Protein AF-A0A925X028-F1 (afdb_monomer)

Nearest PDB structures (foldseek):
  1w8t-assembly1_A  TM=6.983E-01  e=1.649E-04  Piromyces sp. 'equi'
  8jmw-assembly1_A  TM=3.604E-01  e=7.604E-06  Bacillus amyloliquefaciens
  6qyd-assembly1_1F  TM=4.498E-01  e=6.225E-03  Salasvirus phi29
  8hhv-assembly1_A  TM=2.908E-01  e=3.513E-04  Microbacterium arabinogalactanolyticum
  8ic1-assembly1_A  TM=2.788E-01  e=1.371E-03  Microbacterium arabinogalactanolyticum

Foldseek 3Di:
DDDDDDDDPPPVVPPDDDPPPPPPVPDPPQPWAKDWPALEAEFEEDFPRKDKTKIAIPDADPAKKKKAKAWDDKDPQKGWPCRIDIDHRVCRPPIDITIIHGYADQDQDWIKIWMWIDIPPYDIGIHIYTYHAQNDDWAKDKQDQEDEAEAQGKDKIWIAISHQDPAKWKKAKAWPDWDPQKGFPDCRIAIDGSHCRPPIDMTMIHGHDDDDQAWTKIKIWTDTPPYDIRIYIYTHPYLNHFFDKFWFFFAQLAQAAPQGSQAGQLLAGKDKDWDPQKDWDRDHQKIKIFHAAAPIKIWMKTWQAFYLVQQDWAFQQFRFDPQFDPQFGKHFFKKKWKWQWWAAKKKKFFAHNVRDTLDMDIDGGDTGIDIDIGTDDPSRTITTMIIMMGHDHHGTMIMTRTMITIMTHHDDPLCLLQQQLLSLLVSQADLVLLFGAQFSNDDPQAKTFLLLSLLNLLLLLLCCLVVRGPLVSSCSSLVNLLVNLLCCQVPAAQQLQHARIWGQDPVGIYHDAFGFSFLLSNLSNLLSSLLSCLLSVHDNVSSLVSLLSRPQVVQQDPQQFGFRHAHSVRHTHNDGQAADFPSRVSSQLSCCLNVVAGTHRHHADLVQHFAAQAALCRLFVNVLQAFQQAQWQVRHGSLVSSLVSVVQFQVVCPPAPALFTHGHWFADFSPDNPDPRTDGAHDDHPDDGDQVCVPVVFGKGALLSLLRCCLNVVVSNSSNVVVCSVVSQRDSSWHFGMWHWDADPNDIDITTGTDGGSNSSSSNNSSSSLNVCLAPHASSSRVSCCPVPSNVSSSCNRRHVAQEAAFASDEGERSAADEGQEYHFYYQNGEYEDRDHLQYEYEYQYYHHPQRGAYEDAQYKYKHQYPDDACQLVQLVQQLQQCVVPCSNGHGYGYSNCNRDVVNFKGKFKDFVVLLCVPVNQQDADSPHGDDRRMMIIHTETLQPLNRPRAHDPQSVVLCVVCQVVVHAGSNNQNSSRPGGSDPVSVVNSVVNNVDPD

Secondary structure (DSSP, 8-state):
-----SS-SSSTTSS--------TTSS------EEES-SEEEEEBSTT-EEEEEEEESS--SS-EEEEEEEEEE-SSEEES--EEEE-TTTTTS-EEEEEEE---SSSS--EEEEEEE-TTS--EEEEEEEE---S---EEES-SEEEEETT-EEEEEEEESS--SS-EEEEEEEEEE-SS-EEEE-SEEEE-TTTTTS-EEEEEE----SSSS--EEEEEEE-TTSPPEEEEEEEE-TTS-PEEEEEEEE----BTTTBTSB-TTS-BEEEEE-TTEEEEE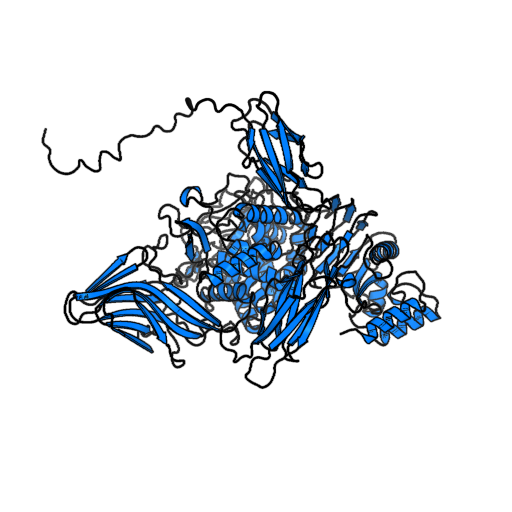ETTEEEEEE-STT-EEEEEEESSS-TTS---EETTB-S-TTS-GGG--EEEEEEEEEEEEEEEEEEEEE-TTS-EEEEEEEEEESS-EEEEEEPPTT--EE-EEEEEEESSTT-EEEEEEEEEEEEE---GGGHHHHHHHHHHHHTEETTTTEEBSBTTS-TTTSEEHHHHHHHHHHHHHHHHTTSS-HHHHHHHHHHHHHHHHHHHHHH-BTTBPBSEEEEETTEEEEPTT-EEEHHHHHHHHHHHHHHHHHTT---HHHHHHHHHS-HHHHB-TTSPBB-EEETTSPBPS-B--BSSHHHHHHHHHHHHHHSSPPP--B--TTS---SS--HHHHHGGGGTS---SBBTTS-BHHHHHHHHHHHHHHHHTTSSSS-----EEEPPTT-TTS-SEEE-BSS-SSPPB-SHHHHSS--B-HHHHHHTTTT-HHHHHHHHHHHHHTTSSBTTB-EEEEEEEEETTEEEEEEEE--BHHHHHHHHHHHHHHHHTTTS--HHHHHHHH-HHHHHHHHHHB-SS-EEEEES--EEE-S-EEESEEEEESSS--EEEPSSS--EEEES-EEE-TT-EEE-TT-EEEEE-SSS--HHHHHHHHHHHHGGGT--SSEEE-HHHHH-SSS-EEEEEEEHHHHHHHH-TT-EETTEE--TTEEEEEEEETT-SSSSS---HHHHHHHHHHHHHT--SGGGT--S-SS--SHHHHHHHHHHHTT--

Structure (mmCIF, N/CA/C/O backbone):
data_AF-A0A925X028-F1
#
_entry.id   AF-A0A925X028-F1
#
loop_
_atom_site.group_PDB
_atom_site.id
_atom_site.type_symbol
_atom_site.label_atom_id
_atom_site.label_alt_id
_atom_site.label_comp_id
_atom_site.label_asym_id
_atom_site.label_entity_id
_atom_site.label_seq_id
_atom_site.pdbx_PDB_ins_code
_atom_site.Cartn_x
_atom_site.Cartn_y
_atom_site.Cartn_z
_atom_site.occupancy
_atom_site.B_iso_or_equiv
_atom_site.auth_seq_id
_atom_site.auth_comp_id
_atom_site.auth_asym_id
_atom_site.auth_atom_id
_atom_site.pdbx_PDB_model_num
ATOM 1 N N . MET A 1 1 ? -10.078 33.520 -60.016 1.00 30.17 1 MET A N 1
ATOM 2 C CA . MET A 1 1 ? -9.961 33.005 -61.395 1.00 30.17 1 MET A CA 1
ATOM 3 C C . MET A 1 1 ? -8.810 32.020 -61.372 1.00 30.17 1 MET A C 1
ATOM 5 O O . MET A 1 1 ? -7.697 32.451 -61.129 1.00 30.17 1 MET A O 1
ATOM 9 N N . GLU A 1 2 ? -9.123 30.759 -61.062 1.00 25.97 2 GLU A N 1
ATOM 10 C CA . GLU A 1 2 ? -9.164 29.632 -62.026 1.00 25.97 2 GLU A CA 1
ATOM 11 C C . GLU A 1 2 ? -7.731 29.224 -62.424 1.00 25.97 2 GLU A C 1
ATOM 13 O O . GLU A 1 2 ? -6.976 30.044 -62.916 1.00 25.97 2 GLU A O 1
ATOM 18 N N . THR A 1 3 ? -7.238 28.006 -62.178 1.00 29.75 3 THR A N 1
ATOM 19 C CA . THR A 1 3 ? -7.916 26.705 -62.284 1.00 29.75 3 THR A CA 1
ATOM 20 C C . THR A 1 3 ? -7.127 25.617 -61.531 1.00 29.75 3 THR A C 1
ATOM 22 O O . THR A 1 3 ? -5.905 25.673 -61.435 1.00 29.75 3 THR A O 1
ATOM 25 N N . ARG A 1 4 ? -7.865 24.627 -61.010 1.00 26.72 4 ARG A N 1
ATOM 26 C CA . ARG A 1 4 ? -7.434 23.331 -60.434 1.00 26.72 4 ARG A CA 1
ATOM 27 C C . ARG A 1 4 ? -6.530 22.553 -61.423 1.00 26.72 4 ARG A C 1
ATOM 29 O O . ARG A 1 4 ? -6.559 22.850 -62.611 1.00 26.72 4 ARG A O 1
ATOM 36 N N . THR A 1 5 ? -5.748 21.525 -61.065 1.00 28.50 5 THR A N 1
ATOM 37 C CA . THR A 1 5 ? -6.183 20.132 -60.766 1.00 28.50 5 THR A CA 1
ATOM 38 C C . THR A 1 5 ? -4.907 19.289 -60.525 1.00 28.50 5 THR A C 1
ATOM 40 O O . THR A 1 5 ? -4.006 19.365 -61.350 1.00 28.50 5 THR A O 1
ATOM 43 N N . LEU A 1 6 ? -4.685 18.622 -59.381 1.00 28.05 6 LEU A N 1
ATOM 44 C CA . LEU A 1 6 ? -4.724 17.151 -59.145 1.00 28.05 6 LEU A CA 1
ATOM 45 C C . LEU A 1 6 ? -3.821 16.943 -57.897 1.00 28.05 6 LEU A C 1
ATOM 47 O O . LEU A 1 6 ? -2.634 17.209 -57.988 1.00 28.05 6 LEU A O 1
ATOM 51 N N . LEU A 1 7 ? -4.267 16.735 -56.656 1.00 28.45 7 LEU A N 1
ATOM 52 C CA . LEU A 1 7 ? -4.698 15.473 -56.042 1.00 28.45 7 LEU A CA 1
ATOM 53 C C . LEU A 1 7 ? -5.093 15.811 -54.583 1.00 28.45 7 LEU A C 1
ATOM 55 O O . LEU A 1 7 ? -4.317 15.675 -53.645 1.00 28.45 7 LEU A O 1
ATOM 59 N N . ALA A 1 8 ? -6.304 16.333 -54.397 1.00 27.39 8 ALA A N 1
ATOM 60 C CA . ALA A 1 8 ? -6.873 16.621 -53.075 1.00 27.39 8 ALA A CA 1
ATOM 61 C C . ALA A 1 8 ? -8.372 16.276 -53.041 1.00 27.39 8 ALA A C 1
ATOM 63 O O . ALA A 1 8 ? -9.186 17.030 -52.508 1.00 27.39 8 ALA A O 1
ATOM 64 N N . SER A 1 9 ? -8.746 15.146 -53.657 1.00 30.55 9 SER A N 1
ATOM 65 C CA . SER A 1 9 ? -10.131 14.651 -53.716 1.00 30.55 9 SER A CA 1
ATOM 66 C C . SER A 1 9 ? -10.311 13.214 -53.207 1.00 30.55 9 SER A C 1
ATOM 68 O O . SER A 1 9 ? -11.236 12.540 -53.642 1.00 30.55 9 SER A O 1
ATOM 70 N N . ALA A 1 10 ? -9.468 12.755 -52.273 1.00 29.70 10 ALA A N 1
ATOM 71 C CA . ALA A 1 10 ? -9.707 11.504 -51.533 1.00 29.70 10 ALA A CA 1
ATOM 72 C C . ALA A 1 10 ? -9.769 11.671 -49.999 1.00 29.70 10 ALA A C 1
ATOM 74 O O . ALA A 1 10 ? -10.136 10.735 -49.306 1.00 29.70 10 ALA A O 1
ATOM 75 N N . VAL A 1 11 ? -9.480 12.862 -49.452 1.00 32.84 11 VAL A N 1
ATOM 76 C CA . VAL A 1 11 ? -9.502 13.099 -47.985 1.00 32.84 11 VAL A CA 1
ATOM 77 C C . VAL A 1 11 ? -10.482 14.215 -47.578 1.00 32.84 11 VAL A C 1
ATOM 79 O O . VAL A 1 11 ? -10.836 14.365 -46.414 1.00 32.84 11 VAL A O 1
ATOM 82 N N . LYS A 1 12 ? -11.040 14.952 -48.550 1.00 30.20 12 LYS A N 1
ATOM 83 C CA . LYS A 1 12 ? -12.060 15.996 -48.327 1.00 30.20 12 LYS A CA 1
ATOM 84 C C . LYS A 1 12 ? -13.516 15.521 -48.458 1.00 30.20 12 LYS A C 1
ATOM 86 O O . LYS A 1 12 ? -14.419 16.349 -48.438 1.00 30.20 12 LYS A O 1
ATOM 91 N N . SER A 1 13 ? -13.748 14.207 -48.534 1.00 28.98 13 SER A N 1
ATOM 92 C CA . SER A 1 13 ? -15.077 13.594 -48.361 1.00 28.98 13 SER A CA 1
ATOM 93 C C . SER A 1 13 ? -15.269 12.897 -47.005 1.00 28.98 13 SER A C 1
ATOM 95 O O . SER A 1 13 ? -16.313 12.290 -46.804 1.00 28.98 13 SER A O 1
ATOM 97 N N . ALA A 1 14 ? -14.314 12.995 -46.068 1.00 29.52 14 ALA A N 1
ATOM 98 C CA . ALA A 1 14 ? -14.452 12.420 -44.720 1.00 29.52 14 ALA A CA 1
ATOM 99 C C . ALA A 1 14 ? -14.513 13.465 -43.585 1.00 29.52 14 ALA A C 1
ATOM 101 O O . ALA A 1 14 ? -14.884 13.133 -42.465 1.00 29.52 14 ALA A O 1
ATOM 102 N N . LEU A 1 15 ? -14.212 14.739 -43.863 1.00 32.78 15 LEU A N 1
ATOM 103 C CA . LEU A 1 15 ? -14.229 15.830 -42.880 1.00 32.78 15 LEU A CA 1
ATOM 104 C C . LEU A 1 15 ? -14.935 17.047 -43.484 1.00 32.78 15 LEU A C 1
ATOM 106 O O . LEU A 1 15 ? -14.312 17.915 -44.093 1.00 32.78 15 LEU A O 1
ATOM 110 N N . GLY A 1 16 ? -16.266 17.057 -43.396 1.00 27.78 16 GLY A N 1
ATOM 111 C CA . GLY A 1 16 ? -17.077 18.081 -44.054 1.00 27.78 16 GLY A CA 1
ATOM 112 C C . GLY A 1 16 ? -18.588 17.917 -43.943 1.00 27.78 16 GLY A C 1
ATOM 113 O O . GLY A 1 16 ? -19.297 18.354 -44.839 1.00 27.78 16 GLY A O 1
ATOM 114 N N . GLN A 1 17 ? -19.095 17.327 -42.862 1.00 26.62 17 GLN A N 1
ATOM 115 C CA . GLN A 1 17 ? -20.334 17.810 -42.267 1.00 26.62 17 GLN A CA 1
ATOM 116 C C . GLN A 1 17 ? -20.104 17.907 -40.770 1.00 26.62 17 GLN A C 1
ATOM 118 O O . GLN A 1 17 ? -19.846 16.913 -40.097 1.00 26.62 17 GLN A O 1
ATOM 123 N N . VAL A 1 18 ? -20.195 19.137 -40.273 1.00 28.66 18 VAL A N 1
ATOM 124 C CA . VAL A 1 18 ? -20.639 19.405 -38.914 1.00 28.66 18 VAL A CA 1
ATOM 125 C C . VAL A 1 18 ? -21.891 18.553 -38.727 1.00 28.66 18 VAL A C 1
ATOM 127 O O . VAL A 1 18 ? -22.954 18.887 -39.252 1.00 28.66 18 VAL A O 1
ATOM 130 N N . ARG A 1 19 ? -21.765 17.415 -38.033 1.00 23.41 19 ARG A N 1
ATOM 131 C CA . ARG A 1 19 ? -22.933 16.888 -37.341 1.00 23.41 19 ARG A CA 1
ATOM 132 C C . ARG A 1 19 ? -23.359 18.022 -36.412 1.00 23.41 19 ARG A C 1
ATOM 134 O O . ARG A 1 19 ? -22.486 18.583 -35.744 1.00 23.41 19 ARG A O 1
ATOM 141 N N . PRO A 1 20 ? -24.640 18.413 -36.417 1.00 25.64 20 PRO A N 1
ATOM 142 C CA . PRO A 1 20 ? -25.119 19.398 -35.469 1.00 25.64 20 PRO A CA 1
ATOM 143 C C . PRO A 1 20 ? -24.626 18.979 -34.079 1.00 25.64 20 PRO A C 1
ATOM 145 O O . PRO A 1 20 ? -24.699 17.790 -33.749 1.00 25.64 20 PRO A O 1
ATOM 148 N N . THR A 1 21 ? -24.176 19.931 -33.250 1.00 27.53 21 THR A N 1
ATOM 149 C CA . THR A 1 21 ? -24.466 19.825 -31.813 1.00 27.53 21 THR A CA 1
ATOM 150 C C . THR A 1 21 ? -25.888 19.299 -31.752 1.00 27.53 21 THR A C 1
ATOM 152 O O . THR A 1 21 ? -26.736 19.923 -32.403 1.00 27.53 21 THR A O 1
ATOM 155 N N . PRO A 1 22 ? -26.170 18.141 -31.126 1.00 23.45 22 PRO A N 1
ATOM 156 C CA . PRO A 1 22 ? -27.540 17.684 -31.062 1.00 23.45 22 PRO A CA 1
ATOM 157 C C . PRO A 1 22 ? -28.312 18.864 -30.503 1.00 23.45 22 PRO A C 1
ATOM 159 O O . PRO A 1 22 ? -28.021 19.361 -29.414 1.00 23.45 22 PRO A O 1
ATOM 162 N N . ASN A 1 23 ? -29.192 19.408 -31.338 1.00 26.89 23 ASN A N 1
ATOM 163 C CA . ASN A 1 23 ? -30.081 20.453 -30.926 1.00 26.89 23 ASN A CA 1
ATOM 164 C C . ASN A 1 23 ? -30.904 19.777 -29.833 1.00 26.89 23 ASN A C 1
ATOM 166 O O . ASN A 1 23 ? -31.793 18.980 -30.132 1.00 26.89 23 ASN A O 1
ATOM 170 N N . LEU A 1 24 ? -30.558 20.034 -28.569 1.00 31.06 24 LEU A N 1
ATOM 171 C CA . LEU A 1 24 ? -31.222 19.479 -27.387 1.00 31.06 24 LEU A CA 1
ATOM 172 C C . LEU A 1 24 ? -32.687 19.945 -27.284 1.00 31.06 24 LEU A C 1
ATOM 174 O O . LEU A 1 24 ? -33.353 19.664 -26.298 1.00 31.06 24 LEU A O 1
ATOM 178 N N . SER A 1 25 ? -33.210 20.617 -28.315 1.00 31.42 25 SER A N 1
ATOM 179 C CA . SER A 1 25 ? -34.629 20.906 -28.502 1.00 31.42 25 SER A CA 1
ATOM 180 C C . SER A 1 25 ? -35.374 19.925 -29.427 1.00 31.42 25 SER A C 1
ATOM 182 O O . SER A 1 25 ? -36.572 20.103 -29.620 1.00 31.42 25 SER A O 1
ATOM 184 N N . THR A 1 26 ? -34.733 18.875 -29.970 1.00 31.02 26 THR A N 1
ATOM 185 C CA . THR A 1 26 ? -35.439 17.807 -30.730 1.00 31.02 26 THR A CA 1
ATOM 186 C C . THR A 1 26 ? -34.953 16.378 -30.453 1.00 31.02 26 THR A C 1
ATOM 188 O O . THR A 1 26 ? -35.255 15.471 -31.229 1.00 31.02 26 THR A O 1
ATOM 191 N N . LEU A 1 27 ? -34.274 16.120 -29.321 1.00 29.59 27 LEU A N 1
ATOM 192 C CA . LEU A 1 27 ? -34.304 14.756 -28.781 1.00 29.59 27 LEU A CA 1
ATOM 193 C C . LEU A 1 27 ? -35.782 14.425 -28.571 1.00 29.59 27 LEU A C 1
ATOM 195 O O . LEU A 1 27 ? -36.465 15.172 -27.868 1.00 29.59 27 LEU A O 1
ATOM 199 N N . ASN A 1 28 ? -36.265 13.348 -29.201 1.00 32.31 28 ASN A N 1
ATOM 200 C CA . ASN A 1 28 ? -37.520 12.704 -28.823 1.00 32.31 28 ASN A CA 1
ATOM 201 C C . ASN A 1 28 ? -37.628 12.809 -27.307 1.00 32.31 28 ASN A C 1
ATOM 203 O O . ASN A 1 28 ? -36.686 12.380 -26.637 1.00 32.31 28 ASN A O 1
ATOM 207 N N . ALA A 1 29 ? -38.679 13.462 -26.797 1.00 33.38 29 ALA A N 1
ATOM 208 C CA . ALA A 1 29 ? -38.902 13.580 -25.365 1.00 33.38 29 ALA A CA 1
ATOM 209 C C . ALA A 1 29 ? -38.656 12.192 -24.776 1.00 33.38 29 ALA A C 1
ATOM 211 O O . ALA A 1 29 ? -39.392 11.261 -25.110 1.00 33.38 29 ALA A O 1
ATOM 212 N N . VAL A 1 30 ? -37.544 12.024 -24.049 1.00 45.38 30 VAL A N 1
ATOM 213 C CA . VAL A 1 30 ? -37.184 10.720 -23.501 1.00 45.38 30 VAL A CA 1
ATOM 214 C C . VAL A 1 30 ? -38.341 10.399 -22.580 1.00 45.38 30 VAL A C 1
ATOM 216 O O . VAL A 1 30 ? -38.576 11.128 -21.615 1.00 45.38 30 VAL A O 1
ATOM 219 N N . ALA A 1 31 ? -39.150 9.416 -22.976 1.00 57.84 31 ALA A N 1
ATOM 220 C CA . ALA A 1 31 ? -40.331 9.058 -22.223 1.00 57.84 31 ALA A CA 1
ATOM 221 C C . ALA A 1 31 ? -39.859 8.751 -20.805 1.00 57.84 31 ALA A C 1
ATOM 223 O O . ALA A 1 31 ? -38.931 7.957 -20.631 1.00 57.84 31 ALA A O 1
ATOM 224 N N . LEU A 1 32 ? -40.444 9.439 -19.822 1.00 59.16 32 LEU A N 1
ATOM 225 C CA . LEU A 1 32 ? -40.149 9.191 -18.421 1.00 59.16 32 LEU A CA 1
ATOM 226 C C . LEU A 1 32 ? -40.429 7.706 -18.168 1.00 59.16 32 LEU A C 1
ATOM 228 O O . LEU A 1 32 ? -41.549 7.245 -18.379 1.00 59.16 32 LEU A O 1
ATOM 232 N N . ALA A 1 33 ? -39.396 6.958 -17.807 1.00 72.50 33 ALA A N 1
ATOM 233 C CA . ALA A 1 33 ? -39.445 5.521 -17.594 1.00 72.50 33 ALA A CA 1
ATOM 234 C C . ALA A 1 33 ? -38.431 5.128 -16.515 1.00 72.50 33 ALA A C 1
ATOM 236 O O . ALA A 1 33 ? -37.502 5.884 -16.212 1.00 72.50 33 ALA A O 1
ATOM 237 N N . LEU A 1 34 ? -38.637 3.947 -15.936 1.00 72.69 34 LEU A N 1
ATOM 238 C CA . LEU A 1 34 ? -37.675 3.308 -15.046 1.00 72.69 34 LEU A CA 1
ATOM 239 C C . LEU A 1 34 ? -36.513 2.756 -15.880 1.00 72.69 34 LEU A C 1
ATOM 241 O O . LEU A 1 34 ? -36.744 2.131 -16.912 1.00 72.69 34 LEU A O 1
ATOM 245 N N . ASP A 1 35 ? -35.286 2.987 -15.424 1.00 61.12 35 ASP A N 1
ATOM 246 C CA . ASP A 1 35 ? -34.055 2.463 -16.020 1.00 61.12 35 ASP A CA 1
ATOM 247 C C . ASP A 1 35 ? -33.278 1.709 -14.938 1.00 61.12 35 ASP A C 1
ATOM 249 O O . ASP A 1 35 ? -33.000 2.277 -13.877 1.00 61.12 35 ASP A O 1
ATOM 253 N N . VAL A 1 36 ? -32.962 0.438 -15.187 1.00 61.72 36 VAL A N 1
ATOM 254 C CA . VAL A 1 36 ? -32.159 -0.403 -14.288 1.00 61.72 36 VAL A CA 1
ATOM 255 C C . VAL A 1 36 ? -30.906 -0.846 -15.011 1.00 61.72 36 VAL A C 1
ATOM 257 O O . VAL A 1 36 ? -30.961 -1.249 -16.170 1.00 61.72 36 VAL A O 1
ATOM 260 N N . ALA A 1 37 ? -29.771 -0.801 -14.319 1.00 46.72 37 ALA A N 1
ATOM 261 C CA . ALA A 1 37 ? -28.500 -1.189 -14.926 1.00 46.72 37 ALA A CA 1
ATOM 262 C C . ALA A 1 37 ? -28.448 -2.687 -15.272 1.00 46.72 37 ALA A C 1
ATOM 264 O O . ALA A 1 37 ? -27.688 -3.091 -16.148 1.00 46.72 37 ALA A O 1
ATOM 265 N N . GLN A 1 38 ? -29.237 -3.503 -14.568 1.00 54.81 38 GLN A N 1
ATOM 266 C CA . GLN A 1 38 ? -29.317 -4.948 -14.740 1.00 54.81 38 GLN A CA 1
ATOM 267 C C . GLN A 1 38 ? -30.759 -5.411 -14.498 1.00 54.81 38 GLN A C 1
ATOM 269 O O . GLN A 1 38 ? -31.375 -5.049 -13.497 1.00 54.81 38 GLN A O 1
ATOM 274 N N . THR A 1 39 ? -31.299 -6.214 -15.415 1.00 69.94 39 THR A N 1
ATOM 275 C CA . THR A 1 39 ? -32.615 -6.869 -15.273 1.00 69.94 39 THR A CA 1
ATOM 276 C C . THR A 1 39 ? -32.509 -8.265 -14.657 1.00 69.94 39 THR A C 1
ATOM 278 O O . THR A 1 39 ? -33.525 -8.911 -14.421 1.00 69.94 39 THR A O 1
ATOM 281 N N . THR A 1 40 ? -31.287 -8.732 -14.406 1.00 73.50 40 THR A N 1
ATOM 282 C CA . THR A 1 40 ? -30.963 -10.002 -13.751 1.00 73.50 40 THR A CA 1
ATOM 283 C C . THR A 1 40 ? -29.880 -9.755 -12.708 1.00 73.50 40 THR A C 1
ATOM 285 O O . THR A 1 40 ? -28.923 -9.039 -13.000 1.00 73.50 40 THR A O 1
ATOM 288 N N . VAL A 1 41 ? -30.001 -10.344 -11.524 1.00 72.31 41 VAL A N 1
ATOM 289 C CA . VAL A 1 41 ? -29.052 -10.175 -10.419 1.00 72.31 41 VAL A CA 1
ATOM 290 C C . VAL A 1 41 ? -28.821 -11.515 -9.726 1.00 72.31 41 VAL A C 1
ATOM 292 O O . VAL A 1 41 ? -29.781 -12.230 -9.453 1.00 72.31 41 VAL A O 1
ATOM 295 N N . LEU A 1 42 ? -27.556 -11.855 -9.479 1.00 72.25 42 LEU A N 1
ATOM 296 C CA . LEU A 1 42 ? -27.168 -13.039 -8.715 1.00 72.25 42 LEU A CA 1
ATOM 297 C C . LEU A 1 42 ? -26.920 -12.622 -7.262 1.00 72.25 42 LEU A C 1
ATOM 299 O O . LEU A 1 42 ? -26.209 -11.646 -7.035 1.00 72.25 42 LEU A O 1
ATOM 303 N N . ILE A 1 43 ? -27.518 -13.319 -6.301 1.00 71.75 43 ILE A N 1
ATOM 304 C CA . ILE A 1 43 ? -27.435 -13.002 -4.872 1.00 71.75 43 ILE A CA 1
ATOM 305 C C . ILE A 1 43 ? -26.894 -14.235 -4.160 1.00 71.75 43 ILE A C 1
ATOM 307 O O . ILE A 1 43 ? -27.562 -15.255 -4.155 1.00 71.75 43 ILE A O 1
ATOM 311 N N . THR A 1 44 ? -25.700 -14.182 -3.578 1.00 72.00 44 THR A N 1
ATOM 312 C CA . THR A 1 44 ? -25.255 -15.286 -2.711 1.00 72.00 44 THR A CA 1
ATOM 313 C C . THR A 1 44 ? -26.214 -15.403 -1.529 1.00 72.00 44 THR A C 1
ATOM 315 O O . THR A 1 44 ? -26.645 -14.377 -1.004 1.00 72.00 44 THR A O 1
ATOM 318 N N . GLU A 1 45 ? -26.602 -16.612 -1.144 1.00 68.50 45 GLU A N 1
ATOM 319 C CA . GLU A 1 45 ? -27.443 -16.782 0.037 1.00 68.50 45 GLU A CA 1
ATOM 320 C C . GLU A 1 45 ? -26.665 -16.531 1.337 1.00 68.50 45 GLU A C 1
ATOM 322 O O . GLU A 1 45 ? -25.433 -16.499 1.364 1.00 68.50 45 GLU A O 1
ATOM 327 N N . GLY A 1 46 ? -27.390 -16.287 2.427 1.00 58.09 46 GLY A N 1
ATOM 328 C CA . GLY A 1 46 ? -26.795 -16.171 3.753 1.00 58.09 46 GLY A CA 1
ATOM 329 C C . GLY A 1 46 ? -26.693 -14.767 4.333 1.00 58.09 46 GLY A C 1
ATOM 330 O O . GLY A 1 46 ? -27.000 -13.725 3.745 1.00 58.09 46 GLY A O 1
ATOM 331 N N . VAL A 1 47 ? -26.315 -14.756 5.608 1.00 43.69 47 VAL A N 1
ATOM 332 C CA . VAL A 1 47 ? -26.380 -13.574 6.462 1.00 43.69 47 VAL A CA 1
ATOM 333 C C . VAL A 1 47 ? -25.277 -12.584 6.079 1.00 43.69 47 VAL A C 1
ATOM 335 O O . VAL A 1 47 ? -24.116 -12.766 6.428 1.00 43.69 47 VAL A O 1
ATOM 338 N N . GLY A 1 48 ? -25.655 -11.501 5.394 1.00 47.06 48 GLY A N 1
ATOM 339 C CA . GLY A 1 48 ? -24.744 -10.419 4.992 1.00 47.06 48 GLY A CA 1
ATOM 340 C C . GLY A 1 48 ? -24.459 -10.341 3.490 1.00 47.06 48 GLY A C 1
ATOM 341 O O . GLY A 1 48 ? -23.880 -9.348 3.046 1.00 47.06 48 GLY A O 1
ATOM 342 N N . ALA A 1 49 ? -24.935 -11.305 2.699 1.00 53.09 49 ALA A N 1
ATOM 343 C CA . ALA A 1 49 ? -24.854 -11.298 1.242 1.00 53.09 49 ALA A CA 1
ATOM 344 C C . ALA A 1 49 ? -25.922 -10.371 0.625 1.00 53.09 49 ALA A C 1
ATOM 346 O O . ALA A 1 49 ? -26.906 -10.777 0.009 1.00 53.09 49 ALA A O 1
ATOM 347 N N . VAL A 1 50 ? -25.752 -9.067 0.849 1.00 58.69 50 VAL A N 1
ATOM 348 C CA . VAL A 1 50 ? -26.634 -8.043 0.288 1.00 58.69 50 VAL A CA 1
ATOM 349 C C . VAL A 1 50 ? -26.144 -7.667 -1.103 1.00 58.69 50 VAL A C 1
ATOM 351 O O . VAL A 1 50 ? -25.107 -7.018 -1.249 1.00 58.69 50 VAL A O 1
ATOM 354 N N . GLN A 1 51 ? -26.928 -7.998 -2.124 1.00 65.31 51 GLN A N 1
ATOM 355 C CA . GLN A 1 51 ? -26.657 -7.560 -3.487 1.00 65.31 51 GLN A CA 1
ATOM 356 C C . GLN A 1 51 ? -27.386 -6.250 -3.781 1.00 65.31 51 GLN A C 1
ATOM 358 O O . GLN A 1 51 ? -28.539 -6.058 -3.389 1.00 65.31 51 GLN A O 1
ATOM 363 N N . THR A 1 52 ? -26.734 -5.326 -4.489 1.00 61.78 52 THR A N 1
ATOM 364 C CA . THR A 1 52 ? -27.374 -4.064 -4.882 1.00 61.78 52 THR A CA 1
ATOM 365 C C . THR A 1 52 ? -27.798 -4.074 -6.344 1.00 61.78 52 THR A C 1
ATOM 367 O O . THR A 1 52 ? -27.023 -4.421 -7.232 1.00 61.78 52 THR A O 1
ATOM 370 N N . ILE A 1 53 ? -29.034 -3.650 -6.599 1.00 63.69 53 ILE A N 1
ATOM 371 C CA . ILE A 1 53 ? -29.529 -3.304 -7.933 1.00 63.69 53 ILE A CA 1
ATOM 372 C C . ILE A 1 53 ? -29.521 -1.784 -8.083 1.00 63.69 53 ILE A C 1
ATOM 374 O O . ILE A 1 53 ? -29.791 -1.041 -7.136 1.00 63.69 53 ILE A O 1
ATOM 378 N N . ARG A 1 54 ? -29.213 -1.307 -9.287 1.00 64.25 54 ARG A N 1
ATOM 379 C CA . ARG A 1 54 ? -29.144 0.125 -9.594 1.00 64.25 54 ARG A CA 1
ATOM 380 C C . ARG A 1 54 ? -30.369 0.546 -10.379 1.00 64.25 54 ARG A C 1
ATOM 382 O O . ARG A 1 54 ? -30.671 -0.069 -11.401 1.00 64.25 54 ARG A O 1
ATOM 389 N N . LEU A 1 55 ? -31.031 1.611 -9.936 1.00 65.31 55 LEU A N 1
ATOM 390 C CA . LEU A 1 55 ? -32.180 2.185 -10.630 1.00 65.31 55 LEU A CA 1
ATOM 391 C C . LEU A 1 55 ? -32.092 3.706 -10.748 1.00 65.31 55 LEU A C 1
ATOM 393 O O . LEU A 1 55 ? -31.550 4.388 -9.876 1.00 65.31 55 LEU A O 1
ATOM 397 N N . ARG A 1 56 ? -32.654 4.249 -11.826 1.00 66.88 56 ARG A N 1
ATOM 398 C CA . ARG A 1 56 ? -32.821 5.690 -12.061 1.00 66.88 56 ARG A CA 1
ATOM 399 C C . ARG A 1 56 ? -34.034 5.959 -12.957 1.00 66.88 56 ARG A C 1
ATOM 401 O O . ARG A 1 56 ? -34.741 5.034 -13.357 1.00 66.88 56 ARG A O 1
ATOM 408 N N . LEU A 1 57 ? -34.273 7.231 -13.282 1.00 65.69 57 LEU A N 1
ATOM 409 C CA . LEU A 1 57 ? -35.238 7.616 -14.316 1.00 65.69 57 LEU A CA 1
ATOM 410 C C . LEU A 1 57 ? -34.511 7.974 -15.613 1.00 65.69 57 LEU A C 1
ATOM 412 O O . LEU A 1 57 ? -33.423 8.545 -15.596 1.00 65.69 57 LEU A O 1
ATOM 416 N N . THR A 1 58 ? -35.132 7.682 -16.752 1.00 65.12 58 THR A N 1
ATOM 417 C CA . THR A 1 58 ? -34.606 8.026 -18.086 1.00 65.12 58 THR A CA 1
ATOM 418 C C . THR A 1 58 ? -34.650 9.532 -18.388 1.00 65.12 58 THR A C 1
ATOM 420 O O . THR A 1 58 ? -33.952 10.008 -19.285 1.00 65.12 58 THR A O 1
ATOM 423 N N . ALA A 1 59 ? -35.456 10.297 -17.642 1.00 65.44 59 ALA A N 1
ATOM 424 C CA . ALA A 1 59 ? -35.627 11.741 -17.784 1.00 65.44 59 ALA A CA 1
ATOM 425 C C . ALA A 1 59 ? -35.942 12.414 -16.436 1.00 65.44 59 ALA A C 1
ATOM 427 O O . ALA A 1 59 ? -36.366 11.764 -15.481 1.00 65.44 59 ALA A O 1
ATOM 428 N N . SER A 1 60 ? -35.764 13.738 -16.369 1.00 69.00 60 SER A N 1
ATOM 429 C CA . SER A 1 60 ? -36.125 14.533 -15.187 1.00 69.00 60 SER A CA 1
ATOM 430 C C . SER A 1 60 ? -37.634 14.485 -14.942 1.00 69.00 60 SER A C 1
ATOM 432 O O . SER A 1 60 ? -38.389 14.847 -15.850 1.00 69.00 60 SER A O 1
ATOM 434 N N . PRO A 1 61 ? -38.108 14.080 -13.751 1.00 76.62 61 PRO A N 1
ATOM 435 C CA . PRO A 1 61 ? -39.532 14.070 -13.474 1.00 76.62 61 PRO A CA 1
ATOM 436 C C . PRO A 1 61 ? -40.042 15.491 -13.141 1.00 76.62 61 PRO A C 1
ATOM 438 O O . PRO A 1 61 ? -39.338 16.264 -12.486 1.00 76.62 61 PRO A O 1
ATOM 441 N N . PRO A 1 62 ? -41.277 15.856 -13.544 1.00 76.69 62 PRO A N 1
ATOM 442 C CA . PRO A 1 62 ? -41.860 17.178 -13.272 1.00 76.69 62 PRO A CA 1
ATOM 443 C C . PRO A 1 62 ? -42.224 17.398 -11.790 1.00 76.69 62 PRO A C 1
ATOM 445 O O . PRO A 1 62 ? -42.392 18.534 -11.353 1.00 76.69 62 PRO A O 1
ATOM 448 N N . SER A 1 63 ? -42.327 16.321 -11.013 1.00 83.81 63 SER A N 1
ATOM 449 C CA . SER A 1 63 ? -42.524 16.293 -9.560 1.00 83.81 63 SER A CA 1
ATOM 450 C C . SER A 1 63 ? -41.809 15.066 -8.982 1.00 83.81 63 SER A C 1
ATOM 452 O O . SER A 1 63 ? -41.555 14.132 -9.740 1.00 83.81 63 SER A O 1
ATOM 454 N N . PRO A 1 64 ? -41.490 15.009 -7.676 1.00 84.31 64 PRO A N 1
ATOM 455 C CA . PRO A 1 64 ? -40.901 13.813 -7.077 1.00 84.31 64 PRO A CA 1
ATOM 456 C C . PRO A 1 64 ? -41.716 12.543 -7.382 1.00 84.31 64 PRO A C 1
ATOM 458 O O . PRO A 1 64 ? -42.939 12.540 -7.250 1.00 84.31 64 PRO A O 1
ATOM 461 N N . VAL A 1 65 ? -41.031 11.482 -7.801 1.00 86.31 65 VAL A N 1
ATOM 462 C CA . VAL A 1 65 ? -41.576 10.160 -8.121 1.00 86.31 65 VAL A CA 1
ATOM 463 C C . VAL A 1 65 ? -41.135 9.187 -7.038 1.00 86.31 65 VAL A C 1
ATOM 465 O O . VAL A 1 65 ? -39.938 9.007 -6.819 1.00 86.31 65 VAL A O 1
ATOM 468 N N . THR A 1 66 ? -42.095 8.538 -6.384 1.00 91.75 66 THR A N 1
ATOM 469 C CA . THR A 1 66 ? -41.829 7.408 -5.489 1.00 91.75 66 THR A CA 1
ATOM 470 C C . THR A 1 66 ? -41.905 6.115 -6.287 1.00 91.75 66 THR A C 1
ATOM 472 O O . THR A 1 66 ? -42.947 5.792 -6.860 1.00 91.75 66 THR A O 1
ATOM 475 N N . ILE A 1 67 ? -40.795 5.390 -6.321 1.00 88.75 67 ILE A N 1
ATOM 476 C CA . ILE A 1 67 ? -40.677 4.057 -6.902 1.00 88.75 67 ILE A CA 1
ATOM 477 C C . ILE A 1 67 ? -40.848 3.063 -5.761 1.00 88.75 67 ILE A C 1
ATOM 479 O O . ILE A 1 67 ? -40.079 3.109 -4.808 1.00 88.75 67 ILE A O 1
ATOM 483 N N . ASN A 1 68 ? -41.846 2.189 -5.846 1.00 92.06 68 ASN A N 1
ATOM 484 C CA . ASN A 1 68 ? -42.065 1.102 -4.897 1.00 92.06 68 ASN A CA 1
ATOM 485 C C . ASN A 1 68 ? -41.518 -0.194 -5.486 1.00 92.06 68 ASN A C 1
ATOM 487 O O . ASN A 1 68 ? -41.811 -0.516 -6.642 1.00 92.06 68 ASN A O 1
ATOM 491 N N . LEU A 1 69 ? -40.756 -0.933 -4.689 1.00 91.19 69 LEU A N 1
ATOM 492 C CA . LEU A 1 69 ? -40.180 -2.217 -5.053 1.00 91.19 69 LEU A CA 1
ATOM 493 C C . LEU A 1 69 ? -40.794 -3.312 -4.192 1.00 91.19 69 LEU A C 1
ATOM 495 O O . LEU A 1 69 ? -40.878 -3.199 -2.970 1.00 91.19 69 LEU A O 1
ATOM 499 N N . SER A 1 70 ? -41.222 -4.384 -4.845 1.00 91.12 70 SER A N 1
ATOM 500 C CA . SER A 1 70 ? -41.801 -5.542 -4.171 1.00 91.12 70 SER A CA 1
ATOM 501 C C . SER A 1 70 ? -41.499 -6.807 -4.951 1.00 91.12 70 SER A C 1
ATOM 503 O O . SER A 1 70 ? -41.520 -6.788 -6.184 1.00 91.12 70 SER A O 1
ATOM 505 N N . ARG A 1 71 ? -41.276 -7.913 -4.245 1.00 93.62 71 ARG A N 1
ATOM 506 C CA . ARG A 1 71 ? -41.303 -9.235 -4.863 1.00 93.62 71 ARG A CA 1
ATOM 507 C C . ARG A 1 71 ? -42.731 -9.569 -5.281 1.00 93.62 71 ARG A C 1
ATOM 509 O O . ARG A 1 71 ? -43.655 -9.424 -4.484 1.00 93.62 71 ARG A O 1
ATOM 516 N N . ILE A 1 72 ? -42.905 -10.006 -6.522 1.00 94.31 72 ILE A N 1
ATOM 517 C CA . ILE A 1 72 ? -44.225 -10.327 -7.084 1.00 94.31 72 ILE A CA 1
ATOM 518 C C . ILE A 1 72 ? -44.440 -11.822 -7.322 1.00 94.31 72 ILE A C 1
ATOM 520 O O . ILE A 1 72 ? -45.585 -12.258 -7.417 1.00 94.31 72 ILE A O 1
ATOM 524 N N . SER A 1 73 ? -43.362 -12.598 -7.427 1.00 92.31 73 SER A N 1
ATOM 525 C CA . SER A 1 73 ? -43.391 -14.045 -7.651 1.00 92.31 73 SER A CA 1
ATOM 526 C C . SER A 1 73 ? -42.022 -14.666 -7.382 1.00 92.31 73 SER A C 1
ATOM 528 O O . SER A 1 73 ? -41.028 -13.945 -7.268 1.00 92.31 73 SER A O 1
ATOM 530 N N . GLY A 1 74 ? -41.981 -15.998 -7.363 1.00 88.25 74 GLY A N 1
ATOM 531 C CA . GLY A 1 74 ? -40.757 -16.777 -7.201 1.00 88.25 74 GLY A CA 1
ATOM 532 C C . GLY A 1 74 ? -40.380 -16.969 -5.738 1.00 88.25 74 GLY A C 1
ATOM 533 O O . GLY A 1 74 ? -41.273 -16.941 -4.886 1.00 88.25 74 GLY A O 1
ATOM 534 N N . ASP A 1 75 ? -39.093 -17.151 -5.469 1.00 83.94 75 ASP A N 1
ATOM 535 C CA . ASP A 1 75 ? -38.603 -17.579 -4.161 1.00 83.94 75 ASP A CA 1
ATOM 536 C C . ASP A 1 75 ? -38.964 -16.611 -3.027 1.00 83.94 75 ASP A C 1
ATOM 538 O O . ASP A 1 75 ? -38.986 -15.395 -3.224 1.00 83.94 75 ASP A O 1
ATOM 542 N N . THR A 1 76 ? -39.351 -17.133 -1.865 1.00 85.88 76 THR A N 1
ATOM 543 C CA . THR A 1 76 ? -39.657 -16.344 -0.667 1.00 85.88 76 THR A CA 1
ATOM 544 C C . THR A 1 76 ? -38.426 -15.853 0.065 1.00 85.88 76 THR A C 1
ATOM 546 O O . THR A 1 76 ? -38.534 -14.819 0.732 1.00 85.88 76 THR A O 1
ATOM 549 N N . ASP A 1 77 ? -37.302 -16.536 -0.098 1.00 81.00 77 ASP A N 1
ATOM 550 C CA . ASP A 1 77 ? -36.065 -16.246 0.615 1.00 81.00 77 ASP A CA 1
ATOM 551 C C . ASP A 1 77 ? -35.351 -15.025 0.030 1.00 81.00 77 ASP A C 1
ATOM 553 O O . ASP A 1 77 ? -34.745 -14.219 0.747 1.00 81.00 77 ASP A O 1
ATOM 557 N N . ILE A 1 78 ? -35.604 -14.739 -1.246 1.00 83.06 78 ILE A N 1
ATOM 558 C CA . ILE A 1 78 ? -35.216 -13.480 -1.867 1.00 83.06 78 ILE A CA 1
ATOM 559 C C . ILE A 1 78 ? -36.148 -12.342 -1.423 1.00 83.06 78 ILE A C 1
ATOM 561 O O . ILE A 1 78 ? -37.344 -12.290 -1.734 1.00 83.06 78 ILE A O 1
ATOM 565 N N . SER A 1 79 ? -35.583 -11.344 -0.747 1.00 85.25 79 SER A N 1
ATOM 566 C CA . SER A 1 79 ? -36.314 -10.195 -0.209 1.00 85.25 79 SER A CA 1
ATOM 567 C C . SER A 1 79 ? -35.712 -8.849 -0.618 1.00 85.25 79 SER A C 1
ATOM 569 O O . SER A 1 79 ? -34.510 -8.691 -0.831 1.00 85.25 79 SER A O 1
ATOM 571 N N . VAL A 1 80 ? -36.590 -7.849 -0.753 1.00 84.50 80 VAL A N 1
ATOM 572 C CA . VAL A 1 80 ? -36.223 -6.462 -1.071 1.00 84.50 80 VAL A CA 1
ATOM 573 C C . VAL A 1 80 ? -36.105 -5.685 0.232 1.00 84.50 80 VAL A C 1
ATOM 575 O O . VAL A 1 80 ? -37.105 -5.496 0.926 1.00 84.50 80 VAL A O 1
ATOM 578 N N . LEU A 1 81 ? -34.904 -5.208 0.552 1.00 79.81 81 LEU A N 1
ATOM 579 C CA . LEU A 1 81 ? -34.656 -4.451 1.779 1.00 79.81 81 LEU A CA 1
ATOM 580 C C . LEU A 1 81 ? -35.083 -2.986 1.641 1.00 79.81 81 LEU A C 1
ATOM 582 O O . LEU A 1 81 ? -35.676 -2.423 2.560 1.00 79.81 81 LEU A O 1
ATOM 586 N N . ASP A 1 82 ? -34.836 -2.377 0.479 1.00 81.50 82 ASP A N 1
ATOM 587 C CA . ASP A 1 82 ? -35.246 -0.998 0.199 1.00 81.50 82 ASP A CA 1
ATOM 588 C C . ASP A 1 82 ? -36.538 -0.992 -0.634 1.00 81.50 82 ASP A C 1
ATOM 590 O O . ASP A 1 82 ? -36.528 -0.966 -1.863 1.00 81.50 82 ASP A O 1
ATOM 594 N N . THR A 1 83 ? -37.683 -1.041 0.048 1.00 87.25 83 THR A N 1
ATOM 595 C CA . THR A 1 83 ? -39.011 -1.189 -0.583 1.00 87.25 83 THR A CA 1
ATOM 596 C C . THR A 1 83 ? -39.522 0.073 -1.280 1.00 87.25 83 THR A C 1
ATOM 598 O O . THR A 1 83 ? -40.505 0.014 -2.021 1.00 87.25 83 THR A O 1
ATOM 601 N N . SER A 1 84 ? -38.870 1.226 -1.090 1.00 87.12 84 SER A N 1
ATOM 602 C CA . SER A 1 84 ? -39.186 2.436 -1.850 1.00 87.12 84 SER A CA 1
ATOM 603 C C . SER A 1 84 ? -37.998 3.384 -2.014 1.00 87.12 84 SER A C 1
ATOM 605 O O . SER A 1 84 ? -37.135 3.479 -1.143 1.00 87.12 84 SER A O 1
ATOM 607 N N . VAL A 1 85 ? -37.983 4.132 -3.120 1.00 80.25 85 VAL A N 1
ATOM 608 C CA . VAL A 1 85 ? -37.013 5.200 -3.399 1.00 80.25 85 VAL A CA 1
ATOM 609 C C . VAL A 1 85 ? -37.717 6.419 -3.987 1.00 80.25 85 VAL A C 1
ATOM 611 O O . VAL A 1 85 ? -38.601 6.293 -4.832 1.00 80.25 85 VAL A O 1
ATOM 614 N N . VAL A 1 86 ? -37.306 7.619 -3.568 1.00 83.81 86 VAL A N 1
ATOM 615 C CA . VAL A 1 86 ? -37.834 8.888 -4.092 1.00 83.81 86 VAL A CA 1
ATOM 616 C C . VAL A 1 86 ? -36.821 9.525 -5.043 1.00 83.81 86 VAL A C 1
ATOM 618 O O . VAL A 1 86 ? -35.684 9.816 -4.662 1.00 83.81 86 VAL A O 1
ATOM 621 N N . ILE A 1 87 ? -37.250 9.789 -6.277 1.00 76.44 87 ILE A N 1
ATOM 622 C CA . ILE A 1 87 ? -36.455 10.442 -7.323 1.00 76.44 87 ILE A CA 1
ATOM 623 C C . ILE A 1 87 ? -37.095 11.777 -7.703 1.00 76.44 87 ILE A C 1
ATOM 625 O O . ILE A 1 87 ? -38.299 11.861 -7.910 1.00 76.44 87 ILE A O 1
ATOM 629 N N . ASN A 1 88 ? -36.306 12.842 -7.801 1.00 75.62 88 ASN A N 1
ATOM 630 C CA . ASN A 1 88 ? -36.761 14.197 -8.104 1.00 75.62 88 ASN A CA 1
ATOM 631 C C . ASN A 1 88 ? -35.914 14.843 -9.217 1.00 75.62 88 ASN A C 1
ATOM 633 O O . ASN A 1 88 ? -34.972 14.252 -9.748 1.00 75.62 88 ASN A O 1
ATOM 637 N N . SER A 1 89 ? -36.251 16.081 -9.577 1.00 63.97 89 SER A N 1
ATOM 638 C CA . SER A 1 89 ? -35.612 16.807 -10.677 1.00 63.97 89 SER A CA 1
ATOM 639 C C . SER A 1 89 ? -34.124 17.117 -10.469 1.00 63.97 89 SER A C 1
ATOM 641 O O . SER A 1 89 ? -33.433 17.375 -11.455 1.00 63.97 89 SER A O 1
ATOM 643 N N . SER A 1 90 ? -33.603 17.063 -9.238 1.00 49.66 90 SER A N 1
ATOM 644 C CA . SER A 1 90 ? -32.181 17.297 -8.954 1.00 49.66 90 SER A CA 1
ATOM 645 C C . SER A 1 90 ? -31.345 16.020 -8.905 1.00 49.66 90 SER A C 1
ATOM 647 O O . SER A 1 90 ? -30.123 16.105 -8.973 1.00 49.66 90 SER A O 1
ATOM 649 N N . ASN A 1 91 ? -31.968 14.839 -8.817 1.00 48.38 91 ASN A N 1
ATOM 650 C CA . ASN A 1 91 ? -31.249 13.581 -8.598 1.00 48.38 91 ASN A CA 1
ATOM 651 C C . ASN A 1 91 ? -31.609 12.445 -9.572 1.00 48.38 91 ASN A C 1
ATOM 653 O O . ASN A 1 91 ? -31.103 11.339 -9.409 1.00 48.38 91 ASN A O 1
ATOM 657 N N . TRP A 1 92 ? -32.441 12.705 -10.585 1.00 52.53 92 TRP A N 1
ATOM 658 C CA . TRP A 1 92 ? -32.945 11.689 -11.521 1.00 52.53 92 TRP A CA 1
ATOM 659 C C . TRP A 1 92 ? -31.884 10.961 -12.349 1.00 52.53 92 TRP A C 1
ATOM 661 O O . TRP A 1 92 ? -32.127 9.836 -12.774 1.00 52.53 92 TRP A O 1
ATOM 671 N N . ARG A 1 93 ? -30.720 11.588 -12.569 1.00 48.97 93 ARG A N 1
ATOM 672 C CA . ARG A 1 93 ? -29.577 10.976 -13.271 1.00 48.97 93 ARG A CA 1
ATOM 673 C C . ARG A 1 93 ? -28.696 10.123 -12.360 1.00 48.97 93 ARG A C 1
ATOM 675 O O . ARG A 1 93 ? -27.929 9.317 -12.876 1.00 48.97 93 ARG A O 1
ATOM 682 N N . ALA A 1 94 ? -28.773 10.334 -11.047 1.00 45.53 94 ALA A N 1
ATOM 683 C CA . ALA A 1 94 ? -27.952 9.628 -10.077 1.00 45.53 94 ALA A CA 1
ATOM 684 C C . ALA A 1 94 ? -28.529 8.232 -9.831 1.00 45.53 94 ALA A C 1
ATOM 686 O O . ALA A 1 94 ? -29.725 8.096 -9.557 1.00 45.53 94 ALA A O 1
ATOM 687 N N . GLU A 1 95 ? -27.674 7.215 -9.904 1.00 55.69 95 GLU A N 1
ATOM 688 C CA . GLU A 1 95 ? -28.058 5.841 -9.594 1.00 55.69 95 GLU A CA 1
ATOM 689 C C . GLU A 1 95 ? -28.516 5.739 -8.134 1.00 55.69 95 GLU A C 1
ATOM 691 O O . GLU A 1 95 ? -27.924 6.320 -7.218 1.00 55.69 95 GLU A O 1
ATOM 696 N N . LYS A 1 96 ? -29.621 5.026 -7.922 1.00 62.59 96 LYS A N 1
ATOM 697 C CA . LYS A 1 96 ? -30.117 4.638 -6.605 1.00 62.59 96 LYS A CA 1
ATOM 698 C C . LYS A 1 96 ? -29.826 3.163 -6.417 1.00 62.59 96 LYS A C 1
ATOM 700 O O . LYS A 1 96 ? -30.175 2.358 -7.277 1.00 62.59 96 LYS A O 1
ATOM 705 N N . TYR A 1 97 ? -29.191 2.837 -5.303 1.00 59.81 97 TYR A N 1
ATOM 706 C CA . TYR A 1 97 ? -28.855 1.471 -4.936 1.00 59.81 97 TYR A CA 1
ATOM 707 C C . TYR A 1 97 ? -30.002 0.914 -4.099 1.00 59.81 97 TYR A C 1
ATOM 709 O O . TYR A 1 97 ? -30.340 1.493 -3.069 1.00 59.81 97 TYR A O 1
ATOM 717 N N . ILE A 1 98 ? -30.616 -0.170 -4.563 1.00 74.00 98 ILE A N 1
ATOM 718 C CA . ILE A 1 98 ? -31.606 -0.935 -3.806 1.00 74.00 98 ILE A CA 1
ATOM 719 C C . ILE A 1 98 ? -30.967 -2.241 -3.392 1.00 74.00 98 ILE A C 1
ATOM 721 O O . ILE A 1 98 ? -30.409 -2.958 -4.219 1.00 74.00 98 ILE A O 1
ATOM 725 N N . ARG A 1 99 ? -31.062 -2.543 -2.109 1.00 75.81 99 ARG A N 1
ATOM 726 C CA . ARG A 1 99 ? -30.531 -3.759 -1.519 1.00 75.81 99 ARG A CA 1
ATOM 727 C C . ARG A 1 99 ? -31.537 -4.896 -1.646 1.00 75.81 99 ARG A C 1
ATOM 729 O O . ARG A 1 99 ? -32.709 -4.752 -1.282 1.00 75.81 99 ARG A O 1
ATOM 736 N N . LEU A 1 100 ? -31.050 -6.018 -2.146 1.00 79.38 100 LEU A N 1
ATOM 737 C CA . LEU A 1 100 ? -31.700 -7.317 -2.145 1.00 79.38 100 LEU A CA 1
ATOM 738 C C . LEU A 1 100 ? -30.880 -8.264 -1.269 1.00 79.38 100 LEU A C 1
ATOM 740 O O . LEU A 1 100 ? -29.671 -8.090 -1.132 1.00 79.38 100 LEU A O 1
ATOM 744 N N . GLN A 1 101 ? -31.533 -9.263 -0.700 1.00 80.94 101 GLN A N 1
ATOM 745 C CA . GLN A 1 101 ? -30.877 -10.357 0.011 1.00 80.94 101 GLN A CA 1
ATOM 746 C C . GLN A 1 101 ? -31.573 -11.665 -0.355 1.00 80.94 101 GLN A C 1
ATOM 748 O O . GLN A 1 101 ? -32.766 -11.635 -0.666 1.00 80.94 101 GLN A O 1
ATOM 753 N N . ALA A 1 102 ? -30.848 -12.772 -0.283 1.00 79.50 102 ALA A N 1
ATOM 754 C CA . ALA A 1 102 ? -31.401 -14.117 -0.275 1.00 79.50 102 ALA A CA 1
ATOM 755 C C . ALA A 1 102 ? -31.172 -14.679 1.134 1.00 79.50 102 ALA A C 1
ATOM 757 O O . ALA A 1 102 ? -30.037 -14.707 1.616 1.00 79.50 102 ALA A O 1
ATOM 758 N N . ALA A 1 103 ? -32.252 -14.990 1.852 1.00 72.31 103 ALA A N 1
ATOM 759 C CA . ALA A 1 103 ? -32.145 -15.765 3.080 1.00 72.31 103 ALA A CA 1
ATOM 760 C C . ALA A 1 103 ? -31.622 -17.157 2.723 1.00 72.31 103 ALA A C 1
ATOM 762 O O . ALA A 1 103 ? -31.876 -17.622 1.621 1.00 72.31 103 ALA A O 1
ATOM 763 N N . SER A 1 104 ? -30.873 -17.782 3.628 1.00 68.19 104 SER A N 1
ATOM 764 C CA . SER A 1 104 ? -30.481 -19.162 3.373 1.00 68.19 104 SER A CA 1
ATOM 765 C C . SER A 1 104 ? -31.677 -20.080 3.480 1.00 68.19 104 SER A C 1
ATOM 767 O O . SER A 1 104 ? -32.468 -19.920 4.424 1.00 68.19 104 SER A O 1
ATOM 769 N N . ASP A 1 105 ? -31.724 -21.080 2.619 1.00 66.25 105 ASP A N 1
ATOM 770 C CA . ASP A 1 105 ? -32.592 -22.223 2.823 1.00 66.25 105 ASP A CA 1
ATOM 771 C C . ASP A 1 105 ? -31.781 -23.497 3.104 1.00 66.25 105 ASP A C 1
ATOM 773 O O . ASP A 1 105 ? -30.900 -23.441 3.961 1.00 66.25 105 ASP A O 1
ATOM 777 N N . ALA A 1 106 ? -32.223 -24.658 2.636 1.00 62.12 106 ALA A N 1
ATOM 778 C CA . ALA A 1 106 ? -31.617 -25.949 2.971 1.00 62.12 106 ALA A CA 1
ATOM 779 C C . ALA A 1 106 ? -31.506 -26.869 1.750 1.00 62.12 106 ALA A C 1
ATOM 781 O O . ALA A 1 106 ? -31.301 -28.084 1.907 1.00 62.12 106 ALA A O 1
ATOM 782 N N . ASP A 1 107 ? -31.793 -26.352 0.560 1.00 70.31 107 ASP A N 1
ATOM 783 C CA . ASP A 1 107 ? -31.752 -27.115 -0.670 1.00 70.31 107 ASP A CA 1
ATOM 784 C C . ASP A 1 107 ? -30.628 -26.615 -1.572 1.00 70.31 107 ASP A C 1
ATOM 786 O O . ASP A 1 107 ? -30.099 -25.553 -1.341 1.00 70.31 107 ASP A O 1
ATOM 790 N N . ALA A 1 108 ? -30.184 -27.460 -2.510 1.00 64.06 108 ALA A N 1
ATOM 791 C CA . ALA A 1 108 ? -29.015 -27.181 -3.351 1.00 64.06 108 ALA A CA 1
ATOM 792 C C . ALA A 1 108 ? -29.396 -26.538 -4.704 1.00 64.06 108 ALA A C 1
ATOM 794 O O . ALA A 1 108 ? -28.687 -26.696 -5.714 1.00 64.06 108 ALA A O 1
ATOM 795 N N . THR A 1 109 ? -30.593 -25.954 -4.780 1.00 73.75 109 THR A N 1
ATOM 796 C CA . THR A 1 109 ? -31.172 -25.354 -5.974 1.00 73.75 109 THR A CA 1
ATOM 797 C C . THR A 1 109 ? -31.271 -23.848 -5.819 1.00 73.75 109 THR A C 1
ATOM 799 O O . THR A 1 109 ? -32.123 -23.351 -5.106 1.00 73.75 109 THR A O 1
ATOM 802 N N . ASN A 1 110 ? -30.569 -23.119 -6.687 1.00 77.12 110 ASN A N 1
ATOM 803 C CA . ASN A 1 110 ? -30.804 -21.687 -6.858 1.00 77.12 110 ASN A CA 1
ATOM 804 C C . ASN A 1 110 ? -32.301 -21.363 -7.087 1.00 77.12 110 ASN A C 1
ATOM 806 O O . ASN A 1 110 ? -32.834 -21.534 -8.196 1.00 77.12 110 ASN A O 1
ATOM 810 N N . GLY A 1 111 ? -32.957 -20.807 -6.084 1.00 82.88 111 GLY A N 1
ATOM 811 C CA . GLY A 1 111 ? -34.230 -20.122 -6.155 1.00 82.88 111 GLY A CA 1
ATOM 812 C C . GLY A 1 111 ? -34.155 -18.842 -6.978 1.00 82.88 111 GLY A C 1
ATOM 813 O O . GLY A 1 111 ? -33.121 -18.204 -7.214 1.00 82.88 111 GLY A O 1
ATOM 814 N N . VAL A 1 112 ? -35.311 -18.483 -7.527 1.00 87.38 112 VAL A N 1
ATOM 815 C CA . VAL A 1 112 ? -35.453 -17.355 -8.446 1.00 87.38 112 VAL A CA 1
ATOM 816 C C . VAL A 1 112 ? -36.681 -16.555 -8.060 1.00 87.38 112 VAL A C 1
ATOM 818 O O . VAL A 1 112 ? -37.791 -17.085 -8.037 1.00 87.38 112 VAL A O 1
ATOM 821 N N . ALA A 1 113 ? -36.515 -15.254 -7.842 1.00 92.19 113 ALA A N 1
ATOM 822 C CA . ALA A 1 113 ? -37.589 -14.317 -7.549 1.00 92.19 113 ALA A CA 1
ATOM 823 C C . ALA A 1 113 ? -37.679 -13.204 -8.590 1.00 92.19 113 ALA A C 1
ATOM 825 O O . ALA A 1 113 ? -36.687 -12.730 -9.140 1.00 92.19 113 ALA A O 1
ATOM 826 N N . THR A 1 114 ? -38.898 -12.735 -8.844 1.00 94.00 114 THR A N 1
ATOM 827 C CA . THR A 1 114 ? -39.128 -11.540 -9.661 1.00 94.00 114 THR A CA 1
ATOM 828 C C . THR A 1 114 ? -39.458 -10.365 -8.755 1.00 94.00 114 THR A C 1
ATOM 830 O O . THR A 1 114 ? -40.475 -10.364 -8.053 1.00 94.00 114 THR A O 1
ATOM 833 N N . ILE A 1 115 ? -38.606 -9.345 -8.788 1.00 92.88 115 ILE A N 1
ATOM 834 C CA . ILE A 1 115 ? -38.798 -8.067 -8.112 1.00 92.88 115 ILE A CA 1
ATOM 835 C C . ILE A 1 115 ? -39.362 -7.070 -9.117 1.00 92.88 115 ILE A C 1
ATOM 837 O O . ILE A 1 115 ? -38.772 -6.842 -10.168 1.00 92.88 115 ILE A O 1
ATOM 841 N N . ARG A 1 116 ? -40.493 -6.447 -8.792 1.00 93.00 116 ARG A N 1
ATOM 842 C CA . ARG A 1 116 ? -41.119 -5.426 -9.633 1.00 93.00 116 ARG A CA 1
ATOM 843 C C . ARG A 1 116 ? -40.941 -4.046 -9.025 1.00 93.00 116 ARG A C 1
ATOM 845 O O . ARG A 1 116 ? -41.383 -3.797 -7.902 1.00 93.00 116 ARG A O 1
ATOM 852 N N . ALA A 1 117 ? -40.367 -3.141 -9.806 1.00 89.31 117 ALA A N 1
ATOM 853 C CA . ALA A 1 117 ? -40.360 -1.712 -9.540 1.00 89.31 117 ALA A CA 1
ATOM 854 C C . ALA A 1 117 ? -41.595 -1.059 -10.181 1.00 89.31 117 ALA A C 1
ATOM 856 O O . ALA A 1 117 ? -41.888 -1.258 -11.363 1.00 89.31 117 ALA A O 1
ATOM 857 N N . THR A 1 118 ? -42.332 -0.267 -9.403 1.00 92.00 118 THR A N 1
ATOM 858 C CA . THR A 1 118 ? -43.546 0.434 -9.843 1.00 92.00 118 THR A CA 1
ATOM 859 C C . THR A 1 118 ? -43.508 1.900 -9.448 1.00 92.00 118 THR A C 1
ATOM 861 O O . THR A 1 118 ? -43.064 2.253 -8.360 1.00 92.00 118 THR A O 1
ATOM 864 N N . ALA A 1 119 ? -44.021 2.769 -10.311 1.00 88.88 119 ALA A N 1
ATOM 865 C CA . ALA A 1 119 ? -44.229 4.176 -10.004 1.00 88.88 119 ALA A CA 1
ATOM 866 C C . ALA A 1 119 ? -45.480 4.674 -10.731 1.00 88.88 119 ALA A C 1
ATOM 868 O O . ALA A 1 119 ? -45.779 4.232 -11.842 1.00 88.88 119 ALA A O 1
ATOM 869 N N . SER A 1 120 ? -46.222 5.590 -10.107 1.00 86.94 120 SER A N 1
ATOM 870 C CA . SER A 1 120 ? -47.453 6.127 -10.695 1.00 86.94 120 SER A CA 1
ATOM 871 C C . SER A 1 120 ? -47.167 6.787 -12.048 1.00 86.94 120 SER A C 1
ATOM 873 O O . SER A 1 120 ? -46.303 7.656 -12.148 1.00 86.94 120 SER A O 1
ATOM 875 N N . GLY A 1 121 ? -47.886 6.360 -13.089 1.00 81.00 121 GLY A N 1
ATOM 876 C CA . GLY A 1 121 ? -47.729 6.879 -14.450 1.00 81.00 121 GLY A CA 1
ATOM 877 C C . GLY A 1 121 ? -46.540 6.320 -15.240 1.00 81.00 121 GLY A C 1
ATOM 878 O O . GLY A 1 121 ? -46.372 6.721 -16.390 1.00 81.00 121 GLY A O 1
ATOM 879 N N . LEU A 1 122 ? -45.746 5.399 -14.676 1.00 82.69 122 LEU A N 1
ATOM 880 C CA . LEU A 1 122 ? -44.648 4.714 -15.370 1.00 82.69 122 LEU A CA 1
ATOM 881 C C . LEU A 1 122 ? -44.992 3.242 -15.624 1.00 82.69 122 LEU A C 1
ATOM 883 O O . LEU A 1 122 ? -45.729 2.622 -14.857 1.00 82.69 122 LEU A O 1
ATOM 887 N N . SER A 1 123 ? -44.437 2.672 -16.697 1.00 86.50 123 SER A N 1
ATOM 888 C CA . SER A 1 123 ? -44.528 1.224 -16.919 1.00 86.50 123 SER A CA 1
ATOM 889 C C . SER A 1 123 ? -43.725 0.487 -15.839 1.00 86.50 123 SER A C 1
ATOM 891 O O . SER A 1 123 ? -42.593 0.899 -15.570 1.00 86.50 123 SER A O 1
ATOM 893 N N . PRO A 1 124 ? -44.279 -0.569 -15.212 1.00 86.81 124 PRO A N 1
ATOM 894 C CA . PRO A 1 124 ? -43.533 -1.402 -14.278 1.00 86.81 124 PRO A CA 1
ATOM 895 C C . PRO A 1 124 ? -42.317 -2.050 -14.934 1.00 86.81 124 PRO A C 1
ATOM 897 O O . PRO A 1 124 ? -42.331 -2.324 -16.135 1.00 86.81 124 PRO A O 1
ATOM 900 N N . LEU A 1 125 ? -41.299 -2.330 -14.128 1.00 83.50 125 LEU A N 1
ATOM 901 C CA . LEU A 1 125 ? -40.062 -2.961 -14.569 1.00 83.50 125 LEU A CA 1
ATOM 902 C C . LEU A 1 125 ? -39.736 -4.148 -13.667 1.00 83.50 125 LEU A C 1
ATOM 904 O O . LEU A 1 125 ? -39.718 -4.000 -12.444 1.00 83.50 125 LEU A O 1
ATOM 908 N N . ASP A 1 126 ? -39.489 -5.300 -14.284 1.00 90.50 126 ASP A N 1
ATOM 909 C CA . ASP A 1 126 ? -39.198 -6.552 -13.589 1.00 90.50 126 ASP A CA 1
ATOM 910 C C . ASP A 1 126 ? -37.698 -6.834 -13.578 1.00 90.50 126 ASP A C 1
ATOM 912 O O . ASP A 1 126 ? -36.994 -6.622 -14.566 1.00 90.50 126 ASP A O 1
ATOM 916 N N . ILE A 1 127 ? -37.234 -7.328 -12.439 1.00 85.12 127 ILE A N 1
ATOM 917 C CA . ILE A 1 127 ? -35.854 -7.697 -12.162 1.00 85.12 127 ILE A CA 1
ATOM 918 C C . ILE A 1 127 ? -35.881 -9.139 -11.676 1.00 85.12 127 ILE A C 1
ATOM 920 O O . ILE A 1 127 ? -36.624 -9.472 -10.753 1.00 85.12 127 ILE A O 1
ATOM 924 N N . ILE A 1 128 ? -35.088 -9.994 -12.305 1.00 87.00 128 ILE A N 1
ATOM 925 C CA . ILE A 1 128 ? -34.966 -11.401 -11.937 1.00 87.00 128 ILE A CA 1
ATOM 926 C C . ILE A 1 128 ? -33.790 -11.527 -10.976 1.00 87.00 128 ILE A C 1
ATOM 928 O O . ILE A 1 128 ? -32.643 -11.347 -11.369 1.00 87.00 128 ILE A O 1
ATOM 932 N N . ALA A 1 129 ? -34.079 -11.817 -9.719 1.00 84.44 129 ALA A N 1
ATOM 933 C CA . ALA A 1 129 ? -33.081 -12.182 -8.734 1.00 84.44 129 ALA A CA 1
ATOM 934 C C . ALA A 1 129 ? -32.951 -13.704 -8.711 1.00 84.44 129 ALA A C 1
ATOM 936 O O . ALA A 1 129 ? -33.955 -14.405 -8.641 1.00 84.44 129 ALA A O 1
ATOM 937 N N . THR A 1 130 ? -31.732 -14.204 -8.839 1.00 84.44 130 THR A N 1
ATOM 938 C CA . THR A 1 130 ? -31.390 -15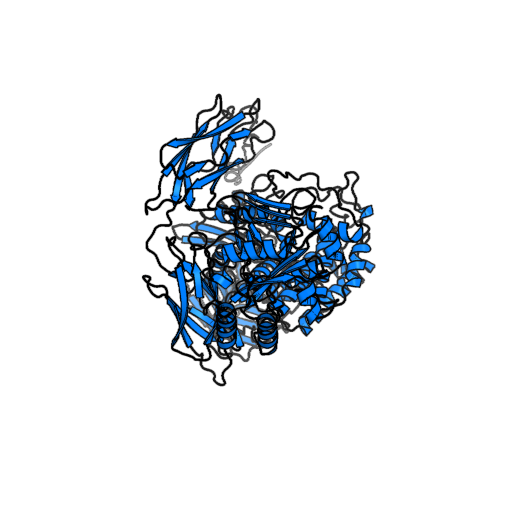.622 -8.720 1.00 84.44 130 THR A CA 1
ATOM 939 C C . THR A 1 130 ? -30.467 -15.745 -7.532 1.00 84.44 130 THR A C 1
ATOM 941 O O . THR A 1 130 ? -29.480 -15.010 -7.470 1.00 84.44 130 THR A O 1
ATOM 944 N N . GLU A 1 131 ? -30.783 -16.609 -6.584 1.00 80.38 131 GLU A N 1
ATOM 945 C CA . GLU A 1 131 ? -29.834 -16.887 -5.518 1.00 80.38 131 GLU A CA 1
ATOM 946 C C . GLU A 1 131 ? -28.712 -17.797 -6.014 1.00 80.38 131 GLU A C 1
ATOM 948 O O . GLU A 1 131 ? -28.833 -18.470 -7.041 1.00 80.38 131 GLU A O 1
ATOM 953 N N . LYS A 1 132 ? -27.572 -17.730 -5.342 1.00 75.19 132 LYS A N 1
ATOM 954 C CA . LYS A 1 132 ? -26.456 -18.640 -5.525 1.00 75.19 132 LYS A CA 1
ATOM 955 C C . LYS A 1 132 ? -26.314 -19.424 -4.233 1.00 75.19 132 LYS A C 1
ATOM 957 O O . LYS A 1 132 ? -25.947 -18.843 -3.214 1.00 75.19 132 LYS A O 1
ATOM 962 N N . ASP A 1 133 ? -26.581 -20.706 -4.378 1.00 70.62 133 ASP A N 1
ATOM 963 C CA . ASP A 1 133 ? -26.660 -21.700 -3.326 1.00 70.62 133 ASP A CA 1
ATOM 964 C C . ASP A 1 133 ? -25.301 -22.039 -2.689 1.00 70.62 133 ASP A C 1
ATOM 966 O O . ASP A 1 133 ? -24.259 -22.026 -3.366 1.00 70.62 133 ASP A O 1
ATOM 970 N N . ASP A 1 134 ? -25.326 -22.342 -1.399 1.00 63.47 134 ASP A N 1
ATOM 971 C CA . ASP A 1 134 ? -24.232 -22.715 -0.525 1.00 63.47 134 ASP A CA 1
ATOM 972 C C . ASP A 1 134 ? -24.406 -24.069 0.183 1.00 63.47 134 ASP A C 1
ATOM 974 O O . ASP A 1 134 ? -23.452 -24.537 0.809 1.00 63.47 134 ASP A O 1
ATOM 978 N N . ASP A 1 135 ? -25.509 -24.788 -0.028 1.00 64.62 135 ASP A N 1
ATOM 979 C CA . ASP A 1 135 ? -25.827 -26.081 0.597 1.00 64.62 135 ASP A CA 1
ATOM 980 C C . ASP A 1 135 ? -25.279 -27.298 -0.187 1.00 64.62 135 ASP A C 1
ATOM 982 O O . ASP A 1 135 ? -25.754 -28.440 -0.102 1.00 64.62 135 ASP A O 1
ATOM 986 N N . GLY A 1 136 ? -24.219 -27.073 -0.968 1.00 68.81 136 GLY A N 1
ATOM 987 C CA . GLY A 1 136 ? -23.516 -28.094 -1.742 1.00 68.81 136 GLY A CA 1
ATOM 988 C C . GLY A 1 136 ? -22.805 -29.169 -0.901 1.00 68.81 136 GLY A C 1
ATOM 989 O O . GLY A 1 136 ? -22.810 -29.197 0.328 1.00 68.81 136 GLY A O 1
ATOM 990 N N . ALA A 1 137 ? -22.130 -30.105 -1.577 1.00 76.94 137 ALA A N 1
ATOM 991 C CA . ALA A 1 137 ? -21.349 -31.124 -0.880 1.00 76.94 137 ALA A CA 1
ATOM 992 C C . ALA A 1 137 ? -20.189 -30.490 -0.096 1.00 76.94 137 ALA A C 1
ATOM 994 O O . ALA A 1 137 ? -19.351 -29.794 -0.664 1.00 76.94 137 ALA A O 1
ATOM 995 N N . GLN A 1 138 ? -20.103 -30.804 1.197 1.00 83.50 138 GLN A N 1
ATOM 996 C CA . GLN A 1 138 ? -19.030 -30.310 2.047 1.00 83.50 138 GLN A CA 1
ATOM 997 C C . GLN A 1 138 ? -17.638 -30.749 1.576 1.00 83.50 138 GLN A C 1
ATOM 999 O O . GLN A 1 138 ? -17.339 -31.938 1.454 1.00 83.50 138 GLN A O 1
ATOM 1004 N N . GLY A 1 139 ? -16.748 -29.773 1.436 1.00 88.31 139 GLY A N 1
ATOM 1005 C CA . GLY A 1 139 ? -15.327 -29.982 1.174 1.00 88.31 139 GLY A CA 1
ATOM 1006 C C . GLY A 1 139 ? -14.473 -28.823 1.676 1.00 88.31 139 GLY A C 1
ATOM 1007 O O . GLY A 1 139 ? -14.995 -27.746 1.961 1.00 88.31 139 GLY A O 1
ATOM 1008 N N . ILE A 1 140 ? -13.167 -29.060 1.758 1.00 91.50 140 ILE A N 1
ATOM 1009 C CA . ILE A 1 140 ? -12.157 -28.064 2.126 1.00 91.50 140 ILE A CA 1
ATOM 1010 C C . ILE A 1 140 ? -11.552 -27.514 0.836 1.00 91.50 140 ILE A C 1
ATOM 1012 O O . ILE A 1 140 ? -11.125 -28.287 -0.023 1.00 91.50 140 ILE A O 1
ATOM 1016 N N . GLU A 1 141 ? -11.497 -26.195 0.718 1.00 87.88 141 GLU A N 1
ATOM 1017 C CA . GLU A 1 141 ? -10.773 -25.490 -0.336 1.00 87.88 141 GLU A CA 1
ATOM 1018 C C . GLU A 1 141 ? -9.512 -24.870 0.267 1.00 87.88 141 GLU A C 1
ATOM 1020 O O . GLU A 1 141 ? -9.578 -24.279 1.345 1.00 87.88 141 GLU A O 1
ATOM 1025 N N . LEU A 1 142 ? -8.370 -25.011 -0.409 1.00 84.44 142 LEU A N 1
ATOM 1026 C CA . LEU A 1 142 ? -7.101 -24.401 -0.009 1.00 84.44 142 LEU A CA 1
ATOM 1027 C C . LEU A 1 142 ? -6.694 -23.327 -1.015 1.00 84.44 142 LEU A C 1
ATOM 1029 O O . LEU A 1 142 ? -6.890 -23.515 -2.215 1.00 84.44 142 LEU A O 1
ATOM 1033 N N . SER A 1 143 ? -6.082 -22.238 -0.545 1.00 73.50 143 SER A N 1
ATOM 1034 C CA . SER A 1 143 ? -5.584 -21.177 -1.432 1.00 73.50 143 SER A CA 1
ATOM 1035 C C . SER A 1 143 ? -4.369 -21.621 -2.244 1.00 73.50 143 SER A C 1
ATOM 1037 O O . SER A 1 143 ? -4.121 -21.092 -3.320 1.00 73.50 143 SER A O 1
ATOM 1039 N N . SER A 1 144 ? -3.616 -22.602 -1.740 1.00 75.38 144 SER A N 1
ATOM 1040 C CA . SER A 1 144 ? -2.510 -23.233 -2.452 1.00 75.38 144 SER A CA 1
ATOM 1041 C C . SER A 1 144 ? -2.325 -24.682 -2.006 1.00 75.38 144 SER A C 1
ATOM 1043 O O . SER A 1 144 ? -2.564 -25.027 -0.850 1.00 75.38 144 SER A O 1
ATOM 1045 N N . ALA A 1 145 ? -1.857 -25.530 -2.923 1.00 79.69 145 ALA A N 1
ATOM 1046 C CA . ALA A 1 145 ? -1.432 -26.901 -2.635 1.00 79.69 145 ALA A CA 1
ATOM 1047 C C . ALA A 1 145 ? 0.057 -26.996 -2.235 1.00 79.69 145 ALA A C 1
ATOM 1049 O O . ALA A 1 145 ? 0.536 -28.073 -1.872 1.00 79.69 145 ALA A O 1
ATOM 1050 N N . ALA A 1 146 ? 0.808 -25.892 -2.307 1.00 80.38 146 ALA A N 1
ATOM 1051 C CA . ALA A 1 146 ? 2.206 -25.833 -1.894 1.00 80.38 146 ALA A CA 1
ATOM 1052 C C . ALA A 1 146 ? 2.610 -24.433 -1.409 1.00 80.38 146 ALA A C 1
ATOM 1054 O O . ALA A 1 146 ? 2.132 -23.424 -1.926 1.00 80.38 146 ALA A O 1
ATOM 1055 N N . VAL A 1 147 ? 3.520 -24.379 -0.443 1.00 73.56 147 VAL A N 1
ATOM 1056 C CA . VAL A 1 147 ? 4.125 -23.139 0.057 1.00 73.56 147 VAL A CA 1
ATOM 1057 C C . VAL A 1 147 ? 5.639 -23.295 0.139 1.00 73.56 147 VAL A C 1
ATOM 1059 O O . VAL A 1 147 ? 6.141 -24.382 0.429 1.00 73.56 147 VAL A O 1
ATOM 1062 N N . SER A 1 148 ? 6.356 -22.209 -0.135 1.00 74.75 148 SER A N 1
ATOM 1063 C CA . SER A 1 148 ? 7.805 -22.105 0.037 1.00 74.75 148 SER A CA 1
ATOM 1064 C C . SER A 1 148 ? 8.074 -21.262 1.276 1.00 74.75 148 SER A C 1
ATOM 1066 O O . SER A 1 148 ? 7.575 -20.142 1.342 1.00 74.75 148 SER A O 1
ATOM 1068 N N . ILE A 1 149 ? 8.821 -21.792 2.243 1.00 77.00 149 ILE A N 1
ATOM 1069 C CA . ILE A 1 149 ? 9.103 -21.138 3.523 1.00 77.00 149 ILE A CA 1
ATOM 1070 C C . ILE A 1 149 ? 10.608 -20.862 3.602 1.00 77.00 149 ILE A C 1
ATOM 1072 O O . ILE A 1 149 ? 11.366 -21.820 3.734 1.00 77.00 149 ILE A O 1
ATOM 1076 N N . PRO A 1 150 ? 11.076 -19.605 3.503 1.00 67.38 150 PRO A N 1
ATOM 1077 C CA . PRO A 1 150 ? 12.495 -19.299 3.705 1.00 67.38 150 PRO A CA 1
ATOM 1078 C C . PRO A 1 150 ? 12.959 -19.735 5.100 1.00 67.38 150 PRO A C 1
ATOM 1080 O O . PRO A 1 150 ? 12.175 -19.618 6.032 1.00 67.38 150 PRO A O 1
ATOM 1083 N N . GLU A 1 151 ? 14.196 -20.206 5.264 1.00 69.94 151 GLU A N 1
ATOM 1084 C CA . GLU A 1 151 ? 14.741 -20.601 6.580 1.00 69.94 151 GLU A CA 1
ATOM 1085 C C . GLU A 1 151 ? 14.559 -19.512 7.656 1.00 69.94 151 GLU A C 1
ATOM 1087 O O . GLU A 1 151 ? 14.709 -18.313 7.384 1.00 69.94 151 GLU A O 1
ATOM 1092 N N . ASP A 1 152 ? 14.254 -19.934 8.888 1.00 66.25 152 ASP A N 1
ATOM 1093 C CA . ASP A 1 152 ? 13.966 -19.062 10.039 1.00 66.25 152 ASP A CA 1
ATOM 1094 C C . ASP A 1 152 ? 12.871 -18.011 9.751 1.00 66.25 152 ASP A C 1
ATOM 1096 O O . ASP A 1 152 ? 12.924 -16.858 10.218 1.00 66.25 152 ASP A O 1
ATOM 1100 N N . ARG A 1 153 ? 11.887 -18.374 8.919 1.00 67.56 153 ARG A N 1
ATOM 1101 C CA . ARG A 1 153 ? 10.728 -17.538 8.589 1.00 67.56 153 ARG A CA 1
ATOM 1102 C C . ARG A 1 153 ? 9.439 -18.342 8.639 1.00 67.56 153 ARG A C 1
ATOM 1104 O O . ARG A 1 153 ? 9.414 -19.568 8.687 1.00 67.56 153 ARG A O 1
ATOM 1111 N N . THR A 1 154 ? 8.356 -17.586 8.551 1.00 67.88 154 THR A N 1
ATOM 1112 C CA . THR A 1 154 ? 6.998 -18.088 8.415 1.00 67.88 154 THR A CA 1
ATOM 1113 C C . THR A 1 154 ? 6.474 -17.761 7.028 1.00 67.88 154 THR A C 1
ATOM 1115 O O . THR A 1 154 ? 6.749 -16.701 6.465 1.00 67.88 154 THR A O 1
ATOM 1118 N N . THR A 1 155 ? 5.679 -18.660 6.468 1.00 65.69 155 THR A N 1
ATOM 1119 C CA . THR A 1 155 ? 4.808 -18.400 5.321 1.00 65.69 155 THR A CA 1
ATOM 1120 C C . THR A 1 155 ? 3.423 -18.948 5.620 1.00 65.69 155 THR A C 1
ATOM 1122 O O . THR A 1 155 ? 3.255 -19.837 6.451 1.00 65.69 155 THR A O 1
ATOM 1125 N N . THR A 1 156 ? 2.407 -18.410 4.960 1.00 70.69 156 THR A N 1
ATOM 1126 C CA . THR A 1 156 ? 1.018 -18.773 5.207 1.00 70.69 156 THR A CA 1
ATOM 1127 C C . THR A 1 156 ? 0.346 -19.357 3.963 1.00 70.69 156 THR A C 1
ATOM 1129 O O . THR A 1 156 ? 0.713 -19.062 2.827 1.00 70.69 156 THR A O 1
ATOM 1132 N N . PHE A 1 157 ? -0.672 -20.187 4.174 1.00 76.00 157 PHE A N 1
ATOM 1133 C CA . PHE A 1 157 ? -1.703 -20.501 3.178 1.00 76.00 157 PHE A CA 1
ATOM 1134 C C . PHE A 1 157 ? -3.077 -20.338 3.826 1.00 76.00 157 PHE A C 1
ATOM 1136 O O . PHE A 1 157 ? -3.168 -20.112 5.030 1.00 76.00 157 PHE A O 1
ATOM 1143 N N . ARG A 1 158 ? -4.157 -20.432 3.051 1.00 80.75 158 ARG A N 1
ATOM 1144 C CA . ARG A 1 158 ? -5.518 -20.267 3.568 1.00 80.75 158 ARG A CA 1
ATOM 1145 C C . ARG A 1 158 ? -6.368 -21.489 3.297 1.00 80.75 158 ARG A C 1
ATOM 1147 O O . ARG A 1 158 ? -6.148 -22.207 2.321 1.00 80.75 158 ARG A O 1
ATOM 1154 N N . ALA A 1 159 ? -7.371 -21.684 4.138 1.00 83.00 159 ALA A N 1
ATOM 1155 C CA . ALA A 1 159 ? -8.410 -22.678 3.941 1.00 83.00 159 ALA A CA 1
ATOM 1156 C C . ALA A 1 159 ? -9.799 -22.059 4.131 1.00 83.00 159 ALA A C 1
ATOM 1158 O O . ALA A 1 159 ? -9.957 -21.100 4.889 1.00 83.00 159 ALA A O 1
ATOM 1159 N N . ARG A 1 160 ? -10.799 -22.625 3.457 1.00 84.25 160 ARG A N 1
ATOM 1160 C CA . ARG A 1 160 ? -12.227 -22.386 3.704 1.00 84.25 160 ARG A CA 1
ATOM 1161 C C . ARG A 1 160 ? -13.044 -23.640 3.408 1.00 84.25 160 ARG A C 1
ATOM 1163 O O . ARG A 1 160 ? -12.504 -24.637 2.919 1.00 84.25 160 ARG A O 1
ATOM 1170 N N . LEU A 1 161 ? -14.343 -23.597 3.674 1.00 84.75 161 LEU A N 1
ATOM 1171 C CA . LEU A 1 161 ? -15.267 -24.629 3.218 1.00 84.75 161 LEU A CA 1
ATOM 1172 C C . LEU A 1 161 ? -15.878 -24.256 1.865 1.00 84.75 161 LEU A C 1
ATOM 1174 O O . LEU A 1 161 ? -16.002 -23.092 1.506 1.00 84.75 161 LEU A O 1
ATOM 1178 N N . THR A 1 162 ? -16.249 -25.281 1.107 1.00 82.06 162 THR A N 1
ATOM 1179 C CA . THR A 1 162 ? -16.881 -25.154 -0.223 1.00 82.06 162 THR A CA 1
ATOM 1180 C C . THR A 1 162 ? -18.405 -25.075 -0.168 1.00 82.06 162 THR A C 1
ATOM 1182 O O . THR A 1 162 ? -19.029 -24.778 -1.182 1.00 82.06 162 THR A O 1
ATOM 1185 N N . ALA A 1 163 ? -18.979 -25.343 1.002 1.00 75.94 163 ALA A N 1
ATOM 1186 C CA . ALA A 1 163 ? -20.402 -25.300 1.281 1.00 75.94 163 ALA A CA 1
ATOM 1187 C C . ALA A 1 163 ? -20.612 -24.890 2.740 1.00 75.94 163 ALA A C 1
ATOM 1189 O O . ALA A 1 163 ? -19.729 -25.109 3.586 1.00 75.94 163 ALA A O 1
ATOM 1190 N N . ARG A 1 164 ? -21.778 -24.323 3.027 1.00 74.81 164 ARG A N 1
ATOM 1191 C CA . ARG A 1 164 ? -22.193 -23.948 4.365 1.00 74.81 164 ARG A CA 1
ATOM 1192 C C . ARG A 1 164 ? -22.385 -25.188 5.228 1.00 74.81 164 ARG A C 1
ATOM 1194 O O . ARG A 1 164 ? -23.145 -26.092 4.887 1.00 74.81 164 ARG A O 1
ATOM 1201 N N . PRO A 1 165 ? -21.732 -25.260 6.394 1.00 76.81 165 PRO A N 1
ATOM 1202 C CA . PRO A 1 165 ? -21.918 -26.393 7.269 1.00 76.81 165 PRO A CA 1
ATOM 1203 C C . PRO A 1 165 ? -23.204 -26.218 8.087 1.00 76.81 165 PRO A C 1
ATOM 1205 O O . PRO A 1 165 ? -23.479 -25.139 8.607 1.00 76.81 165 PRO A O 1
ATOM 1208 N N . ALA A 1 166 ? -23.952 -27.303 8.313 1.00 71.81 166 ALA A N 1
ATOM 1209 C CA . ALA A 1 166 ? -25.143 -27.289 9.180 1.00 71.81 166 ALA A CA 1
ATOM 1210 C C . ALA A 1 166 ? -24.828 -26.981 10.664 1.00 71.81 166 ALA A C 1
ATOM 1212 O O . ALA A 1 166 ? -25.701 -26.615 11.451 1.00 71.81 166 ALA A O 1
ATOM 1213 N N . SER A 1 167 ? -23.571 -27.153 11.069 1.00 72.75 167 SER A N 1
ATOM 1214 C CA . SER A 1 167 ? -23.038 -26.857 12.400 1.00 72.75 167 SER A CA 1
ATOM 1215 C C . SER A 1 167 ? -21.547 -26.576 12.286 1.00 72.75 167 SER A C 1
ATOM 1217 O O . SER A 1 167 ? -20.951 -26.943 11.290 1.00 72.75 167 SER A O 1
ATOM 1219 N N . ASN A 1 168 ? -20.910 -26.015 13.310 1.00 74.50 168 ASN A N 1
ATOM 1220 C CA . ASN A 1 168 ? -19.467 -25.767 13.273 1.00 74.50 168 ASN A CA 1
ATOM 1221 C C . ASN A 1 168 ? -18.653 -26.987 12.781 1.00 74.50 168 ASN A C 1
ATOM 1223 O O . ASN A 1 168 ? -18.774 -28.082 13.332 1.00 74.50 168 ASN A O 1
ATOM 1227 N N . VAL A 1 169 ? -17.813 -26.776 11.773 1.00 83.62 169 VAL A N 1
ATOM 1228 C CA . VAL A 1 169 ? -16.877 -27.749 11.210 1.00 83.62 169 VAL A CA 1
ATOM 1229 C C . VAL A 1 169 ? -15.471 -27.269 11.520 1.00 83.62 169 VAL A C 1
ATOM 1231 O O . VAL A 1 169 ? -15.085 -26.172 11.131 1.00 83.62 169 VAL A O 1
ATOM 1234 N N . THR A 1 170 ? -14.685 -28.097 12.196 1.00 87.88 170 THR A N 1
ATOM 1235 C CA . THR A 1 170 ? -13.265 -27.816 12.417 1.00 87.88 170 THR A CA 1
ATOM 1236 C C . THR A 1 170 ? -12.435 -28.532 11.360 1.00 87.88 170 THR A C 1
ATOM 1238 O O . THR A 1 170 ? -12.596 -29.740 11.153 1.00 87.88 170 THR A O 1
ATOM 1241 N N . ILE A 1 171 ? -11.543 -27.797 10.704 1.00 91.69 171 ILE A N 1
ATOM 1242 C CA . ILE A 1 171 ? -10.430 -28.369 9.952 1.00 91.69 171 ILE A CA 1
ATOM 1243 C C . ILE A 1 171 ? -9.201 -28.437 10.866 1.00 91.69 171 ILE A C 1
ATOM 1245 O O . ILE A 1 171 ? -8.998 -27.578 11.724 1.00 91.69 171 ILE A O 1
ATOM 1249 N N . GLN A 1 172 ? -8.389 -29.470 10.697 1.00 94.19 172 GLN A N 1
ATOM 1250 C CA . GLN A 1 172 ? -7.128 -29.666 11.408 1.00 94.19 172 GLN A CA 1
ATOM 1251 C C . GLN A 1 172 ? -6.008 -29.732 10.382 1.00 94.19 172 GLN A C 1
ATOM 1253 O O . GLN A 1 172 ? -6.067 -30.568 9.476 1.00 94.19 172 GLN A O 1
ATOM 1258 N N . THR A 1 173 ? -4.996 -28.892 10.553 1.00 94.50 173 THR A N 1
ATOM 1259 C CA . THR A 1 173 ? -3.752 -28.919 9.793 1.00 94.50 173 THR A CA 1
ATOM 1260 C C . THR A 1 173 ? -2.670 -29.543 10.652 1.00 94.50 173 THR A C 1
ATOM 1262 O O . THR A 1 173 ? -2.321 -29.026 11.711 1.00 94.50 173 THR A O 1
ATOM 1265 N N . ALA A 1 174 ? -2.105 -30.648 10.184 1.00 92.56 174 ALA A N 1
ATOM 1266 C CA . ALA A 1 174 ? -0.989 -31.299 10.851 1.00 92.56 174 ALA A CA 1
ATOM 1267 C C . ALA A 1 174 ? 0.037 -31.779 9.832 1.00 92.56 174 ALA A C 1
ATOM 1269 O O . ALA A 1 174 ? -0.323 -32.225 8.738 1.00 92.56 174 ALA A O 1
ATOM 1270 N N . ARG A 1 175 ? 1.318 -31.747 10.213 1.00 94.75 175 ARG A N 1
ATOM 1271 C CA . ARG A 1 175 ? 2.376 -32.368 9.417 1.00 94.75 175 ARG A CA 1
ATOM 1272 C C . ARG A 1 175 ? 2.116 -33.873 9.321 1.00 94.75 175 ARG A C 1
ATOM 1274 O O . ARG A 1 175 ? 2.086 -34.577 10.326 1.00 94.75 175 ARG A O 1
ATOM 1281 N N . ALA A 1 176 ? 1.921 -34.362 8.105 1.00 93.31 176 ALA A N 1
ATOM 1282 C CA . ALA A 1 176 ? 1.702 -35.767 7.792 1.00 93.31 176 ALA A CA 1
ATOM 1283 C C . ALA A 1 176 ? 3.019 -36.544 7.631 1.00 93.31 176 ALA A C 1
ATOM 1285 O O . ALA A 1 176 ? 3.057 -37.751 7.866 1.00 93.31 176 ALA A O 1
ATOM 1286 N N . GLY A 1 177 ? 4.102 -35.860 7.253 1.00 90.81 177 GLY A N 1
ATOM 1287 C CA . GLY A 1 177 ? 5.441 -36.432 7.122 1.00 90.81 177 GLY A CA 1
ATOM 1288 C C . GLY A 1 177 ? 6.403 -35.487 6.407 1.00 90.81 177 GLY A C 1
ATOM 1289 O O . GLY A 1 177 ? 5.998 -34.406 5.985 1.00 90.81 177 GLY A O 1
ATOM 1290 N N . GLY A 1 178 ? 7.651 -35.923 6.245 1.00 91.31 178 GLY A N 1
ATOM 1291 C CA . GLY A 1 178 ? 8.733 -35.113 5.683 1.00 91.31 178 GLY A CA 1
ATOM 1292 C C . GLY A 1 178 ? 9.567 -34.444 6.773 1.00 91.31 178 GLY A C 1
ATOM 1293 O O . GLY A 1 178 ? 9.709 -35.021 7.854 1.00 91.31 178 GLY A O 1
ATOM 1294 N N . ASP A 1 179 ? 10.113 -33.273 6.469 1.00 87.88 179 ASP A N 1
ATOM 1295 C CA . ASP A 1 179 ? 11.080 -32.580 7.315 1.00 87.88 179 ASP A CA 1
ATOM 1296 C C . ASP A 1 179 ? 10.523 -32.188 8.691 1.00 87.88 179 ASP A C 1
ATOM 1298 O O . ASP A 1 179 ? 9.371 -31.760 8.812 1.00 87.88 179 ASP A O 1
ATOM 1302 N N . SER A 1 180 ? 11.325 -32.371 9.742 1.00 86.94 180 SER A N 1
ATOM 1303 C CA . SER A 1 180 ? 10.958 -31.978 11.101 1.00 86.94 180 SER A CA 1
ATOM 1304 C C . SER A 1 180 ? 11.073 -30.483 11.352 1.00 86.94 180 SER A C 1
ATOM 1306 O O . SER A 1 180 ? 10.397 -30.011 12.271 1.00 86.94 180 SER A O 1
ATOM 1308 N N . ASP A 1 181 ? 11.864 -29.784 10.542 1.00 84.56 181 ASP A N 1
ATOM 1309 C CA . ASP A 1 181 ? 12.161 -28.359 10.698 1.00 84.56 181 ASP A CA 1
ATOM 1310 C C . ASP A 1 181 ? 11.025 -27.468 10.186 1.00 84.56 181 ASP A C 1
ATOM 1312 O O . ASP A 1 181 ? 10.887 -26.319 10.595 1.00 84.56 181 ASP A O 1
ATOM 1316 N N . LEU A 1 182 ? 10.106 -28.054 9.415 1.00 86.69 182 LEU A N 1
ATOM 1317 C CA . LEU A 1 182 ? 8.849 -27.443 9.008 1.00 86.69 182 LEU A CA 1
ATOM 1318 C C . LEU A 1 182 ? 7.716 -27.801 9.979 1.00 86.69 182 LEU A C 1
ATOM 1320 O O . LEU A 1 182 ? 7.339 -28.972 10.127 1.00 86.69 182 LEU A O 1
ATOM 1324 N N . GLU A 1 183 ? 7.110 -26.796 10.607 1.00 89.75 183 GLU A N 1
ATOM 1325 C CA . GLU A 1 183 ? 6.018 -26.971 11.569 1.00 89.75 183 GLU A CA 1
ATOM 1326 C C . GLU A 1 183 ? 4.872 -25.979 11.366 1.00 89.75 183 GLU A C 1
ATOM 1328 O O . GLU A 1 183 ? 5.041 -24.898 10.809 1.00 89.75 183 GLU A O 1
ATOM 1333 N N . VAL A 1 184 ? 3.667 -26.372 11.792 1.00 84.25 184 VAL A N 1
ATOM 1334 C CA . VAL A 1 184 ? 2.527 -25.449 11.818 1.00 84.25 184 VAL A CA 1
ATOM 1335 C C . VAL A 1 184 ? 2.736 -24.512 13.002 1.00 84.25 184 VAL A C 1
ATOM 1337 O O . VAL A 1 184 ? 2.618 -24.948 14.144 1.00 84.25 184 VAL A O 1
ATOM 1340 N N . GLU A 1 185 ? 3.062 -23.255 12.727 1.00 81.12 185 GLU A N 1
ATOM 1341 C CA . GLU A 1 185 ? 3.346 -22.244 13.749 1.00 81.12 185 GLU A CA 1
ATOM 1342 C C . GLU A 1 185 ? 2.056 -21.722 14.389 1.00 81.12 185 GLU A C 1
ATOM 1344 O O . GLU A 1 185 ? 1.959 -21.604 15.607 1.00 81.12 185 GLU A O 1
ATOM 1349 N N . ALA A 1 186 ? 1.040 -21.441 13.568 1.00 68.19 186 ALA A N 1
ATOM 1350 C CA . ALA A 1 186 ? -0.226 -20.883 14.025 1.00 68.19 186 ALA A CA 1
ATOM 1351 C C . ALA A 1 186 ? -1.412 -21.434 13.226 1.00 68.19 186 ALA A C 1
ATOM 1353 O O . ALA A 1 186 ? -1.286 -21.810 12.058 1.00 68.19 186 ALA A O 1
ATOM 1354 N N . HIS A 1 187 ? -2.583 -21.451 13.871 1.00 75.19 187 HIS A N 1
ATOM 1355 C CA . HIS A 1 187 ? -3.859 -21.888 13.292 1.00 75.19 187 HIS A CA 1
ATOM 1356 C C . HIS A 1 187 ? -3.870 -23.350 12.799 1.00 75.19 187 HIS A C 1
ATOM 1358 O O . HIS A 1 187 ? -4.460 -23.687 11.773 1.00 75.19 187 HIS A O 1
ATOM 1364 N N . SER A 1 188 ? -3.259 -24.260 13.566 1.00 82.56 188 SER A N 1
ATOM 1365 C CA . SER A 1 188 ? -3.312 -25.712 13.316 1.00 82.56 188 SER A CA 1
ATOM 1366 C C . SER A 1 188 ? -4.722 -26.309 13.423 1.00 82.56 188 SER A C 1
ATOM 1368 O O . SER A 1 188 ? -4.982 -27.382 12.880 1.00 82.56 188 SER A O 1
ATOM 1370 N N . ALA A 1 189 ? -5.657 -25.610 14.067 1.00 81.75 189 ALA A N 1
ATOM 1371 C CA . ALA A 1 189 ? -7.072 -25.948 14.100 1.00 81.75 189 ALA A CA 1
ATOM 1372 C C . ALA A 1 189 ? -7.915 -24.702 13.816 1.00 81.75 189 ALA A C 1
ATOM 1374 O O . ALA A 1 189 ? -7.790 -23.688 14.502 1.00 81.75 189 ALA A O 1
ATOM 1375 N N . ILE A 1 190 ? -8.799 -24.793 12.824 1.00 77.94 190 ILE A N 1
ATOM 1376 C CA . ILE A 1 190 ? -9.674 -23.695 12.403 1.00 77.94 190 ILE A CA 1
ATOM 1377 C C . ILE A 1 190 ? -11.117 -24.185 12.410 1.00 77.94 190 ILE A C 1
ATOM 1379 O O . ILE A 1 190 ? -11.417 -25.208 11.796 1.00 77.94 190 ILE A O 1
ATOM 1383 N N . THR A 1 191 ? -12.025 -23.456 13.065 1.00 77.81 191 THR A N 1
ATOM 1384 C CA . THR A 1 191 ? -13.461 -23.767 13.015 1.00 77.81 191 THR A CA 1
ATOM 1385 C C . THR A 1 191 ? -14.207 -22.808 12.110 1.00 77.81 191 THR A C 1
ATOM 1387 O O . THR A 1 191 ? -14.270 -21.599 12.346 1.00 77.81 191 THR A O 1
ATOM 1390 N N . PHE A 1 192 ? -14.877 -23.405 11.137 1.00 72.38 192 PHE A N 1
ATOM 1391 C CA . PHE A 1 192 ? -15.861 -22.766 10.294 1.00 72.38 192 PHE A CA 1
ATOM 1392 C C . PHE A 1 192 ? -17.258 -22.941 10.891 1.00 72.38 192 PHE A C 1
ATOM 1394 O O . PHE A 1 192 ? -17.691 -24.053 11.186 1.00 72.38 192 PHE A O 1
ATOM 1401 N N . SER A 1 193 ? -17.960 -21.839 11.105 1.00 67.50 193 SER A N 1
ATOM 1402 C CA . SER A 1 193 ? -19.371 -21.759 11.450 1.00 67.50 193 SER A CA 1
ATOM 1403 C C . SER A 1 193 ? -20.228 -21.624 10.186 1.00 67.50 193 SER A C 1
ATOM 1405 O O . SER A 1 193 ? -19.721 -21.246 9.129 1.00 67.50 193 SER A O 1
ATOM 1407 N N . PRO A 1 194 ? -21.557 -21.783 10.299 1.00 63.62 194 PRO A N 1
ATOM 1408 C CA . PRO A 1 194 ? -22.479 -21.439 9.217 1.00 63.62 194 PRO A CA 1
ATOM 1409 C C . PRO A 1 194 ? -22.425 -19.963 8.765 1.00 63.62 194 PRO A C 1
ATOM 1411 O O . PRO A 1 194 ? -23.145 -19.600 7.842 1.00 63.62 194 PRO A O 1
ATOM 1414 N N . THR A 1 195 ? -21.653 -19.090 9.422 1.00 48.66 195 THR A N 1
ATOM 1415 C CA . THR A 1 195 ? -21.570 -17.644 9.132 1.00 48.66 195 THR A CA 1
ATOM 1416 C C . THR A 1 195 ? -20.189 -17.177 8.665 1.00 48.66 195 THR A C 1
ATOM 1418 O O . THR A 1 195 ? -20.043 -16.017 8.281 1.00 48.66 195 THR A O 1
ATOM 1421 N N . ASN A 1 196 ? -19.172 -18.044 8.702 1.00 54.44 196 ASN A N 1
ATOM 1422 C CA . ASN A 1 196 ? -17.814 -17.713 8.260 1.00 54.44 196 ASN A CA 1
ATOM 1423 C C . ASN A 1 196 ? -17.195 -18.775 7.329 1.00 54.44 196 ASN A C 1
ATOM 1425 O O . ASN A 1 196 ? -16.013 -18.672 7.013 1.00 54.44 196 ASN A O 1
ATOM 1429 N N . TRP A 1 197 ? -17.955 -19.805 6.948 1.00 67.00 197 TRP A N 1
ATOM 1430 C CA . TRP A 1 197 ? -17.469 -20.972 6.208 1.00 67.00 197 TRP A CA 1
ATOM 1431 C C . TRP A 1 197 ? -16.844 -20.630 4.855 1.00 67.00 197 TRP A C 1
ATOM 1433 O O . TRP A 1 197 ? -15.926 -21.319 4.416 1.00 67.00 197 TRP A O 1
ATOM 1443 N N . ASP A 1 198 ? -17.327 -19.565 4.223 1.00 61.44 198 ASP A N 1
ATOM 1444 C CA . ASP A 1 198 ? -16.911 -19.064 2.917 1.00 61.44 198 ASP A CA 1
ATOM 1445 C C . ASP A 1 198 ? -15.725 -18.095 2.999 1.00 61.44 198 ASP A C 1
ATOM 1447 O O . ASP A 1 198 ? -15.143 -17.723 1.971 1.00 61.44 198 ASP A O 1
ATOM 1451 N N . ARG A 1 199 ? -15.349 -17.700 4.221 1.00 59.62 199 ARG A N 1
ATOM 1452 C CA . ARG A 1 199 ? -14.232 -16.800 4.490 1.00 59.62 199 ARG A CA 1
ATOM 1453 C C . ARG A 1 199 ? -12.944 -17.593 4.583 1.00 59.62 199 ARG A C 1
ATOM 1455 O O . ARG A 1 199 ? -12.845 -18.558 5.337 1.00 59.62 199 ARG A O 1
ATOM 1462 N N . TRP A 1 200 ? -11.932 -17.138 3.860 1.00 67.62 200 TRP A N 1
ATOM 1463 C CA . TRP A 1 200 ? -10.591 -17.684 3.986 1.00 67.62 200 TRP A CA 1
ATOM 1464 C C . TRP A 1 200 ? -10.005 -17.391 5.361 1.00 67.62 200 TRP A C 1
ATOM 1466 O O . TRP A 1 200 ? -10.067 -16.260 5.841 1.00 67.62 200 TRP A O 1
ATOM 1476 N N . GLN A 1 201 ? -9.415 -18.414 5.968 1.00 62.19 201 GLN A N 1
ATOM 1477 C CA . GLN A 1 201 ? -8.677 -18.305 7.221 1.00 62.19 201 GLN A CA 1
ATOM 1478 C C . GLN A 1 201 ? -7.244 -18.786 7.023 1.00 62.19 201 GLN A C 1
ATOM 1480 O O . GLN A 1 201 ? -7.013 -19.778 6.327 1.00 62.19 201 GLN A O 1
ATOM 1485 N N . TRP A 1 202 ? -6.293 -18.057 7.602 1.00 67.62 202 TRP A N 1
ATOM 1486 C CA . TRP A 1 202 ? -4.864 -18.287 7.420 1.00 67.62 202 TRP A CA 1
ATOM 1487 C C . TRP A 1 202 ? -4.340 -19.414 8.302 1.00 67.62 202 TRP A C 1
ATOM 1489 O O . TRP A 1 202 ? -4.780 -19.603 9.429 1.00 67.62 202 TRP A O 1
ATOM 1499 N N . ILE A 1 203 ? -3.352 -20.131 7.782 1.00 77.19 203 ILE A N 1
ATOM 1500 C CA . ILE A 1 203 ? -2.580 -21.165 8.461 1.00 77.19 203 ILE A CA 1
ATOM 1501 C C . ILE A 1 203 ? -1.107 -20.827 8.250 1.00 77.19 203 ILE A C 1
ATOM 1503 O O . ILE A 1 203 ? -0.681 -20.676 7.103 1.00 77.19 203 ILE A O 1
ATOM 1507 N N . SER A 1 204 ? -0.347 -20.708 9.339 1.00 74.44 204 SER A N 1
ATOM 1508 C CA . SER A 1 204 ? 1.076 -20.349 9.308 1.00 74.44 204 SER A CA 1
ATOM 1509 C C . SER A 1 204 ? 1.948 -21.588 9.416 1.00 74.44 204 SER A C 1
ATOM 1511 O O . SER A 1 204 ? 1.765 -22.406 10.318 1.00 74.44 204 SER A O 1
ATOM 1513 N N . ILE A 1 205 ? 2.916 -21.705 8.514 1.00 81.44 205 ILE A N 1
ATOM 1514 C CA . ILE A 1 205 ? 3.970 -22.715 8.529 1.00 81.44 205 ILE A CA 1
ATOM 1515 C C . ILE A 1 205 ? 5.300 -21.997 8.738 1.00 81.44 205 ILE A C 1
ATOM 1517 O O . ILE A 1 205 ? 5.638 -21.104 7.961 1.00 81.44 205 ILE A O 1
ATOM 1521 N N . ALA A 1 206 ? 6.045 -22.400 9.761 1.00 79.62 206 ALA A N 1
ATOM 1522 C CA . ALA A 1 206 ? 7.403 -21.935 10.009 1.00 79.62 206 ALA A CA 1
ATOM 1523 C C . ALA A 1 206 ? 8.422 -22.994 9.585 1.00 79.62 206 ALA A C 1
ATOM 1525 O O . ALA A 1 206 ? 8.122 -24.193 9.589 1.00 79.62 206 ALA A O 1
ATOM 1526 N N . SER A 1 207 ? 9.616 -22.535 9.228 1.00 82.50 207 SER A N 1
ATOM 1527 C CA . SER A 1 207 ? 10.817 -23.352 9.052 1.00 82.50 207 SER A CA 1
ATOM 1528 C C . SER A 1 207 ? 11.859 -23.004 10.119 1.00 82.50 207 SER A C 1
ATOM 1530 O O . SER A 1 207 ? 11.872 -21.893 10.663 1.00 82.50 207 SER A O 1
ATOM 1532 N N . LYS A 1 208 ? 12.747 -23.952 10.417 1.00 80.94 208 LYS A N 1
ATOM 1533 C CA . LYS A 1 208 ? 13.924 -23.768 11.273 1.00 80.94 208 LYS A CA 1
ATOM 1534 C C . LYS A 1 208 ? 15.156 -23.992 10.420 1.00 80.94 208 LYS A C 1
ATOM 1536 O O . LYS A 1 208 ? 15.215 -25.010 9.758 1.00 80.94 208 LYS A O 1
ATOM 1541 N N . SER A 1 209 ? 16.138 -23.100 10.507 1.00 72.19 209 SER A N 1
ATOM 1542 C CA . SER A 1 209 ? 17.404 -23.292 9.799 1.00 72.19 209 SER A CA 1
ATOM 1543 C C . SER A 1 209 ? 18.057 -24.633 10.126 1.00 72.19 209 SER A C 1
ATOM 1545 O O . SER A 1 209 ? 18.176 -25.024 11.297 1.00 72.19 209 SER A O 1
ATOM 1547 N N . ASP A 1 210 ? 18.564 -25.286 9.087 1.00 65.19 210 ASP A N 1
ATOM 1548 C CA . ASP A 1 210 ? 19.436 -26.442 9.211 1.00 65.19 210 ASP A CA 1
ATOM 1549 C C . ASP A 1 210 ? 20.838 -26.137 8.644 1.00 65.19 210 ASP A C 1
ATOM 1551 O O . ASP A 1 210 ? 21.204 -24.990 8.380 1.00 65.19 210 ASP A O 1
ATOM 1555 N N . ALA A 1 211 ? 21.727 -27.131 8.644 1.00 57.16 211 ALA A N 1
ATOM 1556 C CA . ALA A 1 211 ? 23.135 -26.924 8.300 1.00 57.16 211 ALA A CA 1
ATOM 1557 C C . ALA A 1 211 ? 23.484 -27.309 6.857 1.00 57.16 211 ALA A C 1
ATOM 1559 O O . ALA A 1 211 ? 24.672 -27.240 6.501 1.00 57.16 211 ALA A O 1
ATOM 1560 N N . ASP A 1 212 ? 22.527 -27.808 6.075 1.00 65.56 212 ASP A N 1
ATOM 1561 C CA . ASP A 1 212 ? 22.790 -28.328 4.745 1.00 65.56 212 ASP A CA 1
ATOM 1562 C C . ASP A 1 212 ? 22.378 -27.361 3.620 1.00 65.56 212 ASP A C 1
ATOM 1564 O O . ASP A 1 212 ? 22.551 -26.158 3.765 1.00 65.56 212 ASP A O 1
ATOM 1568 N N . THR A 1 213 ? 22.157 -27.880 2.415 1.00 55.97 213 THR A N 1
ATOM 1569 C CA . THR A 1 213 ? 21.887 -27.069 1.203 1.00 55.97 213 THR A CA 1
ATOM 1570 C C . THR A 1 213 ? 20.701 -27.634 0.416 1.00 55.97 213 THR A C 1
ATOM 1572 O O . THR A 1 213 ? 20.496 -27.328 -0.764 1.00 55.97 213 THR A O 1
ATOM 1575 N N . ALA A 1 214 ? 20.004 -28.603 1.004 1.00 65.56 214 ALA A N 1
ATOM 1576 C CA . ALA A 1 214 ? 18.911 -29.322 0.405 1.00 65.56 214 ALA A CA 1
ATOM 1577 C C . ALA A 1 214 ? 17.633 -28.887 1.102 1.00 65.56 214 ALA A C 1
ATOM 1579 O O . ALA A 1 214 ? 17.434 -29.160 2.273 1.00 65.56 214 ALA A O 1
ATOM 1580 N N . ASN A 1 215 ? 16.722 -28.303 0.328 1.00 70.31 215 ASN A N 1
ATOM 1581 C CA . ASN A 1 215 ? 15.389 -27.982 0.810 1.00 70.31 215 ASN A CA 1
ATOM 1582 C C . ASN A 1 215 ? 14.758 -29.167 1.557 1.00 70.31 215 ASN A C 1
ATOM 1584 O O . ASN A 1 215 ? 14.422 -30.191 0.938 1.00 70.31 215 ASN A O 1
ATOM 1588 N N . GLY A 1 216 ? 14.508 -28.976 2.849 1.00 78.69 216 GLY A N 1
ATOM 1589 C CA . GLY A 1 216 ? 13.559 -29.774 3.597 1.00 78.69 216 GLY A CA 1
ATOM 1590 C C . GLY A 1 216 ? 12.176 -29.673 2.955 1.00 78.69 216 GLY A C 1
ATOM 1591 O O . GLY A 1 216 ? 11.762 -28.638 2.427 1.00 78.69 216 GLY A O 1
ATOM 1592 N N . SER A 1 217 ? 11.419 -30.764 2.944 1.00 89.19 217 SER A N 1
ATOM 1593 C CA . SER A 1 217 ? 10.019 -30.714 2.522 1.00 89.19 217 SER A CA 1
ATOM 1594 C C . SER A 1 217 ? 9.152 -31.529 3.452 1.00 89.19 217 SER A C 1
ATOM 1596 O O . SER A 1 217 ? 9.457 -32.680 3.765 1.00 89.19 217 SER A O 1
ATOM 1598 N N . ALA A 1 218 ? 8.043 -30.929 3.863 1.00 93.00 218 ALA A N 1
ATOM 1599 C CA . ALA A 1 218 ? 7.034 -31.535 4.700 1.00 93.00 218 ALA A CA 1
ATOM 1600 C C . ALA A 1 218 ? 5.665 -31.453 4.029 1.00 93.00 218 ALA A C 1
ATOM 1602 O O . ALA A 1 218 ? 5.300 -30.474 3.384 1.00 93.00 218 ALA A O 1
ATOM 1603 N N . THR A 1 219 ? 4.874 -32.502 4.199 1.00 95.00 219 THR A N 1
ATOM 1604 C CA . THR A 1 219 ? 3.471 -32.512 3.782 1.00 95.00 219 THR A CA 1
ATOM 1605 C C . THR A 1 219 ? 2.598 -32.225 4.987 1.00 95.00 219 THR A C 1
ATOM 1607 O O . THR A 1 219 ? 2.803 -32.793 6.059 1.00 95.00 219 THR A O 1
ATOM 1610 N N . PHE A 1 220 ? 1.608 -31.362 4.809 1.00 96.19 220 PHE A N 1
ATOM 1611 C CA . PHE A 1 220 ? 0.633 -30.976 5.814 1.00 96.19 220 PHE A CA 1
ATOM 1612 C C . PHE A 1 220 ? -0.745 -31.399 5.330 1.00 96.19 220 PHE A C 1
ATOM 1614 O O . PHE A 1 220 ? -1.194 -30.985 4.263 1.00 96.19 220 PHE A O 1
ATOM 1621 N N . ASN A 1 221 ? -1.414 -32.249 6.099 1.00 97.19 221 ASN A N 1
ATOM 1622 C CA . ASN A 1 221 ? -2.777 -32.650 5.800 1.00 97.19 221 ASN A CA 1
ATOM 1623 C C . ASN A 1 221 ? -3.741 -31.698 6.492 1.00 97.19 221 ASN A C 1
ATOM 1625 O O . ASN A 1 221 ? -3.683 -31.545 7.711 1.00 97.19 221 ASN A O 1
ATOM 1629 N N . VAL A 1 222 ? -4.648 -31.126 5.706 1.00 96.06 222 VAL A N 1
ATOM 1630 C CA . VAL A 1 222 ? -5.795 -30.353 6.169 1.00 96.06 222 VAL A CA 1
ATOM 1631 C C . VAL A 1 222 ? -7.011 -31.269 6.116 1.00 96.06 222 VAL A C 1
ATOM 1633 O O . VAL A 1 222 ? -7.434 -31.727 5.051 1.00 96.06 222 VAL A O 1
ATOM 1636 N N . THR A 1 223 ? -7.533 -31.609 7.287 1.00 95.81 223 THR A N 1
ATOM 1637 C CA . THR A 1 223 ? -8.512 -32.687 7.454 1.00 95.81 223 THR A CA 1
ATOM 1638 C C . THR A 1 223 ? -9.747 -32.214 8.190 1.00 95.81 223 THR A C 1
ATOM 1640 O O . THR A 1 223 ? -9.663 -31.419 9.119 1.00 95.81 223 THR A O 1
ATOM 1643 N N . SER A 1 224 ? -10.900 -32.755 7.810 1.00 94.81 224 SER A N 1
ATOM 1644 C CA . SER A 1 224 ? -12.122 -32.673 8.601 1.00 94.81 224 SER A CA 1
ATOM 1645 C C . SER A 1 224 ? -12.930 -33.963 8.425 1.00 94.81 224 SER A C 1
ATOM 1647 O O . SER A 1 224 ? -12.922 -34.527 7.323 1.00 94.81 224 SER A O 1
ATOM 1649 N N . PRO A 1 225 ? -13.598 -34.487 9.472 1.00 89.44 225 PRO A N 1
ATOM 1650 C CA . PRO A 1 225 ? -14.395 -35.704 9.361 1.00 89.44 225 PRO A CA 1
ATOM 1651 C C . PRO A 1 225 ? -15.434 -35.628 8.234 1.00 89.44 225 PRO A C 1
ATOM 1653 O O . PRO A 1 225 ? -16.205 -34.680 8.145 1.00 89.44 225 PRO A O 1
ATOM 1656 N N . GLY A 1 226 ? -15.474 -36.657 7.383 1.00 84.12 226 GLY A N 1
ATOM 1657 C CA . GLY A 1 226 ? -16.443 -36.749 6.284 1.00 84.12 226 GLY A CA 1
ATOM 1658 C C . GLY A 1 226 ? -16.081 -35.955 5.025 1.00 84.12 226 GLY A C 1
ATOM 1659 O O . GLY A 1 226 ? -16.809 -36.055 4.041 1.00 84.12 226 GLY A O 1
ATOM 1660 N N . MET A 1 227 ? -14.958 -35.232 5.017 1.00 91.31 227 MET A N 1
ATOM 1661 C CA . MET A 1 227 ? -14.453 -34.507 3.849 1.00 91.31 227 MET A CA 1
ATOM 1662 C C . MET A 1 227 ? -13.195 -35.171 3.291 1.00 91.31 227 MET A C 1
ATOM 1664 O O . MET A 1 227 ? -12.471 -35.876 3.997 1.00 91.31 227 MET A O 1
ATOM 1668 N N . ALA A 1 228 ? -12.921 -34.941 2.009 1.00 91.50 228 ALA A N 1
ATOM 1669 C CA . ALA A 1 228 ? -11.653 -35.349 1.421 1.00 91.50 228 ALA A CA 1
ATOM 1670 C C . ALA A 1 228 ? -10.502 -34.545 2.047 1.00 91.50 228 ALA A C 1
ATOM 1672 O O . ALA A 1 228 ? -10.548 -33.314 2.064 1.00 91.50 228 ALA A O 1
ATOM 1673 N N . THR A 1 229 ? -9.472 -35.246 2.531 1.00 94.75 229 THR A N 1
ATOM 1674 C CA . THR A 1 229 ? -8.224 -34.629 2.992 1.00 94.75 229 THR A CA 1
ATOM 1675 C C . THR A 1 229 ? -7.612 -33.801 1.873 1.00 94.75 229 THR A C 1
ATOM 1677 O O . THR A 1 229 ? -7.401 -34.315 0.773 1.00 94.75 229 THR A O 1
ATOM 1680 N N . GLN A 1 230 ? -7.291 -32.547 2.174 1.00 97.00 230 GLN A N 1
ATOM 1681 C CA . GLN A 1 230 ? -6.447 -31.721 1.322 1.00 97.00 230 GLN A CA 1
ATOM 1682 C C . GLN A 1 230 ? -5.013 -31.788 1.836 1.00 97.00 230 GLN A C 1
ATOM 1684 O O . GLN A 1 230 ? -4.783 -31.944 3.036 1.00 97.00 230 GLN A O 1
ATOM 1689 N N . THR A 1 231 ? -4.043 -31.677 0.939 1.00 93.94 231 THR A N 1
ATOM 1690 C CA . THR A 1 231 ? -2.626 -31.737 1.299 1.00 93.94 231 THR A CA 1
ATOM 1691 C C . THR A 1 231 ? -1.923 -30.498 0.774 1.00 93.94 231 THR A C 1
ATOM 1693 O O . THR A 1 231 ? -2.054 -30.166 -0.403 1.00 93.94 231 THR A O 1
ATOM 1696 N N . VAL A 1 232 ? -1.154 -29.850 1.647 1.00 93.56 232 VAL A N 1
ATOM 1697 C CA . VAL A 1 232 ? -0.209 -28.789 1.297 1.00 93.56 232 VAL A CA 1
ATOM 1698 C C . VAL A 1 232 ? 1.198 -29.335 1.416 1.00 93.56 232 VAL A C 1
ATOM 1700 O O . VAL A 1 232 ? 1.535 -29.985 2.402 1.00 93.56 232 VAL A O 1
ATOM 1703 N N . THR A 1 233 ? 2.039 -29.063 0.428 1.00 91.38 233 THR A N 1
ATOM 1704 C CA . THR A 1 233 ? 3.476 -29.328 0.536 1.00 91.38 233 THR A CA 1
ATOM 1705 C C . THR A 1 233 ? 4.185 -28.053 0.973 1.00 91.38 233 THR A C 1
ATOM 1707 O O . THR A 1 233 ? 4.240 -27.093 0.210 1.00 91.38 233 THR A O 1
ATOM 1710 N N . GLY A 1 234 ? 4.712 -28.033 2.194 1.00 87.31 234 GLY A N 1
ATOM 1711 C CA . GLY A 1 234 ? 5.676 -27.027 2.618 1.00 87.31 234 GLY A CA 1
ATOM 1712 C C . GLY A 1 234 ? 7.063 -27.430 2.143 1.00 87.31 234 GLY A C 1
ATOM 1713 O O . GLY A 1 234 ? 7.485 -28.572 2.328 1.00 87.31 234 GLY A O 1
ATOM 1714 N N . THR A 1 235 ? 7.754 -26.513 1.488 1.00 83.81 235 THR A N 1
ATOM 1715 C CA . THR A 1 235 ? 9.156 -26.682 1.115 1.00 83.81 235 THR A CA 1
ATOM 1716 C C . THR A 1 235 ? 9.934 -25.597 1.818 1.00 83.81 235 THR A C 1
ATOM 1718 O O . THR A 1 235 ? 9.667 -24.418 1.605 1.00 83.81 235 THR A O 1
ATOM 1721 N N . GLU A 1 236 ? 10.868 -25.993 2.661 1.00 81.25 236 GLU A N 1
ATOM 1722 C CA . GLU A 1 236 ? 11.858 -25.084 3.194 1.00 81.25 236 GLU A CA 1
ATOM 1723 C C . GLU A 1 236 ? 12.711 -24.598 2.029 1.00 81.25 236 GLU A C 1
ATOM 1725 O O . GLU A 1 236 ? 13.371 -25.376 1.339 1.00 81.25 236 GLU A O 1
ATOM 1730 N N . ALA A 1 237 ? 12.622 -23.308 1.742 1.00 66.44 237 ALA A N 1
ATOM 1731 C CA . ALA A 1 237 ? 13.554 -22.656 0.856 1.00 66.44 237 ALA A CA 1
ATOM 1732 C C . ALA A 1 237 ? 14.812 -22.384 1.663 1.00 66.44 237 ALA A C 1
ATOM 1734 O O . ALA A 1 237 ? 14.978 -21.308 2.240 1.00 66.44 237 ALA A O 1
ATOM 1735 N N . ASP A 1 238 ? 15.687 -23.386 1.648 1.00 65.00 238 ASP A N 1
ATOM 1736 C CA . ASP A 1 238 ? 17.087 -23.228 1.990 1.00 65.00 238 ASP A CA 1
ATOM 1737 C C . ASP A 1 238 ? 17.608 -21.954 1.312 1.00 65.00 238 ASP A C 1
ATOM 1739 O O . ASP A 1 238 ? 17.253 -21.646 0.157 1.00 65.00 238 ASP A O 1
ATOM 1743 N N . SER A 1 239 ? 18.461 -21.207 2.003 1.00 53.88 239 SER A N 1
ATOM 1744 C CA . SER A 1 239 ? 19.170 -20.060 1.429 1.00 53.88 239 SER A CA 1
ATOM 1745 C C . SER A 1 239 ? 19.969 -20.395 0.146 1.00 53.88 239 SER A C 1
ATOM 1747 O O . SER A 1 239 ? 20.461 -19.492 -0.541 1.00 53.88 239 SER A O 1
ATOM 1749 N N . THR A 1 240 ? 20.044 -21.678 -0.236 1.00 50.81 240 THR A N 1
ATOM 1750 C CA . THR A 1 240 ? 20.628 -22.228 -1.467 1.00 50.81 240 THR A CA 1
ATOM 1751 C C . THR A 1 240 ? 19.649 -22.944 -2.425 1.00 50.81 240 THR A C 1
ATOM 1753 O O . THR A 1 240 ? 20.088 -23.482 -3.449 1.00 50.81 240 THR A O 1
ATOM 1756 N N . SER A 1 241 ? 18.335 -22.900 -2.162 1.00 52.00 241 SER A N 1
ATOM 1757 C CA . SER A 1 241 ? 17.265 -23.466 -3.004 1.00 52.00 241 SER A CA 1
ATOM 1758 C C . SER A 1 241 ? 17.324 -23.023 -4.477 1.00 52.00 241 SER A C 1
ATOM 1760 O O . SER A 1 241 ? 17.888 -21.980 -4.822 1.00 52.00 241 SER A O 1
ATOM 1762 N N . THR A 1 242 ? 16.744 -23.825 -5.390 1.00 61.84 242 THR A N 1
ATOM 1763 C CA . THR A 1 242 ? 16.683 -23.450 -6.819 1.00 61.84 242 THR A CA 1
ATOM 1764 C C . THR A 1 242 ? 15.880 -22.151 -6.947 1.00 61.84 242 THR A C 1
ATOM 1766 O O . THR A 1 242 ? 14.681 -22.174 -6.675 1.00 61.84 242 THR A O 1
ATOM 1769 N N . PRO A 1 243 ? 16.499 -21.032 -7.363 1.00 76.31 243 PRO A N 1
ATOM 1770 C CA . PRO A 1 243 ? 15.845 -19.730 -7.291 1.00 76.31 243 PRO A CA 1
ATOM 1771 C C . PRO A 1 243 ? 14.602 -19.643 -8.185 1.00 76.31 243 PRO A C 1
ATOM 1773 O O . PRO A 1 243 ? 14.582 -20.224 -9.277 1.00 76.31 243 PRO A O 1
ATOM 1776 N N . ALA A 1 244 ? 13.616 -18.842 -7.775 1.00 83.12 244 ALA A N 1
ATOM 1777 C CA . ALA A 1 244 ? 12.499 -18.448 -8.625 1.00 83.12 244 ALA A CA 1
ATOM 1778 C C . ALA A 1 244 ? 13.021 -17.728 -9.866 1.00 83.12 244 ALA A C 1
ATOM 1780 O O . ALA A 1 244 ? 13.835 -16.811 -9.752 1.00 83.12 244 ALA A O 1
ATOM 1781 N N . ILE A 1 245 ? 12.552 -18.137 -11.045 1.00 90.25 245 ILE A N 1
ATOM 1782 C CA . ILE A 1 245 ? 12.918 -17.504 -12.310 1.00 90.25 245 ILE A CA 1
ATOM 1783 C C . ILE A 1 245 ? 11.787 -16.587 -12.765 1.00 90.25 245 ILE A C 1
ATOM 1785 O O . ILE A 1 245 ? 10.682 -17.051 -13.040 1.00 90.25 245 ILE A O 1
ATOM 1789 N N . HIS A 1 246 ? 12.093 -15.300 -12.920 1.00 93.25 246 HIS A N 1
ATOM 1790 C CA . HIS A 1 246 ? 11.172 -14.293 -13.439 1.00 93.25 246 HIS A CA 1
ATOM 1791 C C . HIS A 1 246 ? 11.715 -13.705 -14.742 1.00 93.25 246 HIS A C 1
ATOM 1793 O O . HIS A 1 246 ? 12.912 -13.444 -14.874 1.00 93.25 246 HIS A O 1
ATOM 1799 N N . ASN A 1 247 ? 10.826 -13.459 -15.703 1.00 94.25 247 ASN A N 1
ATOM 1800 C CA . ASN A 1 247 ? 11.161 -12.748 -16.933 1.00 94.25 247 ASN A CA 1
ATOM 1801 C C . ASN A 1 247 ? 10.739 -11.286 -16.798 1.00 94.25 247 ASN A C 1
ATOM 1803 O O . ASN A 1 247 ? 9.568 -10.956 -16.958 1.00 94.25 247 ASN A O 1
ATOM 1807 N N . VAL A 1 248 ? 11.705 -10.420 -16.512 1.00 96.88 248 VAL A N 1
ATOM 1808 C CA . VAL A 1 248 ? 11.531 -8.968 -16.443 1.00 96.88 248 VAL A CA 1
ATOM 1809 C C . VAL A 1 248 ? 11.477 -8.425 -17.866 1.00 96.88 248 VAL A C 1
ATOM 1811 O O . VAL A 1 248 ? 12.448 -8.550 -18.621 1.00 96.88 248 VAL A O 1
ATOM 1814 N N . LEU A 1 249 ? 10.355 -7.818 -18.247 1.00 94.44 249 LEU A N 1
ATOM 1815 C CA . LEU A 1 249 ? 10.205 -7.193 -19.554 1.00 94.44 249 LEU A CA 1
ATOM 1816 C C . LEU A 1 249 ? 10.952 -5.859 -19.569 1.00 94.44 249 LEU A C 1
ATOM 1818 O O . LEU A 1 249 ? 10.491 -4.878 -18.992 1.00 94.44 249 LEU A O 1
ATOM 1822 N N . VAL A 1 250 ? 12.089 -5.817 -20.264 1.00 95.62 250 VAL A N 1
ATOM 1823 C CA . VAL A 1 250 ? 12.833 -4.566 -20.457 1.00 95.62 250 VAL A CA 1
ATOM 1824 C C . VAL A 1 250 ? 12.127 -3.726 -21.505 1.00 95.62 250 VAL A C 1
ATOM 1826 O O . VAL A 1 250 ? 11.848 -2.553 -21.275 1.00 95.62 250 VAL A O 1
ATOM 1829 N N . ASP A 1 251 ? 11.796 -4.327 -22.649 1.00 92.69 251 ASP A N 1
ATOM 1830 C CA . ASP A 1 251 ? 11.153 -3.598 -23.730 1.00 92.69 251 ASP A CA 1
ATOM 1831 C C . ASP A 1 251 ? 10.315 -4.501 -24.642 1.00 92.69 251 ASP A C 1
ATOM 1833 O O . ASP A 1 251 ? 10.729 -5.606 -24.987 1.00 92.69 251 ASP A O 1
ATOM 1837 N N . ASP A 1 252 ? 9.153 -3.998 -25.049 1.00 89.44 252 ASP A N 1
ATOM 1838 C CA . ASP A 1 252 ? 8.254 -4.535 -26.081 1.00 89.44 252 ASP A CA 1
ATOM 1839 C C . ASP A 1 252 ? 7.959 -3.496 -27.181 1.00 89.44 252 ASP A C 1
ATOM 1841 O O . ASP A 1 252 ? 7.063 -3.662 -28.006 1.00 89.44 252 ASP A O 1
ATOM 1845 N N . TYR A 1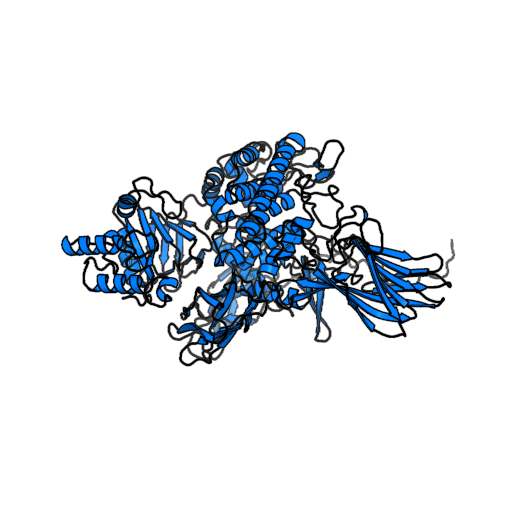 253 ? 8.677 -2.369 -27.162 1.00 85.81 253 TYR A N 1
ATOM 1846 C CA . TYR A 1 253 ? 8.604 -1.268 -28.122 1.00 85.81 253 TYR A CA 1
ATOM 1847 C C . TYR A 1 253 ? 7.201 -0.686 -28.298 1.00 85.81 253 TYR A C 1
ATOM 1849 O O . TYR A 1 253 ? 6.860 -0.106 -29.337 1.00 85.81 253 TYR A O 1
ATOM 1857 N N . GLN A 1 254 ? 6.364 -0.806 -27.269 1.00 81.38 254 GLN A N 1
ATOM 1858 C CA . GLN A 1 254 ? 5.110 -0.079 -27.212 1.00 81.38 254 GLN A CA 1
ATOM 1859 C C . GLN A 1 254 ? 5.374 1.420 -27.024 1.00 81.38 254 GLN A C 1
ATOM 1861 O O . GLN A 1 254 ? 6.359 1.851 -26.412 1.00 81.38 254 GLN A O 1
ATOM 1866 N N . VAL A 1 255 ? 4.486 2.236 -27.593 1.00 73.69 255 VAL A N 1
ATOM 1867 C CA . VAL A 1 255 ? 4.549 3.696 -27.462 1.00 73.69 255 VAL A CA 1
ATOM 1868 C C . VAL A 1 255 ? 3.954 4.080 -26.119 1.00 73.69 255 VAL A C 1
ATOM 1870 O O . VAL A 1 255 ? 2.752 3.930 -25.926 1.00 73.69 255 VAL A O 1
ATOM 1873 N N . LEU A 1 256 ? 4.768 4.613 -25.217 1.00 67.44 256 LEU A N 1
ATOM 1874 C CA . LEU A 1 256 ? 4.293 5.080 -23.920 1.00 67.44 256 LEU A CA 1
ATOM 1875 C C . LEU A 1 256 ? 3.692 6.488 -24.049 1.00 67.44 256 LEU A C 1
ATOM 1877 O O . LEU A 1 256 ? 4.134 7.304 -24.870 1.00 67.44 256 LEU A O 1
ATOM 1881 N N . ALA A 1 257 ? 2.640 6.766 -23.273 1.00 58.25 257 ALA A N 1
ATOM 1882 C CA . ALA A 1 257 ? 1.938 8.047 -23.310 1.00 58.25 257 ALA A CA 1
ATOM 1883 C C . ALA A 1 257 ? 2.911 9.212 -23.038 1.00 58.25 257 ALA A C 1
ATOM 1885 O O . ALA A 1 257 ? 3.816 9.096 -22.216 1.00 58.25 257 ALA A O 1
ATOM 1886 N N . SER A 1 258 ? 2.742 10.336 -23.747 1.00 57.66 258 SER A N 1
ATOM 1887 C CA . SER A 1 258 ? 3.555 11.574 -23.685 1.00 57.66 258 SER A CA 1
ATOM 1888 C C . SER A 1 258 ? 5.048 11.500 -24.083 1.00 57.66 258 SER A C 1
ATOM 1890 O O . SER A 1 258 ? 5.586 12.512 -24.532 1.00 57.66 258 SER A O 1
ATOM 1892 N N . SER A 1 259 ? 5.704 10.334 -24.024 1.00 60.66 259 SER A N 1
ATOM 1893 C CA . SER A 1 259 ? 7.148 10.162 -24.297 1.00 60.66 259 SER A CA 1
ATOM 1894 C C . SER A 1 259 ? 7.482 9.576 -25.678 1.00 60.66 259 SER A C 1
ATOM 1896 O O . SER A 1 259 ? 8.638 9.592 -26.112 1.00 60.66 259 SER A O 1
ATOM 1898 N N . GLY A 1 260 ? 6.486 9.067 -26.410 1.00 73.06 260 GLY A N 1
ATOM 1899 C CA . GLY A 1 260 ? 6.704 8.459 -27.721 1.00 73.06 260 GLY A CA 1
ATOM 1900 C C . GLY A 1 260 ? 7.489 7.146 -27.613 1.00 73.06 260 GLY A C 1
ATOM 1901 O O . GLY A 1 260 ? 7.137 6.261 -26.838 1.00 73.06 260 GLY A O 1
ATOM 1902 N N . PHE A 1 261 ? 8.560 7.008 -28.400 1.00 77.50 261 PHE A N 1
ATOM 1903 C CA . PHE A 1 261 ? 9.461 5.850 -28.335 1.00 77.50 261 PHE A CA 1
ATOM 1904 C C . PHE A 1 261 ? 10.633 6.043 -27.354 1.00 77.50 261 PHE A C 1
ATOM 1906 O O . PHE A 1 261 ? 11.561 5.246 -27.382 1.00 77.50 261 PHE A O 1
ATOM 1913 N N . GLY A 1 262 ? 10.624 7.081 -26.511 1.00 84.25 262 GLY A N 1
ATOM 1914 C CA . GLY A 1 262 ? 11.787 7.448 -25.693 1.00 84.25 262 GLY A CA 1
ATOM 1915 C C . GLY A 1 262 ? 12.006 6.630 -24.419 1.00 84.25 262 GLY A C 1
ATOM 1916 O O . GLY A 1 262 ? 13.127 6.617 -23.923 1.00 84.25 262 GLY A O 1
ATOM 1917 N N . LEU A 1 263 ? 10.975 5.957 -23.899 1.00 88.25 263 LEU A N 1
ATOM 1918 C CA . LEU A 1 263 ? 11.042 5.210 -22.637 1.00 88.25 263 LEU A CA 1
ATOM 1919 C C . LEU A 1 263 ? 10.767 3.723 -22.842 1.00 88.25 263 LEU A C 1
ATOM 1921 O O . LEU A 1 263 ? 9.945 3.388 -23.689 1.00 88.25 263 LEU A O 1
ATOM 1925 N N . ASP A 1 264 ? 11.401 2.866 -22.050 1.00 91.12 264 ASP A N 1
ATOM 1926 C CA . ASP A 1 264 ? 11.172 1.420 -21.997 1.00 91.12 264 ASP A CA 1
ATOM 1927 C C . ASP A 1 264 ? 10.193 1.009 -20.871 1.00 91.12 264 ASP A C 1
ATOM 1929 O O . ASP A 1 264 ? 9.554 1.852 -20.228 1.00 91.12 264 ASP A O 1
ATOM 1933 N N . ARG A 1 265 ? 10.017 -0.302 -20.644 1.00 89.38 265 ARG A N 1
ATOM 1934 C CA . ARG A 1 265 ? 9.058 -0.834 -19.657 1.00 89.38 265 ARG A CA 1
ATOM 1935 C C . ARG A 1 265 ? 9.516 -0.707 -18.206 1.00 89.38 265 ARG A C 1
ATOM 1937 O O . ARG A 1 265 ? 8.663 -0.850 -17.326 1.00 89.38 265 ARG A O 1
ATOM 1944 N N . LEU A 1 266 ? 10.789 -0.391 -17.974 1.00 90.50 266 LEU A N 1
ATOM 1945 C CA . LEU A 1 266 ? 11.359 -0.072 -16.661 1.00 90.50 266 LEU A CA 1
ATOM 1946 C C . LEU A 1 266 ? 11.177 1.422 -16.325 1.00 90.50 266 LEU A C 1
ATOM 1948 O O . LEU A 1 266 ? 11.391 1.857 -15.196 1.00 90.50 266 LEU A O 1
ATOM 1952 N N . GLY A 1 267 ? 10.728 2.220 -17.302 1.00 85.25 267 GLY A N 1
ATOM 1953 C CA . GLY A 1 267 ? 10.592 3.669 -17.176 1.00 85.25 267 GLY A CA 1
ATOM 1954 C C . GLY A 1 267 ? 11.892 4.426 -17.408 1.00 85.25 267 GLY A C 1
ATOM 1955 O O . GLY A 1 267 ? 11.937 5.632 -17.173 1.00 85.25 267 GLY A O 1
ATOM 1956 N N . ALA A 1 268 ? 12.915 3.737 -17.902 1.00 89.88 268 ALA A N 1
ATOM 1957 C CA . ALA A 1 268 ? 14.196 4.303 -18.260 1.00 89.88 268 ALA A CA 1
ATOM 1958 C C . ALA A 1 268 ? 14.223 4.668 -19.751 1.00 89.88 268 ALA A C 1
ATOM 1960 O O . ALA A 1 268 ? 13.302 4.353 -20.511 1.00 89.88 268 ALA A O 1
ATOM 1961 N N . ASN A 1 269 ? 15.252 5.398 -20.181 1.00 91.62 269 ASN A N 1
ATOM 1962 C CA . ASN A 1 269 ? 15.338 5.849 -21.564 1.00 91.62 269 ASN A CA 1
ATOM 1963 C C . ASN A 1 269 ? 15.882 4.755 -22.503 1.00 91.62 269 ASN A C 1
ATOM 1965 O O . ASN A 1 269 ? 16.730 3.936 -22.148 1.00 91.62 269 ASN A O 1
ATOM 1969 N N . ARG A 1 270 ? 15.404 4.782 -23.748 1.00 93.12 270 ARG A N 1
ATOM 1970 C CA . ARG A 1 270 ? 15.861 3.913 -24.839 1.00 93.12 270 ARG A CA 1
ATOM 1971 C C . ARG A 1 270 ? 16.127 4.716 -26.105 1.00 93.12 270 ARG A C 1
ATOM 1973 O O . ARG A 1 270 ? 15.595 5.813 -26.290 1.00 93.12 270 ARG A O 1
ATOM 1980 N N . GLY A 1 271 ? 16.898 4.157 -27.029 1.00 93.94 271 GLY A N 1
ATOM 1981 C CA . GLY A 1 271 ? 17.133 4.808 -28.315 1.00 93.94 271 GLY A CA 1
ATOM 1982 C C . GLY A 1 271 ? 17.869 3.954 -29.337 1.00 93.94 271 GLY A C 1
ATOM 1983 O O . GLY A 1 271 ? 18.410 2.896 -29.033 1.00 93.94 271 GLY A O 1
ATOM 1984 N N . GLN A 1 272 ? 17.885 4.426 -30.584 1.00 95.50 272 GLN A N 1
ATOM 1985 C CA . GLN A 1 272 ? 18.573 3.732 -31.673 1.00 95.50 272 GLN A CA 1
ATOM 1986 C C . GLN A 1 272 ? 20.100 3.776 -31.522 1.00 95.50 272 GLN A C 1
ATOM 1988 O O . GLN A 1 272 ? 20.681 4.796 -31.145 1.00 95.50 272 GLN A O 1
ATOM 1993 N N . ILE A 1 273 ? 20.751 2.695 -31.939 1.00 94.31 273 ILE A N 1
ATOM 1994 C CA . ILE A 1 273 ? 22.194 2.600 -32.136 1.00 94.31 273 ILE A CA 1
ATOM 1995 C C . ILE A 1 273 ? 22.422 2.200 -33.595 1.00 94.31 273 ILE A C 1
ATOM 1997 O O . ILE A 1 273 ? 22.077 1.091 -33.983 1.00 94.31 273 ILE A O 1
ATOM 2001 N N . ALA A 1 274 ? 22.991 3.073 -34.426 1.00 94.62 274 ALA A N 1
ATOM 2002 C CA . ALA A 1 274 ? 23.228 2.758 -35.836 1.00 94.62 274 ALA A CA 1
ATOM 2003 C C . ALA A 1 274 ? 24.529 3.375 -36.354 1.00 94.62 274 ALA A C 1
ATOM 2005 O O . ALA A 1 274 ? 24.845 4.532 -36.070 1.00 94.62 274 ALA A O 1
ATOM 2006 N N . SER A 1 275 ? 25.276 2.609 -37.147 1.00 94.12 275 SER A N 1
ATOM 2007 C CA . SER A 1 275 ? 26.405 3.121 -37.919 1.00 94.12 275 SER A CA 1
ATOM 2008 C C . SER A 1 275 ? 25.940 3.848 -39.184 1.00 94.12 275 SER A C 1
ATOM 2010 O O . SER A 1 275 ? 24.797 3.722 -39.623 1.00 94.12 275 SER A O 1
ATOM 2012 N N . ALA A 1 276 ? 26.867 4.532 -39.861 1.00 89.81 276 ALA A N 1
ATOM 2013 C CA . ALA A 1 276 ? 26.622 4.998 -41.224 1.00 89.81 276 ALA A CA 1
ATOM 2014 C C . ALA A 1 276 ? 26.229 3.817 -42.137 1.00 89.81 276 ALA A C 1
ATOM 2016 O O . ALA A 1 276 ? 26.878 2.770 -42.112 1.00 89.81 276 ALA A O 1
ATOM 2017 N N . GLY A 1 277 ? 25.157 3.987 -42.918 1.00 88.69 277 GLY A N 1
ATOM 2018 C CA . GLY A 1 277 ? 24.634 2.947 -43.807 1.00 88.69 277 GLY A CA 1
ATOM 2019 C C . GLY A 1 277 ? 23.853 1.830 -43.106 1.00 88.69 277 GLY A C 1
ATOM 2020 O O . GLY A 1 277 ? 23.788 0.709 -43.616 1.00 88.69 277 GLY A O 1
ATOM 2021 N N . ALA A 1 278 ? 23.225 2.125 -41.971 1.00 95.75 278 ALA A N 1
A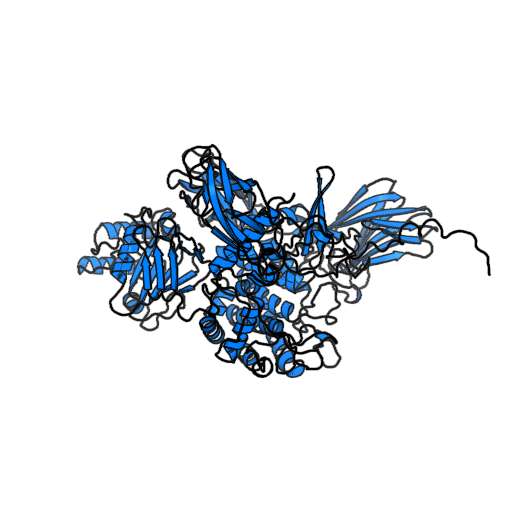TOM 2022 C CA . ALA A 1 278 ? 22.237 1.268 -41.329 1.00 95.75 278 ALA A CA 1
ATOM 2023 C C . ALA A 1 278 ? 21.015 2.100 -40.888 1.00 95.75 278 ALA A C 1
ATOM 2025 O O . ALA A 1 278 ? 21.121 3.320 -40.743 1.00 95.75 278 ALA A O 1
ATOM 2026 N N . THR A 1 279 ? 19.857 1.465 -40.716 1.00 95.62 279 THR A N 1
ATOM 2027 C CA . THR A 1 279 ? 18.595 2.113 -40.319 1.00 95.62 279 THR A CA 1
ATOM 2028 C C . THR A 1 279 ? 17.954 1.380 -39.146 1.00 95.62 279 THR A C 1
ATOM 2030 O O . THR A 1 279 ? 18.107 0.165 -39.012 1.00 95.62 279 THR A O 1
ATOM 2033 N N . VAL A 1 280 ? 17.247 2.126 -38.295 1.00 96.62 280 VAL A N 1
ATOM 2034 C CA . VAL A 1 280 ? 16.447 1.601 -37.182 1.00 96.62 280 VAL A CA 1
ATOM 2035 C C . VAL A 1 280 ? 15.077 2.264 -37.246 1.00 96.62 280 VAL A C 1
ATOM 2037 O O . VAL A 1 280 ? 14.966 3.480 -37.107 1.00 96.62 280 VAL A O 1
ATOM 2040 N N . ASP A 1 281 ? 14.044 1.457 -37.450 1.00 93.00 281 ASP A N 1
ATOM 2041 C CA . ASP A 1 281 ? 12.660 1.896 -37.546 1.00 93.00 281 ASP A CA 1
ATOM 2042 C C . ASP A 1 281 ? 11.869 1.331 -36.362 1.00 93.00 281 ASP A C 1
ATOM 2044 O O . ASP A 1 281 ? 11.610 0.126 -36.281 1.00 93.00 281 ASP A O 1
ATOM 2048 N N . PHE A 1 282 ? 11.469 2.212 -35.444 1.00 85.81 282 PHE A N 1
ATOM 2049 C CA . PHE A 1 282 ? 10.559 1.862 -34.356 1.00 85.81 282 PHE A CA 1
ATOM 2050 C C . PHE A 1 282 ? 9.129 1.732 -34.886 1.00 85.81 282 PHE A C 1
ATOM 2052 O O . PHE A 1 282 ? 8.571 2.663 -35.473 1.00 85.81 282 PHE A O 1
ATOM 2059 N N . LEU A 1 283 ? 8.526 0.571 -34.655 1.00 81.00 283 LEU A N 1
ATOM 2060 C CA . LEU A 1 283 ? 7.128 0.273 -34.930 1.00 81.00 283 LEU A CA 1
ATOM 2061 C C . LEU A 1 283 ? 6.389 0.103 -33.600 1.00 81.00 283 LEU A C 1
ATOM 2063 O O . LEU A 1 283 ? 6.987 -0.168 -32.564 1.00 81.00 283 LEU A O 1
ATOM 2067 N N . ARG A 1 284 ? 5.060 0.243 -33.609 1.00 75.38 284 ARG A N 1
ATOM 2068 C CA . ARG A 1 284 ? 4.270 -0.062 -32.410 1.00 75.38 284 ARG A CA 1
ATOM 2069 C C . ARG A 1 284 ? 4.361 -1.567 -32.135 1.00 75.38 284 ARG A C 1
ATOM 2071 O O . ARG A 1 284 ? 3.821 -2.344 -32.921 1.00 75.38 284 ARG A O 1
ATOM 2078 N N . GLY A 1 285 ? 5.042 -1.945 -31.056 1.00 78.69 285 GLY A N 1
ATOM 2079 C CA . GLY A 1 285 ? 5.213 -3.342 -30.654 1.00 78.69 285 GLY A CA 1
ATOM 2080 C C . GLY A 1 285 ? 6.373 -4.081 -31.332 1.00 78.69 285 GLY A C 1
ATOM 2081 O O . GLY A 1 285 ? 6.411 -5.298 -31.273 1.00 78.69 285 GLY A O 1
ATOM 2082 N N . SER A 1 286 ? 7.256 -3.405 -32.080 1.00 85.94 286 SER A N 1
ATOM 2083 C CA . SER A 1 286 ? 8.481 -4.032 -32.618 1.00 85.94 286 SER A CA 1
ATOM 2084 C C . SER A 1 286 ? 9.494 -2.999 -33.119 1.00 85.94 286 SER A C 1
ATOM 2086 O O . SER A 1 286 ? 9.151 -1.847 -33.371 1.00 85.94 286 SER A O 1
ATOM 2088 N N . VAL A 1 287 ? 10.742 -3.407 -33.341 1.00 93.69 287 VAL A N 1
ATOM 2089 C CA . VAL A 1 287 ? 11.769 -2.583 -34.001 1.00 93.69 287 VAL A CA 1
ATOM 2090 C C . VAL A 1 287 ? 12.364 -3.329 -35.183 1.00 93.69 287 VAL A C 1
ATOM 2092 O O . VAL A 1 287 ? 12.762 -4.484 -35.055 1.00 93.69 287 VAL A O 1
ATOM 2095 N N . ASN A 1 288 ? 12.482 -2.648 -36.323 1.00 95.88 288 ASN A N 1
ATOM 2096 C CA . ASN A 1 288 ? 13.225 -3.137 -37.480 1.00 95.88 288 ASN A CA 1
ATOM 2097 C C . ASN A 1 288 ? 14.598 -2.459 -37.538 1.00 95.88 288 ASN A C 1
ATOM 2099 O O . ASN A 1 288 ? 14.681 -1.250 -37.726 1.00 95.88 288 ASN A O 1
ATOM 2103 N N . ALA A 1 289 ? 15.676 -3.229 -37.450 1.00 97.38 289 ALA A N 1
ATOM 2104 C CA . ALA A 1 289 ? 17.039 -2.757 -37.680 1.00 97.38 289 ALA A CA 1
ATOM 2105 C C . ALA A 1 289 ? 17.595 -3.376 -38.968 1.00 97.38 289 ALA A C 1
ATOM 2107 O O . ALA A 1 289 ? 17.500 -4.590 -39.147 1.00 97.38 289 ALA A O 1
ATOM 2108 N N . GLN A 1 290 ? 18.191 -2.577 -39.858 1.00 96.69 290 GLN A N 1
ATOM 2109 C CA . GLN A 1 290 ? 18.693 -3.045 -41.155 1.00 96.69 290 GLN A CA 1
ATOM 2110 C C . GLN A 1 290 ? 20.068 -2.469 -41.502 1.00 96.69 290 GLN A C 1
ATOM 2112 O O . GLN A 1 290 ? 20.333 -1.279 -41.348 1.00 96.69 290 GLN A O 1
ATOM 2117 N N . ILE A 1 291 ? 20.932 -3.314 -42.064 1.00 96.81 291 ILE A N 1
ATOM 2118 C CA . ILE A 1 291 ? 22.246 -2.943 -42.592 1.00 96.81 291 ILE A CA 1
ATOM 2119 C C . ILE A 1 291 ? 22.138 -2.735 -44.105 1.00 96.81 291 ILE A C 1
ATOM 2121 O O . ILE A 1 291 ? 21.885 -3.674 -44.860 1.00 96.81 291 ILE A O 1
ATOM 2125 N N . THR A 1 292 ? 22.370 -1.508 -44.569 1.00 92.12 292 THR A N 1
ATOM 2126 C CA . THR A 1 292 ? 22.256 -1.130 -45.994 1.00 92.12 292 THR A CA 1
ATOM 2127 C C . THR A 1 292 ? 23.610 -1.089 -46.714 1.00 92.12 292 THR A C 1
ATOM 2129 O O . THR A 1 292 ? 23.662 -1.228 -47.934 1.00 92.12 292 THR A O 1
ATOM 2132 N N . SER A 1 293 ? 24.721 -0.981 -45.977 1.00 88.12 293 SER A N 1
ATOM 2133 C CA . SER A 1 293 ? 26.087 -1.064 -46.509 1.00 88.12 293 SER A CA 1
ATOM 2134 C C . SER A 1 293 ? 26.976 -1.987 -45.676 1.00 88.12 293 SER A C 1
ATOM 2136 O O . SER A 1 293 ? 26.813 -2.084 -44.463 1.00 88.12 293 SER A O 1
ATOM 2138 N N . ALA A 1 294 ? 27.940 -2.652 -46.319 1.00 79.00 294 ALA A N 1
ATOM 2139 C CA . ALA A 1 294 ? 28.826 -3.609 -45.657 1.00 79.00 294 ALA A CA 1
ATOM 2140 C C . ALA A 1 294 ? 29.614 -2.981 -44.490 1.00 79.00 294 ALA A C 1
ATOM 2142 O O . ALA A 1 294 ? 30.118 -1.866 -44.609 1.00 79.00 294 ALA A O 1
ATOM 2143 N N . GLY A 1 295 ? 29.752 -3.729 -43.388 1.00 76.69 295 GLY A N 1
ATOM 2144 C CA . GLY A 1 295 ? 30.500 -3.306 -42.197 1.00 76.69 295 GLY A CA 1
ATOM 2145 C C . GLY A 1 295 ? 29.719 -2.421 -41.220 1.00 76.69 295 GLY A C 1
ATOM 2146 O O . GLY A 1 295 ? 30.318 -1.914 -40.275 1.00 76.69 295 GLY A O 1
ATOM 2147 N N . GLY A 1 296 ? 28.414 -2.225 -41.442 1.00 88.69 296 GLY A N 1
ATOM 2148 C CA . GLY A 1 296 ? 27.551 -1.488 -40.524 1.00 88.69 296 GLY A CA 1
ATOM 2149 C C . GLY A 1 296 ? 27.005 -2.323 -39.359 1.00 88.69 296 GLY A C 1
ATOM 2150 O O . GLY A 1 296 ? 27.155 -3.544 -39.327 1.00 88.69 296 GLY A O 1
ATOM 2151 N N . PHE A 1 297 ? 26.346 -1.648 -38.419 1.00 94.56 297 PHE A N 1
ATOM 2152 C CA . PHE A 1 297 ? 25.550 -2.234 -37.339 1.00 94.56 297 PHE A CA 1
ATOM 2153 C C . PHE A 1 297 ? 24.318 -1.363 -37.063 1.00 94.56 297 PHE A C 1
ATOM 2155 O O . PHE A 1 297 ? 24.366 -0.145 -37.255 1.00 94.56 297 PHE A O 1
ATOM 2162 N N . ALA A 1 298 ? 23.226 -1.977 -36.615 1.00 97.25 298 ALA A N 1
ATOM 2163 C CA . ALA A 1 298 ? 22.003 -1.284 -36.205 1.00 97.25 298 ALA A CA 1
ATOM 2164 C C . ALA A 1 298 ? 21.340 -1.998 -35.024 1.00 97.25 298 ALA A C 1
ATOM 2166 O O . ALA A 1 298 ? 21.449 -3.214 -34.911 1.00 97.25 298 ALA A O 1
ATOM 2167 N N . GLY A 1 299 ? 20.650 -1.265 -34.159 1.00 97.19 299 GLY A N 1
ATOM 2168 C CA . GLY A 1 299 ? 20.066 -1.816 -32.945 1.00 97.19 299 GLY A CA 1
ATOM 2169 C C . GLY A 1 299 ? 19.489 -0.763 -32.011 1.00 97.19 299 GLY A C 1
ATOM 2170 O O . GLY A 1 299 ? 19.234 0.372 -32.423 1.00 97.19 299 GLY A O 1
ATOM 2171 N N . VAL A 1 300 ? 19.297 -1.137 -30.749 1.00 98.00 300 VAL A N 1
ATOM 2172 C CA . VAL A 1 300 ? 18.700 -0.293 -29.705 1.00 98.00 300 VAL A CA 1
ATOM 2173 C C . VAL A 1 300 ? 19.478 -0.457 -28.401 1.00 98.00 300 VAL A C 1
ATOM 2175 O O . VAL A 1 300 ? 19.955 -1.552 -28.097 1.00 98.00 300 VAL A O 1
ATOM 2178 N N . PHE A 1 301 ? 19.613 0.637 -27.650 1.00 96.88 301 PHE A N 1
ATOM 2179 C CA . PHE A 1 301 ? 19.981 0.606 -26.236 1.00 96.88 301 PHE A CA 1
ATOM 2180 C C . PHE A 1 301 ? 18.727 0.817 -25.387 1.00 96.88 301 PHE A C 1
ATOM 2182 O O . PHE A 1 301 ? 17.872 1.626 -25.756 1.00 96.88 301 PHE A O 1
ATOM 2189 N N . SER A 1 302 ? 18.676 0.148 -24.242 1.00 96.75 302 SER A N 1
ATOM 2190 C CA . SER A 1 302 ? 17.716 0.372 -23.161 1.00 96.75 302 SER A CA 1
ATOM 2191 C C . SER A 1 302 ? 18.497 0.539 -21.862 1.00 96.75 302 SER A C 1
ATOM 2193 O O . SER A 1 302 ? 19.395 -0.260 -21.572 1.00 96.75 302 SER A O 1
ATOM 2195 N N . SER A 1 303 ? 18.199 1.586 -21.102 1.00 95.62 303 SER A N 1
ATOM 2196 C CA . SER A 1 303 ? 18.756 1.746 -19.763 1.00 95.62 303 SER A CA 1
ATOM 2197 C C . SER A 1 303 ? 18.011 0.849 -18.775 1.00 95.62 303 SER A C 1
ATOM 2199 O O . SER A 1 303 ? 16.812 0.650 -18.880 1.00 95.62 303 SER A O 1
ATOM 2201 N N . LEU A 1 304 ? 18.720 0.245 -17.826 1.00 95.69 304 LEU A N 1
ATOM 2202 C CA . LEU A 1 304 ? 18.147 -0.789 -16.961 1.00 95.69 304 LEU A CA 1
ATOM 2203 C C . LEU A 1 304 ? 17.591 -0.260 -15.633 1.00 95.69 304 LEU A C 1
ATOM 2205 O O . LEU A 1 304 ? 17.032 -1.041 -14.871 1.00 95.69 304 LEU A O 1
ATOM 2209 N N . ASN A 1 305 ? 17.765 1.027 -15.326 1.00 92.06 305 ASN A N 1
ATOM 2210 C CA . ASN A 1 305 ? 17.341 1.599 -14.043 1.00 92.06 305 ASN A CA 1
ATOM 2211 C C . ASN A 1 305 ? 16.592 2.929 -14.221 1.00 92.06 305 ASN A C 1
ATOM 2213 O O . ASN A 1 305 ? 15.384 2.998 -14.028 1.00 92.06 305 ASN A O 1
ATOM 2217 N N . HIS A 1 306 ? 17.294 3.973 -14.668 1.00 92.31 306 HIS A N 1
ATOM 2218 C CA . HIS A 1 306 ? 16.738 5.315 -14.903 1.00 92.31 306 HIS A CA 1
ATOM 2219 C C . HIS A 1 306 ? 17.340 5.926 -16.165 1.00 92.31 306 HIS A C 1
ATOM 2221 O O . HIS A 1 306 ? 17.987 5.231 -16.943 1.00 92.31 306 HIS A O 1
ATOM 2227 N N . ASP A 1 307 ? 17.146 7.220 -16.401 1.00 92.12 307 ASP A N 1
ATOM 2228 C CA . ASP A 1 307 ? 17.742 7.890 -17.553 1.00 92.12 307 ASP A CA 1
ATOM 2229 C C . ASP A 1 307 ? 19.270 7.672 -17.615 1.00 92.12 307 ASP A C 1
ATOM 2231 O O . ASP A 1 307 ? 20.005 7.908 -16.654 1.00 92.12 307 ASP A O 1
ATOM 2235 N N . SER A 1 308 ? 19.760 7.227 -18.774 1.00 92.88 308 SER A N 1
ATOM 2236 C CA . SER A 1 308 ? 21.171 6.905 -19.011 1.00 92.88 308 SER A CA 1
ATOM 2237 C C . SER A 1 308 ? 22.130 8.089 -18.831 1.00 92.88 308 SER A C 1
ATOM 2239 O O . SER A 1 308 ? 23.342 7.904 -18.826 1.00 92.88 308 SER A O 1
ATOM 2241 N N . SER A 1 309 ? 21.642 9.330 -18.737 1.00 93.00 309 SER A N 1
ATOM 2242 C CA . SER A 1 309 ? 22.488 10.481 -18.394 1.00 93.00 309 SER A CA 1
ATOM 2243 C C . SER A 1 309 ? 22.935 10.484 -16.929 1.00 93.00 309 SER A C 1
ATOM 2245 O O . SER A 1 309 ? 23.885 11.189 -16.583 1.00 93.00 309 SER A O 1
ATOM 2247 N N . GLU A 1 310 ? 22.283 9.695 -16.072 1.00 93.12 310 GLU A N 1
ATOM 2248 C CA . GLU A 1 310 ? 22.607 9.586 -14.648 1.00 93.12 310 GLU A CA 1
ATOM 2249 C C . GLU A 1 310 ? 23.657 8.516 -14.344 1.00 93.12 310 GLU A C 1
ATOM 2251 O O . GLU A 1 310 ? 24.263 8.541 -13.272 1.00 93.12 310 GLU A O 1
ATOM 2256 N N . HIS A 1 311 ? 23.881 7.577 -15.267 1.00 94.19 311 HIS A N 1
ATOM 2257 C CA . HIS A 1 311 ? 24.802 6.455 -15.088 1.00 94.19 311 HIS A CA 1
ATOM 2258 C C . HIS A 1 311 ? 24.523 5.600 -13.839 1.00 94.19 311 HIS A C 1
ATOM 2260 O O . HIS A 1 311 ? 25.441 5.046 -13.218 1.00 94.19 311 HIS A O 1
ATOM 2266 N N . LEU A 1 312 ? 23.241 5.479 -13.471 1.00 93.12 312 LEU A N 1
ATOM 2267 C CA . LEU A 1 312 ? 22.787 4.618 -12.382 1.00 93.12 312 LEU A CA 1
ATOM 2268 C C . LEU A 1 312 ? 22.829 3.155 -12.827 1.00 93.12 312 LEU A C 1
ATOM 2270 O O . LEU A 1 312 ? 22.214 2.766 -13.814 1.00 93.12 312 LEU A O 1
ATOM 2274 N N . GLN A 1 313 ? 23.570 2.341 -12.079 1.00 94.81 313 GLN A N 1
ATOM 2275 C CA . GLN A 1 313 ? 23.807 0.938 -12.406 1.00 94.81 313 GLN A CA 1
ATOM 2276 C C . GLN A 1 313 ? 23.000 0.015 -11.497 1.00 94.81 313 GLN A C 1
ATOM 2278 O O . GLN A 1 313 ? 22.888 0.267 -10.297 1.00 94.81 313 GLN A O 1
ATOM 2283 N N . LEU A 1 314 ? 22.523 -1.091 -12.060 1.00 95.56 314 LEU A N 1
ATOM 2284 C CA . LEU A 1 314 ? 22.140 -2.279 -11.309 1.00 95.56 314 LEU A CA 1
ATOM 2285 C C . LEU A 1 314 ? 23.387 -3.121 -11.038 1.00 95.56 314 LEU A C 1
ATOM 2287 O O . LEU A 1 314 ? 24.275 -3.215 -11.887 1.00 95.56 314 LEU A O 1
ATOM 2291 N N . ASN A 1 315 ? 23.449 -3.795 -9.895 1.00 97.19 315 ASN A N 1
ATOM 2292 C CA . ASN A 1 315 ? 24.384 -4.899 -9.721 1.00 97.19 315 ASN A CA 1
ATOM 2293 C C . ASN A 1 315 ? 23.717 -6.168 -10.267 1.00 97.19 315 ASN A C 1
ATOM 2295 O O . ASN A 1 315 ? 22.698 -6.596 -9.738 1.00 97.19 315 ASN A O 1
ATOM 2299 N N . ALA A 1 316 ? 24.280 -6.803 -11.298 1.00 97.62 316 ALA A N 1
ATOM 2300 C CA . ALA A 1 316 ? 23.682 -8.000 -11.891 1.00 97.62 316 ALA A CA 1
ATOM 2301 C C . ALA A 1 316 ? 23.605 -9.198 -10.923 1.00 97.62 316 ALA A C 1
ATOM 2303 O O . ALA A 1 316 ? 22.904 -10.159 -11.224 1.00 97.62 316 ALA A O 1
ATOM 2304 N N . GLN A 1 317 ? 24.288 -9.153 -9.772 1.00 96.88 317 GLN A N 1
ATOM 2305 C CA . GLN A 1 317 ? 24.166 -10.150 -8.699 1.00 96.88 317 GLN A CA 1
ATOM 2306 C C . GLN A 1 317 ? 23.218 -9.725 -7.559 1.00 96.88 317 GLN A C 1
ATOM 2308 O O . GLN A 1 317 ? 22.971 -10.525 -6.663 1.00 96.88 317 GLN A O 1
ATOM 2313 N N . ALA A 1 318 ? 22.730 -8.482 -7.564 1.00 97.00 318 ALA A N 1
ATOM 2314 C CA . ALA A 1 318 ? 21.844 -7.909 -6.549 1.00 97.00 318 ALA A CA 1
ATOM 2315 C C . ALA A 1 318 ? 21.107 -6.694 -7.144 1.00 97.00 318 ALA A C 1
ATOM 2317 O O . ALA A 1 318 ? 21.547 -5.551 -6.995 1.00 97.00 318 ALA A O 1
ATOM 2318 N N . ILE A 1 319 ? 20.047 -6.950 -7.914 1.00 97.31 319 ILE A N 1
ATOM 2319 C CA . ILE A 1 319 ? 19.393 -5.919 -8.741 1.00 97.31 319 ILE A CA 1
ATOM 2320 C C . ILE A 1 319 ? 18.516 -4.946 -7.941 1.00 97.31 319 ILE A C 1
ATOM 2322 O O . ILE A 1 319 ? 18.188 -3.883 -8.461 1.00 97.31 319 ILE A O 1
ATOM 2326 N N . LEU A 1 320 ? 18.123 -5.286 -6.709 1.00 97.38 320 LEU A N 1
ATOM 2327 C CA . LEU A 1 320 ? 17.309 -4.406 -5.869 1.00 97.38 320 LEU A CA 1
ATOM 2328 C C . LEU A 1 320 ? 18.210 -3.430 -5.087 1.00 97.38 320 LEU A C 1
ATOM 2330 O O . LEU A 1 320 ? 19.377 -3.744 -4.829 1.00 97.38 320 LEU A O 1
ATOM 2334 N N . PRO A 1 321 ? 17.703 -2.256 -4.655 1.00 96.88 321 PRO A N 1
ATOM 2335 C CA . PRO A 1 321 ? 18.494 -1.287 -3.898 1.00 96.88 321 PRO A CA 1
ATOM 2336 C C . PRO A 1 321 ? 19.194 -1.900 -2.680 1.00 96.88 321 PRO A C 1
ATOM 2338 O O . PRO A 1 321 ? 18.627 -2.723 -1.970 1.00 96.88 321 PRO A O 1
ATOM 2341 N N . SER A 1 322 ? 20.419 -1.454 -2.396 1.00 95.62 322 SER A N 1
ATOM 2342 C CA . SER A 1 322 ? 21.299 -2.032 -1.360 1.00 95.62 322 SER A CA 1
ATOM 2343 C C . SER A 1 322 ? 20.758 -2.004 0.077 1.00 95.62 322 SER A C 1
ATOM 2345 O O . SER A 1 322 ? 21.313 -2.652 0.958 1.00 95.62 322 SER A O 1
ATOM 2347 N N . GLN A 1 323 ? 19.716 -1.213 0.331 1.00 97.31 323 GLN A N 1
ATOM 2348 C CA . GLN A 1 323 ? 19.022 -1.130 1.611 1.00 97.31 323 GLN A CA 1
ATOM 2349 C C . GLN A 1 323 ? 18.155 -2.368 1.869 1.00 97.31 323 GLN A C 1
ATOM 2351 O O . GLN A 1 323 ? 17.903 -2.693 3.029 1.00 97.31 323 GLN A O 1
ATOM 2356 N N . ILE A 1 324 ? 17.718 -3.046 0.802 1.00 98.00 324 ILE A N 1
ATOM 2357 C CA . ILE A 1 324 ? 17.054 -4.346 0.858 1.00 98.00 324 ILE A CA 1
ATOM 2358 C C . ILE A 1 324 ? 18.069 -5.384 1.324 1.00 98.00 324 ILE A C 1
ATOM 2360 O O . ILE A 1 324 ? 19.188 -5.444 0.799 1.00 98.00 324 ILE A O 1
ATOM 2364 N N . ARG A 1 325 ? 17.683 -6.197 2.313 1.00 94.31 325 ARG A N 1
ATOM 2365 C CA . ARG A 1 325 ? 18.593 -7.189 2.888 1.00 94.31 325 ARG A CA 1
ATOM 2366 C C . ARG A 1 325 ? 19.080 -8.202 1.835 1.00 94.31 325 ARG A C 1
ATOM 2368 O O . ARG A 1 325 ? 18.337 -8.496 0.895 1.00 94.31 325 ARG A O 1
ATOM 2375 N N . PRO A 1 326 ? 20.310 -8.733 1.969 1.00 91.44 326 PRO A N 1
ATOM 2376 C CA . PRO A 1 326 ? 20.908 -9.621 0.972 1.00 91.44 326 PRO A CA 1
ATOM 2377 C C . PRO A 1 326 ? 20.063 -10.850 0.618 1.00 91.44 326 PRO A C 1
ATOM 2379 O O . PRO A 1 326 ? 20.055 -11.250 -0.542 1.00 91.44 326 PRO A O 1
ATOM 2382 N N . GLU A 1 327 ? 19.325 -11.412 1.576 1.00 83.75 327 GLU A N 1
ATOM 2383 C CA . GLU A 1 327 ? 18.451 -12.575 1.377 1.00 83.75 327 GLU A CA 1
ATOM 2384 C C . GLU A 1 327 ? 17.277 -12.317 0.417 1.00 83.75 327 GLU A C 1
ATOM 2386 O O . GLU A 1 327 ? 16.739 -13.262 -0.146 1.00 83.75 327 GLU A O 1
ATOM 2391 N N . TYR A 1 328 ? 16.912 -11.053 0.178 1.00 92.88 328 TYR A N 1
ATOM 2392 C CA . TYR A 1 328 ? 15.827 -10.663 -0.731 1.00 92.88 328 TYR A CA 1
ATOM 2393 C C . TYR A 1 328 ? 16.321 -10.202 -2.111 1.00 92.88 328 TYR A C 1
ATOM 2395 O O . TYR A 1 328 ? 15.549 -9.660 -2.902 1.00 92.88 328 TYR A O 1
ATOM 2403 N N . GLN A 1 329 ? 17.612 -10.364 -2.410 1.00 95.50 329 GLN A N 1
ATOM 2404 C CA . GLN A 1 329 ? 18.210 -9.906 -3.663 1.00 95.50 329 GLN A CA 1
ATOM 2405 C C . GLN A 1 329 ? 17.987 -10.885 -4.823 1.00 95.50 329 GLN A C 1
ATOM 2407 O O . GLN A 1 329 ? 17.915 -12.098 -4.649 1.00 95.50 329 GLN A O 1
ATOM 2412 N N . TYR A 1 330 ? 17.934 -10.332 -6.036 1.00 95.69 330 TYR A N 1
ATOM 2413 C CA . TYR A 1 330 ? 17.766 -11.081 -7.282 1.00 95.69 330 TYR A CA 1
ATOM 2414 C C . TYR A 1 330 ? 18.996 -10.888 -8.175 1.00 95.69 330 TYR A C 1
ATOM 2416 O O . TYR A 1 330 ? 19.618 -9.821 -8.175 1.00 95.69 330 TYR A O 1
ATOM 2424 N N . ARG A 1 331 ? 19.331 -11.903 -8.976 1.00 96.19 331 ARG A N 1
ATOM 2425 C CA . ARG A 1 331 ? 20.458 -11.890 -9.922 1.00 96.19 331 ARG A CA 1
ATOM 2426 C C . ARG A 1 331 ? 19.995 -12.075 -11.363 1.00 96.19 331 ARG A C 1
ATOM 2428 O O . ARG A 1 331 ? 19.101 -12.869 -11.630 1.00 96.19 331 ARG A O 1
ATOM 2435 N N . ILE A 1 332 ? 20.655 -11.424 -12.311 1.00 98.31 332 ILE A N 1
ATOM 2436 C CA . ILE A 1 332 ? 20.448 -11.645 -13.746 1.00 98.31 332 ILE A CA 1
ATOM 2437 C C . ILE A 1 332 ? 21.150 -12.947 -14.147 1.00 98.31 332 ILE A C 1
ATOM 2439 O O . ILE A 1 332 ? 22.346 -13.116 -13.909 1.00 98.31 332 ILE A O 1
ATOM 2443 N N . THR A 1 333 ? 20.417 -13.864 -14.777 1.00 98.00 333 THR A N 1
ATOM 2444 C CA . THR A 1 333 ? 20.921 -15.187 -15.194 1.00 98.00 333 THR A CA 1
ATOM 2445 C C . THR A 1 333 ? 20.904 -15.399 -16.699 1.00 98.00 333 THR A C 1
ATOM 2447 O O . THR A 1 333 ? 21.706 -16.180 -17.216 1.00 98.00 333 THR A O 1
ATOM 2450 N N . ALA A 1 334 ? 20.054 -14.682 -17.429 1.00 98.56 334 ALA A N 1
ATOM 2451 C CA . ALA A 1 334 ? 20.069 -14.658 -18.883 1.00 98.56 334 ALA A CA 1
ATOM 2452 C C . ALA A 1 334 ? 19.503 -13.341 -19.422 1.00 98.56 334 ALA A C 1
ATOM 2454 O O . ALA A 1 334 ? 18.774 -12.624 -18.738 1.00 98.56 334 ALA A O 1
ATOM 2455 N N . VAL A 1 335 ? 19.817 -13.054 -20.681 1.00 98.62 335 VAL A N 1
ATOM 2456 C CA . VAL A 1 335 ? 19.087 -12.077 -21.492 1.00 98.62 335 VAL A CA 1
ATOM 2457 C C . VAL A 1 335 ? 18.362 -12.841 -22.591 1.00 98.62 335 VAL A C 1
ATOM 2459 O O . VAL A 1 335 ? 18.955 -13.717 -23.237 1.00 98.62 335 VAL A O 1
ATOM 2462 N N . THR A 1 336 ? 17.085 -12.529 -22.797 1.00 97.88 336 THR A N 1
ATOM 2463 C CA . THR A 1 336 ? 16.265 -13.146 -23.842 1.00 97.88 336 THR A CA 1
ATOM 2464 C C . THR A 1 336 ? 15.721 -12.109 -24.814 1.00 97.88 336 THR A C 1
ATOM 2466 O O . THR A 1 336 ? 15.593 -10.929 -24.481 1.00 97.88 336 THR A O 1
ATOM 2469 N N . ALA A 1 337 ? 15.459 -12.545 -26.043 1.00 97.38 337 ALA A N 1
ATOM 2470 C CA . ALA A 1 337 ? 14.881 -11.708 -27.084 1.00 97.38 337 ALA A CA 1
ATOM 2471 C C . ALA A 1 337 ? 13.961 -12.534 -27.983 1.00 97.38 337 ALA A C 1
ATOM 2473 O O . ALA A 1 337 ? 14.340 -13.621 -28.425 1.00 97.38 337 ALA A O 1
ATOM 2474 N N . ASP A 1 338 ? 12.792 -11.986 -28.295 1.00 95.31 338 ASP A N 1
ATOM 2475 C CA . ASP A 1 338 ? 11.859 -12.564 -29.255 1.00 95.31 338 ASP A CA 1
ATOM 2476 C C . ASP A 1 338 ? 12.037 -11.852 -30.603 1.00 95.31 338 ASP A C 1
ATOM 2478 O O . ASP A 1 338 ? 11.839 -10.643 -30.731 1.00 95.31 338 ASP A O 1
ATOM 2482 N N . ILE A 1 339 ? 12.473 -12.598 -31.618 1.00 94.94 339 ILE A N 1
ATOM 2483 C CA . ILE A 1 339 ? 12.742 -12.096 -32.969 1.00 94.94 339 ILE A CA 1
ATOM 2484 C C . ILE A 1 339 ? 11.623 -12.576 -33.888 1.00 94.94 339 ILE A C 1
ATOM 2486 O O . ILE A 1 339 ? 11.362 -13.773 -33.970 1.00 94.94 339 ILE A O 1
ATOM 2490 N N . LEU A 1 340 ? 10.972 -11.663 -34.608 1.00 92.00 340 LEU A N 1
ATOM 2491 C CA . LEU A 1 340 ? 9.905 -11.992 -35.562 1.00 92.00 340 LEU A CA 1
ATOM 2492 C C . LEU A 1 340 ? 10.462 -12.451 -36.911 1.00 92.00 340 LEU A C 1
ATOM 2494 O O . LEU A 1 340 ? 9.846 -13.275 -37.582 1.00 92.00 340 LEU A O 1
ATOM 2498 N N . ASP A 1 341 ? 11.596 -11.888 -37.323 1.00 97.06 341 ASP A N 1
ATOM 2499 C CA . ASP A 1 341 ? 12.346 -12.278 -38.517 1.00 97.06 341 ASP A CA 1
ATOM 2500 C C . ASP A 1 341 ? 13.752 -11.661 -38.465 1.00 97.06 341 ASP A C 1
ATOM 2502 O O . ASP A 1 341 ? 13.969 -10.636 -37.812 1.00 97.06 341 ASP A O 1
ATOM 2506 N N . GLY A 1 342 ? 14.713 -12.233 -39.180 1.00 96.62 342 GLY A N 1
ATOM 2507 C CA . GLY A 1 342 ? 16.018 -11.609 -39.337 1.00 96.62 342 GLY A CA 1
ATOM 2508 C C . GLY A 1 342 ? 17.054 -12.468 -40.041 1.00 96.62 342 GLY A C 1
ATOM 2509 O O . GLY A 1 342 ? 16.946 -13.688 -40.138 1.00 96.62 342 GLY A O 1
ATOM 2510 N N . GLN A 1 343 ? 18.103 -11.810 -40.513 1.00 96.75 343 GLN A N 1
ATOM 2511 C CA . GLN A 1 343 ? 19.238 -12.418 -41.191 1.00 96.75 343 GLN A CA 1
ATOM 2512 C C . GLN A 1 343 ? 20.530 -11.721 -40.760 1.00 96.75 343 GLN A C 1
ATOM 2514 O O . GLN A 1 343 ? 20.576 -10.496 -40.692 1.00 96.75 343 GLN A O 1
ATOM 2519 N N . GLY A 1 344 ? 21.593 -12.490 -40.516 1.00 95.56 344 GLY A N 1
ATOM 2520 C CA . GLY A 1 344 ? 22.893 -11.968 -40.078 1.00 95.56 344 GLY A CA 1
ATOM 2521 C C . GLY A 1 344 ? 23.249 -12.459 -38.680 1.00 95.56 344 GLY A C 1
ATOM 2522 O O . GLY A 1 344 ? 22.909 -13.583 -38.322 1.00 95.56 344 GLY A O 1
ATOM 2523 N N . THR A 1 345 ? 23.932 -11.637 -37.890 1.00 97.12 345 THR A N 1
ATOM 2524 C CA . THR A 1 345 ? 24.289 -11.954 -36.501 1.00 97.12 345 THR A CA 1
ATOM 2525 C C . THR A 1 345 ? 23.577 -10.995 -35.563 1.00 97.12 345 THR A C 1
ATOM 2527 O O . THR A 1 345 ? 23.800 -9.788 -35.635 1.00 97.12 345 THR A O 1
ATOM 2530 N N . PHE A 1 346 ? 22.750 -11.532 -34.672 1.00 98.06 346 PHE A N 1
ATOM 2531 C CA . PHE A 1 346 ? 22.130 -10.793 -33.579 1.00 98.06 346 PHE A CA 1
ATOM 2532 C C . PHE A 1 346 ? 23.004 -10.899 -32.335 1.00 98.06 346 PHE A C 1
ATOM 2534 O O . PHE A 1 346 ? 23.411 -11.999 -31.959 1.00 98.06 346 PHE A O 1
ATOM 2541 N N . GLN A 1 347 ? 23.303 -9.773 -31.706 1.00 97.81 347 GLN A N 1
ATOM 2542 C CA . GLN A 1 347 ? 24.162 -9.691 -30.534 1.00 97.81 347 GLN A CA 1
ATOM 2543 C C . GLN A 1 347 ? 23.446 -8.936 -29.418 1.00 97.81 347 GLN A C 1
ATOM 2545 O O . GLN A 1 347 ? 22.864 -7.884 -29.661 1.00 97.81 347 GLN A O 1
ATOM 2550 N N . LEU A 1 348 ? 23.528 -9.472 -28.203 1.00 98.44 348 LEU A N 1
ATOM 2551 C CA . LEU A 1 348 ? 23.101 -8.837 -26.960 1.00 98.44 348 LEU A CA 1
ATOM 2552 C C . LEU A 1 348 ? 24.345 -8.407 -26.179 1.00 98.44 348 LEU A C 1
ATOM 2554 O O . LEU A 1 348 ? 25.327 -9.151 -26.126 1.00 98.44 348 LEU A O 1
ATOM 2558 N N . GLU A 1 349 ? 24.311 -7.224 -25.574 1.00 98.25 349 GLU A N 1
ATOM 2559 C CA . GLU A 1 349 ? 25.409 -6.669 -24.781 1.00 98.25 349 GLU A CA 1
ATOM 2560 C C . GLU A 1 349 ? 24.874 -6.073 -23.478 1.00 98.25 349 GLU A C 1
ATOM 2562 O O . GLU A 1 349 ? 23.935 -5.283 -23.494 1.00 98.25 349 GLU A O 1
ATOM 2567 N N . LEU A 1 350 ? 25.520 -6.396 -22.359 1.00 98.56 350 LEU A N 1
ATOM 2568 C CA . LEU A 1 350 ? 25.361 -5.665 -21.105 1.00 98.56 350 LEU A CA 1
ATOM 2569 C C . LEU A 1 350 ? 26.562 -4.743 -20.934 1.00 98.56 350 LEU A C 1
ATOM 2571 O O . LEU A 1 350 ? 27.715 -5.171 -21.090 1.00 98.56 350 LEU A O 1
ATOM 2575 N N . LYS A 1 351 ? 26.302 -3.477 -20.614 1.00 98.12 351 LYS A N 1
ATOM 2576 C CA . LYS A 1 351 ? 27.335 -2.441 -20.510 1.00 98.12 351 LYS A CA 1
ATOM 2577 C C . LYS A 1 351 ? 27.251 -1.721 -19.178 1.00 98.12 351 LYS A C 1
ATOM 2579 O O . LYS A 1 351 ? 26.163 -1.552 -18.648 1.00 98.12 351 LYS A O 1
ATOM 2584 N N . ASN A 1 352 ? 28.393 -1.306 -18.647 1.00 97.06 352 ASN A N 1
ATOM 2585 C CA . ASN A 1 352 ? 28.475 -0.532 -17.404 1.00 97.06 352 ASN A CA 1
ATOM 2586 C C . ASN A 1 352 ? 28.427 0.989 -17.660 1.00 97.06 352 ASN A C 1
ATOM 2588 O O . ASN A 1 352 ? 28.459 1.417 -18.812 1.00 97.06 352 ASN A O 1
ATOM 2592 N N . ALA A 1 353 ? 28.482 1.785 -16.584 1.00 95.44 353 ALA A N 1
ATOM 2593 C CA . ALA A 1 353 ? 28.509 3.260 -16.618 1.00 95.44 353 ALA A CA 1
ATOM 2594 C C . ALA A 1 353 ? 29.637 3.885 -17.458 1.00 95.44 353 ALA A C 1
ATOM 2596 O O . ALA A 1 353 ? 29.548 5.026 -17.900 1.00 95.44 353 ALA A O 1
ATOM 2597 N N . ALA A 1 354 ? 30.733 3.153 -17.687 1.00 95.62 354 ALA A N 1
ATOM 2598 C CA . ALA A 1 354 ? 31.821 3.599 -18.559 1.00 95.62 354 ALA A CA 1
ATOM 2599 C C . ALA A 1 354 ? 31.555 3.268 -20.039 1.00 95.62 354 ALA A C 1
ATOM 2601 O O . ALA A 1 354 ? 32.458 3.379 -20.872 1.00 95.62 354 ALA A O 1
ATOM 2602 N N . ASN A 1 355 ? 30.338 2.819 -20.365 1.00 94.19 355 ASN A N 1
ATOM 2603 C CA . ASN A 1 355 ? 29.928 2.318 -21.669 1.00 94.19 355 ASN A CA 1
ATOM 2604 C C . ASN A 1 355 ? 30.792 1.133 -22.157 1.00 94.19 355 ASN A C 1
ATOM 2606 O O . ASN A 1 355 ? 30.897 0.884 -23.364 1.00 94.19 355 ASN A O 1
ATOM 2610 N N . ALA A 1 356 ? 31.423 0.399 -21.234 1.00 96.94 356 ALA A N 1
ATOM 2611 C CA . ALA A 1 356 ? 32.219 -0.785 -21.537 1.00 96.94 356 ALA A CA 1
ATOM 2612 C C . ALA A 1 356 ? 31.328 -2.030 -21.534 1.00 96.94 356 ALA A C 1
ATOM 2614 O O . ALA A 1 356 ? 30.518 -2.210 -20.626 1.00 96.94 356 ALA A O 1
ATOM 2615 N N . ILE A 1 357 ? 31.496 -2.897 -22.536 1.00 97.81 357 ILE A N 1
ATOM 2616 C CA . ILE A 1 357 ? 30.809 -4.192 -22.602 1.00 97.81 357 ILE A CA 1
ATOM 2617 C C . ILE A 1 357 ? 31.367 -5.081 -21.488 1.00 97.81 357 ILE A C 1
ATOM 2619 O O . ILE A 1 357 ? 32.538 -5.458 -21.521 1.00 97.81 357 ILE A O 1
ATOM 2623 N N . VAL A 1 358 ? 30.529 -5.405 -20.506 1.00 98.12 358 VAL A N 1
ATOM 2624 C CA . VAL A 1 358 ? 30.872 -6.317 -19.402 1.00 98.12 358 VAL A CA 1
ATOM 2625 C C . VAL A 1 358 ? 30.407 -7.744 -19.676 1.00 98.12 358 VAL A C 1
ATOM 2627 O O . VAL A 1 358 ? 30.939 -8.688 -19.098 1.00 98.12 358 VAL A O 1
ATOM 2630 N N . TRP A 1 359 ? 29.461 -7.913 -20.600 1.00 98.50 359 TRP A N 1
ATOM 2631 C CA . TRP A 1 359 ? 29.060 -9.203 -21.144 1.00 98.50 359 TRP A CA 1
ATOM 2632 C C . TRP A 1 359 ? 28.471 -9.032 -22.541 1.00 98.50 359 TRP A C 1
ATOM 2634 O O . TRP A 1 359 ? 27.833 -8.023 -22.834 1.00 98.50 359 TRP A O 1
ATOM 2644 N N . SER A 1 360 ? 28.671 -10.027 -23.402 1.00 98.19 360 SER A N 1
ATOM 2645 C CA . SER A 1 360 ? 27.975 -10.104 -24.684 1.00 98.19 360 SER A CA 1
ATOM 2646 C C . SER A 1 360 ? 27.738 -11.550 -25.093 1.00 98.19 360 SER A C 1
ATOM 2648 O O . SER A 1 360 ? 28.499 -12.445 -24.722 1.00 98.19 360 SER A O 1
ATOM 2650 N N . GLY A 1 361 ? 26.700 -11.764 -25.891 1.00 97.88 361 GLY A N 1
ATOM 2651 C CA . GLY A 1 361 ? 26.406 -13.039 -26.529 1.00 97.88 361 GLY A CA 1
ATOM 2652 C C . GLY A 1 361 ? 25.813 -12.813 -27.916 1.00 97.88 361 GLY A C 1
ATOM 2653 O O . GLY A 1 361 ? 25.227 -11.765 -28.176 1.00 97.88 361 GLY A O 1
ATOM 2654 N N . SER A 1 362 ? 25.975 -13.776 -28.827 1.00 97.62 362 SER A N 1
ATOM 2655 C CA . SER A 1 362 ? 25.478 -13.640 -30.200 1.00 97.62 362 SER A CA 1
ATOM 2656 C C . SER A 1 362 ? 24.904 -14.935 -30.765 1.00 97.62 362 SER A C 1
ATOM 2658 O O . SER A 1 362 ? 25.304 -16.032 -30.373 1.00 97.62 362 SER A O 1
ATOM 2660 N N . VAL A 1 363 ? 23.960 -14.789 -31.696 1.00 97.44 363 VAL A N 1
ATOM 2661 C CA . VAL A 1 363 ? 23.281 -15.873 -32.412 1.00 97.44 363 VAL A CA 1
ATOM 2662 C C . VAL A 1 363 ? 23.176 -15.504 -33.891 1.00 97.44 363 VAL A C 1
ATOM 2664 O O . VAL A 1 363 ? 22.911 -14.354 -34.243 1.00 97.44 363 VAL A O 1
ATOM 2667 N N . ALA A 1 364 ? 23.380 -16.480 -34.775 1.00 97.69 364 ALA A N 1
ATOM 2668 C CA . ALA A 1 364 ? 23.133 -16.298 -36.201 1.00 97.69 364 ALA A CA 1
ATOM 2669 C C . ALA A 1 364 ? 21.625 -16.369 -36.497 1.00 97.69 364 ALA A C 1
ATOM 2671 O O . ALA A 1 364 ? 20.966 -17.340 -36.130 1.00 97.69 364 ALA A O 1
ATOM 2672 N N . LEU A 1 365 ? 21.095 -15.370 -37.199 1.00 97.19 365 LEU A N 1
ATOM 2673 C CA . LEU A 1 365 ? 19.725 -15.349 -37.702 1.00 97.19 365 LEU A CA 1
ATOM 2674 C C . LEU A 1 365 ? 19.687 -15.885 -39.137 1.00 97.19 365 LEU A C 1
ATOM 2676 O O . LEU A 1 365 ? 20.483 -15.476 -39.989 1.00 97.19 365 LEU A O 1
ATOM 2680 N N . THR A 1 366 ? 18.751 -16.796 -39.406 1.00 95.50 366 THR A N 1
ATOM 2681 C CA . THR A 1 366 ? 18.638 -17.512 -40.693 1.00 95.50 366 THR A CA 1
ATOM 2682 C C . THR A 1 366 ? 17.278 -17.333 -41.379 1.00 95.50 366 THR A C 1
ATOM 2684 O O . THR A 1 366 ? 16.973 -18.042 -42.337 1.00 95.50 366 THR A O 1
ATOM 2687 N N . GLY A 1 367 ? 16.502 -16.341 -40.938 1.00 92.94 367 GLY A N 1
ATOM 2688 C CA . GLY A 1 367 ? 15.133 -16.065 -41.363 1.00 92.94 367 GLY A CA 1
ATOM 2689 C C . GLY A 1 367 ? 14.085 -16.711 -40.453 1.00 92.94 367 GLY A C 1
ATOM 2690 O O . GLY A 1 367 ? 14.311 -17.774 -39.876 1.00 92.94 367 GLY A O 1
ATOM 2691 N N . GLY A 1 368 ? 12.919 -16.075 -40.369 1.00 93.38 368 GLY A N 1
ATOM 2692 C CA . GLY A 1 368 ? 11.758 -16.517 -39.599 1.00 93.38 368 GLY A CA 1
ATOM 2693 C C . GLY A 1 368 ? 11.812 -16.190 -38.097 1.00 93.38 368 GLY A C 1
ATOM 2694 O O . GLY A 1 368 ? 12.845 -15.743 -37.587 1.00 93.38 368 GLY A O 1
ATOM 2695 N N . PRO A 1 369 ? 10.697 -16.417 -37.374 1.00 94.06 369 PRO A N 1
ATOM 2696 C CA . PRO A 1 369 ? 10.624 -16.152 -35.943 1.00 94.06 369 PRO A CA 1
ATOM 2697 C C . PRO A 1 369 ? 11.590 -17.026 -35.138 1.00 94.06 369 PRO A C 1
ATOM 2699 O O . PRO A 1 369 ? 11.690 -18.229 -35.376 1.00 94.06 369 PRO A O 1
ATOM 2702 N N . THR A 1 370 ? 12.292 -16.434 -34.175 1.00 94.50 370 THR A N 1
ATOM 2703 C CA . THR A 1 370 ? 13.280 -17.110 -33.322 1.00 94.50 370 THR A CA 1
ATOM 2704 C C . THR A 1 370 ? 13.242 -16.530 -31.908 1.00 94.50 370 THR A C 1
ATOM 2706 O O . THR A 1 370 ? 13.380 -15.322 -31.741 1.00 94.50 370 THR A O 1
ATOM 2709 N N . ALA A 1 371 ? 13.126 -17.385 -30.890 1.00 93.75 371 ALA A N 1
ATOM 2710 C CA . ALA A 1 371 ? 13.329 -16.999 -29.494 1.00 93.75 371 ALA A CA 1
ATOM 2711 C C . ALA A 1 371 ? 14.796 -17.233 -29.100 1.00 93.75 371 ALA A C 1
ATOM 2713 O O . ALA A 1 371 ? 15.343 -18.320 -29.305 1.00 93.75 371 ALA A O 1
ATOM 2714 N N . ILE A 1 372 ? 15.443 -16.211 -28.550 1.00 96.94 372 ILE A N 1
ATOM 2715 C CA . ILE A 1 372 ? 16.849 -16.227 -28.142 1.00 96.94 372 ILE A CA 1
ATOM 2716 C C . ILE A 1 372 ? 16.922 -16.222 -26.621 1.00 96.94 372 ILE A C 1
ATOM 2718 O O . ILE A 1 372 ? 16.274 -15.408 -25.972 1.00 96.94 372 ILE A O 1
ATOM 2722 N N . ARG A 1 373 ? 17.777 -17.079 -26.055 1.00 97.81 373 ARG A N 1
ATOM 2723 C CA . ARG A 1 373 ? 18.141 -17.063 -24.634 1.00 97.81 373 ARG A CA 1
ATOM 2724 C C . ARG A 1 373 ? 19.645 -17.245 -24.486 1.00 97.81 373 ARG A C 1
ATOM 2726 O O . ARG A 1 373 ? 20.178 -18.281 -24.879 1.00 97.81 373 ARG A O 1
ATOM 2733 N N . LEU A 1 374 ? 20.321 -16.253 -23.911 1.00 98.44 374 LEU A N 1
ATOM 2734 C CA . LEU A 1 374 ? 21.770 -16.259 -23.705 1.00 98.44 374 LEU A CA 1
ATOM 2735 C C . LEU A 1 374 ? 22.097 -16.089 -22.221 1.00 98.44 374 LEU A C 1
ATOM 2737 O O . LEU A 1 374 ? 21.748 -15.078 -21.617 1.00 98.44 374 LEU A O 1
ATOM 2741 N N . THR A 1 375 ? 22.779 -17.080 -21.646 1.00 98.12 375 THR A N 1
ATOM 2742 C CA . THR A 1 375 ? 23.141 -17.103 -20.223 1.00 98.12 375 THR A CA 1
ATOM 2743 C C . THR A 1 375 ? 24.149 -16.007 -19.873 1.00 98.12 375 THR A C 1
ATOM 2745 O O . THR A 1 375 ? 25.172 -15.839 -20.545 1.00 98.12 375 THR A O 1
ATOM 2748 N N . VAL A 1 376 ? 23.889 -15.314 -18.767 1.00 98.06 376 VAL A N 1
ATOM 2749 C CA . VAL A 1 376 ? 24.763 -14.314 -18.155 1.00 98.06 376 VAL A CA 1
ATOM 2750 C C . VAL A 1 376 ? 25.532 -14.981 -17.002 1.00 98.06 376 VAL A C 1
ATOM 2752 O O . VAL A 1 376 ? 24.910 -15.538 -16.098 1.00 98.06 376 VAL A O 1
ATOM 2755 N N . PRO A 1 377 ? 26.879 -14.988 -17.016 1.00 96.06 377 PRO A N 1
ATOM 2756 C CA . PRO A 1 377 ? 27.670 -15.596 -15.952 1.00 96.06 377 PRO A CA 1
ATOM 2757 C C . PRO A 1 377 ? 27.651 -14.739 -14.680 1.00 96.06 377 PRO A C 1
ATOM 2759 O O . PRO A 1 377 ? 27.573 -13.513 -14.738 1.00 96.06 377 PRO A O 1
ATOM 2762 N N . ASN A 1 378 ? 27.838 -15.378 -13.524 1.00 93.75 378 ASN A N 1
ATOM 2763 C CA . ASN A 1 378 ? 27.884 -14.716 -12.210 1.00 93.75 378 ASN A CA 1
ATOM 2764 C C . ASN A 1 378 ? 29.070 -13.745 -12.016 1.00 93.75 378 ASN A C 1
ATOM 2766 O O . ASN A 1 378 ? 29.149 -13.049 -11.009 1.00 93.75 378 ASN A O 1
ATOM 2770 N N . THR A 1 379 ? 30.003 -13.685 -12.970 1.00 95.69 379 THR A N 1
ATOM 2771 C CA . THR A 1 379 ? 31.107 -12.717 -12.984 1.00 95.69 379 THR A CA 1
ATOM 2772 C C . THR A 1 379 ? 30.680 -11.328 -13.455 1.00 95.69 379 THR A C 1
ATOM 2774 O O . THR A 1 379 ? 31.471 -10.389 -13.366 1.00 95.69 379 THR A O 1
ATOM 2777 N N . VAL A 1 380 ? 29.470 -11.182 -14.005 1.00 97.31 380 VAL A N 1
ATOM 2778 C CA . VAL A 1 380 ? 28.934 -9.875 -14.396 1.00 97.31 380 VAL A CA 1
ATOM 2779 C C . VAL A 1 380 ? 28.527 -9.120 -13.135 1.00 97.31 380 VAL A C 1
ATOM 2781 O O . VAL A 1 380 ? 27.669 -9.574 -12.382 1.00 97.31 380 VAL A O 1
ATOM 2784 N N . GLY A 1 381 ? 29.183 -7.982 -12.907 1.00 95.75 381 GLY A N 1
ATOM 2785 C CA . GLY A 1 381 ? 28.889 -7.066 -11.807 1.00 95.75 381 GLY A CA 1
ATOM 2786 C C . GLY A 1 381 ? 27.920 -5.968 -12.238 1.00 95.75 381 GLY A C 1
ATOM 2787 O O . GLY A 1 381 ? 26.802 -6.243 -12.662 1.00 95.75 381 GLY A O 1
ATOM 2788 N N . ASN A 1 382 ? 28.355 -4.712 -12.139 1.00 97.62 382 ASN A N 1
ATOM 2789 C CA . ASN A 1 382 ? 27.495 -3.564 -12.418 1.00 97.62 382 ASN A CA 1
ATOM 2790 C C . ASN A 1 382 ? 27.169 -3.407 -13.912 1.00 97.62 382 ASN A C 1
ATOM 2792 O O . ASN A 1 382 ? 28.062 -3.457 -14.765 1.00 97.62 382 ASN A O 1
ATOM 2796 N N . VAL A 1 383 ? 25.891 -3.166 -14.198 1.00 97.94 383 VAL A N 1
ATOM 2797 C CA . VAL A 1 383 ? 25.316 -2.961 -15.530 1.00 97.94 383 VAL A CA 1
ATOM 2798 C C . VAL A 1 383 ? 24.416 -1.726 -15.521 1.00 97.94 383 VAL A C 1
ATOM 2800 O O . VAL A 1 383 ? 23.701 -1.469 -14.562 1.00 97.94 383 VAL A O 1
ATOM 2803 N N . GLU A 1 384 ? 24.472 -0.946 -16.588 1.00 97.38 384 GLU A N 1
ATOM 2804 C CA . GLU A 1 384 ? 23.647 0.239 -16.838 1.00 97.38 384 GLU A CA 1
ATOM 2805 C C . GLU A 1 384 ? 22.740 0.001 -18.046 1.00 97.38 384 GLU A C 1
ATOM 2807 O O . GLU A 1 384 ? 21.547 0.266 -17.980 1.00 97.38 384 GLU A O 1
ATOM 2812 N N . LEU A 1 385 ? 23.303 -0.512 -19.145 1.00 98.06 385 LEU A N 1
ATOM 2813 C CA . LEU A 1 385 ? 22.611 -0.611 -20.426 1.00 98.06 385 LEU A CA 1
ATOM 2814 C C . LEU A 1 385 ? 22.492 -2.063 -20.879 1.00 98.06 385 LEU A C 1
ATOM 2816 O O . LEU A 1 385 ? 23.456 -2.832 -20.787 1.00 98.06 385 LEU A O 1
ATOM 2820 N N . LEU A 1 386 ? 21.338 -2.386 -21.456 1.00 98.44 386 LEU A N 1
ATOM 2821 C CA . LEU A 1 386 ? 21.148 -3.525 -22.340 1.00 98.44 386 LEU A CA 1
ATOM 2822 C C . LEU A 1 386 ? 21.092 -3.021 -23.782 1.00 98.44 386 LEU A C 1
ATOM 2824 O O . LEU A 1 386 ? 20.182 -2.287 -24.162 1.00 98.44 386 LEU A O 1
ATOM 2828 N N . ASN A 1 387 ? 22.041 -3.461 -24.601 1.00 98.19 387 ASN A N 1
ATOM 2829 C CA . ASN A 1 387 ? 22.000 -3.244 -26.038 1.00 98.19 387 ASN A CA 1
ATOM 2830 C C . ASN A 1 387 ? 21.644 -4.537 -26.754 1.00 98.19 387 ASN A C 1
ATOM 2832 O O . ASN A 1 387 ? 22.119 -5.617 -26.392 1.00 98.19 387 ASN A O 1
ATOM 2836 N N . TRP A 1 388 ? 20.926 -4.405 -27.860 1.00 98.25 388 TRP A N 1
ATOM 2837 C CA . TRP A 1 388 ? 20.952 -5.411 -28.909 1.00 98.25 388 TRP A CA 1
ATOM 2838 C C . TRP A 1 388 ? 21.333 -4.770 -30.236 1.00 98.25 388 TRP A C 1
ATOM 2840 O O . TRP A 1 388 ? 20.935 -3.643 -30.526 1.00 98.25 388 TRP A O 1
ATOM 2850 N N . VAL A 1 389 ? 22.110 -5.485 -31.047 1.00 97.19 389 VAL A N 1
ATOM 2851 C CA . VAL A 1 389 ? 22.543 -5.037 -32.373 1.00 97.19 389 VAL A CA 1
ATOM 2852 C C . VAL A 1 389 ? 22.515 -6.185 -33.377 1.00 97.19 389 VAL A C 1
ATOM 2854 O O . VAL A 1 389 ? 22.815 -7.332 -33.050 1.00 97.19 389 VAL A O 1
ATOM 2857 N N . VAL A 1 390 ? 22.191 -5.868 -34.627 1.00 97.38 390 VAL A N 1
ATOM 2858 C CA . VAL A 1 390 ? 22.410 -6.742 -35.777 1.00 97.38 390 VAL A CA 1
ATOM 2859 C C . VAL A 1 390 ? 23.670 -6.310 -36.524 1.00 97.38 390 VAL A C 1
ATOM 2861 O O . VAL A 1 390 ? 23.892 -5.124 -36.784 1.00 97.38 390 VAL A O 1
ATOM 2864 N N . THR A 1 391 ? 24.499 -7.290 -36.879 1.00 95.19 391 THR A N 1
ATOM 2865 C CA . THR A 1 391 ? 25.725 -7.128 -37.671 1.00 95.19 391 THR A CA 1
ATOM 2866 C C . THR A 1 391 ? 25.746 -8.125 -38.833 1.00 95.19 391 THR A C 1
ATOM 2868 O O . THR A 1 391 ? 25.074 -9.157 -38.797 1.00 95.19 391 THR A O 1
ATOM 2871 N N . GLY A 1 392 ? 26.502 -7.824 -39.893 1.00 92.75 392 GLY A N 1
ATOM 2872 C CA . GLY A 1 392 ? 26.629 -8.711 -41.053 1.00 92.75 392 GLY A CA 1
ATOM 2873 C C . GLY A 1 392 ? 26.868 -7.982 -42.381 1.00 92.75 392 GLY A C 1
ATOM 2874 O O . GLY A 1 392 ? 27.138 -6.776 -42.398 1.00 92.75 392 GLY A O 1
ATOM 2875 N N . PRO A 1 393 ? 26.807 -8.698 -43.522 1.00 93.38 393 PRO A N 1
ATOM 2876 C CA . PRO A 1 393 ? 26.858 -8.075 -44.843 1.00 93.38 393 PRO A CA 1
ATOM 2877 C C . PRO A 1 393 ? 25.641 -7.168 -45.089 1.00 93.38 393 PRO A C 1
ATOM 2879 O O . PRO A 1 393 ? 24.630 -7.247 -44.388 1.00 93.38 393 PRO A O 1
ATOM 2882 N N . ALA A 1 394 ? 25.723 -6.334 -46.131 1.00 94.00 394 ALA A N 1
ATOM 2883 C CA . ALA A 1 394 ? 24.578 -5.553 -46.594 1.00 94.00 394 ALA A CA 1
ATOM 2884 C C . ALA A 1 394 ? 23.372 -6.472 -46.865 1.00 94.00 394 ALA A C 1
ATOM 2886 O O . ALA A 1 394 ? 23.521 -7.520 -47.495 1.00 94.00 394 ALA A O 1
ATOM 2887 N N . GLY A 1 395 ? 22.198 -6.076 -46.376 1.00 93.38 395 GLY A N 1
ATOM 2888 C CA . GLY A 1 395 ? 20.975 -6.879 -46.400 1.00 93.38 395 GLY A CA 1
ATOM 2889 C C . GLY A 1 395 ? 20.673 -7.617 -45.093 1.00 93.38 395 GLY A C 1
ATOM 2890 O O . GLY A 1 395 ? 19.562 -8.111 -44.955 1.00 93.38 395 GLY A O 1
ATOM 2891 N N . SER A 1 396 ? 21.601 -7.659 -44.130 1.00 97.06 396 SER A N 1
ATOM 2892 C CA . SER A 1 396 ? 21.320 -8.199 -42.789 1.00 97.06 396 SER A CA 1
ATOM 2893 C C . SER A 1 396 ? 20.312 -7.317 -42.048 1.00 97.06 396 SER A C 1
ATOM 2895 O O . SER A 1 396 ? 20.341 -6.091 -42.186 1.00 97.06 396 SER A O 1
ATOM 2897 N N . PHE A 1 397 ? 19.431 -7.926 -41.261 1.00 97.50 397 PHE A N 1
ATOM 2898 C CA . PHE A 1 397 ? 18.381 -7.229 -40.523 1.00 97.50 397 PHE A CA 1
ATOM 2899 C C . PHE A 1 397 ? 17.892 -8.046 -39.324 1.00 97.50 397 PHE A C 1
ATOM 2901 O O . PHE A 1 397 ? 18.072 -9.262 -39.276 1.00 97.50 397 PHE A O 1
ATOM 2908 N N . ALA A 1 398 ? 17.246 -7.378 -38.374 1.00 98.00 398 ALA A N 1
ATOM 2909 C CA . ALA A 1 398 ? 16.499 -8.012 -37.297 1.00 98.00 398 ALA A CA 1
ATOM 2910 C C . ALA A 1 398 ? 15.198 -7.244 -37.064 1.00 98.00 398 ALA A C 1
ATOM 2912 O O . ALA A 1 398 ? 15.207 -6.015 -36.971 1.00 98.00 398 ALA A O 1
ATOM 2913 N N . LYS A 1 399 ? 14.090 -7.976 -36.971 1.00 96.81 399 LYS A N 1
ATOM 2914 C CA . LYS A 1 399 ? 12.803 -7.478 -36.501 1.00 96.81 399 LYS A CA 1
ATOM 2915 C C . LYS A 1 399 ? 12.563 -8.028 -35.102 1.00 96.81 399 LYS A C 1
ATOM 2917 O O . LYS A 1 399 ? 12.245 -9.205 -34.953 1.00 96.81 399 LYS A O 1
ATOM 2922 N N . VAL A 1 400 ? 12.748 -7.186 -34.097 1.00 96.44 400 VAL A N 1
ATOM 2923 C CA . VAL A 1 400 ? 12.694 -7.559 -32.679 1.00 96.44 400 VAL A CA 1
ATOM 2924 C C . VAL A 1 400 ? 11.320 -7.212 -32.122 1.00 96.44 400 VAL A C 1
ATOM 2926 O O . VAL A 1 400 ? 10.841 -6.100 -32.335 1.00 96.44 400 VAL A O 1
ATOM 2929 N N . ASP A 1 401 ? 10.690 -8.167 -31.449 1.00 92.38 401 ASP A N 1
ATOM 2930 C CA . ASP A 1 401 ? 9.411 -8.007 -30.752 1.00 92.38 401 ASP A CA 1
ATOM 2931 C C . ASP A 1 401 ? 9.629 -7.512 -29.323 1.00 92.38 401 ASP A C 1
ATOM 2933 O O . ASP A 1 401 ? 9.106 -6.473 -28.934 1.00 92.38 401 ASP A O 1
ATOM 2937 N N . SER A 1 402 ? 10.470 -8.214 -28.562 1.00 94.56 402 SER A N 1
ATOM 2938 C CA . SER A 1 402 ? 10.762 -7.856 -27.177 1.00 94.56 402 SER A CA 1
ATOM 2939 C C . SER A 1 402 ? 12.150 -8.301 -26.726 1.00 94.56 402 SER A C 1
ATOM 2941 O O . SER A 1 402 ? 12.760 -9.202 -27.309 1.00 94.56 402 SER A O 1
ATOM 2943 N N . VAL A 1 403 ? 12.643 -7.658 -25.667 1.00 97.75 403 VAL A N 1
ATOM 2944 C CA . VAL A 1 403 ? 13.855 -8.031 -24.926 1.00 97.75 403 VAL A CA 1
ATOM 2945 C C . VAL A 1 403 ? 13.556 -8.092 -23.431 1.00 97.75 403 VAL A C 1
ATOM 2947 O O . VAL A 1 403 ? 12.843 -7.244 -22.886 1.00 97.75 403 VAL A O 1
ATOM 2950 N N . LYS A 1 404 ? 14.081 -9.119 -22.759 1.00 98.06 404 LYS A N 1
ATOM 2951 C CA . LYS A 1 404 ? 13.784 -9.418 -21.350 1.00 98.06 404 LYS A CA 1
ATOM 2952 C C . LYS A 1 404 ? 15.055 -9.807 -20.595 1.00 98.06 404 LYS A C 1
ATOM 2954 O O . LYS A 1 404 ? 15.984 -10.377 -21.177 1.00 98.06 404 LYS A O 1
ATOM 2959 N N . LEU A 1 405 ? 15.073 -9.552 -19.289 1.00 98.38 405 LEU A N 1
ATOM 2960 C CA . LEU A 1 405 ? 16.042 -10.143 -18.366 1.00 98.38 405 LEU A CA 1
ATOM 2961 C C . LEU A 1 405 ? 15.406 -11.357 -17.696 1.00 98.38 405 LEU A C 1
ATOM 2963 O O . LEU A 1 405 ? 14.310 -11.264 -17.151 1.00 98.38 405 LEU A O 1
ATOM 2967 N N . GLU A 1 406 ? 16.110 -12.481 -17.698 1.00 98.00 406 GLU A N 1
ATOM 2968 C CA . GLU A 1 406 ? 15.779 -13.596 -16.819 1.00 98.00 406 GLU A CA 1
ATOM 2969 C C . GLU A 1 406 ? 16.491 -13.372 -15.484 1.00 98.00 406 GLU A C 1
ATOM 2971 O O . GLU A 1 406 ? 17.728 -13.338 -15.430 1.00 98.00 406 GLU A O 1
ATOM 2976 N N . VAL A 1 407 ? 15.722 -13.203 -14.410 1.00 97.19 407 VAL A N 1
ATOM 2977 C CA . VAL A 1 407 ? 16.242 -12.958 -13.063 1.00 97.19 407 VAL A CA 1
ATOM 2978 C C . VAL A 1 407 ? 15.886 -14.104 -12.127 1.00 97.19 407 VAL A C 1
ATOM 2980 O O . VAL A 1 407 ? 14.802 -14.670 -12.205 1.00 97.19 407 VAL A O 1
ATOM 2983 N N . ALA A 1 408 ? 16.831 -14.443 -11.261 1.00 94.81 408 ALA A N 1
ATOM 2984 C CA . ALA A 1 408 ? 16.749 -15.517 -10.289 1.00 94.81 408 ALA A CA 1
ATOM 2985 C C . ALA A 1 408 ? 16.775 -14.927 -8.876 1.00 94.81 408 ALA A C 1
ATOM 2987 O O . ALA A 1 408 ? 17.699 -14.170 -8.573 1.00 94.81 408 ALA A O 1
ATOM 2988 N N . GLY A 1 409 ? 15.819 -15.275 -8.019 1.00 89.94 409 GLY A N 1
ATOM 2989 C CA . GLY A 1 409 ? 15.772 -14.796 -6.634 1.00 89.94 409 GLY A CA 1
ATOM 2990 C C . GLY A 1 409 ? 15.023 -15.733 -5.686 1.00 89.94 409 GLY A C 1
ATOM 2991 O O . GLY A 1 409 ? 14.681 -16.852 -6.079 1.00 89.94 409 GLY A O 1
ATOM 2992 N N . PRO A 1 410 ? 14.819 -15.313 -4.430 1.00 81.56 410 PRO A N 1
ATOM 2993 C CA . PRO A 1 410 ? 14.148 -16.129 -3.425 1.00 81.56 410 PRO A CA 1
ATOM 2994 C C . PRO A 1 410 ? 12.649 -16.255 -3.723 1.00 81.56 410 PRO A C 1
ATOM 2996 O O . PRO A 1 410 ? 12.053 -15.352 -4.300 1.00 81.56 410 PRO A O 1
ATOM 2999 N N . GLN A 1 411 ? 12.042 -17.357 -3.282 1.00 74.75 411 GLN A N 1
ATOM 3000 C CA . GLN A 1 411 ? 10.588 -17.538 -3.275 1.00 74.75 411 GLN A CA 1
ATOM 3001 C C . GLN A 1 411 ? 10.031 -17.065 -1.934 1.00 74.75 411 GLN A C 1
ATOM 3003 O O . GLN A 1 411 ? 10.202 -17.754 -0.929 1.00 74.75 411 GLN A O 1
ATOM 3008 N N . ILE A 1 412 ? 9.386 -15.897 -1.914 1.00 73.19 412 ILE A N 1
ATOM 3009 C CA . ILE A 1 412 ? 8.928 -15.250 -0.666 1.00 73.19 412 ILE A CA 1
ATOM 3010 C C . ILE A 1 412 ? 7.409 -15.017 -0.621 1.00 73.19 412 ILE A C 1
ATOM 3012 O O . ILE A 1 412 ? 6.917 -14.276 0.231 1.00 73.19 412 ILE A O 1
ATOM 3016 N N . GLY A 1 413 ? 6.665 -15.666 -1.522 1.00 76.25 413 GLY A N 1
ATOM 3017 C CA . GLY A 1 413 ? 5.203 -15.620 -1.565 1.00 76.25 413 GLY A CA 1
ATOM 3018 C C . GLY A 1 413 ? 4.682 -14.190 -1.688 1.00 76.25 413 GLY A C 1
ATOM 3019 O O . GLY A 1 413 ? 5.273 -13.377 -2.393 1.00 76.25 413 GLY A O 1
ATOM 3020 N N . TYR A 1 414 ? 3.625 -13.865 -0.935 1.00 81.75 414 TYR A N 1
ATOM 3021 C CA . TYR A 1 414 ? 2.975 -12.554 -1.030 1.00 81.75 414 TYR A CA 1
ATOM 3022 C C . TYR A 1 414 ? 3.823 -11.357 -0.542 1.00 81.75 414 TYR A C 1
ATOM 3024 O O . TYR A 1 414 ? 3.398 -10.199 -0.597 1.00 81.75 414 TYR A O 1
ATOM 3032 N N . LEU A 1 415 ? 5.035 -11.607 -0.030 1.00 85.75 415 LEU A N 1
ATOM 3033 C CA . LEU A 1 415 ? 5.983 -10.537 0.271 1.00 85.75 415 LEU A CA 1
ATOM 3034 C C . LEU A 1 415 ? 6.534 -9.892 -1.015 1.00 85.75 415 LEU A C 1
ATOM 3036 O O . LEU A 1 415 ? 6.973 -8.744 -0.960 1.00 85.75 415 LEU A O 1
ATOM 3040 N N . GLU A 1 416 ? 6.489 -10.571 -2.168 1.00 90.06 416 GLU A N 1
ATOM 3041 C CA . GLU A 1 416 ? 6.917 -10.039 -3.475 1.00 90.06 416 GLU A CA 1
ATOM 3042 C C . GLU A 1 416 ? 6.123 -8.775 -3.861 1.00 90.06 416 GLU A C 1
ATOM 3044 O O . GLU A 1 416 ? 6.706 -7.767 -4.279 1.00 90.06 416 GLU A O 1
ATOM 3049 N N . GLU A 1 417 ? 4.815 -8.771 -3.598 1.00 92.12 417 GLU A N 1
ATOM 3050 C CA . GLU A 1 417 ? 3.864 -7.682 -3.853 1.00 92.12 417 GLU A CA 1
ATOM 3051 C C . GLU A 1 417 ? 4.139 -6.442 -2.997 1.00 92.12 417 GLU A C 1
ATOM 3053 O O . GLU A 1 417 ? 3.693 -5.345 -3.342 1.00 92.12 417 GLU A O 1
ATOM 3058 N N . PHE A 1 418 ? 4.874 -6.593 -1.892 1.00 95.06 418 PHE A N 1
ATOM 3059 C CA . PHE A 1 418 ? 5.401 -5.484 -1.099 1.00 95.06 418 PHE A CA 1
ATOM 3060 C C . PHE A 1 418 ? 6.823 -5.119 -1.537 1.00 95.06 418 PHE A C 1
ATOM 3062 O O . PHE A 1 418 ? 7.128 -3.946 -1.770 1.00 95.06 418 PHE A O 1
ATOM 3069 N N . LEU A 1 419 ? 7.698 -6.122 -1.651 1.00 96.56 419 LEU A N 1
ATOM 3070 C CA . LEU A 1 419 ? 9.133 -5.970 -1.868 1.00 96.56 419 LEU A CA 1
ATOM 3071 C C . LEU A 1 419 ? 9.443 -5.240 -3.173 1.00 96.56 419 LEU A C 1
ATOM 3073 O O . LEU A 1 419 ? 10.209 -4.278 -3.159 1.00 96.56 419 LEU A O 1
ATOM 3077 N N . TRP A 1 420 ? 8.887 -5.686 -4.299 1.00 97.06 420 TRP A N 1
ATOM 3078 C CA . TRP A 1 420 ? 9.222 -5.141 -5.616 1.00 97.06 420 TRP A CA 1
ATOM 3079 C C . TRP A 1 420 ? 8.762 -3.687 -5.811 1.00 97.06 420 TRP A C 1
ATOM 3081 O O . TRP A 1 420 ? 9.581 -2.859 -6.236 1.00 97.06 420 TRP A O 1
ATOM 3091 N N . PRO A 1 421 ? 7.521 -3.290 -5.459 1.00 97.25 421 PRO A N 1
ATOM 3092 C CA . PRO A 1 421 ? 7.152 -1.879 -5.506 1.00 97.25 421 PRO A CA 1
ATOM 3093 C C . PRO A 1 421 ? 7.886 -1.034 -4.457 1.00 97.25 421 PRO A C 1
ATOM 3095 O O . PRO A 1 421 ? 8.221 0.114 -4.751 1.00 97.25 421 PRO A O 1
ATOM 3098 N N . TYR A 1 422 ? 8.212 -1.574 -3.275 1.00 98.44 422 TYR A N 1
ATOM 3099 C CA . TYR A 1 422 ? 9.038 -0.859 -2.294 1.00 98.44 422 TYR A CA 1
ATOM 3100 C C . TYR A 1 422 ? 10.460 -0.623 -2.816 1.00 98.44 422 TYR A C 1
ATOM 3102 O O . TYR A 1 422 ? 10.986 0.483 -2.697 1.00 98.44 422 TYR A O 1
ATOM 3110 N N . ALA A 1 423 ? 11.065 -1.623 -3.459 1.00 97.94 423 ALA A N 1
ATOM 3111 C CA . ALA A 1 423 ? 12.356 -1.502 -4.123 1.00 97.94 423 ALA A CA 1
ATOM 3112 C C . ALA A 1 423 ? 12.314 -0.467 -5.259 1.00 97.94 423 ALA A C 1
ATOM 3114 O O . ALA A 1 423 ? 13.232 0.341 -5.376 1.00 97.94 423 ALA A O 1
ATOM 3115 N N . SER A 1 424 ? 11.229 -0.424 -6.036 1.00 96.31 424 SER A N 1
ATOM 3116 C CA . SER A 1 424 ? 11.018 0.595 -7.075 1.00 96.31 424 SER A CA 1
ATOM 3117 C C . SER A 1 424 ? 10.908 2.005 -6.476 1.00 96.31 424 SER A C 1
ATOM 3119 O O . SER A 1 424 ? 11.526 2.951 -6.965 1.00 96.31 424 SER A O 1
ATOM 3121 N N . LEU A 1 425 ? 10.189 2.150 -5.359 1.00 97.25 425 LEU A N 1
ATOM 3122 C CA . LEU A 1 425 ? 10.080 3.417 -4.631 1.00 97.25 425 LEU A CA 1
ATOM 3123 C C . LEU A 1 425 ? 11.429 3.855 -4.032 1.00 97.25 425 LEU A C 1
ATOM 3125 O O . LEU A 1 425 ? 11.786 5.031 -4.097 1.00 97.25 425 LEU A O 1
ATOM 3129 N N . LEU A 1 426 ? 12.214 2.914 -3.498 1.00 97.19 426 LEU A N 1
ATOM 3130 C CA . LEU A 1 426 ? 13.586 3.152 -3.043 1.00 97.19 426 LEU A CA 1
ATOM 3131 C C . LEU A 1 426 ? 14.536 3.501 -4.193 1.00 97.19 426 LEU A C 1
ATOM 3133 O O . LEU A 1 426 ? 15.444 4.303 -3.998 1.00 97.19 426 LEU A O 1
ATOM 3137 N N . ALA A 1 427 ? 14.350 2.943 -5.387 1.00 95.56 427 ALA A N 1
ATOM 3138 C CA . ALA A 1 427 ? 15.149 3.301 -6.558 1.00 95.56 427 ALA A CA 1
ATOM 3139 C C . ALA A 1 427 ? 14.908 4.765 -6.980 1.00 95.56 427 ALA A C 1
ATOM 3141 O O . ALA A 1 427 ? 15.818 5.438 -7.461 1.00 95.56 427 ALA A O 1
ATOM 3142 N N . ASN A 1 428 ? 13.707 5.292 -6.722 1.00 96.12 428 ASN A N 1
ATOM 3143 C CA . ASN A 1 428 ? 13.354 6.697 -6.937 1.00 96.12 428 ASN A CA 1
ATOM 3144 C C . ASN A 1 428 ? 13.887 7.646 -5.839 1.00 96.12 428 ASN A C 1
ATOM 3146 O O . ASN A 1 428 ? 13.882 8.870 -6.022 1.00 96.12 428 ASN A O 1
ATOM 3150 N N . TYR A 1 429 ? 14.369 7.110 -4.714 1.00 96.88 429 TYR A N 1
ATOM 3151 C CA . TYR A 1 429 ? 14.900 7.871 -3.584 1.00 96.88 429 TYR A CA 1
ATOM 3152 C C . TYR A 1 429 ? 16.343 8.323 -3.801 1.00 96.88 429 TYR A C 1
ATOM 3154 O O . TYR A 1 429 ? 17.243 7.531 -4.076 1.00 96.88 429 TYR A O 1
ATOM 3162 N N . ASN A 1 430 ? 16.605 9.605 -3.560 1.00 95.19 430 ASN A N 1
ATOM 3163 C CA . ASN A 1 430 ? 17.959 10.131 -3.501 1.00 95.19 430 ASN A CA 1
ATOM 3164 C C . ASN A 1 430 ? 18.421 10.266 -2.043 1.00 95.19 430 ASN A C 1
ATOM 3166 O O . ASN A 1 430 ? 18.071 11.220 -1.352 1.00 95.19 430 ASN A O 1
ATOM 3170 N N . ALA A 1 431 ? 19.298 9.366 -1.595 1.00 95.00 431 ALA A N 1
ATOM 3171 C CA . ALA A 1 431 ? 19.841 9.380 -0.233 1.00 95.00 431 ALA A CA 1
ATOM 3172 C C . ALA A 1 431 ? 20.624 10.660 0.134 1.00 95.00 431 ALA A C 1
ATOM 3174 O O . ALA A 1 431 ? 20.723 11.012 1.312 1.00 95.00 431 ALA A O 1
ATOM 3175 N N . ALA A 1 432 ? 21.167 11.390 -0.847 1.00 93.50 432 ALA A N 1
ATOM 3176 C CA . ALA A 1 432 ? 21.887 12.638 -0.599 1.00 93.50 432 ALA A CA 1
ATOM 3177 C C . ALA A 1 432 ? 20.936 13.804 -0.299 1.00 93.50 432 ALA A C 1
ATOM 3179 O O . ALA A 1 432 ? 21.214 14.611 0.594 1.00 93.50 432 ALA A O 1
ATOM 3180 N N . THR A 1 433 ? 19.806 13.892 -1.003 1.00 94.56 433 THR A N 1
ATOM 3181 C CA . THR A 1 433 ? 18.819 14.966 -0.802 1.00 94.56 433 THR A CA 1
ATOM 3182 C C . THR A 1 433 ? 17.721 14.581 0.172 1.00 94.56 433 THR A C 1
ATOM 3184 O O . THR A 1 433 ? 17.173 15.468 0.806 1.00 94.56 433 THR A O 1
ATOM 3187 N N . GLY A 1 434 ? 17.427 13.295 0.350 1.00 96.88 434 GLY A N 1
ATOM 3188 C CA . GLY A 1 434 ? 16.269 12.814 1.101 1.00 96.88 434 GLY A CA 1
ATOM 3189 C C . GLY A 1 434 ? 14.945 12.921 0.337 1.00 96.88 434 GLY A C 1
ATOM 3190 O O . GLY A 1 434 ? 13.908 12.663 0.933 1.00 96.88 434 GLY A O 1
ATOM 3191 N N . LEU A 1 435 ? 14.973 13.315 -0.939 1.00 98.00 435 LEU A N 1
ATOM 3192 C CA . LEU A 1 435 ? 13.789 13.472 -1.783 1.00 98.00 435 LEU A CA 1
ATOM 3193 C C . LEU A 1 435 ? 13.554 12.244 -2.659 1.00 98.00 435 LEU A C 1
ATOM 3195 O O . LEU A 1 435 ? 14.491 11.518 -3.005 1.00 98.00 435 LEU A O 1
ATOM 3199 N N . VAL A 1 436 ? 12.295 12.051 -3.034 1.00 97.94 436 VAL A N 1
ATOM 3200 C CA . VAL A 1 436 ? 11.849 11.015 -3.964 1.00 97.94 436 VAL A CA 1
ATOM 3201 C C . VAL A 1 436 ? 11.376 11.689 -5.248 1.00 97.94 436 VAL A C 1
ATOM 3203 O O . VAL A 1 436 ? 10.521 12.578 -5.206 1.00 97.94 436 VAL A O 1
ATOM 3206 N N . ARG A 1 437 ? 11.930 11.270 -6.390 1.00 95.56 437 ARG A N 1
ATOM 3207 C CA . ARG A 1 437 ? 11.465 11.743 -7.703 1.00 95.56 437 ARG A CA 1
ATOM 3208 C C . ARG A 1 437 ? 10.016 11.323 -7.930 1.00 95.56 437 ARG A C 1
ATOM 3210 O O . ARG A 1 437 ? 9.625 10.241 -7.498 1.00 95.56 437 ARG A O 1
ATOM 3217 N N . ASP A 1 438 ? 9.225 12.141 -8.608 1.00 94.00 438 ASP A N 1
ATOM 3218 C CA . ASP A 1 438 ? 7.808 11.836 -8.844 1.00 94.00 438 ASP A CA 1
ATOM 3219 C C . ASP A 1 438 ? 7.618 10.554 -9.660 1.00 94.00 438 ASP A C 1
ATOM 3221 O O . ASP A 1 438 ? 6.743 9.752 -9.360 1.00 94.00 438 ASP A O 1
ATOM 3225 N N . SER A 1 439 ? 8.499 10.314 -10.631 1.00 90.56 439 SER A N 1
ATOM 3226 C CA . SER A 1 439 ? 8.482 9.131 -11.487 1.00 90.56 439 SER A CA 1
ATOM 3227 C C . SER A 1 439 ? 9.899 8.714 -11.868 1.00 90.56 439 SER A C 1
ATOM 3229 O O . SER A 1 439 ? 10.784 9.567 -12.001 1.00 90.56 439 SER A O 1
ATOM 3231 N N . SER A 1 440 ? 10.115 7.415 -12.097 1.00 89.12 440 SER A N 1
ATOM 3232 C CA . SER A 1 440 ? 11.400 6.885 -12.579 1.00 89.12 440 SER A CA 1
ATOM 3233 C C . SER A 1 440 ? 11.827 7.473 -13.933 1.00 89.12 440 SER A C 1
ATOM 3235 O O . SER A 1 440 ? 13.015 7.503 -14.244 1.00 89.12 440 SER A O 1
ATOM 3237 N N . SER A 1 441 ? 10.896 8.039 -14.707 1.00 87.12 441 SER A N 1
ATOM 3238 C CA . SER A 1 441 ? 11.205 8.699 -15.981 1.00 87.12 441 SER A CA 1
ATOM 3239 C C . SER A 1 441 ? 11.907 10.054 -15.843 1.00 87.12 441 SER A C 1
ATOM 3241 O O . SER A 1 441 ? 12.326 10.629 -16.849 1.00 87.12 441 SER A O 1
ATOM 3243 N N . PHE A 1 442 ? 11.997 10.613 -14.634 1.00 90.19 442 PHE A N 1
ATOM 3244 C CA . PHE A 1 442 ? 12.691 11.874 -14.394 1.00 90.19 442 PHE A CA 1
ATOM 3245 C C . PHE A 1 442 ? 14.121 11.647 -13.912 1.00 90.19 442 PHE A C 1
ATOM 3247 O O . PHE A 1 442 ? 14.375 10.842 -13.019 1.00 90.19 442 PHE A O 1
ATOM 3254 N N . VAL A 1 443 ? 15.040 12.453 -14.448 1.00 91.81 443 VAL A N 1
ATOM 3255 C CA . VAL A 1 443 ? 16.400 12.582 -13.914 1.00 91.81 443 VAL A CA 1
ATOM 3256 C C . VAL A 1 443 ? 16.336 13.078 -12.467 1.00 91.81 443 VAL A C 1
ATOM 3258 O O . VAL A 1 443 ? 15.532 13.960 -12.144 1.00 91.81 443 VAL A O 1
ATOM 3261 N N . THR A 1 444 ? 17.209 12.568 -11.597 1.00 90.81 444 THR A N 1
ATOM 3262 C CA . THR A 1 444 ? 17.302 12.971 -10.187 1.00 90.81 444 THR A CA 1
ATOM 3263 C C . THR A 1 444 ? 17.263 14.488 -10.001 1.00 90.81 444 THR A C 1
ATOM 3265 O O . THR A 1 444 ? 18.095 15.228 -10.534 1.00 90.81 444 THR A O 1
ATOM 3268 N N . GLY A 1 445 ? 16.330 14.966 -9.173 1.00 92.81 445 GLY A N 1
ATOM 3269 C CA . GLY A 1 445 ? 16.195 16.383 -8.854 1.00 92.81 445 GLY A CA 1
ATOM 3270 C C . GLY A 1 445 ? 15.613 17.238 -9.977 1.00 92.81 445 GLY A C 1
ATOM 3271 O O . GLY A 1 445 ? 15.557 18.456 -9.827 1.00 92.81 445 GLY A O 1
ATOM 3272 N N . ALA A 1 446 ? 15.197 16.663 -11.107 1.00 94.25 446 ALA A N 1
ATOM 3273 C CA . ALA A 1 446 ? 14.458 17.404 -12.126 1.00 94.25 446 ALA A CA 1
ATOM 3274 C C . ALA A 1 446 ? 12.995 17.615 -11.714 1.00 94.25 446 ALA A C 1
ATOM 3276 O O . ALA A 1 446 ? 12.423 18.662 -12.028 1.00 94.25 446 ALA A O 1
ATOM 3277 N N . PHE A 1 447 ? 12.417 16.625 -11.027 1.00 95.50 447 PHE A N 1
ATOM 3278 C CA . PHE A 1 447 ? 11.014 16.602 -10.637 1.00 95.50 447 PHE A CA 1
ATOM 3279 C C . PHE A 1 447 ? 10.809 15.673 -9.426 1.00 95.50 447 PHE A C 1
ATOM 3281 O O . PHE A 1 447 ? 10.606 14.469 -9.571 1.00 95.50 447 PHE A O 1
ATOM 3288 N N . ASP A 1 448 ? 10.904 16.236 -8.222 1.00 97.31 448 ASP A N 1
ATOM 3289 C CA . ASP A 1 448 ? 10.727 15.529 -6.950 1.00 97.31 448 ASP A CA 1
ATOM 3290 C C . ASP A 1 448 ? 9.340 15.801 -6.354 1.00 97.31 448 ASP A C 1
ATOM 3292 O O . ASP A 1 448 ? 8.907 16.953 -6.304 1.00 97.31 448 ASP A O 1
ATOM 3296 N N . GLY A 1 449 ? 8.658 14.747 -5.897 1.00 97.06 449 GLY A N 1
ATOM 3297 C CA . GLY A 1 449 ? 7.309 14.800 -5.326 1.00 97.06 449 GLY A CA 1
ATOM 3298 C C . GLY A 1 449 ? 7.330 14.688 -3.802 1.00 97.06 449 GLY A C 1
ATOM 3299 O O . GLY A 1 449 ? 7.895 13.746 -3.230 1.00 97.06 449 GLY A O 1
ATOM 3300 N N . ILE A 1 450 ? 6.715 15.650 -3.111 1.00 97.75 450 ILE A N 1
ATOM 3301 C CA . ILE A 1 450 ? 6.740 15.677 -1.641 1.00 97.75 450 ILE A CA 1
ATOM 3302 C C . ILE A 1 450 ? 5.826 14.602 -1.022 1.00 97.75 450 ILE A C 1
ATOM 3304 O O . ILE A 1 450 ? 6.165 14.013 0.005 1.00 97.75 450 ILE A O 1
ATOM 3308 N N . ASN A 1 451 ? 4.722 14.273 -1.694 1.00 96.88 451 ASN A N 1
ATOM 3309 C CA . ASN A 1 451 ? 3.826 13.167 -1.356 1.00 96.88 451 ASN A CA 1
ATOM 3310 C C . ASN A 1 451 ? 4.537 11.805 -1.449 1.00 96.88 451 ASN A C 1
ATOM 3312 O O . ASN A 1 451 ? 4.495 11.030 -0.495 1.00 96.88 451 ASN A O 1
ATOM 3316 N N . GLY A 1 452 ? 5.265 11.539 -2.541 1.00 97.75 452 GLY A N 1
ATOM 3317 C CA . GLY A 1 452 ? 6.096 10.339 -2.697 1.00 97.75 452 GLY A CA 1
ATOM 3318 C C . GLY A 1 452 ? 7.212 10.256 -1.650 1.00 97.75 452 GLY A C 1
ATOM 3319 O O . GLY A 1 452 ? 7.522 9.176 -1.150 1.00 97.75 452 GLY A O 1
ATOM 3320 N N . THR A 1 453 ? 7.761 11.406 -1.245 1.00 98.62 453 THR A N 1
ATOM 3321 C CA . THR A 1 453 ? 8.762 11.495 -0.171 1.00 98.62 453 THR A CA 1
ATOM 3322 C C . THR A 1 453 ? 8.180 11.081 1.188 1.00 98.62 453 THR A C 1
ATOM 3324 O O . THR A 1 453 ? 8.787 10.276 1.894 1.00 98.62 453 THR A O 1
ATOM 3327 N N . GLY A 1 454 ? 6.981 11.561 1.543 1.00 98.56 454 GLY A N 1
ATOM 3328 C CA . GLY A 1 454 ? 6.265 11.115 2.746 1.00 98.56 454 GLY A CA 1
ATOM 3329 C C . GLY A 1 454 ? 5.848 9.642 2.688 1.00 98.56 454 GLY A C 1
ATOM 3330 O O . GLY A 1 454 ? 6.011 8.910 3.665 1.00 98.56 454 GLY A O 1
ATOM 3331 N N . ALA A 1 455 ? 5.369 9.184 1.529 1.00 98.56 455 ALA A N 1
ATOM 3332 C CA . ALA A 1 455 ? 4.982 7.793 1.306 1.00 98.56 455 ALA A CA 1
ATOM 3333 C C . ALA A 1 455 ? 6.155 6.823 1.493 1.00 98.56 455 ALA A C 1
ATOM 3335 O O . ALA A 1 455 ? 5.983 5.784 2.128 1.00 98.56 455 ALA A O 1
ATOM 3336 N N . LEU A 1 456 ? 7.361 7.176 1.031 1.00 98.81 456 LEU A N 1
ATOM 3337 C CA . LEU A 1 456 ? 8.551 6.358 1.261 1.00 98.81 456 LEU A CA 1
ATOM 3338 C C . LEU A 1 456 ? 8.899 6.239 2.749 1.00 98.81 456 LEU A C 1
ATOM 3340 O O . LEU A 1 456 ? 9.296 5.156 3.180 1.00 98.81 456 LEU A O 1
ATOM 3344 N N . ALA A 1 457 ? 8.759 7.308 3.540 1.00 98.81 457 ALA A N 1
ATOM 3345 C CA . ALA A 1 457 ? 9.000 7.232 4.981 1.00 98.81 457 ALA A CA 1
ATOM 3346 C C . ALA A 1 457 ? 8.063 6.203 5.638 1.00 98.81 457 ALA A C 1
ATOM 3348 O O . ALA A 1 457 ? 8.535 5.296 6.327 1.00 98.81 457 ALA A O 1
ATOM 3349 N N . ALA A 1 458 ? 6.763 6.287 5.333 1.00 98.75 458 ALA A N 1
ATOM 3350 C CA . ALA A 1 458 ? 5.745 5.359 5.828 1.00 98.75 458 ALA A CA 1
ATOM 3351 C C . ALA A 1 458 ? 6.001 3.914 5.378 1.00 98.75 458 ALA A C 1
ATOM 3353 O O . ALA A 1 458 ? 6.014 2.996 6.201 1.00 98.75 458 ALA A O 1
ATOM 3354 N N . ALA A 1 459 ? 6.294 3.715 4.092 1.00 98.62 459 ALA A N 1
ATOM 3355 C CA . ALA A 1 459 ? 6.622 2.407 3.538 1.00 98.62 459 ALA A CA 1
ATOM 3356 C C . ALA A 1 459 ? 7.877 1.804 4.189 1.00 98.62 459 ALA A C 1
ATOM 3358 O O . ALA A 1 459 ? 7.928 0.607 4.447 1.00 98.62 459 ALA A O 1
ATOM 3359 N N . THR A 1 460 ? 8.869 2.635 4.516 1.00 98.81 460 THR A N 1
ATOM 3360 C CA . THR A 1 460 ? 10.116 2.210 5.167 1.00 98.81 460 THR A CA 1
ATOM 3361 C C . THR A 1 460 ? 9.879 1.691 6.587 1.00 98.81 460 THR A C 1
ATOM 3363 O O . THR A 1 460 ? 10.496 0.702 6.976 1.00 98.81 460 THR A O 1
ATOM 3366 N N . ALA A 1 461 ? 8.964 2.291 7.354 1.00 97.81 461 ALA A N 1
ATOM 3367 C CA . ALA A 1 461 ? 8.595 1.772 8.674 1.00 97.81 461 ALA A CA 1
ATOM 3368 C C . ALA A 1 461 ? 7.887 0.405 8.583 1.00 97.81 461 ALA A C 1
ATOM 3370 O O . ALA A 1 461 ? 8.153 -0.481 9.392 1.00 97.81 461 ALA A O 1
ATOM 3371 N N . MET A 1 462 ? 7.035 0.195 7.573 1.00 96.06 462 MET A N 1
ATOM 3372 C CA . MET A 1 462 ? 6.442 -1.125 7.312 1.00 96.06 462 MET A CA 1
ATOM 3373 C C . MET A 1 462 ? 7.484 -2.143 6.831 1.00 96.06 462 MET A C 1
ATOM 3375 O O . MET A 1 462 ? 7.466 -3.283 7.282 1.00 96.06 462 MET A O 1
ATOM 3379 N N . ALA A 1 463 ? 8.420 -1.737 5.968 1.00 97.00 463 ALA A N 1
ATOM 3380 C CA . ALA A 1 463 ? 9.488 -2.599 5.464 1.00 97.00 463 ALA A CA 1
ATOM 3381 C C . ALA A 1 463 ? 10.418 -3.085 6.585 1.00 97.00 463 ALA A C 1
ATOM 3383 O O . ALA A 1 463 ? 10.895 -4.217 6.547 1.00 97.00 463 ALA A O 1
ATOM 3384 N N . GLU A 1 464 ? 10.671 -2.241 7.587 1.00 95.50 464 GLU A N 1
ATOM 3385 C CA . GLU A 1 464 ? 11.402 -2.621 8.796 1.00 95.50 464 GLU A CA 1
ATOM 3386 C C . GLU A 1 464 ? 10.642 -3.690 9.585 1.00 95.50 464 GLU A C 1
ATOM 3388 O O . GLU A 1 464 ? 11.207 -4.747 9.867 1.00 95.50 464 GLU A O 1
ATOM 3393 N N . LYS A 1 465 ? 9.344 -3.466 9.828 1.00 87.81 465 LYS A N 1
ATOM 3394 C CA . LYS A 1 465 ? 8.484 -4.402 10.560 1.00 87.81 465 LYS A CA 1
ATOM 3395 C C . LYS A 1 465 ? 8.315 -5.747 9.844 1.00 87.81 465 LYS A C 1
ATOM 3397 O O . LYS A 1 465 ? 8.264 -6.776 10.507 1.00 87.81 465 LYS A O 1
ATOM 3402 N N . LEU A 1 466 ? 8.267 -5.742 8.511 1.00 88.06 466 LEU A N 1
ATOM 3403 C CA . LEU A 1 466 ? 8.238 -6.937 7.655 1.00 88.06 466 LEU A CA 1
ATOM 3404 C C . LEU A 1 466 ? 9.624 -7.586 7.476 1.00 88.06 466 LEU A C 1
ATOM 3406 O O . LEU A 1 466 ? 9.761 -8.580 6.769 1.00 88.06 466 LEU A O 1
ATOM 3410 N N . GLY A 1 467 ? 10.678 -7.020 8.072 1.00 88.31 467 GLY A N 1
ATOM 3411 C CA . GLY A 1 467 ? 12.034 -7.562 8.011 1.00 88.31 467 GLY A CA 1
ATOM 3412 C C . GLY A 1 467 ? 12.735 -7.404 6.659 1.00 88.31 467 GLY A C 1
ATOM 3413 O O . GLY A 1 467 ? 13.814 -7.961 6.487 1.00 88.31 467 GLY A O 1
ATOM 3414 N N . VAL A 1 468 ? 12.178 -6.637 5.717 1.00 93.88 468 VAL A N 1
ATOM 3415 C CA . VAL A 1 468 ? 12.730 -6.395 4.366 1.00 93.88 468 VAL A CA 1
ATOM 3416 C C . VAL A 1 468 ? 14.008 -5.551 4.406 1.00 93.88 468 VAL A C 1
ATOM 3418 O O . VAL A 1 468 ? 14.897 -5.702 3.564 1.00 93.88 468 VAL A O 1
ATOM 3421 N N . ILE A 1 469 ? 14.122 -4.675 5.406 1.00 96.69 469 ILE A N 1
ATOM 3422 C CA . ILE A 1 469 ? 15.302 -3.841 5.672 1.00 96.69 469 ILE A CA 1
ATOM 3423 C C . ILE A 1 469 ? 15.738 -3.974 7.136 1.00 96.69 469 ILE A C 1
ATOM 3425 O O . ILE A 1 469 ? 15.053 -4.579 7.962 1.00 96.69 469 ILE A O 1
ATOM 3429 N N . SER A 1 470 ? 16.918 -3.455 7.476 1.00 96.06 470 SER A N 1
ATOM 3430 C CA . SER A 1 470 ? 17.352 -3.369 8.878 1.00 96.06 470 SER A CA 1
ATOM 3431 C C . SER A 1 470 ? 16.762 -2.134 9.569 1.00 96.06 470 SER A C 1
ATOM 3433 O O . SER A 1 470 ? 16.570 -1.101 8.923 1.00 96.06 470 SER A O 1
ATOM 3435 N N . THR A 1 471 ? 16.570 -2.192 10.890 1.00 96.00 471 THR A N 1
ATOM 3436 C CA . THR A 1 471 ? 16.146 -1.035 11.698 1.00 96.00 471 THR A CA 1
ATOM 3437 C C . THR A 1 471 ? 17.082 0.163 11.520 1.00 96.00 471 THR A C 1
ATOM 3439 O O . THR A 1 471 ? 16.624 1.294 11.380 1.00 96.00 471 THR A O 1
ATOM 3442 N N . ALA A 1 472 ? 18.396 -0.071 11.435 1.00 98.06 472 ALA A N 1
ATOM 3443 C CA . ALA A 1 472 ? 19.381 0.990 11.221 1.00 98.06 472 ALA A CA 1
ATOM 3444 C C . ALA A 1 472 ? 19.208 1.678 9.854 1.00 98.06 472 ALA A C 1
ATOM 3446 O O . ALA A 1 472 ? 19.229 2.907 9.766 1.00 98.06 472 ALA A O 1
ATOM 3447 N N . SER A 1 473 ? 18.991 0.897 8.789 1.00 98.38 473 SER A N 1
ATOM 3448 C CA . SER A 1 473 ? 18.712 1.425 7.447 1.00 98.38 473 SER A CA 1
ATOM 3449 C C . SER A 1 473 ? 17.400 2.211 7.419 1.00 98.38 473 SER A C 1
ATOM 3451 O O . SER A 1 473 ? 17.353 3.304 6.853 1.00 98.38 473 SER A O 1
ATOM 3453 N N . ALA A 1 474 ? 16.358 1.694 8.077 1.00 98.75 474 ALA A N 1
ATOM 3454 C CA . ALA A 1 474 ? 15.062 2.354 8.188 1.00 98.75 474 ALA A CA 1
ATOM 3455 C C . ALA A 1 474 ? 15.182 3.715 8.886 1.00 98.75 474 ALA A C 1
ATOM 3457 O O . ALA A 1 474 ? 14.757 4.745 8.355 1.00 98.75 474 ALA A O 1
ATOM 3458 N N . GLN A 1 475 ? 15.845 3.738 10.046 1.00 98.81 475 GLN A N 1
ATOM 3459 C CA . GLN A 1 475 ? 16.080 4.952 10.819 1.00 98.81 475 GLN A CA 1
ATOM 3460 C C . GLN A 1 475 ? 16.897 5.985 10.038 1.00 98.81 475 GLN A C 1
ATOM 3462 O O . GLN A 1 475 ? 16.601 7.179 10.113 1.00 98.81 475 GLN A O 1
ATOM 3467 N N . GLN A 1 476 ? 17.887 5.549 9.254 1.00 98.75 476 GLN A N 1
ATOM 3468 C CA . GLN A 1 476 ? 18.684 6.438 8.409 1.00 98.75 476 GLN A CA 1
ATOM 3469 C C . GLN A 1 476 ? 17.831 7.123 7.331 1.00 98.75 476 GLN A C 1
ATOM 3471 O O . GLN A 1 476 ? 17.926 8.342 7.171 1.00 98.75 476 GLN A O 1
ATOM 3476 N N . ILE A 1 477 ? 16.994 6.366 6.613 1.00 98.88 477 ILE A N 1
ATOM 3477 C CA . ILE A 1 477 ? 16.116 6.902 5.561 1.00 98.88 477 ILE A CA 1
ATOM 3478 C C . ILE A 1 477 ? 15.131 7.912 6.161 1.00 98.88 477 ILE A C 1
ATOM 3480 O O . ILE A 1 477 ? 15.066 9.055 5.703 1.00 98.88 477 ILE A O 1
ATOM 3484 N N . VAL A 1 478 ? 14.414 7.529 7.223 1.00 98.88 478 VAL A N 1
ATOM 3485 C CA . VAL A 1 478 ? 13.382 8.378 7.843 1.00 98.88 478 VAL A CA 1
ATOM 3486 C C . VAL A 1 478 ? 13.988 9.626 8.492 1.00 98.88 478 VAL A C 1
ATOM 3488 O O . VAL A 1 478 ? 13.451 10.722 8.330 1.00 98.88 478 VAL A O 1
ATOM 3491 N N . SER A 1 479 ? 15.156 9.521 9.135 1.00 98.88 479 SER A N 1
ATOM 3492 C CA . SER A 1 479 ? 15.865 10.690 9.689 1.00 98.88 479 SER A CA 1
ATOM 3493 C C . SER A 1 479 ? 16.326 11.658 8.598 1.00 98.88 479 SER A C 1
ATOM 3495 O O . SER A 1 479 ? 16.264 12.883 8.767 1.00 98.88 479 SER A O 1
ATOM 3497 N N . LYS A 1 480 ? 16.780 11.126 7.455 1.00 98.81 480 LYS A N 1
ATOM 3498 C CA . LYS A 1 480 ? 17.187 11.941 6.311 1.00 98.81 480 LYS A CA 1
ATOM 3499 C C . LYS A 1 480 ? 15.992 12.670 5.700 1.00 98.81 480 LYS A C 1
ATOM 3501 O O . LYS A 1 480 ? 16.089 13.878 5.503 1.00 98.81 480 LYS A O 1
ATOM 3506 N N . ILE A 1 481 ? 14.874 11.976 5.476 1.00 98.88 481 ILE A N 1
ATOM 3507 C CA . ILE A 1 481 ? 13.618 12.585 5.006 1.00 98.88 481 ILE A CA 1
ATOM 3508 C C . ILE A 1 481 ? 13.160 13.673 5.982 1.00 98.88 481 ILE A C 1
ATOM 3510 O O . ILE A 1 481 ? 12.921 14.801 5.563 1.00 98.88 481 ILE A O 1
ATOM 3514 N N . THR A 1 482 ? 13.138 13.384 7.286 1.00 98.88 482 THR A N 1
ATOM 3515 C CA . THR A 1 482 ? 12.766 14.351 8.333 1.00 98.88 482 THR A CA 1
ATOM 3516 C C . THR A 1 482 ? 13.589 15.632 8.230 1.00 98.88 482 THR A C 1
ATOM 3518 O O . THR A 1 482 ? 13.034 16.724 8.145 1.00 98.88 482 THR A O 1
ATOM 3521 N N . THR A 1 483 ? 14.917 15.511 8.166 1.00 98.69 483 THR A N 1
ATOM 3522 C CA . THR A 1 483 ? 15.812 16.675 8.059 1.00 98.69 483 THR A CA 1
ATOM 3523 C C . THR A 1 483 ? 15.530 17.485 6.792 1.00 98.69 483 THR A C 1
ATOM 3525 O O . THR A 1 483 ? 15.499 18.713 6.834 1.00 98.69 483 THR A O 1
ATOM 3528 N N . THR A 1 484 ? 15.288 16.804 5.673 1.00 98.50 484 THR A N 1
ATOM 3529 C CA . THR A 1 484 ? 14.978 17.433 4.388 1.00 98.50 484 THR A CA 1
ATOM 3530 C C . THR A 1 484 ? 13.646 18.175 4.413 1.00 98.50 484 THR A C 1
ATOM 3532 O O . THR A 1 484 ? 13.590 19.314 3.961 1.00 98.50 484 THR A O 1
ATOM 3535 N N . LEU A 1 485 ? 12.582 17.587 4.965 1.00 98.81 485 LEU A N 1
ATOM 3536 C CA . LEU A 1 485 ? 11.274 18.243 5.054 1.00 98.81 485 LEU A CA 1
ATOM 3537 C C . LEU A 1 485 ? 11.326 19.506 5.924 1.00 98.81 485 LEU A C 1
ATOM 3539 O O . LEU A 1 485 ? 10.744 20.527 5.559 1.00 98.81 485 LEU A O 1
ATOM 3543 N N . LEU A 1 486 ? 12.061 19.463 7.038 1.00 98.75 486 LEU A N 1
ATOM 3544 C CA . LEU A 1 486 ? 12.250 20.624 7.913 1.00 98.75 486 LEU A CA 1
ATOM 3545 C C . LEU A 1 486 ? 13.057 21.738 7.226 1.00 98.75 486 LEU A C 1
ATOM 3547 O O . LEU A 1 486 ? 12.703 22.912 7.338 1.00 98.75 486 LEU A O 1
ATOM 3551 N N . ASP A 1 487 ? 14.101 21.385 6.470 1.00 98.06 487 ASP A N 1
ATOM 3552 C CA . ASP A 1 487 ? 14.874 22.349 5.676 1.00 98.06 487 ASP A CA 1
ATOM 3553 C C . ASP A 1 487 ? 14.024 22.991 4.570 1.00 98.06 487 ASP A C 1
ATOM 3555 O O . ASP A 1 487 ? 14.024 24.213 4.403 1.00 98.06 487 ASP A O 1
ATOM 3559 N N . LEU A 1 488 ? 13.227 22.190 3.857 1.00 98.38 488 LEU A N 1
ATOM 3560 C CA . LEU A 1 488 ? 12.288 22.691 2.854 1.00 98.38 488 LEU A CA 1
ATOM 3561 C C . LEU A 1 488 ? 11.240 23.607 3.474 1.00 98.38 488 LEU A C 1
ATOM 3563 O O . LEU A 1 488 ? 10.923 24.641 2.887 1.00 98.38 488 LEU A O 1
ATOM 3567 N N . GLN A 1 489 ? 10.737 23.286 4.667 1.00 98.38 489 GLN A N 1
ATOM 3568 C CA . GLN A 1 489 ? 9.806 24.168 5.356 1.00 98.38 489 GLN A CA 1
ATOM 3569 C C . GLN A 1 489 ? 10.442 25.526 5.661 1.00 98.38 489 GLN A C 1
ATOM 3571 O O . GLN A 1 489 ? 9.826 26.562 5.415 1.00 98.38 489 GLN A O 1
ATOM 3576 N N . ALA A 1 490 ? 11.682 25.535 6.147 1.00 97.25 490 ALA A N 1
ATOM 3577 C CA . ALA A 1 490 ? 12.387 26.765 6.483 1.00 97.25 490 ALA A CA 1
ATOM 3578 C C . ALA A 1 490 ? 12.769 27.603 5.249 1.00 97.25 490 ALA A C 1
ATOM 3580 O O . ALA A 1 490 ? 12.741 28.832 5.313 1.00 97.25 490 ALA A O 1
ATOM 3581 N N . ASN A 1 491 ? 13.129 26.956 4.135 1.00 95.62 491 ASN A N 1
ATOM 3582 C CA . ASN A 1 491 ? 13.852 27.612 3.039 1.00 95.62 491 ASN A CA 1
ATOM 3583 C C . ASN A 1 491 ? 13.150 27.585 1.672 1.00 95.62 491 ASN A C 1
ATOM 3585 O O . ASN A 1 491 ? 13.564 28.307 0.759 1.00 95.62 491 ASN A O 1
ATOM 3589 N N . ALA A 1 492 ? 12.119 26.759 1.500 1.00 95.62 492 ALA A N 1
ATOM 3590 C CA . ALA A 1 492 ? 11.470 26.512 0.212 1.00 95.62 492 ALA A CA 1
ATOM 3591 C C . ALA A 1 492 ? 9.937 26.384 0.295 1.00 95.62 492 ALA A C 1
ATOM 3593 O O . ALA A 1 492 ? 9.323 25.969 -0.685 1.00 95.62 492 ALA A O 1
ATOM 3594 N N . SER A 1 493 ? 9.323 26.750 1.424 1.00 97.38 493 SER A N 1
ATOM 3595 C CA . SER A 1 493 ? 7.870 26.757 1.619 1.00 97.38 493 SER A CA 1
ATOM 3596 C C . SER A 1 493 ? 7.259 28.141 1.394 1.00 97.38 493 SER A C 1
ATOM 3598 O O . SER A 1 493 ? 7.957 29.160 1.373 1.00 97.38 493 SER A O 1
ATOM 3600 N N . PHE A 1 494 ? 5.934 28.191 1.275 1.00 98.06 494 PHE A N 1
ATOM 3601 C CA . PHE A 1 494 ? 5.172 29.432 1.354 1.00 98.06 494 PHE A CA 1
ATOM 3602 C C . PHE A 1 494 ? 4.205 29.346 2.530 1.00 98.06 494 PHE A C 1
ATOM 3604 O O . PHE A 1 494 ? 3.334 28.481 2.558 1.00 98.06 494 PHE A O 1
ATOM 3611 N N . ASN A 1 495 ? 4.361 30.231 3.522 1.00 97.56 495 ASN A N 1
ATOM 3612 C CA . ASN A 1 495 ? 3.586 30.185 4.769 1.00 97.56 495 ASN A CA 1
ATOM 3613 C C . ASN A 1 495 ? 3.654 28.818 5.491 1.00 97.56 495 ASN A C 1
ATOM 3615 O O . ASN A 1 495 ? 2.668 28.377 6.080 1.00 97.56 495 ASN A O 1
ATOM 3619 N N . GLY A 1 496 ? 4.798 28.132 5.408 1.00 97.88 496 GLY A N 1
ATOM 3620 C CA . GLY A 1 496 ? 4.993 26.795 5.978 1.00 97.88 496 GLY A CA 1
ATOM 3621 C C . GLY A 1 496 ? 4.426 25.648 5.131 1.00 97.88 496 GLY A C 1
ATOM 3622 O O . GLY A 1 496 ? 4.712 24.495 5.443 1.00 97.88 496 GLY A O 1
ATOM 3623 N N . VAL A 1 497 ? 3.683 25.940 4.052 1.00 98.75 497 VAL A N 1
ATOM 3624 C CA . VAL A 1 497 ? 3.143 24.949 3.104 1.00 98.75 497 VAL A CA 1
ATOM 3625 C C . VAL A 1 497 ? 4.232 24.538 2.120 1.00 98.75 497 VAL A C 1
ATOM 3627 O O . VAL A 1 497 ? 4.845 25.394 1.476 1.00 98.75 497 VAL A O 1
ATOM 3630 N N . LEU A 1 498 ? 4.483 23.238 2.007 1.00 98.69 498 LEU A N 1
ATOM 3631 C CA . LEU A 1 498 ? 5.492 22.669 1.123 1.00 98.69 498 LEU A CA 1
ATOM 3632 C C . LEU A 1 498 ? 5.035 22.702 -0.351 1.00 98.69 498 LEU A C 1
ATOM 3634 O O . LEU A 1 498 ? 3.835 22.627 -0.634 1.00 98.69 498 LEU A O 1
ATOM 3638 N N . PRO A 1 499 ? 5.975 22.818 -1.307 1.00 98.12 499 PRO A N 1
ATOM 3639 C CA . PRO A 1 499 ? 5.687 22.629 -2.728 1.00 98.12 499 PRO A CA 1
ATOM 3640 C C . PRO A 1 499 ? 5.157 21.223 -3.017 1.00 98.12 499 PRO A C 1
ATOM 3642 O O . PRO A 1 499 ? 5.674 20.264 -2.451 1.00 98.12 499 PRO A O 1
ATOM 3645 N N . HIS A 1 500 ? 4.211 21.098 -3.948 1.00 97.81 500 HIS A N 1
ATOM 3646 C CA . HIS A 1 500 ? 3.799 19.815 -4.526 1.00 97.81 500 HIS A CA 1
ATOM 3647 C C . HIS A 1 500 ? 5.007 19.154 -5.205 1.00 97.81 500 HIS A C 1
ATOM 3649 O O . HIS A 1 500 ? 5.410 18.045 -4.846 1.00 97.81 500 HIS A O 1
ATOM 3655 N N . PHE A 1 501 ? 5.642 19.898 -6.120 1.00 97.94 501 PHE A N 1
ATOM 3656 C CA . PHE A 1 501 ? 6.799 19.440 -6.881 1.00 97.94 501 PHE A CA 1
ATOM 3657 C C . PHE A 1 501 ? 7.996 20.375 -6.767 1.00 97.94 501 PHE A C 1
ATOM 3659 O O . PHE A 1 501 ? 7.877 21.606 -6.785 1.00 97.94 501 PHE A O 1
ATOM 3666 N N . LEU A 1 502 ? 9.177 19.769 -6.705 1.00 96.75 502 LEU A N 1
ATOM 3667 C CA . LEU A 1 502 ? 10.460 20.432 -6.527 1.00 96.75 502 LEU A CA 1
ATOM 3668 C C . LEU A 1 502 ? 11.408 20.104 -7.681 1.00 96.75 502 LEU A C 1
ATOM 3670 O O . LEU A 1 502 ? 11.400 19.011 -8.236 1.00 96.75 502 LEU A O 1
ATOM 3674 N N . LYS A 1 503 ? 12.292 21.048 -7.992 1.00 96.06 503 LYS A N 1
ATOM 3675 C CA . LYS A 1 503 ? 13.484 20.820 -8.806 1.00 96.06 503 LYS A CA 1
ATOM 3676 C C . LYS A 1 503 ? 14.721 21.367 -8.112 1.00 96.06 503 LYS A C 1
ATOM 3678 O O . LYS A 1 503 ? 14.668 22.400 -7.439 1.00 96.06 503 LYS A O 1
ATOM 3683 N N . ASN A 1 504 ? 15.857 20.726 -8.324 1.00 92.75 504 ASN A N 1
ATOM 3684 C CA . ASN A 1 504 ? 17.144 21.183 -7.837 1.00 92.75 504 ASN A CA 1
ATOM 3685 C C . ASN A 1 504 ? 17.578 22.470 -8.543 1.00 92.75 504 ASN A C 1
ATOM 3687 O O . ASN A 1 504 ? 17.464 22.637 -9.758 1.00 92.75 504 ASN A O 1
ATOM 3691 N N . THR A 1 505 ? 18.113 23.395 -7.750 1.00 91.81 505 THR A N 1
ATOM 3692 C CA . THR A 1 505 ? 18.718 24.643 -8.218 1.00 91.81 505 THR A CA 1
ATOM 3693 C C . THR A 1 505 ? 20.048 24.872 -7.505 1.00 91.81 505 THR A C 1
ATOM 3695 O O . THR A 1 505 ? 20.376 24.178 -6.544 1.00 91.81 505 THR A O 1
ATOM 3698 N N . ALA A 1 506 ? 20.798 25.897 -7.919 1.00 88.88 506 ALA A N 1
ATOM 3699 C CA . ALA A 1 506 ? 22.034 26.293 -7.239 1.00 88.88 506 ALA A CA 1
ATOM 3700 C C . ALA A 1 506 ? 21.837 26.648 -5.748 1.00 88.88 506 ALA A C 1
ATOM 3702 O O . ALA A 1 506 ? 22.785 26.574 -4.976 1.00 88.88 506 ALA A O 1
ATOM 3703 N N . ASN A 1 507 ? 20.613 27.007 -5.342 1.00 86.81 507 ASN A N 1
ATOM 3704 C CA . ASN A 1 507 ? 20.276 27.387 -3.967 1.00 86.81 507 ASN A CA 1
ATOM 3705 C C . ASN A 1 507 ? 19.517 26.275 -3.214 1.00 86.81 507 ASN A C 1
ATOM 3707 O O . ASN A 1 507 ? 18.838 26.554 -2.224 1.00 86.81 507 ASN A O 1
ATOM 3711 N N . GLY A 1 508 ? 19.589 25.034 -3.702 1.00 89.81 508 GLY A N 1
ATOM 3712 C CA . GLY A 1 508 ? 18.826 23.890 -3.201 1.00 89.81 508 GLY A CA 1
ATOM 3713 C C . GLY A 1 508 ? 17.499 23.673 -3.943 1.00 89.81 508 GLY A C 1
ATOM 3714 O O . GLY A 1 508 ? 17.214 24.380 -4.919 1.00 89.81 508 GLY A O 1
ATOM 3715 N N . PRO A 1 509 ? 16.686 22.696 -3.512 1.00 95.19 509 PRO A N 1
ATOM 3716 C CA . PRO A 1 509 ? 15.409 22.385 -4.148 1.00 95.19 509 PRO A CA 1
ATOM 3717 C C . PRO A 1 509 ? 14.437 23.572 -4.091 1.00 95.19 509 PRO A C 1
ATOM 3719 O O . PRO A 1 509 ? 14.347 24.269 -3.078 1.00 95.19 509 PRO A O 1
ATOM 3722 N N . ARG A 1 510 ? 13.727 23.844 -5.188 1.00 95.19 510 ARG A N 1
ATOM 3723 C CA . ARG A 1 510 ? 12.718 24.911 -5.299 1.00 95.19 510 ARG A CA 1
ATOM 3724 C C . ARG A 1 510 ? 11.492 24.416 -6.043 1.00 95.19 510 ARG A C 1
ATOM 3726 O O . ARG A 1 510 ? 11.609 23.535 -6.887 1.00 95.19 510 ARG A O 1
ATOM 3733 N N . ILE A 1 511 ? 10.348 25.031 -5.752 1.00 97.12 511 ILE A N 1
ATOM 3734 C CA . ILE A 1 511 ? 9.081 24.749 -6.428 1.00 97.12 511 ILE A CA 1
ATOM 3735 C C . ILE A 1 511 ? 9.224 24.794 -7.956 1.00 97.12 511 ILE A C 1
ATOM 3737 O O . ILE A 1 511 ? 9.937 25.639 -8.516 1.00 97.12 511 ILE A O 1
ATOM 3741 N N . ILE A 1 512 ? 8.540 23.880 -8.638 1.00 96.38 512 ILE A N 1
ATOM 3742 C CA . ILE A 1 512 ? 8.449 23.889 -10.096 1.00 96.38 512 ILE A CA 1
ATOM 3743 C C . ILE A 1 512 ? 7.470 24.988 -10.538 1.00 96.38 512 ILE A C 1
ATOM 3745 O O . ILE A 1 512 ? 6.329 25.004 -10.074 1.00 96.38 512 ILE A O 1
ATOM 3749 N N . PRO A 1 513 ? 7.872 25.902 -11.443 1.00 95.25 513 PRO A N 1
ATOM 3750 C CA . PRO A 1 513 ? 6.968 26.932 -11.949 1.00 95.25 513 PRO A CA 1
ATOM 3751 C C . PRO A 1 513 ? 5.700 26.333 -12.567 1.00 95.25 513 PRO A C 1
ATOM 3753 O O . PRO A 1 513 ? 5.781 25.389 -13.350 1.00 95.25 513 PRO A O 1
ATOM 3756 N N . GLY A 1 514 ? 4.545 26.904 -12.239 1.00 94.94 514 GLY A N 1
ATOM 3757 C CA . GLY A 1 514 ? 3.225 26.437 -12.660 1.00 94.94 514 GLY A CA 1
ATOM 3758 C C . GLY A 1 514 ? 2.616 25.321 -11.805 1.00 94.94 514 GLY A C 1
ATOM 3759 O O . GLY A 1 514 ? 1.470 24.970 -12.061 1.00 94.94 514 GLY A O 1
ATOM 3760 N N . SER A 1 515 ? 3.338 24.791 -10.810 1.00 95.94 515 SER A N 1
ATOM 3761 C CA . SER A 1 515 ? 2.766 23.913 -9.774 1.00 95.94 515 SER A CA 1
ATOM 3762 C C . SER A 1 515 ? 2.208 24.726 -8.591 1.00 95.94 515 SER A C 1
ATOM 3764 O O . SER A 1 515 ? 2.086 25.956 -8.666 1.00 95.94 515 SER A O 1
ATOM 3766 N N . GLU A 1 516 ? 1.879 24.062 -7.485 1.00 97.25 516 GLU A N 1
ATOM 3767 C CA . GLU A 1 516 ? 1.376 24.693 -6.266 1.00 97.25 516 GLU A CA 1
ATOM 3768 C C . GLU A 1 516 ? 2.213 24.368 -5.023 1.00 97.25 516 GLU A C 1
ATOM 3770 O O . GLU A 1 516 ? 2.931 23.374 -4.950 1.00 97.25 516 GLU A O 1
ATOM 3775 N N . PHE A 1 517 ? 2.081 25.214 -4.005 1.00 98.62 517 PHE A N 1
ATOM 3776 C CA . PHE A 1 517 ? 2.275 24.808 -2.619 1.00 98.62 517 PHE A CA 1
ATOM 3777 C C . PHE A 1 517 ? 0.986 24.135 -2.158 1.00 98.62 517 PHE A C 1
ATOM 3779 O O . PHE A 1 517 ? -0.056 24.792 -2.143 1.00 98.62 517 PHE A O 1
ATOM 3786 N N . SER A 1 518 ? 1.049 22.854 -1.804 1.00 98.50 518 SER A N 1
ATOM 3787 C CA . SER A 1 518 ? -0.122 21.987 -1.638 1.00 98.50 518 SER A CA 1
ATOM 3788 C C . SER A 1 518 ? -0.358 21.636 -0.173 1.00 98.50 518 SER A C 1
ATOM 3790 O O . SER A 1 518 ? 0.532 21.124 0.513 1.00 98.50 518 SER A O 1
ATOM 3792 N N . SER A 1 519 ? -1.562 21.915 0.336 1.00 98.56 519 SER A N 1
ATOM 3793 C CA . SER A 1 519 ? -1.913 21.624 1.731 1.00 98.56 519 SER A CA 1
ATOM 3794 C C . SER A 1 519 ? -2.069 20.125 1.998 1.00 98.56 519 SER A C 1
ATOM 3796 O O . SER A 1 519 ? -1.681 19.671 3.077 1.00 98.56 519 SER A O 1
ATOM 3798 N N . ILE A 1 520 ? -2.546 19.345 1.020 1.00 98.12 520 ILE A N 1
ATOM 3799 C CA . ILE A 1 520 ? -2.635 17.884 1.144 1.00 98.12 520 ILE A CA 1
ATOM 3800 C C . ILE A 1 520 ? -1.253 17.242 1.116 1.00 98.12 520 ILE A C 1
ATOM 3802 O O . ILE A 1 520 ? -0.945 16.451 2.003 1.00 98.12 520 ILE A O 1
ATOM 3806 N N . ASP A 1 521 ? -0.375 17.641 0.193 1.00 98.50 521 ASP A N 1
ATOM 3807 C CA . ASP A 1 521 ? 0.944 17.010 0.085 1.00 98.50 521 ASP A CA 1
ATOM 3808 C C . ASP A 1 521 ? 1.845 17.391 1.261 1.00 98.50 521 ASP A C 1
ATOM 3810 O O . ASP A 1 521 ? 2.604 16.562 1.759 1.00 98.50 521 ASP A O 1
ATOM 3814 N N . THR A 1 522 ? 1.699 18.616 1.780 1.00 98.81 522 THR A N 1
ATOM 3815 C CA . THR A 1 522 ? 2.312 19.027 3.054 1.00 98.81 522 THR A CA 1
ATOM 3816 C C . THR A 1 522 ? 1.845 18.134 4.201 1.00 98.81 522 THR A C 1
ATOM 3818 O O . THR A 1 522 ? 2.653 17.694 5.021 1.00 98.81 522 THR A O 1
ATOM 3821 N N . SER A 1 523 ? 0.541 17.853 4.254 1.00 98.62 523 SER A N 1
ATOM 3822 C CA . SER A 1 523 ? -0.046 17.015 5.294 1.00 98.62 523 SER A CA 1
ATOM 3823 C C . SER A 1 523 ? 0.426 15.566 5.179 1.00 98.62 523 SER A C 1
ATOM 3825 O O . SER A 1 523 ? 0.827 14.997 6.188 1.00 98.62 523 SER A O 1
ATOM 3827 N N . ILE A 1 524 ? 0.465 14.996 3.970 1.00 98.69 524 ILE A N 1
ATOM 3828 C CA . ILE A 1 524 ? 1.030 13.666 3.697 1.00 98.69 524 ILE A CA 1
ATOM 3829 C C . ILE A 1 524 ? 2.491 13.623 4.147 1.00 98.69 524 ILE A C 1
ATOM 3831 O O . ILE A 1 524 ? 2.858 12.769 4.948 1.00 98.69 524 ILE A O 1
ATOM 3835 N N . ALA A 1 525 ? 3.318 14.566 3.690 1.00 98.69 525 ALA A N 1
ATOM 3836 C CA . ALA A 1 525 ? 4.749 14.580 3.964 1.00 98.69 525 ALA A CA 1
ATOM 3837 C C . ALA A 1 525 ? 5.061 14.622 5.465 1.00 98.69 525 ALA A C 1
ATOM 3839 O O . ALA A 1 525 ? 5.826 13.787 5.955 1.00 98.69 525 ALA A O 1
ATOM 3840 N N . PHE A 1 526 ? 4.454 15.551 6.210 1.00 98.81 526 PHE A N 1
ATOM 3841 C CA . PHE A 1 526 ? 4.712 15.667 7.644 1.00 98.81 526 PHE A CA 1
ATOM 3842 C C . PHE A 1 526 ? 4.066 14.549 8.455 1.00 98.81 526 PHE A C 1
ATOM 3844 O O . PHE A 1 526 ? 4.754 13.951 9.280 1.00 98.81 526 PHE A O 1
ATOM 3851 N N . LEU A 1 527 ? 2.790 14.227 8.219 1.00 98.75 527 LEU A N 1
ATOM 3852 C CA . LEU A 1 527 ? 2.093 13.201 8.994 1.00 98.75 527 LEU A CA 1
ATOM 3853 C C . LEU A 1 527 ? 2.734 11.830 8.790 1.00 98.75 527 LEU A C 1
ATOM 3855 O O . LEU A 1 527 ? 3.040 11.151 9.764 1.00 98.75 527 LEU A O 1
ATOM 3859 N N . PHE A 1 528 ? 2.984 11.423 7.544 1.00 98.75 528 PHE A N 1
ATOM 3860 C CA . PHE A 1 528 ? 3.513 10.088 7.265 1.00 98.75 528 PHE A CA 1
ATOM 3861 C C . PHE A 1 528 ? 4.919 9.940 7.848 1.00 98.75 528 PHE A C 1
ATOM 3863 O O . PHE A 1 528 ? 5.221 8.931 8.486 1.00 98.75 528 PHE A O 1
ATOM 3870 N N . THR A 1 529 ? 5.758 10.972 7.723 1.00 98.88 529 THR A N 1
ATOM 3871 C CA . THR A 1 529 ? 7.105 10.971 8.312 1.00 98.88 529 THR A CA 1
ATOM 3872 C C . THR A 1 529 ? 7.058 10.977 9.843 1.00 98.88 529 THR A C 1
ATOM 3874 O O . THR A 1 529 ? 7.864 10.296 10.475 1.00 98.88 529 THR A O 1
ATOM 3877 N N . LEU A 1 530 ? 6.104 11.686 10.457 1.00 98.88 530 LEU A N 1
ATOM 3878 C CA . LEU A 1 530 ? 5.910 11.713 11.912 1.00 98.88 530 LEU A CA 1
ATOM 3879 C C . LEU A 1 530 ? 5.532 10.330 12.437 1.00 98.88 530 LEU A C 1
ATOM 3881 O O . LEU A 1 530 ? 6.182 9.832 13.355 1.00 98.88 530 LEU A O 1
ATOM 3885 N N . LEU A 1 531 ? 4.539 9.683 11.823 1.00 98.56 531 LEU A N 1
ATOM 3886 C CA . LEU A 1 531 ? 4.108 8.336 12.204 1.00 98.56 531 LEU A CA 1
ATOM 3887 C C . LEU A 1 531 ? 5.231 7.311 12.020 1.00 98.56 531 LEU A C 1
ATOM 3889 O O . LEU A 1 531 ? 5.447 6.465 12.883 1.00 98.56 531 LEU A O 1
ATOM 3893 N N . SER A 1 532 ? 6.007 7.438 10.945 1.00 98.75 532 SER A N 1
ATOM 3894 C CA . SER A 1 532 ? 7.187 6.597 10.702 1.00 98.75 532 SER A CA 1
ATOM 3895 C C . SER A 1 532 ? 8.273 6.813 11.752 1.00 98.75 532 SER A C 1
ATOM 3897 O O . SER A 1 532 ? 8.909 5.862 12.199 1.00 98.75 532 SER A O 1
ATOM 3899 N N . SER A 1 533 ? 8.480 8.065 12.165 1.00 98.88 533 SER A N 1
ATOM 3900 C CA . SER A 1 533 ? 9.450 8.416 13.201 1.00 98.88 533 SER A CA 1
ATOM 3901 C C . SER A 1 533 ? 9.040 7.812 14.540 1.00 98.88 533 SER A C 1
ATOM 3903 O O . SER A 1 533 ? 9.850 7.145 15.173 1.00 98.88 533 SER A O 1
ATOM 3905 N N . GLN A 1 534 ? 7.767 7.944 14.920 1.00 97.56 534 GLN A N 1
ATOM 3906 C CA . GLN A 1 534 ? 7.209 7.307 16.114 1.00 97.56 534 GLN A CA 1
ATOM 3907 C C . GLN A 1 534 ? 7.370 5.779 16.068 1.00 97.56 534 GLN A C 1
ATOM 3909 O O . GLN A 1 534 ? 7.855 5.188 17.030 1.00 97.56 534 GLN A O 1
ATOM 3914 N N . ALA A 1 535 ? 7.009 5.146 14.948 1.00 95.06 535 ALA A N 1
ATOM 3915 C CA . ALA A 1 535 ? 7.126 3.701 14.754 1.00 95.06 535 ALA A CA 1
ATOM 3916 C C . ALA A 1 535 ? 8.568 3.188 14.917 1.00 95.06 535 ALA A C 1
ATOM 3918 O O . ALA A 1 535 ? 8.786 2.126 15.491 1.00 95.06 535 ALA A O 1
ATOM 3919 N N . LEU A 1 536 ? 9.555 3.959 14.454 1.00 97.31 536 LEU A N 1
ATOM 3920 C CA . LEU A 1 536 ? 10.979 3.610 14.501 1.00 97.31 536 LEU A CA 1
ATOM 3921 C C . LEU A 1 536 ? 11.705 4.148 15.745 1.00 97.31 536 LEU A C 1
ATOM 3923 O O . LEU A 1 536 ? 12.940 4.129 15.792 1.00 97.31 536 LEU A O 1
ATOM 3927 N N . SER A 1 537 ? 10.960 4.634 16.746 1.00 96.88 537 SER A N 1
ATOM 3928 C CA . SER A 1 537 ? 11.504 5.229 17.977 1.00 96.88 537 SER A CA 1
ATOM 3929 C C . SER A 1 537 ? 12.457 6.414 17.731 1.00 96.88 537 SER A C 1
ATOM 3931 O O . SER A 1 537 ? 13.454 6.593 18.432 1.00 96.88 537 SER A O 1
ATOM 3933 N N . LEU A 1 538 ? 12.159 7.234 16.721 1.00 98.50 538 LEU A N 1
ATOM 3934 C CA . LEU A 1 538 ? 12.847 8.484 16.393 1.00 98.50 538 LEU A CA 1
ATOM 3935 C C . LEU A 1 538 ? 12.104 9.705 16.979 1.00 98.50 538 LEU A C 1
ATOM 3937 O O . LEU A 1 538 ? 10.901 9.634 17.234 1.00 98.50 538 LEU A O 1
ATOM 3941 N N . PRO A 1 539 ? 12.777 10.860 17.165 1.00 98.19 539 PRO A N 1
ATOM 3942 C CA . PRO A 1 539 ? 12.131 12.070 17.679 1.00 98.19 539 PRO A CA 1
ATOM 3943 C C . PRO A 1 539 ? 10.997 12.591 16.779 1.00 98.19 539 PRO A C 1
ATOM 3945 O O . PRO A 1 539 ? 11.220 12.864 15.601 1.00 98.19 539 PRO A O 1
ATOM 3948 N N . THR A 1 540 ? 9.809 12.823 17.349 1.00 98.56 540 THR A N 1
ATOM 3949 C CA . THR A 1 540 ? 8.624 13.333 16.623 1.00 98.56 540 THR A CA 1
ATOM 3950 C C . THR A 1 540 ? 8.388 14.833 16.789 1.00 98.56 540 THR A C 1
ATOM 3952 O O . THR A 1 540 ? 7.877 15.472 15.872 1.00 98.56 540 THR A O 1
ATOM 3955 N N . ALA A 1 541 ? 8.812 15.423 17.912 1.00 98.50 541 ALA A N 1
ATOM 3956 C CA . ALA A 1 541 ? 8.545 16.825 18.251 1.00 98.50 541 ALA A CA 1
ATOM 3957 C C . ALA A 1 541 ? 8.906 17.849 17.146 1.00 98.50 541 ALA A C 1
ATOM 3959 O O . ALA A 1 541 ? 8.145 18.795 16.947 1.00 98.50 541 ALA A O 1
ATOM 3960 N N . PRO A 1 542 ? 10.007 17.697 16.374 1.00 98.69 542 PRO A N 1
ATOM 3961 C CA . PRO A 1 542 ? 10.285 18.606 15.260 1.00 98.69 542 PRO A CA 1
ATOM 3962 C C . PRO A 1 542 ? 9.227 18.576 14.148 1.00 98.69 542 PRO A C 1
ATOM 3964 O O . PRO A 1 542 ? 8.958 19.609 13.543 1.00 98.69 542 PRO A O 1
ATOM 3967 N N . LEU A 1 543 ? 8.628 17.413 13.876 1.00 98.81 543 LEU A N 1
ATOM 3968 C CA . LEU A 1 543 ? 7.582 17.252 12.861 1.00 98.81 543 LEU A CA 1
ATOM 3969 C C . LEU A 1 543 ? 6.224 17.743 13.373 1.00 98.81 543 LEU A C 1
ATOM 3971 O O . LEU A 1 543 ? 5.485 18.358 12.613 1.00 98.81 543 LEU A O 1
ATOM 3975 N N . GLU A 1 544 ? 5.927 17.546 14.660 1.00 98.75 544 GLU A N 1
ATOM 3976 C CA . GLU A 1 544 ? 4.762 18.150 15.330 1.00 98.75 544 GLU A CA 1
ATOM 3977 C C . GLU A 1 544 ? 4.827 19.683 15.218 1.00 98.75 544 GLU A C 1
ATOM 3979 O O . GLU A 1 544 ? 3.908 20.319 14.703 1.00 98.75 544 GLU A O 1
ATOM 3984 N N . GLN A 1 545 ? 5.982 20.272 15.549 1.00 98.75 545 GLN A N 1
ATOM 3985 C CA . GLN A 1 545 ? 6.219 21.707 15.385 1.00 98.75 545 GLN A CA 1
ATOM 3986 C C . GLN A 1 545 ? 6.145 22.155 13.918 1.00 98.75 545 GLN A C 1
ATOM 3988 O O . GLN A 1 545 ? 5.730 23.278 13.638 1.00 98.75 545 GLN A O 1
ATOM 3993 N N . ALA A 1 546 ? 6.549 21.310 12.965 1.00 98.81 546 ALA A N 1
ATOM 3994 C CA . ALA A 1 546 ? 6.425 21.626 11.547 1.00 98.81 546 ALA A CA 1
ATOM 3995 C C . ALA A 1 546 ? 4.956 21.717 11.109 1.00 98.81 546 ALA A C 1
ATOM 3997 O O . ALA A 1 546 ? 4.607 22.621 10.350 1.00 98.81 546 ALA A O 1
ATOM 3998 N N . ILE A 1 547 ? 4.082 20.847 11.621 1.00 98.88 547 ILE A N 1
ATOM 3999 C CA . ILE A 1 547 ? 2.635 20.932 11.380 1.00 98.88 547 ILE A CA 1
ATOM 4000 C C . ILE A 1 547 ? 2.070 22.233 11.980 1.00 98.88 547 ILE A C 1
ATOM 4002 O O . ILE A 1 547 ? 1.301 22.920 11.305 1.00 98.88 547 ILE A O 1
ATOM 4006 N N . ASP A 1 548 ? 2.518 22.636 13.172 1.00 98.69 548 ASP A N 1
ATOM 4007 C CA . ASP A 1 548 ? 2.136 23.915 13.802 1.00 98.69 548 ASP A CA 1
ATOM 4008 C C . ASP A 1 548 ? 2.653 25.151 13.042 1.00 98.69 548 ASP A C 1
ATOM 4010 O O . ASP A 1 548 ? 2.027 26.211 13.053 1.00 98.69 548 ASP A O 1
ATOM 4014 N N . ASN A 1 549 ? 3.804 25.041 12.371 1.00 98.56 549 ASN A N 1
ATOM 4015 C CA . ASN A 1 549 ? 4.420 26.147 11.628 1.00 98.56 549 ASN A CA 1
ATOM 4016 C C . ASN A 1 549 ? 3.708 26.468 10.304 1.00 98.56 549 ASN A C 1
ATOM 4018 O O . ASN A 1 549 ? 3.980 27.510 9.696 1.00 98.56 549 ASN A O 1
ATOM 4022 N N . VAL A 1 550 ? 2.818 25.595 9.830 1.00 98.75 550 VAL A N 1
ATOM 4023 C CA . VAL A 1 550 ? 1.944 25.907 8.698 1.00 98.75 550 VAL A CA 1
ATOM 4024 C C . VAL A 1 550 ? 0.964 26.998 9.130 1.00 98.75 550 VAL A C 1
ATOM 4026 O O . VAL A 1 550 ? 0.261 26.871 10.127 1.00 98.75 550 VAL A O 1
ATOM 4029 N N . ASN A 1 551 ? 0.860 28.084 8.361 1.00 98.19 551 ASN A N 1
ATOM 4030 C CA . ASN A 1 551 ? -0.111 29.141 8.646 1.00 98.19 551 ASN A CA 1
ATOM 4031 C C . ASN A 1 551 ? -1.523 28.724 8.193 1.00 98.19 551 ASN A C 1
ATOM 4033 O O . ASN A 1 551 ? -2.051 29.210 7.185 1.00 98.19 551 ASN A O 1
ATOM 4037 N N . TRP A 1 552 ? -2.148 27.818 8.944 1.00 98.00 552 TRP A N 1
ATOM 4038 C CA . TRP A 1 552 ? -3.479 27.280 8.657 1.00 98.00 552 TRP A CA 1
ATOM 4039 C C . TRP A 1 552 ? -4.557 28.364 8.594 1.00 98.00 552 TRP A C 1
ATOM 4041 O O . TRP A 1 552 ? -5.462 28.301 7.759 1.00 98.00 552 TRP A O 1
ATOM 4051 N N . GLN A 1 553 ? -4.434 29.417 9.405 1.00 95.56 553 GLN A N 1
ATOM 4052 C CA . GLN A 1 553 ? -5.347 30.562 9.356 1.00 95.56 553 GLN A CA 1
ATOM 4053 C C . GLN A 1 553 ? -5.277 31.311 8.019 1.00 95.56 553 GLN A C 1
ATOM 4055 O O . GLN A 1 553 ? -6.308 31.745 7.501 1.00 95.56 553 GLN A O 1
ATOM 4060 N N . ALA A 1 554 ? -4.095 31.424 7.407 1.00 96.88 554 ALA A N 1
ATOM 4061 C CA . ALA A 1 554 ? -3.959 32.007 6.075 1.00 96.88 554 ALA A CA 1
ATOM 4062 C C . ALA A 1 554 ? -4.543 31.103 4.974 1.00 96.88 554 ALA A C 1
ATOM 4064 O O . ALA A 1 554 ? -5.013 31.624 3.959 1.00 96.88 554 ALA A O 1
ATOM 4065 N N . LEU A 1 555 ? -4.567 29.781 5.171 1.00 97.88 555 LEU A N 1
ATOM 4066 C CA . LEU A 1 555 ? -5.224 28.825 4.271 1.00 97.88 555 LEU A CA 1
ATOM 4067 C C . LEU A 1 555 ? -6.750 28.802 4.419 1.00 97.88 555 LEU A C 1
ATOM 4069 O O . LEU A 1 555 ? -7.441 28.376 3.494 1.00 97.88 555 LEU A O 1
ATOM 4073 N N . LYS A 1 556 ? -7.292 29.282 5.541 1.00 96.69 556 LYS A N 1
ATOM 4074 C CA . LYS A 1 556 ? -8.730 29.266 5.807 1.00 96.69 556 LYS A CA 1
ATOM 4075 C C . LYS A 1 556 ? -9.504 30.152 4.827 1.00 96.69 556 LYS A C 1
ATOM 4077 O O . LYS A 1 556 ? -9.246 31.355 4.676 1.00 96.69 556 LYS A O 1
ATOM 4082 N N . LEU A 1 557 ? -10.482 29.551 4.159 1.00 96.62 557 LEU A N 1
ATOM 4083 C CA . LEU A 1 557 ? -11.403 30.226 3.253 1.00 96.62 557 LEU A CA 1
ATOM 4084 C C . LEU A 1 557 ? -12.580 30.852 4.029 1.00 96.62 557 LEU A C 1
ATOM 4086 O O . LEU A 1 557 ? -12.892 30.414 5.140 1.00 96.62 557 LEU A O 1
ATOM 4090 N N . PRO A 1 558 ? -13.279 31.862 3.468 1.00 94.00 558 PRO A N 1
ATOM 4091 C CA . PRO A 1 558 ? -14.394 32.532 4.151 1.00 94.00 558 PRO A CA 1
ATOM 4092 C C . PRO A 1 558 ? -15.550 31.609 4.571 1.00 94.00 558 PRO A C 1
ATOM 4094 O O . PRO A 1 558 ? -16.287 31.930 5.496 1.00 94.00 558 PRO A O 1
ATOM 4097 N N . ASN A 1 559 ? -15.710 30.467 3.900 1.00 90.81 559 ASN A N 1
ATOM 4098 C CA . ASN A 1 559 ? -16.708 29.435 4.201 1.00 90.81 559 ASN A CA 1
ATOM 4099 C C . ASN A 1 559 ? -16.236 28.413 5.261 1.00 90.81 559 ASN A C 1
ATOM 4101 O O . ASN A 1 559 ? -16.945 27.445 5.537 1.00 90.81 559 ASN A O 1
ATOM 4105 N N . GLY A 1 560 ? -15.052 28.615 5.849 1.00 91.94 560 GLY A N 1
ATOM 4106 C CA . GLY A 1 560 ? -14.481 27.771 6.899 1.00 91.94 560 GLY A CA 1
ATOM 4107 C C . GLY A 1 560 ? -13.690 26.556 6.408 1.00 91.94 560 GLY A C 1
ATOM 4108 O O . GLY A 1 560 ? -13.187 25.816 7.250 1.00 91.94 560 GLY A O 1
ATOM 4109 N N . GLN A 1 561 ? -13.575 26.345 5.095 1.00 95.81 561 GLN A N 1
ATOM 4110 C CA . GLN A 1 561 ? -12.746 25.286 4.508 1.00 95.81 561 GLN A CA 1
ATOM 4111 C C . GLN A 1 561 ? -11.254 25.614 4.619 1.00 95.81 561 GLN A C 1
ATOM 4113 O O . GLN A 1 561 ? -10.868 26.783 4.728 1.00 95.81 561 GLN A O 1
ATOM 4118 N N . VAL A 1 562 ? -10.413 24.588 4.506 1.00 98.06 562 VAL A N 1
ATOM 4119 C CA . VAL A 1 562 ? -8.976 24.750 4.247 1.00 98.06 562 VAL A CA 1
ATOM 4120 C C . VAL A 1 562 ? -8.763 24.789 2.734 1.00 98.06 562 VAL A C 1
ATOM 4122 O O . VAL A 1 562 ? -9.250 23.914 2.023 1.00 98.06 562 VAL A O 1
ATOM 4125 N N . SER A 1 563 ? -8.058 25.811 2.243 1.00 98.38 563 SER A N 1
ATOM 4126 C CA . SER A 1 563 ? -7.643 25.917 0.838 1.00 98.38 563 SER A CA 1
ATOM 4127 C C . SER A 1 563 ? -6.763 24.735 0.418 1.00 98.38 563 SER A C 1
ATOM 4129 O O . SER A 1 563 ? -5.950 24.253 1.209 1.00 98.38 563 SER A O 1
ATOM 4131 N N . HIS A 1 564 ? -6.833 24.347 -0.857 1.00 98.31 564 HIS A N 1
ATOM 4132 C CA . HIS A 1 564 ? -5.888 23.407 -1.476 1.00 98.31 564 HIS A CA 1
ATOM 4133 C C . HIS A 1 564 ? -4.435 23.900 -1.401 1.00 98.31 564 HIS A C 1
ATOM 4135 O O . HIS A 1 564 ? -3.509 23.101 -1.471 1.00 98.31 564 HIS A O 1
ATOM 4141 N N . GLY A 1 565 ? -4.224 25.207 -1.212 1.00 98.25 565 GLY A N 1
ATOM 4142 C CA . GLY A 1 565 ? -2.903 25.774 -0.980 1.00 98.25 565 GLY A CA 1
ATOM 4143 C C . GLY A 1 565 ? -2.702 27.136 -1.632 1.00 98.25 565 GLY A C 1
ATOM 4144 O O . GLY A 1 565 ? -3.568 28.019 -1.543 1.00 98.25 565 GLY A O 1
ATOM 4145 N N . TYR A 1 566 ? -1.552 27.305 -2.282 1.00 98.62 566 TYR A N 1
ATOM 4146 C CA . TYR A 1 566 ? -1.146 28.520 -2.987 1.00 98.62 566 TYR A CA 1
ATOM 4147 C C . TYR A 1 566 ? -0.562 28.185 -4.359 1.00 98.62 566 TYR A C 1
ATOM 4149 O O . TYR A 1 566 ? 0.144 27.198 -4.507 1.00 98.62 566 TYR A O 1
ATOM 4157 N N . THR A 1 567 ? -0.772 29.044 -5.351 1.00 98.12 567 THR A N 1
ATOM 4158 C CA . THR A 1 567 ? -0.011 28.997 -6.608 1.00 98.12 567 THR A CA 1
ATOM 4159 C C . THR A 1 567 ? 1.492 29.132 -6.334 1.00 98.12 567 THR A C 1
ATOM 4161 O O . THR A 1 567 ? 1.877 29.731 -5.328 1.00 98.12 567 THR A O 1
ATOM 4164 N N . ASP A 1 568 ? 2.346 28.733 -7.273 1.00 95.50 568 ASP A N 1
ATOM 4165 C CA . ASP A 1 568 ? 3.803 28.965 -7.233 1.00 95.50 568 ASP A CA 1
ATOM 4166 C C . ASP A 1 568 ? 4.242 30.424 -6.964 1.00 95.50 568 ASP A C 1
ATOM 4168 O O . ASP A 1 568 ? 5.324 30.667 -6.433 1.00 95.50 568 ASP A O 1
ATOM 4172 N N . THR A 1 569 ? 3.394 31.406 -7.281 1.00 94.88 569 THR A N 1
ATOM 4173 C CA . THR A 1 569 ? 3.611 32.838 -6.987 1.00 94.88 569 THR A CA 1
ATOM 4174 C C . THR A 1 569 ? 3.090 33.314 -5.620 1.00 94.88 569 THR A C 1
ATOM 4176 O O . THR A 1 569 ? 3.174 34.504 -5.316 1.00 94.88 569 THR A O 1
ATOM 4179 N N . GLY A 1 570 ? 2.548 32.422 -4.785 1.00 94.19 570 GLY A N 1
ATOM 4180 C CA . GLY A 1 570 ? 2.053 32.743 -3.440 1.00 94.19 570 GLY A CA 1
ATOM 4181 C C . GLY A 1 570 ? 0.611 33.267 -3.373 1.00 94.19 570 GLY A C 1
ATOM 4182 O O . GLY A 1 570 ? 0.184 33.778 -2.336 1.00 94.19 570 GLY A O 1
ATOM 4183 N N . THR A 1 571 ? -0.172 33.151 -4.449 1.00 96.88 571 THR A N 1
ATOM 4184 C CA . THR A 1 571 ? -1.604 33.490 -4.429 1.00 96.88 571 THR A CA 1
ATOM 4185 C C . THR A 1 571 ? -2.401 32.322 -3.865 1.00 96.88 571 THR A C 1
ATOM 4187 O O . THR A 1 571 ? -2.279 31.204 -4.352 1.00 96.88 571 THR A O 1
ATOM 4190 N N . ARG A 1 572 ? -3.242 32.560 -2.852 1.00 98.12 572 ARG A N 1
ATOM 4191 C CA . ARG A 1 572 ? -4.063 31.494 -2.258 1.00 98.12 572 ARG A CA 1
ATOM 4192 C C . ARG A 1 572 ? -5.051 30.942 -3.281 1.00 98.12 572 ARG A C 1
ATOM 4194 O O . ARG A 1 572 ? -5.792 31.713 -3.894 1.00 98.12 572 ARG A O 1
ATOM 4201 N N . LEU A 1 573 ? -5.091 29.622 -3.413 1.00 97.88 573 LEU A N 1
ATOM 4202 C CA . LEU A 1 573 ? -6.056 28.941 -4.264 1.00 97.88 573 LEU A CA 1
ATOM 4203 C C . LEU A 1 573 ? -7.483 29.141 -3.713 1.00 97.88 573 LEU A C 1
ATOM 4205 O O . LEU A 1 573 ? -7.685 29.126 -2.497 1.00 97.88 573 LEU A O 1
ATOM 4209 N N . PRO A 1 574 ? -8.485 29.400 -4.570 1.00 96.50 574 PRO A N 1
ATOM 4210 C CA . PRO A 1 574 ? -9.867 29.569 -4.123 1.00 96.50 574 PRO A CA 1
ATOM 4211 C C . PRO A 1 574 ? -10.579 28.242 -3.817 1.00 96.50 574 PRO A C 1
ATOM 4213 O O . PRO A 1 574 ? -11.631 28.268 -3.183 1.00 96.50 574 PRO A O 1
ATOM 4216 N N . GLN A 1 575 ? -10.047 27.111 -4.288 1.00 96.31 575 GLN A N 1
ATOM 4217 C CA . GLN A 1 575 ? -10.581 25.774 -4.036 1.00 96.31 575 GLN A CA 1
ATOM 4218 C C . GLN A 1 575 ? -10.243 25.334 -2.613 1.00 96.31 575 GLN A C 1
ATOM 4220 O O . GLN A 1 575 ? -9.108 25.501 -2.165 1.00 96.31 575 GLN A O 1
ATOM 4225 N N . GLY A 1 576 ? -11.226 24.780 -1.912 1.00 95.75 576 GLY A N 1
ATOM 4226 C CA . GLY A 1 576 ? -11.051 24.216 -0.582 1.00 95.75 576 GLY A CA 1
ATOM 4227 C C . GLY A 1 576 ? -11.459 22.755 -0.546 1.00 95.75 576 GLY A C 1
ATOM 4228 O O . GLY A 1 576 ? -12.267 22.319 -1.360 1.00 95.75 576 GLY A O 1
ATOM 4229 N N . TRP A 1 577 ? -10.926 22.038 0.438 1.00 95.94 577 TRP A N 1
ATOM 4230 C CA . TRP A 1 577 ? -11.259 20.643 0.708 1.00 95.94 577 TRP A CA 1
ATOM 4231 C C . TRP A 1 577 ? -12.716 20.528 1.160 1.00 95.94 577 TRP A C 1
ATOM 4233 O O . TRP A 1 577 ? -13.039 20.788 2.321 1.00 95.94 577 TRP A O 1
ATOM 4243 N N . ASP A 1 578 ? -13.615 20.230 0.220 1.00 91.00 578 ASP A N 1
ATOM 4244 C CA . ASP A 1 578 ? -15.053 20.414 0.412 1.00 91.00 578 ASP A CA 1
ATOM 4245 C C . ASP A 1 578 ? -15.917 19.167 0.220 1.00 91.00 578 ASP A C 1
ATOM 4247 O O . ASP A 1 578 ? -17.068 19.185 0.657 1.00 91.00 578 ASP A O 1
ATOM 4251 N N . TYR A 1 579 ? -15.374 18.087 -0.347 1.00 90.50 579 TYR A N 1
ATOM 4252 C CA . TYR A 1 579 ? -16.042 16.790 -0.495 1.00 90.50 579 TYR A CA 1
ATOM 4253 C C . TYR A 1 579 ? -15.619 15.784 0.572 1.00 90.50 579 TYR A C 1
ATOM 4255 O O . TYR A 1 579 ? -14.504 15.824 1.093 1.00 90.50 579 TYR A O 1
ATOM 4263 N N . PHE A 1 580 ? -16.522 14.841 0.849 1.00 90.44 580 PHE A N 1
ATOM 4264 C CA . PHE A 1 580 ? -16.209 13.621 1.587 1.00 90.44 580 PHE A CA 1
ATOM 4265 C C . PHE A 1 580 ? -15.047 12.864 0.921 1.00 90.44 580 PHE A C 1
ATOM 4267 O O . PHE A 1 580 ? -15.048 12.696 -0.299 1.00 90.44 580 PHE A O 1
ATOM 4274 N N . GLY A 1 581 ? -14.075 12.406 1.712 1.00 93.12 581 GLY A N 1
ATOM 4275 C CA . GLY A 1 581 ? -12.916 11.669 1.214 1.00 93.12 581 GLY A CA 1
ATOM 4276 C C . GLY A 1 581 ? -11.698 11.746 2.131 1.00 93.12 581 GLY A C 1
ATOM 4277 O O . GLY A 1 581 ? -11.602 12.624 2.991 1.00 93.12 581 GLY A O 1
ATOM 4278 N N . GLY A 1 582 ? -10.762 10.823 1.926 1.00 94.06 582 GLY A N 1
ATOM 4279 C CA . GLY A 1 582 ? -9.513 10.716 2.671 1.00 94.06 582 GLY A CA 1
ATOM 4280 C C . GLY A 1 582 ? -8.619 11.947 2.532 1.00 94.06 582 GLY A C 1
ATOM 4281 O O . GLY A 1 582 ? -7.998 12.329 3.514 1.00 94.06 582 GLY A O 1
ATOM 4282 N N . GLU A 1 583 ? -8.612 12.630 1.382 1.00 94.38 583 GLU A N 1
ATOM 4283 C CA . GLU A 1 583 ? -7.830 13.867 1.180 1.00 94.38 583 GLU A CA 1
ATOM 4284 C C . GLU A 1 583 ? -8.299 14.994 2.109 1.00 94.38 583 GLU A C 1
ATOM 4286 O O . GLU A 1 583 ? -7.518 15.590 2.861 1.00 94.38 583 GLU A O 1
ATOM 4291 N N . SER A 1 584 ? -9.609 15.254 2.095 1.00 95.19 584 SER A N 1
ATOM 4292 C CA . SER A 1 584 ? -10.224 16.292 2.917 1.00 95.19 584 SER A CA 1
ATOM 4293 C C . SER A 1 584 ? -10.075 15.972 4.402 1.00 95.19 584 SER A C 1
ATOM 4295 O O . SER A 1 584 ? -9.808 16.871 5.200 1.00 95.19 584 SER A O 1
ATOM 4297 N N . LEU A 1 585 ? -10.197 14.694 4.781 1.00 95.25 585 LEU A N 1
ATOM 4298 C CA . LEU A 1 585 ? -10.072 14.264 6.171 1.00 95.25 585 LEU A CA 1
ATOM 4299 C C . LEU A 1 585 ? -8.624 14.291 6.676 1.00 95.25 585 LEU A C 1
ATOM 4301 O O . LEU A 1 585 ? -8.389 14.693 7.813 1.00 95.25 585 LEU A O 1
ATOM 4305 N N . LEU A 1 586 ? -7.650 13.930 5.837 1.00 96.69 586 LEU A N 1
ATOM 4306 C CA . LEU A 1 586 ? -6.223 14.012 6.161 1.00 96.69 586 LEU A CA 1
ATOM 4307 C C . LEU A 1 586 ? -5.815 15.474 6.382 1.00 96.69 586 LEU A C 1
ATOM 4309 O O . LEU A 1 586 ? -5.201 15.794 7.399 1.00 96.69 586 LEU A O 1
ATOM 4313 N N . THR A 1 587 ? -6.234 16.382 5.497 1.00 97.62 587 THR A N 1
ATOM 4314 C CA . THR A 1 587 ? -5.991 17.823 5.683 1.00 97.62 587 THR A CA 1
ATOM 4315 C C . THR A 1 587 ? -6.716 18.370 6.917 1.00 97.62 587 THR A C 1
ATOM 4317 O O . THR A 1 587 ? -6.189 19.220 7.635 1.00 97.62 587 THR A O 1
ATOM 4320 N N . ALA A 1 588 ? -7.926 17.881 7.208 1.00 97.00 588 ALA A N 1
ATOM 4321 C CA . ALA A 1 588 ? -8.641 18.243 8.428 1.00 97.00 588 ALA A CA 1
ATOM 4322 C C . ALA A 1 588 ? -7.929 17.746 9.695 1.00 97.00 588 ALA A C 1
ATOM 4324 O O . ALA A 1 588 ? -7.977 18.437 10.711 1.00 97.00 588 ALA A O 1
ATOM 4325 N N . LEU A 1 589 ? -7.251 16.594 9.643 1.00 97.12 589 LEU A N 1
ATOM 4326 C CA . LEU A 1 589 ? -6.509 16.026 10.771 1.00 97.12 589 LEU A CA 1
ATOM 4327 C C . LEU A 1 589 ? -5.306 16.886 11.137 1.00 97.12 589 LEU A C 1
ATOM 4329 O O . LEU A 1 589 ? -5.145 17.234 12.303 1.00 97.12 589 LEU A O 1
ATOM 4333 N N . THR A 1 590 ? -4.486 17.254 10.156 1.00 98.12 590 THR A N 1
ATOM 4334 C CA . THR A 1 590 ? -3.303 18.099 10.377 1.00 98.12 590 THR A CA 1
ATOM 4335 C C . THR A 1 590 ? -3.695 19.519 10.785 1.00 98.12 590 THR A C 1
ATOM 4337 O O . THR A 1 590 ? -3.108 20.060 11.721 1.00 98.12 590 THR A O 1
ATOM 4340 N N . TYR A 1 591 ? -4.760 20.082 10.196 1.00 98.25 591 TYR A N 1
ATOM 4341 C CA . TYR A 1 591 ? -5.363 21.330 10.679 1.00 98.25 591 TYR A CA 1
ATOM 4342 C C . TYR A 1 591 ? -5.822 21.201 12.139 1.00 98.25 591 TYR A C 1
ATOM 4344 O O . TYR A 1 591 ? -5.544 22.077 12.952 1.00 98.25 591 TYR A O 1
ATOM 4352 N N . ALA A 1 592 ? -6.521 20.122 12.504 1.00 97.19 592 ALA A N 1
ATOM 4353 C CA . ALA A 1 592 ? -7.042 19.937 13.858 1.00 97.19 592 ALA A CA 1
ATOM 4354 C C . ALA A 1 592 ? -5.950 19.697 14.902 1.00 97.19 592 ALA A C 1
ATOM 4356 O O . ALA A 1 592 ? -6.150 20.061 16.065 1.00 97.19 592 ALA A O 1
ATOM 4357 N N . ALA A 1 593 ? -4.825 19.109 14.492 1.00 97.50 593 ALA A N 1
ATOM 4358 C CA . ALA A 1 593 ? -3.645 18.945 15.327 1.00 97.50 593 ALA A CA 1
ATOM 4359 C C . ALA A 1 593 ? -3.048 20.306 15.708 1.00 97.50 593 ALA A C 1
ATOM 4361 O O . ALA A 1 593 ? -2.878 20.576 16.894 1.00 97.50 593 ALA A O 1
ATOM 4362 N N . ALA A 1 594 ? -2.860 21.194 14.726 1.00 98.12 594 ALA A N 1
ATOM 4363 C CA . ALA A 1 594 ? -2.284 22.519 14.951 1.00 98.12 594 ALA A CA 1
ATOM 4364 C C . ALA A 1 594 ? -3.261 23.526 15.582 1.00 98.12 594 ALA A C 1
ATOM 4366 O O . ALA A 1 594 ? -2.926 24.258 16.510 1.00 98.12 594 ALA A O 1
ATOM 4367 N N . GLU A 1 595 ? -4.498 23.582 15.089 1.00 96.69 595 GLU A N 1
ATOM 4368 C CA . GLU A 1 595 ? -5.465 24.634 15.437 1.00 96.69 595 GLU A CA 1
ATOM 4369 C C . GLU A 1 595 ? -6.443 24.214 16.541 1.00 96.69 595 GLU A C 1
ATOM 4371 O O . GLU A 1 595 ? -7.311 24.990 16.957 1.00 96.69 595 GLU A O 1
ATOM 4376 N N . GLY A 1 596 ? -6.385 22.957 16.983 1.00 94.38 596 GLY A N 1
ATOM 4377 C CA . GLY A 1 596 ? -7.252 22.422 18.030 1.00 94.38 596 GLY A CA 1
ATOM 4378 C C . GLY A 1 596 ? -8.749 22.400 17.681 1.00 94.38 596 GLY A C 1
ATOM 4379 O O . GLY A 1 596 ? -9.577 22.162 18.567 1.00 94.38 596 GLY A O 1
ATOM 4380 N N . SER A 1 597 ? -9.129 22.634 16.423 1.00 93.62 597 SER A N 1
ATOM 4381 C CA . SER A 1 597 ? -10.515 22.699 15.938 1.00 93.62 597 SER A CA 1
ATOM 4382 C C . SER A 1 597 ? -10.650 22.059 14.557 1.00 93.62 597 SER A C 1
ATOM 4384 O O . SER A 1 597 ? -9.665 21.935 13.844 1.00 93.62 597 SER A O 1
ATOM 4386 N N . LEU A 1 598 ? -11.859 21.649 14.168 1.00 94.75 598 LEU A N 1
ATOM 4387 C CA . LEU A 1 598 ? -12.107 21.095 12.835 1.00 94.75 598 LEU A CA 1
ATOM 4388 C C . LEU A 1 598 ? -12.408 22.196 11.804 1.00 94.75 598 LEU A C 1
ATOM 4390 O O . LEU A 1 598 ? -13.117 23.156 12.132 1.00 94.75 598 LEU A O 1
ATOM 4394 N N . PRO A 1 599 ? -11.944 22.054 10.549 1.00 95.44 599 PRO A N 1
ATOM 4395 C CA . PRO A 1 599 ? -12.395 22.895 9.447 1.00 95.44 599 PRO A CA 1
ATOM 4396 C C . PRO A 1 599 ? -13.770 22.452 8.919 1.00 95.44 599 PRO A C 1
ATOM 4398 O O . PRO A 1 599 ? -14.281 21.388 9.267 1.00 95.44 599 PRO A O 1
ATOM 4401 N N . SER A 1 600 ? -14.383 23.269 8.061 1.00 94.81 600 SER A N 1
ATOM 4402 C CA . SER A 1 600 ? -15.647 22.942 7.383 1.00 94.81 600 SER A CA 1
ATOM 4403 C C . SER A 1 600 ? -15.416 22.050 6.159 1.00 94.81 600 SER A C 1
ATOM 4405 O O . SER A 1 600 ? -14.551 22.369 5.346 1.00 94.81 600 SER A O 1
ATOM 4407 N N . ILE A 1 601 ? -16.237 21.005 5.989 1.00 92.88 601 ILE A N 1
ATOM 4408 C CA . ILE A 1 601 ? -16.307 20.162 4.780 1.00 92.88 601 ILE A CA 1
ATOM 4409 C C . ILE A 1 601 ? -17.792 20.050 4.368 1.00 92.88 601 ILE A C 1
ATOM 4411 O O . ILE A 1 601 ? -18.517 19.196 4.879 1.00 92.88 601 ILE A O 1
ATOM 4415 N N . PRO A 1 602 ? -18.315 20.968 3.534 1.00 84.88 602 PRO A N 1
ATOM 4416 C CA . PRO A 1 602 ? -19.761 21.139 3.371 1.00 84.88 602 PRO A CA 1
ATOM 4417 C C . PRO A 1 602 ? -20.458 20.122 2.453 1.00 84.88 602 PRO A C 1
ATOM 4419 O O . PRO A 1 602 ? -21.666 19.937 2.599 1.00 84.88 602 PRO A O 1
ATOM 4422 N N . ASN A 1 603 ? -19.764 19.457 1.522 1.00 83.50 603 ASN A N 1
ATOM 4423 C CA . ASN A 1 603 ? -20.386 18.545 0.549 1.00 83.50 603 ASN A CA 1
ATOM 4424 C C . ASN A 1 603 ? -20.361 17.088 1.036 1.00 83.50 603 ASN A C 1
ATOM 4426 O O . ASN A 1 603 ? -19.883 16.189 0.342 1.00 83.50 603 ASN A O 1
ATOM 4430 N N . ILE A 1 604 ? -20.890 16.848 2.239 1.00 84.38 604 ILE A N 1
ATOM 4431 C CA . ILE A 1 604 ? -20.986 15.509 2.831 1.00 84.38 604 ILE A CA 1
ATOM 4432 C C . ILE A 1 604 ? -22.447 15.068 2.870 1.00 84.38 604 ILE A C 1
ATOM 4434 O O . ILE A 1 604 ? -23.279 15.627 3.585 1.00 84.38 604 ILE A O 1
ATOM 4438 N N . ASN A 1 605 ? -22.766 14.019 2.113 1.00 76.19 605 ASN A N 1
ATOM 4439 C CA . ASN A 1 605 ? -24.057 13.349 2.206 1.00 76.19 605 ASN A CA 1
ATOM 4440 C C . ASN A 1 605 ? -23.988 12.232 3.253 1.00 76.19 605 ASN A C 1
ATOM 4442 O O . ASN A 1 605 ? -23.669 11.097 2.927 1.00 76.19 605 ASN A O 1
ATOM 4446 N N . VAL A 1 606 ? -24.329 12.542 4.503 1.00 72.69 606 VAL A N 1
ATOM 4447 C CA . VAL A 1 606 ? -24.261 11.579 5.621 1.00 72.69 606 VAL A CA 1
ATOM 4448 C C . VAL A 1 606 ? -25.114 10.323 5.382 1.00 72.69 606 VAL A C 1
ATOM 4450 O O . VAL A 1 606 ? -24.754 9.243 5.835 1.00 72.69 606 VAL A O 1
ATOM 4453 N N . ALA A 1 607 ? -26.235 10.437 4.661 1.00 57.56 607 ALA A N 1
ATOM 4454 C CA . ALA A 1 607 ? -27.116 9.299 4.396 1.00 57.56 607 ALA A CA 1
ATOM 4455 C C . ALA A 1 607 ? -26.570 8.344 3.320 1.00 57.56 607 ALA A C 1
ATOM 4457 O O . ALA A 1 607 ? -26.950 7.176 3.290 1.00 57.56 607 ALA A O 1
ATOM 4458 N N . ASN A 1 608 ? -25.720 8.845 2.423 1.00 65.25 608 ASN A N 1
ATOM 4459 C CA . ASN A 1 608 ? -25.078 8.068 1.368 1.00 65.25 608 ASN A CA 1
ATOM 4460 C C . ASN A 1 608 ? -23.733 8.722 1.013 1.00 65.25 608 ASN A C 1
ATOM 4462 O O . ASN A 1 608 ? -23.667 9.459 0.018 1.00 65.25 608 ASN A O 1
ATOM 4466 N N . PRO A 1 609 ? -22.701 8.537 1.855 1.00 77.50 609 PRO A N 1
ATOM 4467 C CA . PRO A 1 609 ? -21.402 9.149 1.635 1.00 77.50 609 PRO A CA 1
ATOM 4468 C C . PRO A 1 609 ? -20.775 8.586 0.359 1.00 77.50 609 PRO A C 1
ATOM 4470 O O . PRO A 1 609 ? -20.818 7.383 0.101 1.00 77.50 609 PRO A O 1
ATOM 4473 N N . ALA A 1 610 ? -20.223 9.478 -0.457 1.00 80.38 610 ALA A N 1
ATOM 4474 C CA . ALA A 1 610 ? -19.511 9.144 -1.679 1.00 80.38 610 ALA A CA 1
ATOM 4475 C C . ALA A 1 610 ? -18.400 10.169 -1.888 1.00 80.38 610 ALA A C 1
ATOM 4477 O O . ALA A 1 610 ? -18.625 11.371 -1.708 1.00 80.38 610 ALA A O 1
ATOM 4478 N N . THR A 1 611 ? -17.218 9.695 -2.268 1.00 89.88 611 THR A N 1
ATOM 4479 C CA . THR A 1 611 ? -16.137 10.559 -2.740 1.00 89.88 611 THR A CA 1
ATOM 4480 C C . THR A 1 611 ? -16.529 11.205 -4.063 1.00 89.88 611 THR A C 1
ATOM 4482 O O . THR A 1 611 ? -17.493 10.788 -4.711 1.00 89.88 611 THR A O 1
ATOM 4485 N N . PHE A 1 612 ? -15.833 12.270 -4.465 1.00 87.88 612 PHE A N 1
ATOM 4486 C CA . PHE A 1 612 ? -16.277 13.086 -5.596 1.00 87.88 612 PHE A CA 1
ATOM 4487 C C . PHE A 1 612 ? -16.483 12.255 -6.871 1.00 87.88 612 PHE A C 1
ATOM 4489 O O . PHE A 1 612 ? -17.601 12.192 -7.379 1.00 87.88 612 PHE A O 1
ATOM 4496 N N . ASN A 1 613 ? -15.447 11.556 -7.335 1.00 86.19 613 ASN A N 1
ATOM 4497 C CA . ASN A 1 613 ? -15.467 10.718 -8.540 1.00 86.19 613 ASN A CA 1
ATOM 4498 C C . ASN A 1 613 ? -15.402 9.205 -8.262 1.00 86.19 613 ASN A C 1
ATOM 4500 O O . ASN A 1 613 ? -15.392 8.429 -9.213 1.00 86.19 613 ASN A O 1
ATOM 4504 N N . GLY A 1 614 ? -15.383 8.773 -6.995 1.00 87.56 614 GLY A N 1
ATOM 4505 C CA . GLY A 1 614 ? -15.291 7.350 -6.645 1.00 87.56 614 GLY A CA 1
ATOM 4506 C C . GLY A 1 614 ? -13.911 6.753 -6.913 1.00 87.56 614 GLY A C 1
ATOM 4507 O O . GLY A 1 614 ? -13.801 5.555 -7.166 1.00 87.56 614 GLY A O 1
ATOM 4508 N N . SER A 1 615 ? -12.872 7.591 -6.975 1.00 93.88 615 SER A N 1
ATOM 4509 C CA . SER A 1 615 ? -11.507 7.120 -7.169 1.00 93.88 615 SER A CA 1
ATOM 4510 C C . SER A 1 615 ? -10.995 6.467 -5.895 1.00 93.88 615 SER A C 1
ATOM 4512 O O . SER A 1 615 ? -10.980 7.094 -4.835 1.00 93.88 615 SER A O 1
ATOM 4514 N N . GLY A 1 616 ? -10.557 5.214 -6.006 1.00 93.62 616 GLY A N 1
ATOM 4515 C CA . GLY A 1 616 ? -10.254 4.375 -4.855 1.00 93.62 616 GLY A CA 1
ATOM 4516 C C . GLY A 1 616 ? -9.182 4.934 -3.917 1.00 93.62 616 GLY A C 1
ATOM 4517 O O . GLY A 1 616 ? -9.240 4.679 -2.716 1.00 93.62 616 GLY A O 1
ATOM 4518 N N . PHE A 1 617 ? -8.241 5.749 -4.415 1.00 93.94 617 PHE A N 1
ATOM 4519 C CA . PHE A 1 617 ? -7.259 6.378 -3.528 1.00 93.94 617 PHE A CA 1
ATOM 4520 C C . PHE A 1 617 ? -7.907 7.354 -2.534 1.00 93.94 617 PHE A C 1
ATOM 4522 O O . PHE A 1 617 ? -7.501 7.398 -1.373 1.00 93.94 617 PHE A O 1
ATOM 4529 N N . ILE A 1 618 ? -8.948 8.083 -2.953 1.00 94.75 618 ILE A N 1
ATOM 4530 C CA . ILE A 1 618 ? -9.682 9.026 -2.097 1.00 94.75 618 ILE A CA 1
ATOM 4531 C C . ILE A 1 618 ? -10.419 8.268 -0.990 1.00 94.75 618 ILE A C 1
ATOM 4533 O O . ILE A 1 618 ? -10.522 8.766 0.127 1.00 94.75 618 ILE A O 1
ATOM 4537 N N . ASP A 1 619 ? -10.903 7.060 -1.272 1.00 92.31 619 ASP A N 1
ATOM 4538 C CA . ASP A 1 619 ? -11.622 6.245 -0.291 1.00 92.31 619 ASP A CA 1
ATOM 4539 C C . ASP A 1 619 ? -10.689 5.742 0.830 1.00 92.31 619 ASP A C 1
ATOM 4541 O O . ASP A 1 619 ? -11.108 5.630 1.984 1.00 92.31 619 ASP A O 1
ATOM 4545 N N . GLU A 1 620 ? -9.419 5.470 0.504 1.00 92.81 620 GLU A N 1
ATOM 4546 C CA . GLU A 1 620 ? -8.559 4.615 1.332 1.00 92.81 620 GLU A CA 1
ATOM 4547 C C . GLU A 1 620 ? -7.258 5.259 1.852 1.00 92.81 620 GLU A C 1
ATOM 4549 O O . GLU A 1 620 ? -6.754 4.803 2.876 1.00 92.81 620 GLU A O 1
ATOM 4554 N N . MET A 1 621 ? -6.702 6.315 1.230 1.00 93.94 621 MET A N 1
ATOM 4555 C CA . MET A 1 621 ? -5.305 6.742 1.494 1.00 93.94 621 MET A CA 1
ATOM 4556 C C . MET A 1 621 ? -4.977 7.032 2.965 1.00 93.94 621 MET A C 1
ATOM 4558 O O . MET A 1 621 ? -3.886 6.712 3.429 1.00 93.94 621 MET A O 1
ATOM 4562 N N . LEU A 1 622 ? -5.907 7.646 3.705 1.00 93.69 622 LEU A N 1
ATOM 4563 C CA . LEU A 1 622 ? -5.693 7.999 5.109 1.00 93.69 622 LEU A CA 1
ATOM 4564 C C . LEU A 1 622 ? -5.564 6.731 5.959 1.00 93.69 622 LEU A C 1
ATOM 4566 O O . LEU A 1 622 ? -4.738 6.646 6.864 1.00 93.69 622 LEU A O 1
ATOM 4570 N N . TRP A 1 623 ? -6.351 5.717 5.616 1.00 91.69 623 TRP A N 1
ATOM 4571 C CA . TRP A 1 623 ? -6.496 4.473 6.363 1.00 91.69 623 TRP A CA 1
ATOM 4572 C C . TRP A 1 623 ? -5.364 3.478 6.123 1.00 91.69 623 TRP A C 1
ATOM 4574 O O . TRP A 1 623 ? -5.327 2.419 6.753 1.00 91.69 623 TRP A O 1
ATOM 4584 N N . LEU A 1 624 ? -4.425 3.825 5.242 1.00 92.62 624 LEU A N 1
ATOM 4585 C CA . LEU A 1 624 ? -3.175 3.097 5.055 1.00 92.62 624 LEU A CA 1
ATOM 4586 C C . LEU A 1 624 ? -2.196 3.335 6.214 1.00 92.62 624 LEU A C 1
ATOM 4588 O O . LEU A 1 624 ? -1.407 2.452 6.547 1.00 92.62 624 LEU A O 1
ATOM 4592 N N . VAL A 1 625 ? -2.266 4.510 6.851 1.00 91.62 625 VAL A N 1
ATOM 4593 C CA . VAL A 1 625 ? -1.345 4.916 7.927 1.00 91.62 625 VAL A CA 1
ATOM 4594 C C . VAL A 1 625 ? -2.021 5.061 9.292 1.00 91.62 625 VAL A C 1
ATOM 4596 O O . VAL A 1 625 ? -1.335 5.309 10.277 1.00 91.62 625 VAL A O 1
ATOM 4599 N N . MET A 1 626 ? -3.347 4.910 9.378 1.00 87.38 626 MET A N 1
ATOM 4600 C CA . MET A 1 626 ? -4.076 4.934 10.650 1.00 87.38 626 MET A CA 1
ATOM 4601 C C . MET A 1 626 ? -5.360 4.107 10.644 1.00 87.38 626 MET A C 1
ATOM 4603 O O . MET A 1 626 ? -5.976 3.870 9.605 1.00 87.38 626 MET A O 1
ATOM 4607 N N . SER A 1 627 ? -5.820 3.772 11.845 1.00 81.62 627 SER A N 1
ATOM 4608 C CA . SER A 1 627 ? -7.079 3.076 12.107 1.00 81.62 627 SER A CA 1
ATOM 4609 C C . SER A 1 627 ? -8.312 3.951 11.775 1.00 81.62 627 SER A C 1
ATOM 4611 O O . SER A 1 627 ? -8.425 5.061 12.319 1.00 81.62 627 SER A O 1
ATOM 4613 N N . PRO A 1 628 ? -9.273 3.474 10.955 1.00 81.69 628 PRO A N 1
ATOM 4614 C CA . PRO A 1 628 ? -10.400 4.288 10.470 1.00 81.69 628 PRO A CA 1
ATOM 4615 C C . PRO A 1 628 ? -11.486 4.656 11.481 1.00 81.69 628 PRO A C 1
ATOM 4617 O O . PRO A 1 628 ? -12.429 3.926 11.551 1.00 81.69 628 PRO A O 1
ATOM 4620 N N . VAL A 1 629 ? -11.441 5.793 12.180 1.00 77.00 629 VAL A N 1
ATOM 4621 C CA . VAL A 1 629 ? -12.336 6.337 13.259 1.00 77.00 629 VAL A CA 1
ATOM 4622 C C . VAL A 1 629 ? -13.851 5.977 13.412 1.00 77.00 629 VAL A C 1
ATOM 4624 O O . VAL A 1 629 ? -14.493 6.551 14.287 1.00 77.00 629 VAL A O 1
ATOM 4627 N N . GLY A 1 630 ? -14.471 5.086 12.639 1.00 75.50 630 GLY A N 1
ATOM 4628 C CA . GLY A 1 630 ? -15.893 4.769 12.689 1.00 75.50 630 GLY A CA 1
ATOM 4629 C C . GLY A 1 630 ? -16.698 5.971 12.226 1.00 75.50 630 GLY A C 1
ATOM 4630 O O . GLY A 1 630 ? -16.415 6.548 11.171 1.00 75.50 630 GLY A O 1
ATOM 4631 N N . LYS A 1 631 ? -17.676 6.387 13.035 1.00 79.50 631 LYS A N 1
ATOM 4632 C CA . LYS A 1 631 ? -18.413 7.623 12.786 1.00 79.50 631 LYS A CA 1
ATOM 4633 C C . LYS A 1 631 ? -17.531 8.843 13.039 1.00 79.50 631 LYS A C 1
ATOM 4635 O O . LYS A 1 631 ? -17.147 9.117 14.178 1.00 79.50 631 LYS A O 1
ATOM 4640 N N . ASP A 1 632 ? -17.266 9.607 11.988 1.00 88.12 632 ASP A N 1
ATOM 4641 C CA . ASP A 1 632 ? -16.521 10.854 12.104 1.00 88.12 632 ASP A CA 1
ATOM 4642 C C . ASP A 1 632 ? -17.416 12.023 12.572 1.00 88.12 632 ASP A C 1
ATOM 4644 O O . ASP A 1 632 ? -18.651 11.951 12.629 1.00 88.12 632 ASP A O 1
ATOM 4648 N N . ALA A 1 633 ? -16.776 13.130 12.931 1.00 88.56 633 ALA A N 1
ATOM 4649 C CA . ALA A 1 633 ? -17.404 14.359 13.395 1.00 88.56 633 ALA A CA 1
ATOM 4650 C C . ALA A 1 633 ? -18.215 15.081 12.305 1.00 88.56 633 ALA A C 1
ATOM 4652 O O . ALA A 1 633 ? -18.998 15.981 12.619 1.00 88.56 633 ALA A O 1
ATOM 4653 N N . TYR A 1 634 ? -18.062 14.684 11.042 1.00 89.00 634 TYR A N 1
ATOM 4654 C CA . TYR A 1 634 ? -18.835 15.177 9.910 1.00 89.00 634 TYR A CA 1
ATOM 4655 C C . TYR A 1 634 ? -20.063 14.305 9.601 1.00 89.00 634 TYR A C 1
ATOM 4657 O O . TYR A 1 634 ? -20.955 14.737 8.867 1.00 89.00 634 TYR A O 1
ATOM 4665 N N . GLY A 1 635 ? -20.164 13.114 10.197 1.00 83.44 635 GLY A N 1
ATOM 4666 C CA . GLY A 1 635 ? -21.348 12.261 10.203 1.00 83.44 635 GLY A CA 1
ATOM 4667 C C . GLY A 1 635 ? -21.195 10.872 9.569 1.00 83.44 635 GLY A C 1
ATOM 4668 O O . GLY A 1 635 ? -21.847 9.961 10.090 1.00 83.44 635 GLY A O 1
ATOM 4669 N N . PRO A 1 636 ? -20.437 10.675 8.472 1.00 82.94 636 PRO A N 1
ATOM 4670 C CA . PRO A 1 636 ? -20.219 9.359 7.872 1.00 82.94 636 PRO A CA 1
ATOM 4671 C C . PRO A 1 636 ? -19.543 8.355 8.807 1.00 82.94 636 PRO A C 1
ATOM 4673 O O . PRO A 1 636 ? -18.759 8.726 9.673 1.00 82.94 636 PRO A O 1
ATOM 4676 N N . ASP A 1 637 ? -19.841 7.074 8.588 1.00 77.06 637 ASP A N 1
ATOM 4677 C CA . ASP A 1 637 ? -19.187 5.943 9.248 1.00 77.06 637 ASP A CA 1
ATOM 4678 C C . ASP A 1 637 ? -18.187 5.297 8.281 1.00 77.06 637 ASP A C 1
ATOM 4680 O O . ASP A 1 637 ? -18.585 4.737 7.255 1.00 77.06 637 ASP A O 1
ATOM 4684 N N . TRP A 1 638 ? -16.896 5.417 8.586 1.00 82.62 638 TRP A N 1
ATOM 4685 C CA . TRP A 1 638 ? -15.805 4.964 7.725 1.00 82.62 638 TRP A CA 1
ATOM 4686 C C . TRP A 1 638 ? -15.643 3.449 7.681 1.00 82.62 638 TRP A C 1
ATOM 4688 O O . TRP A 1 638 ? -15.270 2.928 6.632 1.00 82.62 638 TRP A O 1
ATOM 4698 N N . ASP A 1 639 ? -15.973 2.733 8.755 1.00 71.19 639 ASP A N 1
ATOM 4699 C CA . ASP A 1 639 ? -15.889 1.269 8.764 1.00 71.19 639 ASP A CA 1
ATOM 4700 C C . ASP A 1 639 ? -16.947 0.685 7.808 1.00 71.19 639 ASP A C 1
ATOM 4702 O O . ASP A 1 639 ? -16.667 -0.191 6.981 1.00 71.19 639 ASP A O 1
ATOM 4706 N N . VAL A 1 640 ? -18.154 1.263 7.825 1.00 65.81 640 VAL A N 1
ATOM 4707 C CA . VAL A 1 640 ? -19.230 0.914 6.886 1.00 65.81 640 VAL A CA 1
ATOM 4708 C C . VAL A 1 640 ? -18.910 1.380 5.466 1.00 65.81 640 VAL A C 1
ATOM 4710 O O . VAL A 1 640 ? -19.045 0.602 4.520 1.00 65.81 640 VAL A O 1
ATOM 4713 N N . PHE A 1 641 ? -18.500 2.640 5.293 1.00 79.56 641 PHE A N 1
ATOM 4714 C CA . PHE A 1 641 ? -18.251 3.212 3.970 1.00 79.56 641 PHE A CA 1
ATOM 4715 C C . PHE A 1 641 ? -17.183 2.427 3.205 1.00 79.56 641 PHE A C 1
ATOM 4717 O O . PHE A 1 641 ? -17.444 2.026 2.073 1.00 79.56 641 PHE A O 1
ATOM 4724 N N . ARG A 1 642 ? -16.022 2.162 3.819 1.00 86.38 642 ARG A N 1
ATOM 4725 C CA . ARG A 1 642 ? -14.902 1.461 3.166 1.00 86.38 642 ARG A CA 1
ATOM 4726 C C . ARG A 1 642 ? -15.282 0.047 2.732 1.00 86.38 642 ARG A C 1
ATOM 4728 O O . ARG A 1 642 ? -14.986 -0.377 1.615 1.00 86.38 642 ARG A O 1
ATOM 4735 N N . THR A 1 643 ? -16.014 -0.669 3.584 1.00 71.75 643 THR A N 1
ATOM 4736 C CA . THR A 1 643 ? -16.531 -2.006 3.259 1.00 71.75 643 THR A CA 1
ATOM 4737 C C . THR A 1 643 ? -17.464 -1.950 2.045 1.00 71.75 643 THR A C 1
ATOM 4739 O O . THR A 1 643 ? -17.313 -2.716 1.096 1.00 71.75 643 THR A O 1
ATOM 4742 N N . VAL A 1 644 ? -18.396 -0.992 2.016 1.00 69.12 644 VAL A N 1
ATOM 4743 C CA . VAL A 1 644 ? -19.325 -0.815 0.887 1.00 69.12 644 VAL A CA 1
ATOM 4744 C C . VAL A 1 644 ? -18.601 -0.369 -0.389 1.00 69.12 644 VAL A C 1
ATOM 4746 O O . VAL A 1 644 ? -18.929 -0.854 -1.472 1.00 69.12 644 VAL A O 1
ATOM 4749 N N . ALA A 1 645 ? -17.635 0.544 -0.285 1.00 77.38 645 ALA A N 1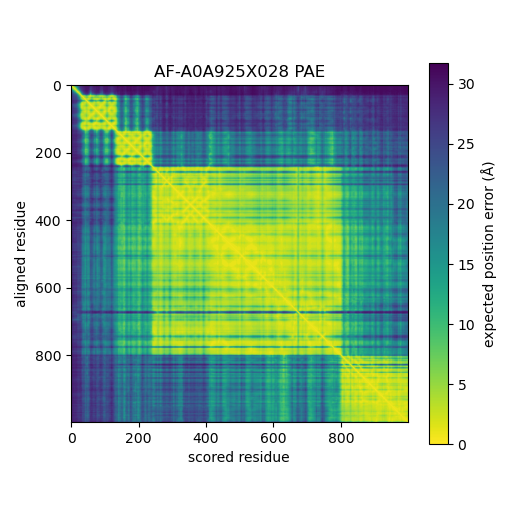
ATOM 4750 C CA . ALA A 1 645 ? -16.876 1.065 -1.418 1.00 77.38 645 ALA A CA 1
ATOM 4751 C C . ALA A 1 645 ? -16.009 -0.024 -2.069 1.00 77.38 645 ALA A C 1
ATOM 4753 O O . ALA A 1 645 ? -16.071 -0.206 -3.285 1.00 77.38 645 ALA A O 1
ATOM 4754 N N . SER A 1 646 ? -15.284 -0.805 -1.263 1.00 81.81 646 SER A N 1
ATOM 4755 C CA . SER A 1 646 ? -14.454 -1.912 -1.754 1.00 81.81 646 SER A CA 1
ATOM 4756 C C . SER A 1 646 ? -15.284 -3.047 -2.367 1.00 81.81 646 SER A C 1
ATOM 4758 O O . SER A 1 646 ? -14.970 -3.488 -3.472 1.00 81.81 646 SER A O 1
ATOM 4760 N N . ASN A 1 647 ? -16.405 -3.441 -1.744 1.00 71.56 647 ASN A N 1
ATOM 4761 C CA . ASN A 1 647 ? -17.342 -4.414 -2.326 1.00 71.56 647 ASN A CA 1
ATOM 4762 C C . ASN A 1 647 ? -17.889 -3.938 -3.676 1.00 71.56 647 ASN A C 1
ATOM 4764 O O . ASN A 1 647 ? -17.950 -4.708 -4.632 1.00 71.56 647 ASN A O 1
ATOM 4768 N N . ARG A 1 648 ? -18.271 -2.657 -3.773 1.00 76.94 648 ARG A N 1
ATOM 4769 C CA . ARG A 1 648 ? -18.759 -2.069 -5.027 1.00 76.94 648 ARG A CA 1
ATOM 4770 C C . ARG A 1 648 ? -17.703 -2.155 -6.120 1.00 76.94 648 ARG A C 1
ATOM 4772 O O . ARG A 1 648 ? -18.051 -2.470 -7.253 1.00 76.94 648 ARG A O 1
ATOM 4779 N N . GLN A 1 649 ? -16.451 -1.848 -5.791 1.00 84.12 649 GLN A N 1
ATOM 4780 C CA . GLN A 1 649 ? -15.351 -1.940 -6.740 1.00 84.12 649 GLN A CA 1
ATOM 4781 C C . GLN A 1 649 ? -15.178 -3.384 -7.202 1.00 84.12 649 GLN A C 1
ATOM 4783 O O . GLN A 1 649 ? -15.277 -3.600 -8.394 1.00 84.12 649 GLN A O 1
ATOM 4788 N N . VAL A 1 650 ? -15.053 -4.380 -6.320 1.00 75.81 650 VAL A N 1
ATOM 4789 C CA . VAL A 1 650 ? -14.952 -5.799 -6.731 1.00 75.81 650 VAL A CA 1
ATOM 4790 C C . VAL A 1 650 ? -16.112 -6.202 -7.657 1.00 75.81 650 VAL A C 1
ATOM 4792 O O . VAL A 1 650 ? -15.880 -6.573 -8.806 1.00 75.81 650 VAL A O 1
ATOM 4795 N N . GLN A 1 651 ? -17.357 -5.984 -7.219 1.00 73.75 651 GLN A N 1
ATOM 4796 C CA . GLN A 1 651 ? -18.558 -6.361 -7.977 1.00 73.75 651 GLN A CA 1
ATOM 4797 C C . GLN A 1 651 ? -18.667 -5.676 -9.344 1.00 73.75 651 GLN A C 1
ATOM 4799 O O . GLN A 1 651 ? -19.242 -6.230 -10.282 1.00 73.75 651 GLN A O 1
ATOM 4804 N N . TYR A 1 652 ? -18.129 -4.462 -9.485 1.00 76.81 652 TYR A N 1
ATOM 4805 C CA . TYR A 1 652 ? -18.129 -3.752 -10.762 1.00 76.81 652 TYR A CA 1
ATOM 4806 C C . TYR A 1 652 ? -17.323 -4.496 -11.836 1.00 76.81 652 TYR A C 1
ATOM 4808 O O . TYR A 1 652 ? -17.667 -4.427 -13.019 1.00 76.81 652 TYR A O 1
ATOM 4816 N N . TYR A 1 653 ? -16.280 -5.228 -11.431 1.00 81.19 653 TYR A N 1
ATOM 4817 C CA . TYR A 1 653 ? -15.362 -5.919 -12.334 1.00 81.19 653 TYR A CA 1
ATOM 4818 C C . TYR A 1 653 ? -15.597 -7.435 -12.436 1.00 81.19 653 TYR A C 1
ATOM 4820 O O . TYR A 1 653 ? -14.970 -8.063 -13.281 1.00 81.19 653 TYR A O 1
ATOM 4828 N N . ASP A 1 654 ? -16.553 -8.022 -11.707 1.00 72.31 654 ASP A N 1
ATOM 4829 C CA . ASP A 1 654 ? -16.844 -9.475 -11.741 1.00 72.31 654 ASP A CA 1
ATOM 4830 C C . ASP A 1 654 ? -17.211 -10.021 -13.136 1.00 72.31 654 ASP A C 1
ATOM 4832 O O . ASP A 1 654 ? -17.166 -11.224 -13.385 1.00 72.31 654 ASP A O 1
ATOM 4836 N N . THR A 1 655 ? -17.590 -9.138 -14.062 1.00 68.44 655 THR A N 1
ATOM 4837 C CA . THR A 1 655 ? -17.932 -9.489 -15.452 1.00 68.44 655 THR A CA 1
ATOM 4838 C C . THR A 1 655 ? -16.767 -9.333 -16.432 1.00 68.44 655 THR A C 1
ATOM 4840 O O . THR A 1 655 ? -16.939 -9.585 -17.627 1.00 68.44 655 THR A O 1
ATOM 4843 N N . GLN A 1 656 ? -15.596 -8.896 -15.959 1.00 74.44 656 GLN A N 1
ATOM 4844 C CA . GLN A 1 656 ? -14.409 -8.730 -16.791 1.00 74.44 656 GLN A CA 1
ATOM 4845 C C . GLN A 1 656 ? -13.752 -10.081 -17.107 1.00 74.44 656 GLN A C 1
ATOM 4847 O O . GLN A 1 656 ? -13.874 -11.035 -16.341 1.00 74.44 656 GLN A O 1
ATOM 4852 N N . PRO A 1 657 ? -13.039 -10.188 -18.243 1.00 69.50 657 PRO A N 1
ATOM 4853 C CA . PRO A 1 657 ? -12.484 -11.463 -18.698 1.00 69.50 657 PRO A CA 1
ATOM 4854 C C . PRO A 1 657 ? -11.287 -11.958 -17.872 1.00 69.50 657 PRO A C 1
ATOM 4856 O O . PRO A 1 657 ? -10.881 -13.103 -18.036 1.00 69.50 657 PRO A O 1
ATOM 4859 N N . ALA A 1 658 ? -10.727 -11.116 -17.006 1.00 76.19 658 ALA A N 1
ATOM 4860 C CA . ALA A 1 658 ? -9.617 -11.425 -16.113 1.00 76.19 658 ALA A CA 1
ATOM 4861 C C . ALA A 1 658 ? -9.995 -11.036 -14.673 1.00 76.19 658 ALA A C 1
ATOM 4863 O O . ALA A 1 658 ? -10.817 -10.132 -14.504 1.00 76.19 658 ALA A O 1
ATOM 4864 N N . PRO A 1 659 ? -9.378 -11.640 -13.637 1.00 79.75 659 PRO A N 1
ATOM 4865 C CA . PRO A 1 659 ? -9.647 -11.324 -12.230 1.00 79.75 659 PRO A CA 1
ATOM 4866 C C . PRO A 1 659 ? -9.009 -9.988 -11.794 1.00 79.75 659 PRO A C 1
ATOM 4868 O O . PRO A 1 659 ? -8.487 -9.861 -10.691 1.00 79.75 659 PRO A O 1
ATOM 4871 N N . LEU A 1 660 ? -9.013 -8.992 -12.679 1.00 88.19 660 LEU A N 1
ATOM 4872 C CA . LEU A 1 660 ? -8.503 -7.651 -12.434 1.00 88.19 660 LEU A CA 1
ATOM 4873 C C . LEU A 1 660 ? -9.655 -6.769 -11.953 1.00 88.19 660 LEU A C 1
ATOM 4875 O O . LEU A 1 660 ? -10.724 -6.765 -12.564 1.00 88.19 660 LEU A O 1
ATOM 4879 N N . PHE A 1 661 ? -9.431 -5.971 -10.911 1.00 91.06 661 PHE A N 1
ATOM 4880 C CA . PHE A 1 661 ? -10.450 -5.059 -10.395 1.00 91.06 661 PHE A CA 1
ATOM 4881 C C . PHE A 1 661 ? -9.861 -3.736 -9.905 1.00 91.06 661 PHE A C 1
ATOM 4883 O O . PHE A 1 661 ? -8.653 -3.589 -9.725 1.00 91.06 661 PHE A O 1
ATOM 4890 N N . GLY A 1 662 ? -10.757 -2.779 -9.662 1.00 92.12 662 GLY A N 1
ATOM 4891 C CA . GLY A 1 662 ? -10.441 -1.539 -8.967 1.00 92.12 662 GLY A CA 1
ATOM 4892 C C . GLY A 1 662 ? -10.137 -0.367 -9.888 1.00 92.12 662 GLY A C 1
ATOM 4893 O O . GLY A 1 662 ? -9.238 -0.439 -10.716 1.00 92.12 662 GLY A O 1
ATOM 4894 N N . ALA A 1 663 ? -10.851 0.741 -9.693 1.00 93.12 663 ALA A N 1
ATOM 4895 C CA . ALA A 1 663 ? -10.551 2.030 -10.307 1.00 93.12 663 ALA A CA 1
ATOM 4896 C C . ALA A 1 663 ? -9.973 3.011 -9.285 1.00 93.12 663 ALA A C 1
ATOM 4898 O O . ALA A 1 663 ? -10.605 3.321 -8.271 1.00 93.12 663 ALA A O 1
ATOM 4899 N N . SER A 1 664 ? -8.811 3.563 -9.605 1.00 95.62 664 SER A N 1
ATOM 4900 C CA . SER A 1 664 ? -8.155 4.632 -8.865 1.00 95.62 664 SER A CA 1
ATOM 4901 C C . SER A 1 664 ? -7.389 5.542 -9.825 1.00 95.62 664 SER A C 1
ATOM 4903 O O . SER A 1 664 ? -7.193 5.206 -10.989 1.00 95.62 664 SER A O 1
ATOM 4905 N N . ALA A 1 665 ? -6.984 6.722 -9.367 1.00 92.50 665 ALA A N 1
ATOM 4906 C CA . ALA A 1 665 ? -6.259 7.668 -10.198 1.00 92.50 665 ALA A CA 1
ATOM 4907 C C . ALA A 1 665 ? -4.887 7.104 -10.604 1.00 92.50 665 ALA A C 1
ATOM 4909 O O . ALA A 1 665 ? -4.161 6.543 -9.778 1.00 92.50 665 ALA A O 1
ATOM 4910 N N . GLY A 1 666 ? -4.538 7.244 -11.880 1.00 90.06 666 GLY A N 1
ATOM 4911 C CA . GLY A 1 666 ? -3.291 6.721 -12.428 1.00 90.06 666 GLY A CA 1
ATOM 4912 C C . GLY A 1 666 ? -3.104 7.063 -13.898 1.00 90.06 666 GLY A C 1
ATOM 4913 O O . GLY A 1 666 ? -4.012 7.571 -14.565 1.00 90.06 666 GLY A O 1
ATOM 4914 N N . GLU A 1 667 ? -1.912 6.780 -14.412 1.00 86.56 667 GLU A N 1
ATOM 4915 C CA . GLU A 1 667 ? -1.652 6.872 -15.844 1.00 86.56 667 GLU A CA 1
ATOM 4916 C C . GLU A 1 667 ? -2.529 5.884 -16.628 1.00 86.56 667 GLU A C 1
ATOM 4918 O O . GLU A 1 667 ? -2.715 4.741 -16.217 1.00 86.56 667 GLU A O 1
ATOM 4923 N N . ALA A 1 668 ? -3.072 6.302 -17.769 1.00 82.12 668 ALA A N 1
ATOM 4924 C CA . ALA A 1 668 ? -3.967 5.491 -18.587 1.00 82.12 668 ALA A CA 1
ATOM 4925 C C . ALA A 1 668 ? -3.221 4.357 -19.332 1.00 82.12 668 ALA A C 1
ATOM 4927 O O . ALA A 1 668 ? -2.050 4.518 -19.694 1.00 82.12 668 ALA A O 1
ATOM 4928 N N . PRO A 1 669 ? -3.892 3.231 -19.647 1.00 82.06 669 PRO A N 1
ATOM 4929 C CA . PRO A 1 669 ? -3.296 2.169 -20.453 1.00 82.06 669 PRO A CA 1
ATOM 4930 C C . PRO A 1 669 ? -2.842 2.645 -21.843 1.00 82.06 669 PRO A C 1
ATOM 4932 O O . PRO A 1 669 ? -3.440 3.525 -22.463 1.00 82.06 669 PRO A O 1
ATOM 4935 N N . ILE A 1 670 ? -1.812 1.988 -22.383 1.00 70.75 670 ILE A N 1
ATOM 4936 C CA . ILE A 1 670 ? -1.073 2.397 -23.595 1.00 70.75 670 ILE A CA 1
ATOM 4937 C C . ILE A 1 670 ? -1.929 2.558 -24.873 1.00 70.75 670 ILE A C 1
ATOM 4939 O O . ILE A 1 670 ? -1.544 3.287 -25.790 1.00 70.75 670 ILE A O 1
ATOM 4943 N N . LEU A 1 671 ? -3.091 1.906 -24.986 1.00 54.78 671 LEU A N 1
ATOM 4944 C CA . LEU A 1 671 ? -3.828 1.829 -26.257 1.00 54.78 671 LEU A CA 1
ATOM 4945 C C . LEU A 1 671 ? -4.433 3.149 -26.770 1.00 54.78 671 LEU A C 1
ATOM 4947 O O . LEU A 1 671 ? -4.827 3.203 -27.938 1.00 54.78 671 LEU A O 1
ATOM 4951 N N . ALA A 1 672 ? -4.466 4.225 -25.982 1.00 46.91 672 ALA A N 1
ATOM 4952 C CA . ALA A 1 672 ? -5.105 5.473 -26.386 1.00 46.91 672 ALA A CA 1
ATOM 4953 C C . ALA A 1 672 ? -4.140 6.663 -26.343 1.00 46.91 672 ALA A C 1
ATOM 4955 O O . ALA A 1 672 ? -3.937 7.294 -25.314 1.00 46.91 672 ALA A O 1
ATOM 4956 N N . GLN A 1 673 ? -3.631 7.074 -27.508 1.00 44.25 673 GLN A N 1
ATOM 4957 C CA . GLN A 1 673 ? -2.937 8.364 -27.688 1.00 44.25 673 GLN A CA 1
ATOM 4958 C C . GLN A 1 673 ? -3.876 9.588 -27.517 1.00 44.25 673 GLN A C 1
ATOM 4960 O O . GLN A 1 673 ? -3.586 10.666 -28.031 1.00 44.25 673 GLN A O 1
ATOM 4965 N N . THR A 1 674 ? -5.039 9.421 -26.879 1.00 42.19 674 THR A N 1
ATOM 4966 C CA . THR A 1 674 ? -6.136 10.399 -26.852 1.00 42.19 674 THR A CA 1
ATOM 4967 C C . THR A 1 674 ? -6.484 10.917 -25.458 1.00 42.19 674 THR A C 1
ATOM 4969 O O . THR A 1 674 ? -7.347 11.786 -25.366 1.00 42.19 674 THR A O 1
ATOM 4972 N N . THR A 1 675 ? -5.851 10.423 -24.390 1.00 48.22 675 THR A N 1
ATOM 4973 C CA . THR A 1 675 ? -6.058 10.915 -23.016 1.00 48.22 675 THR A CA 1
ATOM 4974 C C . THR A 1 675 ? -4.831 11.666 -22.501 1.00 48.22 675 THR A C 1
ATOM 4976 O O . THR A 1 675 ? -3.731 11.548 -23.042 1.00 48.22 675 THR A O 1
ATOM 4979 N N . SER A 1 676 ? -5.024 12.488 -21.471 1.00 51.84 676 SER A N 1
ATOM 4980 C CA . SER A 1 676 ? -4.041 13.379 -20.834 1.00 51.84 676 SER A CA 1
ATOM 4981 C C . SER A 1 676 ? -2.890 12.668 -20.100 1.00 51.84 676 SER A C 1
ATOM 4983 O O . SER A 1 676 ? -2.240 13.277 -19.256 1.00 51.84 676 SER A O 1
ATOM 4985 N N . GLY A 1 677 ? -2.600 11.403 -20.415 1.00 70.44 677 GLY A N 1
ATOM 4986 C CA . GLY A 1 677 ? -1.586 10.589 -19.742 1.00 70.44 677 GLY A CA 1
ATOM 4987 C C . GLY A 1 677 ? -2.060 10.087 -18.382 1.00 70.44 677 GLY A C 1
ATOM 4988 O O . GLY A 1 677 ? -2.101 8.882 -18.195 1.00 70.44 677 GLY A O 1
ATOM 4989 N N . TYR A 1 678 ? -2.494 10.984 -17.495 1.00 83.38 678 TYR A N 1
ATOM 4990 C CA . TYR A 1 678 ? -3.051 10.693 -16.171 1.00 83.38 678 TYR A CA 1
ATOM 4991 C C . TYR A 1 678 ? -4.557 10.971 -16.132 1.00 83.38 678 TYR A C 1
ATOM 4993 O O . TYR A 1 678 ? -5.008 12.006 -16.636 1.00 83.38 678 TYR A O 1
ATOM 5001 N N . ASP A 1 679 ? -5.323 10.066 -15.521 1.00 86.75 679 ASP A N 1
ATOM 5002 C CA . ASP A 1 679 ? -6.771 10.183 -15.358 1.00 86.75 679 ASP A CA 1
ATOM 5003 C C . ASP A 1 679 ? -7.216 9.728 -13.964 1.00 86.75 679 ASP A C 1
ATOM 5005 O O . ASP A 1 679 ? -6.709 8.771 -13.379 1.00 86.75 679 ASP A O 1
ATOM 5009 N N . ALA A 1 680 ? -8.220 10.419 -13.427 1.00 89.50 680 ALA A N 1
ATOM 5010 C CA . ALA A 1 680 ? -8.810 10.080 -12.142 1.00 89.50 680 ALA A CA 1
ATOM 5011 C C . ALA A 1 680 ? -9.918 9.035 -12.344 1.00 89.50 680 ALA A C 1
ATOM 5013 O O . ALA A 1 680 ? -11.105 9.386 -12.399 1.00 89.50 680 ALA A O 1
ATOM 5014 N N . PHE A 1 681 ? -9.526 7.768 -12.524 1.00 92.81 681 PHE A N 1
ATOM 5015 C CA . PHE A 1 681 ? -10.488 6.678 -12.668 1.00 92.81 681 PHE A CA 1
ATOM 5016 C C . PHE A 1 681 ? -11.248 6.455 -11.360 1.00 92.81 681 PHE A C 1
ATOM 5018 O O . PHE A 1 681 ? -10.666 6.543 -10.275 1.00 92.81 681 PHE A O 1
ATOM 5025 N N . GLY A 1 682 ? -12.545 6.170 -11.450 1.00 91.69 682 GLY A N 1
ATOM 5026 C CA . GLY A 1 682 ? -13.382 5.965 -10.274 1.00 91.69 682 GLY A CA 1
ATOM 5027 C C . GLY A 1 682 ? -14.775 5.417 -10.566 1.00 91.69 682 GLY A C 1
ATOM 5028 O O . GLY A 1 682 ? -15.356 5.649 -11.634 1.00 91.69 682 GLY A O 1
ATOM 5029 N N . VAL A 1 683 ? -15.305 4.683 -9.584 1.00 85.38 683 VAL A N 1
ATOM 5030 C CA . VAL A 1 683 ? -16.611 4.017 -9.619 1.00 85.38 683 VAL A CA 1
ATOM 5031 C C . VAL A 1 683 ? -17.383 4.330 -8.338 1.00 85.38 683 VAL A C 1
ATOM 5033 O O . VAL A 1 683 ? -16.885 4.168 -7.229 1.00 85.38 683 VAL A O 1
ATOM 5036 N N . GLY A 1 684 ? -18.647 4.736 -8.475 1.00 74.50 684 GLY A N 1
ATOM 5037 C CA . GLY A 1 684 ? -19.534 4.963 -7.331 1.00 74.50 684 GLY A CA 1
ATOM 5038 C C . GLY A 1 684 ? -19.314 6.294 -6.608 1.00 74.50 684 GLY A C 1
ATOM 5039 O O . GLY A 1 684 ? -19.660 6.407 -5.431 1.00 74.50 684 GLY A O 1
ATOM 5040 N N . GLY A 1 685 ? -18.753 7.283 -7.308 1.00 80.94 685 GLY A N 1
ATOM 5041 C CA . GLY A 1 685 ? -18.624 8.654 -6.823 1.00 80.94 685 GLY A CA 1
ATOM 5042 C C . GLY A 1 685 ? -19.936 9.441 -6.815 1.00 80.94 685 GLY A C 1
ATOM 5043 O O . GLY A 1 685 ? -20.985 8.981 -7.269 1.00 80.94 685 GLY A O 1
ATOM 5044 N N . ALA A 1 686 ? -19.868 10.673 -6.312 1.00 81.81 686 ALA A N 1
ATOM 5045 C CA . ALA A 1 686 ? -20.961 11.642 -6.374 1.00 81.81 686 ALA A CA 1
ATOM 5046 C C . ALA A 1 686 ? -21.276 12.090 -7.815 1.00 81.81 686 ALA A C 1
ATOM 5048 O O . ALA A 1 686 ? -22.410 12.484 -8.108 1.00 81.81 686 ALA A O 1
ATOM 5049 N N . ILE A 1 687 ? -20.287 12.028 -8.710 1.00 83.44 687 ILE A N 1
ATOM 5050 C CA . ILE A 1 687 ? -20.450 12.243 -10.152 1.00 83.44 687 ILE A CA 1
ATOM 5051 C C . ILE A 1 687 ? -20.493 10.918 -10.923 1.00 83.44 687 ILE A C 1
ATOM 5053 O O . ILE A 1 687 ? -20.280 9.843 -10.370 1.00 83.44 687 ILE A O 1
ATOM 5057 N N . ALA A 1 688 ? -20.798 10.999 -12.220 1.00 80.38 688 ALA A N 1
ATOM 5058 C CA . ALA A 1 688 ? -20.791 9.833 -13.097 1.00 80.38 688 ALA A CA 1
ATOM 5059 C C . ALA A 1 688 ? -19.410 9.158 -13.118 1.00 80.38 688 ALA A C 1
ATOM 5061 O O . ALA A 1 688 ? -18.392 9.851 -13.125 1.00 80.38 688 ALA A O 1
ATOM 5062 N N . ASN A 1 689 ? -19.406 7.822 -13.172 1.00 84.81 689 ASN A N 1
ATOM 5063 C CA . ASN A 1 689 ? -18.183 7.027 -13.214 1.00 84.81 689 ASN A CA 1
ATOM 5064 C C . ASN A 1 689 ? -17.268 7.479 -14.354 1.00 84.81 689 ASN A C 1
ATOM 5066 O O . ASN A 1 689 ? -17.714 7.689 -15.486 1.00 84.81 689 ASN A O 1
ATOM 5070 N N . ASN A 1 690 ? -15.980 7.549 -14.041 1.00 87.94 690 ASN A N 1
ATOM 5071 C CA . ASN A 1 690 ? -14.917 7.605 -15.026 1.00 87.94 690 ASN A CA 1
ATOM 5072 C C . ASN A 1 690 ? -14.143 6.292 -14.931 1.00 87.94 690 ASN A C 1
ATOM 5074 O O . ASN A 1 690 ? -13.132 6.214 -14.251 1.00 87.94 690 ASN A O 1
ATOM 5078 N N . ASP A 1 691 ? -14.633 5.235 -15.564 1.00 86.50 691 ASP A N 1
ATOM 5079 C CA . ASP A 1 691 ? -13.968 3.927 -15.563 1.00 86.50 691 ASP A CA 1
ATOM 5080 C C . ASP A 1 691 ? -13.056 3.733 -16.786 1.00 86.50 691 ASP A C 1
ATOM 5082 O O . ASP A 1 691 ? -12.564 2.639 -17.022 1.00 86.50 691 ASP A O 1
ATOM 5086 N N . GLY A 1 692 ? -12.862 4.768 -17.611 1.00 82.88 692 GLY A N 1
ATOM 5087 C CA . GLY A 1 692 ? -12.075 4.698 -18.845 1.00 82.88 692 GLY A CA 1
ATOM 5088 C C . GLY A 1 692 ? -12.752 3.969 -20.016 1.00 82.88 692 GLY A C 1
ATOM 5089 O O . GLY A 1 692 ? -12.248 4.030 -21.141 1.00 82.88 692 GLY A O 1
ATOM 5090 N N . SER A 1 693 ? -13.929 3.362 -19.827 1.00 80.88 693 SER A N 1
ATOM 5091 C CA . SER A 1 693 ? -14.617 2.580 -20.870 1.00 80.88 693 SER A CA 1
ATOM 5092 C C . SER A 1 693 ? -15.004 3.405 -22.104 1.00 80.88 693 SER A C 1
ATOM 5094 O O . SER A 1 693 ? -15.064 2.874 -23.213 1.00 80.88 693 SER A O 1
ATOM 5096 N N . ALA A 1 694 ? -15.181 4.722 -21.948 1.00 75.69 694 ALA A N 1
ATOM 5097 C CA . ALA A 1 694 ? -15.431 5.647 -23.056 1.00 75.69 694 ALA A CA 1
ATOM 5098 C C . ALA A 1 694 ? -14.274 5.715 -24.072 1.00 75.69 694 ALA A C 1
ATOM 5100 O O . ALA A 1 694 ? -14.493 6.083 -25.226 1.00 75.69 694 ALA A O 1
ATOM 5101 N N . VAL A 1 695 ? -13.056 5.373 -23.642 1.00 70.88 695 VAL A N 1
ATOM 5102 C CA . VAL A 1 695 ? -11.837 5.401 -24.458 1.00 70.88 695 VAL A CA 1
ATOM 5103 C C . VAL A 1 695 ? -11.385 3.986 -24.808 1.00 70.88 695 VAL A C 1
ATOM 5105 O O . VAL A 1 695 ? -11.029 3.727 -25.956 1.00 70.88 695 VAL A O 1
ATOM 5108 N N . PHE A 1 696 ? -11.429 3.066 -23.843 1.00 68.88 696 PHE A N 1
ATOM 5109 C CA . PHE A 1 696 ? -10.852 1.730 -23.985 1.00 68.88 696 PHE A CA 1
ATOM 5110 C C . PHE A 1 696 ? -11.871 0.638 -24.315 1.00 68.88 696 PHE A C 1
ATOM 5112 O O . PHE A 1 696 ? -11.460 -0.484 -24.557 1.00 68.88 696 PHE A O 1
ATOM 5119 N N . VAL A 1 697 ? -13.179 0.923 -24.371 1.00 67.38 697 VAL A N 1
ATOM 5120 C CA . VAL A 1 697 ? -14.253 -0.072 -24.632 1.00 67.38 697 VAL A CA 1
ATOM 5121 C C . VAL A 1 697 ? -14.383 -1.145 -23.530 1.00 67.38 697 VAL A C 1
ATOM 5123 O O . VAL A 1 697 ? -15.277 -1.985 -23.577 1.00 67.38 697 VAL A O 1
ATOM 5126 N N . ALA A 1 698 ? -13.553 -1.069 -22.491 1.00 76.25 698 ALA A N 1
ATOM 5127 C CA . ALA A 1 698 ? -13.644 -1.828 -21.254 1.00 76.25 698 ALA A CA 1
ATOM 5128 C C . ALA A 1 698 ? -13.146 -0.958 -20.081 1.00 76.25 698 ALA A C 1
ATOM 5130 O O . ALA A 1 698 ? -12.381 -0.014 -20.317 1.00 76.25 698 ALA A O 1
ATOM 5131 N N . PRO A 1 699 ? -13.596 -1.229 -18.844 1.00 86.75 699 PRO A N 1
ATOM 5132 C CA . PRO A 1 699 ? -13.119 -0.535 -17.654 1.00 86.75 699 PRO A CA 1
ATOM 5133 C C . PRO A 1 699 ? -11.601 -0.668 -17.462 1.00 86.75 699 PRO A C 1
ATOM 5135 O O . PRO A 1 699 ? -11.029 -1.710 -17.775 1.00 86.75 699 PRO A O 1
ATOM 5138 N N . VAL A 1 700 ? -10.965 0.370 -16.926 1.00 89.94 700 VAL A N 1
ATOM 5139 C CA . VAL A 1 700 ? -9.549 0.390 -16.539 1.00 89.94 700 VAL A CA 1
ATOM 5140 C C . VAL A 1 700 ? -9.402 -0.129 -15.112 1.00 89.94 700 VAL A C 1
ATOM 5142 O O . VAL A 1 700 ? -10.126 0.306 -14.221 1.00 89.94 700 VAL A O 1
ATOM 5145 N N . GLN A 1 701 ? -8.447 -1.030 -14.895 1.00 92.88 701 GLN A N 1
ATOM 5146 C CA . GLN A 1 701 ? -8.082 -1.552 -13.579 1.00 92.88 701 GLN A CA 1
ATOM 5147 C C . GLN A 1 701 ? -6.744 -0.980 -13.124 1.00 92.88 701 GLN A C 1
ATOM 5149 O O . GLN A 1 701 ? -5.802 -0.935 -13.914 1.00 92.88 701 GLN A O 1
ATOM 5154 N N . THR A 1 702 ? -6.634 -0.611 -11.852 1.00 94.50 702 THR A N 1
ATOM 5155 C CA . THR A 1 702 ? -5.419 -0.043 -11.254 1.00 94.50 702 THR A CA 1
ATOM 5156 C C . THR A 1 702 ? -4.938 -0.887 -10.065 1.00 94.50 702 THR A C 1
ATOM 5158 O O . THR A 1 702 ? -5.536 -0.795 -8.986 1.00 94.50 702 THR A O 1
ATOM 5161 N N . PRO A 1 703 ? -3.876 -1.704 -10.221 1.00 94.62 703 PRO A N 1
ATOM 5162 C CA . PRO A 1 703 ? -3.419 -2.647 -9.194 1.00 94.62 703 PRO A CA 1
ATOM 5163 C C . PRO A 1 703 ? -3.067 -2.039 -7.838 1.00 94.62 703 PRO A C 1
ATOM 5165 O O . PRO A 1 703 ? -3.242 -2.699 -6.814 1.00 94.62 703 PRO A O 1
ATOM 5168 N N . HIS A 1 704 ? -2.638 -0.773 -7.782 1.00 96.25 704 HIS A N 1
ATOM 5169 C CA . HIS A 1 704 ? -2.382 -0.124 -6.494 1.00 96.25 704 HIS A CA 1
ATOM 5170 C C . HIS A 1 704 ? -3.633 -0.062 -5.619 1.00 96.25 704 HIS A C 1
ATOM 5172 O O . HIS A 1 704 ? -3.512 -0.193 -4.405 1.00 96.25 704 HIS A O 1
ATOM 5178 N N . TYR A 1 705 ? -4.834 0.046 -6.202 1.00 96.69 705 TYR A N 1
ATOM 5179 C CA . TYR A 1 705 ? -6.077 -0.023 -5.432 1.00 96.69 705 TYR A CA 1
ATOM 5180 C C . TYR A 1 705 ? -6.282 -1.393 -4.787 1.00 96.69 705 TYR A C 1
ATOM 5182 O O . TYR A 1 705 ? -6.630 -1.453 -3.611 1.00 96.69 705 TYR A O 1
ATOM 5190 N N . ALA A 1 706 ? -6.024 -2.482 -5.518 1.00 95.44 706 ALA A N 1
ATOM 5191 C CA . ALA A 1 706 ? -6.095 -3.829 -4.959 1.00 95.44 706 ALA A CA 1
ATOM 5192 C C . ALA A 1 706 ? -5.136 -3.989 -3.770 1.00 95.44 706 ALA A C 1
ATOM 5194 O O . ALA A 1 706 ? -5.514 -4.570 -2.755 1.00 95.44 706 ALA A O 1
ATOM 5195 N N . GLY A 1 707 ? -3.947 -3.382 -3.836 1.00 95.38 707 GLY A N 1
ATOM 5196 C CA . GLY A 1 707 ? -3.062 -3.252 -2.677 1.00 95.38 707 GLY A CA 1
ATOM 5197 C C . GLY A 1 707 ? -3.726 -2.497 -1.521 1.00 95.38 707 GLY A C 1
ATOM 5198 O O . GLY A 1 707 ? -3.809 -3.016 -0.412 1.00 95.38 707 GLY A O 1
ATOM 5199 N N . MET A 1 708 ? -4.255 -1.294 -1.772 1.00 96.00 708 MET A N 1
ATOM 5200 C CA . MET A 1 708 ? -4.898 -0.443 -0.753 1.00 96.00 708 MET A CA 1
ATOM 5201 C C . MET A 1 708 ? -6.052 -1.128 -0.011 1.00 96.00 708 MET A C 1
ATOM 5203 O O . MET A 1 708 ? -6.215 -0.906 1.189 1.00 96.00 708 MET A O 1
ATOM 5207 N N . VAL A 1 709 ? -6.842 -1.953 -0.704 1.00 92.62 709 VAL A N 1
ATOM 5208 C CA . VAL A 1 709 ? -7.979 -2.672 -0.110 1.00 92.62 709 VAL A CA 1
ATOM 5209 C C . VAL A 1 709 ? -7.693 -4.130 0.211 1.00 92.62 709 VAL A C 1
ATOM 5211 O O . VAL A 1 709 ? -8.632 -4.820 0.586 1.00 92.62 709 VAL A O 1
ATOM 5214 N N . TRP A 1 710 ? -6.451 -4.617 0.136 1.00 89.25 710 TRP A N 1
ATOM 5215 C CA . TRP A 1 710 ? -6.135 -6.014 0.478 1.00 89.25 710 TRP A CA 1
ATOM 5216 C C . TRP A 1 710 ? -6.659 -6.368 1.866 1.00 89.25 710 TRP A C 1
ATOM 5218 O O . TRP A 1 710 ? -7.364 -7.354 2.048 1.00 89.25 710 TRP A O 1
ATOM 5228 N N . SER A 1 711 ? -6.440 -5.466 2.822 1.00 81.19 711 SER A N 1
ATOM 5229 C CA . SER A 1 711 ? -6.914 -5.595 4.198 1.00 81.19 711 SER A CA 1
ATOM 5230 C C . SER A 1 711 ? -8.442 -5.711 4.316 1.00 81.19 711 SER A C 1
ATOM 5232 O O . SER A 1 711 ? -8.940 -6.066 5.375 1.00 81.19 711 SER A O 1
ATOM 5234 N N . LEU A 1 712 ? -9.215 -5.384 3.277 1.00 78.12 712 LEU A N 1
ATOM 5235 C CA . LEU A 1 712 ? -10.676 -5.505 3.211 1.00 78.12 712 LEU A CA 1
ATOM 5236 C C . LEU A 1 712 ? -11.137 -6.616 2.253 1.00 78.12 712 LEU A C 1
ATOM 5238 O O . LEU A 1 712 ? -12.170 -7.224 2.511 1.00 78.12 712 LEU A O 1
ATOM 5242 N N . GLN A 1 713 ? -10.386 -6.862 1.178 1.00 80.06 713 GLN A N 1
ATOM 5243 C CA . GLN A 1 713 ? -10.720 -7.712 0.030 1.00 80.06 713 GLN A CA 1
ATOM 5244 C C . GLN A 1 713 ? -9.570 -8.683 -0.315 1.00 80.06 713 GLN A C 1
ATOM 5246 O O . GLN A 1 713 ? -9.125 -8.704 -1.466 1.00 80.06 713 GLN A O 1
ATOM 5251 N N . PRO A 1 714 ? -9.070 -9.486 0.644 1.00 73.56 714 PRO A N 1
ATOM 5252 C CA . PRO A 1 714 ? -7.833 -10.246 0.467 1.00 73.56 714 PRO A CA 1
ATOM 5253 C C . PRO A 1 714 ? -7.884 -11.181 -0.745 1.00 73.56 714 PRO A C 1
ATOM 5255 O O . PRO A 1 714 ? -6.969 -11.184 -1.557 1.00 73.56 714 PRO A O 1
ATOM 5258 N N . ASP A 1 715 ? -8.994 -11.889 -0.963 1.00 70.12 715 ASP A N 1
ATOM 5259 C CA . ASP A 1 715 ? -9.094 -12.847 -2.073 1.00 70.12 715 ASP A CA 1
ATOM 5260 C C . ASP A 1 715 ? -9.062 -12.188 -3.441 1.00 70.12 715 ASP A C 1
ATOM 5262 O O . ASP A 1 715 ? -8.497 -12.730 -4.387 1.00 70.12 715 ASP A O 1
ATOM 5266 N N . SER A 1 716 ? -9.739 -11.050 -3.570 1.00 79.81 716 SER A N 1
ATOM 5267 C CA . SER A 1 716 ? -9.787 -10.322 -4.831 1.00 79.81 716 SER A CA 1
ATOM 5268 C C . SER A 1 716 ? -8.420 -9.723 -5.132 1.00 79.81 716 SER A C 1
ATOM 5270 O O . SER A 1 716 ? -7.962 -9.820 -6.269 1.00 79.81 716 SER A O 1
ATOM 5272 N N . SER A 1 717 ? -7.749 -9.170 -4.117 1.00 86.44 717 SER A N 1
ATOM 5273 C CA . SER A 1 717 ? -6.390 -8.643 -4.235 1.00 86.44 717 SER A CA 1
ATOM 5274 C C . SER A 1 717 ? -5.386 -9.728 -4.609 1.00 86.44 717 SER A C 1
ATOM 5276 O O . SER A 1 717 ? -4.639 -9.549 -5.566 1.00 86.44 717 SER A O 1
ATOM 5278 N N . GLU A 1 718 ? -5.423 -10.877 -3.941 1.00 79.50 718 GLU A N 1
ATOM 5279 C CA . GLU A 1 718 ? -4.535 -12.007 -4.228 1.00 79.50 718 GLU A CA 1
ATOM 5280 C C . GLU A 1 718 ? -4.757 -12.570 -5.634 1.00 79.50 718 GLU A C 1
ATOM 5282 O O . GLU A 1 718 ? -3.804 -12.655 -6.402 1.00 79.50 718 GLU A O 1
ATOM 5287 N N . ARG A 1 719 ? -6.008 -12.830 -6.053 1.00 79.75 719 ARG A N 1
ATOM 5288 C CA . ARG A 1 719 ? -6.291 -13.279 -7.434 1.00 79.75 719 ARG A CA 1
ATOM 5289 C C . ARG A 1 719 ? -5.777 -12.297 -8.487 1.00 79.75 719 ARG A C 1
ATOM 5291 O O . ARG A 1 719 ? -5.369 -12.712 -9.573 1.00 79.75 719 ARG A O 1
ATOM 5298 N N . MET A 1 720 ? -5.834 -11.000 -8.189 1.00 90.56 720 MET A N 1
ATOM 5299 C CA . MET A 1 720 ? -5.315 -9.967 -9.073 1.00 90.56 720 MET A CA 1
ATOM 5300 C C . MET A 1 720 ? -3.785 -10.009 -9.139 1.00 90.56 720 MET A C 1
ATOM 5302 O O . MET A 1 720 ? -3.241 -10.029 -10.241 1.00 90.56 720 MET A O 1
ATOM 5306 N N . PHE A 1 721 ? -3.087 -10.050 -8.001 1.00 90.00 721 PHE A N 1
ATOM 5307 C CA . PHE A 1 721 ? -1.623 -10.109 -7.974 1.00 90.00 721 PHE A CA 1
ATOM 5308 C C . PHE A 1 721 ? -1.076 -11.417 -8.554 1.00 90.00 721 PHE A C 1
ATOM 5310 O O . PHE A 1 721 ? -0.175 -11.359 -9.389 1.00 90.00 721 PHE A O 1
ATOM 5317 N N . ASP A 1 722 ? -1.705 -12.558 -8.264 1.00 81.56 722 ASP A N 1
ATOM 5318 C CA . ASP A 1 722 ? -1.385 -13.849 -8.880 1.00 81.56 722 ASP A CA 1
ATOM 5319 C C . ASP A 1 722 ? -1.448 -13.756 -10.408 1.00 81.56 722 ASP A C 1
ATOM 5321 O O . ASP A 1 722 ? -0.526 -14.176 -11.110 1.00 81.56 722 ASP A O 1
ATOM 5325 N N . TYR A 1 723 ? -2.520 -13.161 -10.944 1.00 85.81 723 TYR A N 1
ATOM 5326 C CA . TYR A 1 723 ? -2.664 -12.959 -12.382 1.00 85.81 723 TYR A CA 1
ATOM 5327 C C . TYR A 1 723 ? -1.562 -12.052 -12.940 1.00 85.81 723 TYR A C 1
ATOM 5329 O O . TYR A 1 723 ? -0.999 -12.354 -13.994 1.00 85.81 723 TYR A O 1
ATOM 5337 N N . LEU A 1 724 ? -1.232 -10.951 -12.259 1.00 91.88 724 LEU A N 1
ATOM 5338 C CA . LEU A 1 724 ? -0.184 -10.032 -12.709 1.00 91.88 724 LEU A CA 1
ATOM 5339 C C . LEU A 1 724 ? 1.191 -10.713 -12.726 1.00 91.88 724 LEU A C 1
ATOM 5341 O O . LEU A 1 724 ? 1.911 -10.603 -13.719 1.00 91.88 724 LEU A O 1
ATOM 5345 N N . THR A 1 725 ? 1.540 -11.460 -11.683 1.00 86.06 725 THR A N 1
ATOM 5346 C CA . THR A 1 725 ? 2.815 -12.181 -11.590 1.00 86.06 725 THR A CA 1
ATOM 5347 C C . THR A 1 725 ? 2.895 -13.298 -12.637 1.00 86.06 725 THR A C 1
ATOM 5349 O O . THR A 1 725 ? 3.870 -13.375 -13.387 1.00 86.06 725 THR A O 1
ATOM 5352 N N . GLN A 1 726 ? 1.835 -14.102 -12.800 1.00 83.06 726 GLN A N 1
ATOM 5353 C CA . GLN A 1 726 ? 1.771 -15.180 -13.804 1.00 83.06 726 GLN A CA 1
ATOM 5354 C C . GLN A 1 726 ? 1.882 -14.673 -15.250 1.00 83.06 726 GLN A C 1
ATOM 5356 O O . GLN A 1 726 ? 2.391 -15.386 -16.116 1.00 83.06 726 GLN A O 1
ATOM 5361 N N . ASN A 1 727 ? 1.431 -13.446 -15.519 1.00 84.69 727 ASN A N 1
ATOM 5362 C CA . ASN A 1 727 ? 1.494 -12.829 -16.845 1.00 84.69 727 ASN A CA 1
ATOM 5363 C C . ASN A 1 727 ? 2.723 -11.919 -17.041 1.00 84.69 727 ASN A C 1
ATOM 5365 O O . ASN A 1 727 ? 2.796 -11.210 -18.046 1.00 84.69 727 ASN A O 1
ATOM 5369 N N . GLY A 1 728 ? 3.692 -11.919 -16.114 1.00 85.69 728 GLY A N 1
ATOM 5370 C CA . GLY A 1 728 ? 4.911 -11.099 -16.209 1.00 85.69 728 GLY A CA 1
ATOM 5371 C C . GLY A 1 728 ? 4.649 -9.589 -16.145 1.00 85.69 728 GLY A C 1
ATOM 5372 O O . GLY A 1 728 ? 5.442 -8.791 -16.640 1.00 85.69 728 GLY A O 1
ATOM 5373 N N . MET A 1 729 ? 3.511 -9.204 -15.574 1.00 90.62 729 MET A N 1
ATOM 5374 C CA . MET A 1 729 ? 3.052 -7.826 -15.417 1.00 90.62 729 MET A CA 1
ATOM 5375 C C . MET A 1 729 ? 3.541 -7.228 -14.084 1.00 90.62 729 MET A C 1
ATOM 5377 O O . MET A 1 729 ? 3.814 -6.031 -14.008 1.00 90.62 729 MET A O 1
ATOM 5381 N N . LEU A 1 730 ? 3.734 -8.066 -13.064 1.00 93.69 730 LEU A N 1
ATOM 5382 C CA . LEU A 1 730 ? 4.411 -7.733 -11.812 1.00 93.69 730 LEU A CA 1
ATOM 5383 C C . LEU A 1 730 ? 5.662 -8.617 -11.677 1.00 93.69 730 LEU A C 1
ATOM 5385 O O . LEU A 1 730 ? 5.565 -9.841 -11.688 1.00 93.69 730 LEU A O 1
ATOM 5389 N N . THR A 1 731 ? 6.843 -8.003 -11.635 1.00 95.31 731 THR A N 1
ATOM 5390 C CA . THR A 1 731 ? 8.153 -8.674 -11.541 1.00 95.31 731 THR A CA 1
ATOM 5391 C C . THR A 1 731 ? 9.129 -7.799 -10.733 1.00 95.31 731 THR A C 1
ATOM 5393 O O . THR A 1 731 ? 8.805 -6.641 -10.457 1.00 95.31 731 THR A O 1
ATOM 5396 N N . PRO A 1 732 ? 10.353 -8.261 -10.404 1.00 95.31 732 PRO A N 1
ATOM 5397 C CA . PRO A 1 732 ? 11.295 -7.479 -9.597 1.00 95.31 732 PRO A CA 1
ATOM 5398 C C . PRO A 1 732 ? 11.605 -6.056 -10.088 1.00 95.31 732 PRO A C 1
ATOM 5400 O O . PRO A 1 732 ? 11.967 -5.213 -9.272 1.00 95.31 732 PRO A O 1
ATOM 5403 N N . LEU A 1 733 ? 11.475 -5.780 -11.394 1.00 94.44 733 LEU A N 1
ATOM 5404 C CA . LEU A 1 733 ? 11.718 -4.454 -11.985 1.00 94.44 733 LEU A CA 1
ATOM 5405 C C . LEU A 1 733 ? 10.553 -3.948 -12.865 1.00 94.44 733 LEU A C 1
ATOM 5407 O O . LEU A 1 733 ? 10.682 -2.911 -13.511 1.00 94.44 733 LEU A O 1
ATOM 5411 N N . ASN A 1 734 ? 9.411 -4.649 -12.906 1.00 90.88 734 ASN A N 1
ATOM 5412 C CA . ASN A 1 734 ? 8.200 -4.182 -13.589 1.00 90.88 734 ASN A CA 1
ATOM 5413 C C . ASN A 1 734 ? 7.015 -4.205 -12.632 1.00 90.88 734 ASN A C 1
ATOM 5415 O O . ASN A 1 734 ? 6.789 -5.182 -11.928 1.00 90.88 734 ASN A O 1
ATOM 5419 N N . ASN A 1 735 ? 6.197 -3.165 -12.683 1.00 92.94 735 ASN A N 1
ATOM 5420 C CA . ASN A 1 735 ? 4.934 -3.126 -11.969 1.00 92.94 735 ASN A CA 1
ATOM 5421 C C . ASN A 1 735 ? 3.889 -2.450 -12.857 1.00 92.94 735 ASN A C 1
ATOM 5423 O O . ASN A 1 735 ? 4.240 -1.590 -13.665 1.00 92.94 735 ASN A O 1
ATOM 5427 N N . VAL A 1 736 ? 2.623 -2.835 -12.746 1.00 92.38 736 VAL A N 1
ATOM 5428 C CA . VAL A 1 736 ? 1.538 -2.280 -13.562 1.00 92.38 736 VAL A CA 1
ATOM 5429 C C . VAL A 1 736 ? 0.845 -1.152 -12.826 1.00 92.38 736 VAL A C 1
ATOM 5431 O O . VAL A 1 736 ? 0.409 -1.309 -11.693 1.00 92.38 736 VAL A O 1
ATOM 5434 N N . GLU A 1 737 ? 0.691 -0.020 -13.505 1.00 91.12 737 GLU A N 1
ATOM 5435 C CA . GLU A 1 737 ? -0.066 1.120 -12.981 1.00 91.12 737 GLU A CA 1
ATOM 5436 C C . GLU A 1 737 ? -1.546 0.972 -13.263 1.00 91.12 737 GLU A C 1
ATOM 5438 O O . GLU A 1 737 ? -2.407 1.158 -12.405 1.00 91.12 737 GLU A O 1
ATOM 5443 N N . SER A 1 738 ? -1.825 0.645 -14.516 1.00 91.12 738 SER A N 1
ATOM 5444 C CA . SER A 1 738 ? -3.163 0.491 -15.025 1.00 91.12 738 SER A CA 1
ATOM 5445 C C . SER A 1 738 ? -3.171 -0.525 -16.145 1.00 91.12 738 SER A C 1
ATOM 5447 O O . SER A 1 738 ? -2.191 -0.711 -16.877 1.00 91.12 738 SER A O 1
ATOM 5449 N N . SER A 1 739 ? -4.303 -1.191 -16.283 1.00 89.31 739 SER A N 1
ATOM 5450 C CA . SER A 1 739 ? -4.529 -2.168 -17.328 1.00 89.31 739 SER A CA 1
ATOM 5451 C C . SER A 1 739 ? -5.966 -2.125 -17.813 1.00 89.31 739 SER A C 1
ATOM 5453 O O . SER A 1 739 ? -6.846 -1.551 -17.178 1.00 89.31 739 SER A O 1
ATOM 5455 N N . VAL A 1 740 ? -6.173 -2.705 -18.982 1.00 84.00 740 VAL A N 1
ATOM 5456 C CA . VAL A 1 740 ? -7.477 -3.069 -19.507 1.00 84.00 740 VAL A CA 1
ATOM 5457 C C . VAL A 1 740 ? -7.349 -4.468 -20.096 1.00 84.00 740 VAL A C 1
ATOM 5459 O O . VAL A 1 740 ? -6.473 -4.716 -20.931 1.00 84.00 740 VAL A O 1
ATOM 5462 N N . ALA A 1 741 ? -8.206 -5.378 -19.644 1.00 82.62 741 ALA A N 1
ATOM 5463 C CA . ALA A 1 741 ? -8.310 -6.730 -20.177 1.00 82.62 741 ALA A CA 1
ATOM 5464 C C . ALA A 1 741 ? -9.532 -6.839 -21.092 1.00 82.62 741 ALA A C 1
ATOM 5466 O O . ALA A 1 741 ? -10.643 -6.461 -20.716 1.00 82.62 741 ALA A O 1
ATOM 5467 N N . GLN A 1 742 ? -9.337 -7.362 -22.300 1.00 70.75 742 GLN A N 1
ATOM 5468 C CA . GLN A 1 742 ? -10.406 -7.557 -23.281 1.00 70.75 742 GLN A CA 1
ATOM 5469 C C . GLN A 1 742 ? -10.337 -8.953 -23.875 1.00 70.75 742 GLN A C 1
ATOM 5471 O O . GLN A 1 742 ? -9.266 -9.541 -23.977 1.00 70.75 742 GLN A O 1
ATOM 5476 N N . THR A 1 743 ? -11.479 -9.483 -24.307 1.00 65.12 743 THR A N 1
ATOM 5477 C CA . THR A 1 743 ? -11.499 -10.730 -25.072 1.00 65.12 743 THR A CA 1
ATOM 5478 C C . THR A 1 743 ? -11.436 -10.430 -26.563 1.00 65.12 743 THR A C 1
ATOM 5480 O O . THR A 1 743 ? -12.361 -9.842 -27.125 1.00 65.12 743 THR A O 1
ATOM 5483 N N . TRP A 1 744 ? -10.386 -10.905 -27.227 1.00 50.03 744 TRP A N 1
ATOM 5484 C CA . TRP A 1 744 ? -10.234 -10.851 -28.675 1.00 50.03 744 TRP A CA 1
ATOM 5485 C C . TRP A 1 744 ? -10.044 -12.260 -29.240 1.00 50.03 744 TRP A C 1
ATOM 5487 O O . TRP A 1 744 ? -9.166 -13.007 -28.822 1.00 50.03 744 TRP A O 1
ATOM 5497 N N . SER A 1 745 ? -10.902 -12.668 -30.182 1.00 55.19 745 SER A N 1
ATOM 5498 C CA . SER A 1 745 ? -10.870 -14.014 -30.796 1.00 55.19 745 SER A CA 1
ATOM 5499 C C . SER A 1 745 ? -10.853 -15.186 -29.792 1.00 55.19 745 SER A C 1
ATOM 5501 O O . SER A 1 745 ? -10.291 -16.242 -30.069 1.00 55.19 745 SER A O 1
ATOM 5503 N N . GLY A 1 746 ? -11.478 -15.008 -28.623 1.00 56.97 746 GLY A N 1
ATOM 5504 C CA . GLY A 1 746 ? -11.507 -16.015 -27.556 1.00 56.97 746 GLY A CA 1
ATOM 5505 C C . GLY A 1 746 ? -10.230 -16.092 -26.710 1.00 56.97 746 GLY A C 1
ATOM 5506 O O . GLY A 1 746 ? -10.076 -17.047 -25.955 1.00 56.97 746 GLY A O 1
ATOM 5507 N N . GLN A 1 747 ? -9.320 -15.124 -26.834 1.00 55.69 747 GLN A N 1
ATOM 5508 C CA . GLN A 1 747 ? -8.141 -14.951 -25.982 1.00 55.69 747 GLN A CA 1
ATOM 5509 C C . GLN A 1 747 ? -8.254 -13.648 -25.190 1.00 55.69 747 GLN A C 1
ATOM 5511 O O . GLN A 1 747 ? -8.911 -12.708 -25.638 1.00 55.69 747 GLN A O 1
ATOM 5516 N N . ILE A 1 748 ? -7.634 -13.600 -24.013 1.00 69.50 748 ILE A N 1
ATOM 5517 C CA . ILE A 1 748 ? -7.543 -12.372 -23.223 1.00 69.50 748 ILE A CA 1
ATOM 5518 C C . ILE A 1 748 ? -6.338 -11.581 -23.725 1.00 69.50 748 ILE A C 1
ATOM 5520 O O . ILE A 1 748 ? -5.217 -12.083 -23.723 1.00 69.50 748 ILE A O 1
ATOM 5524 N N . GLU A 1 749 ? -6.570 -10.343 -24.138 1.00 69.81 749 GLU A N 1
ATOM 5525 C CA . GLU A 1 749 ? -5.527 -9.377 -24.451 1.00 69.81 749 GLU A CA 1
ATOM 5526 C C . GLU A 1 749 ? -5.468 -8.334 -23.333 1.00 69.81 749 GLU A C 1
ATOM 5528 O O . GLU A 1 749 ? -6.467 -7.680 -23.024 1.00 69.81 749 GLU A O 1
ATOM 5533 N N . ASN A 1 750 ? -4.286 -8.179 -22.730 1.00 76.38 750 ASN A N 1
ATOM 5534 C CA . ASN A 1 750 ? -4.028 -7.156 -21.723 1.00 76.38 750 ASN A CA 1
ATOM 5535 C C . ASN A 1 750 ? -3.288 -5.988 -22.362 1.00 76.38 750 ASN A C 1
ATOM 5537 O O . ASN A 1 750 ? -2.220 -6.153 -22.951 1.00 76.38 750 ASN A O 1
ATOM 5541 N N . SER A 1 751 ? -3.817 -4.786 -22.182 1.00 79.50 751 SER A N 1
ATOM 5542 C CA . SER A 1 751 ? -3.090 -3.554 -22.466 1.00 79.50 751 SER A CA 1
ATOM 5543 C C . SER A 1 751 ? -2.837 -2.815 -21.178 1.00 79.50 751 SER A C 1
ATOM 5545 O O . SER A 1 751 ? -3.765 -2.583 -20.416 1.00 79.50 751 SER A O 1
ATOM 5547 N N . TRP A 1 752 ? -1.585 -2.453 -20.926 1.00 85.56 752 TRP A N 1
ATOM 5548 C CA . TRP A 1 752 ? -1.179 -1.973 -19.613 1.00 85.56 752 TRP A CA 1
ATOM 5549 C C . TRP A 1 752 ? -0.050 -0.958 -19.697 1.00 85.56 752 TRP A C 1
ATOM 5551 O O . TRP A 1 752 ? 0.748 -0.980 -20.639 1.00 85.56 752 TRP A O 1
ATOM 5561 N N . ASN A 1 753 ? 0.010 -0.082 -18.702 1.00 86.69 753 ASN A N 1
ATOM 5562 C CA . ASN A 1 753 ? 1.073 0.893 -18.514 1.00 86.69 753 ASN A CA 1
ATOM 5563 C C . ASN A 1 753 ? 1.918 0.541 -17.282 1.00 86.69 753 ASN A C 1
ATOM 5565 O O . ASN A 1 753 ? 1.382 0.045 -16.289 1.00 86.69 753 ASN A O 1
ATOM 5569 N N . SER A 1 754 ? 3.229 0.781 -17.354 1.00 87.81 754 SER A N 1
ATOM 5570 C CA . SER A 1 754 ? 4.140 0.512 -16.237 1.00 87.81 754 SER A CA 1
ATOM 5571 C C . SER A 1 754 ? 3.982 1.562 -15.138 1.00 87.81 754 SER A C 1
ATOM 5573 O O . SER A 1 754 ? 4.028 2.756 -15.428 1.00 87.81 754 SER A O 1
ATOM 5575 N N . LEU A 1 755 ? 3.880 1.111 -13.890 1.00 85.62 755 LEU A N 1
ATOM 5576 C CA . LEU A 1 755 ? 3.892 1.943 -12.696 1.00 85.62 755 LEU A CA 1
ATOM 5577 C C . LEU A 1 755 ? 5.286 2.478 -12.431 1.00 85.62 755 LEU A C 1
ATOM 5579 O O . LEU A 1 755 ? 6.200 1.749 -12.052 1.00 85.62 755 LEU A O 1
ATOM 5583 N N . ARG A 1 756 ? 5.411 3.786 -12.631 1.00 84.12 756 ARG A N 1
ATOM 5584 C CA . ARG A 1 756 ? 6.651 4.549 -12.446 1.00 84.12 756 ARG A CA 1
ATOM 5585 C C . ARG A 1 756 ? 6.517 5.615 -11.367 1.00 84.12 756 ARG A C 1
ATOM 5587 O O . ARG A 1 756 ? 7.521 6.007 -10.771 1.00 84.12 756 ARG A O 1
ATOM 5594 N N . GLY A 1 757 ? 5.282 6.067 -11.133 1.00 91.25 757 GLY A N 1
ATOM 5595 C CA . GLY A 1 757 ? 4.938 7.126 -10.197 1.00 91.25 757 GLY A CA 1
ATOM 5596 C C . GLY A 1 757 ? 5.130 6.712 -8.740 1.00 91.25 757 GLY A C 1
ATOM 5597 O O . GLY A 1 757 ? 4.506 5.767 -8.255 1.00 91.25 757 GLY A O 1
ATOM 5598 N N . SER A 1 758 ? 5.953 7.463 -8.016 1.00 96.19 758 SER A N 1
ATOM 5599 C CA . SER A 1 758 ? 6.285 7.228 -6.610 1.00 96.19 758 SER A CA 1
ATOM 5600 C C . SER A 1 758 ? 5.076 7.331 -5.684 1.00 96.19 758 SER A C 1
ATOM 5602 O O . SER A 1 758 ? 5.021 6.630 -4.677 1.00 96.19 758 SER A O 1
ATOM 5604 N N . TRP A 1 759 ? 4.081 8.159 -6.017 1.00 95.88 759 TRP A N 1
ATOM 5605 C CA . TRP A 1 759 ? 2.845 8.234 -5.234 1.00 95.88 759 TRP A CA 1
ATOM 5606 C C . TRP A 1 759 ? 2.032 6.938 -5.312 1.00 95.88 759 TRP A C 1
ATOM 5608 O O . TRP A 1 759 ? 1.734 6.337 -4.282 1.00 95.88 759 TRP A O 1
ATOM 5618 N N . ASN A 1 760 ? 1.740 6.463 -6.525 1.00 96.12 760 ASN A N 1
ATOM 5619 C CA . ASN A 1 760 ? 0.974 5.233 -6.735 1.00 96.12 760 ASN A CA 1
ATOM 5620 C C . ASN A 1 760 ? 1.740 3.987 -6.244 1.00 96.12 760 ASN A C 1
ATOM 5622 O O . ASN A 1 760 ? 1.126 3.100 -5.650 1.00 96.12 760 ASN A O 1
ATOM 5626 N N . LEU A 1 761 ? 3.077 3.958 -6.377 1.00 96.94 761 LEU A N 1
ATOM 5627 C CA . LEU A 1 761 ? 3.926 2.957 -5.714 1.00 96.94 761 LEU A CA 1
ATOM 5628 C C . LEU A 1 761 ? 3.753 3.004 -4.194 1.00 96.94 761 LEU A C 1
ATOM 5630 O O . LEU A 1 761 ? 3.513 1.974 -3.572 1.00 96.94 761 LEU A O 1
ATOM 5634 N N . GLY A 1 762 ? 3.825 4.194 -3.596 1.00 97.88 762 GLY A N 1
ATOM 5635 C CA . GLY A 1 762 ? 3.609 4.391 -2.166 1.00 97.88 762 GLY A CA 1
ATOM 5636 C C . GLY A 1 762 ? 2.255 3.861 -1.694 1.00 97.88 762 GLY A C 1
ATOM 5637 O O . GLY A 1 762 ? 2.196 3.126 -0.712 1.00 97.88 762 GLY A O 1
ATOM 5638 N N . LEU A 1 763 ? 1.175 4.162 -2.418 1.00 97.75 763 LEU A N 1
ATOM 5639 C CA . LEU A 1 763 ? -0.166 3.660 -2.106 1.00 97.75 763 LEU A CA 1
ATOM 5640 C C . LEU A 1 763 ? -0.249 2.128 -2.153 1.00 97.75 763 LEU A C 1
ATOM 5642 O O . LEU A 1 763 ? -0.808 1.524 -1.236 1.00 97.75 763 LEU A O 1
ATOM 5646 N N . GLN A 1 764 ? 0.331 1.500 -3.183 1.00 97.81 764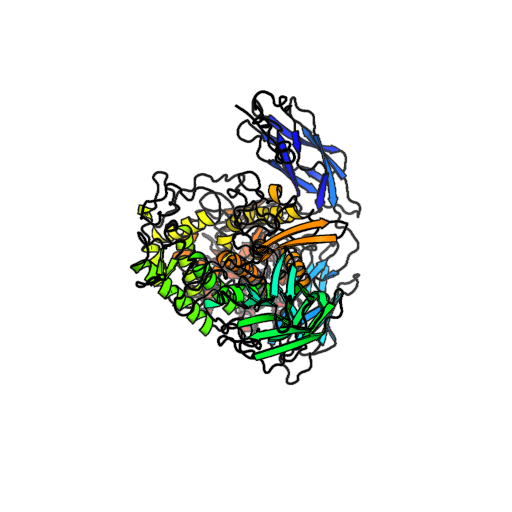 GLN A N 1
ATOM 5647 C CA . GLN A 1 764 ? 0.383 0.041 -3.290 1.00 97.81 764 GLN A CA 1
ATOM 5648 C C . GLN A 1 764 ? 1.159 -0.566 -2.118 1.00 97.81 764 GLN A C 1
ATOM 5650 O O . GLN A 1 764 ? 0.634 -1.442 -1.438 1.00 97.81 764 GLN A O 1
ATOM 5655 N N . VAL A 1 765 ? 2.374 -0.076 -1.848 1.00 97.56 765 VAL A N 1
ATOM 5656 C CA . VAL A 1 765 ? 3.251 -0.606 -0.791 1.00 97.56 765 VAL A CA 1
ATOM 5657 C C . VAL A 1 765 ? 2.601 -0.485 0.581 1.00 97.56 765 VAL A C 1
ATOM 5659 O O . VAL A 1 765 ? 2.626 -1.436 1.355 1.00 97.56 765 VAL A O 1
ATOM 5662 N N . LEU A 1 766 ? 1.985 0.658 0.890 1.00 97.38 766 LEU A N 1
ATOM 5663 C CA . LEU A 1 766 ? 1.314 0.855 2.174 1.00 97.38 766 LEU A CA 1
ATOM 5664 C C . LEU A 1 766 ? 0.074 -0.037 2.324 1.00 97.38 766 LEU A C 1
ATOM 5666 O O . LEU A 1 766 ? -0.182 -0.554 3.409 1.00 97.38 766 LEU A O 1
ATOM 5670 N N . GLY A 1 767 ? -0.683 -0.237 1.244 1.00 95.19 767 GLY A N 1
ATOM 5671 C CA . GLY A 1 767 ? -1.842 -1.127 1.220 1.00 95.19 767 GLY A CA 1
ATOM 5672 C C . GLY A 1 767 ? -1.479 -2.597 1.401 1.00 95.19 767 GLY A C 1
ATOM 5673 O O . GLY A 1 767 ? -1.980 -3.246 2.321 1.00 95.19 767 GLY A O 1
ATOM 5674 N N . VAL A 1 768 ? -0.558 -3.098 0.571 1.00 94.81 768 VAL A N 1
ATOM 5675 C CA . VAL A 1 768 ? -0.038 -4.470 0.671 1.00 94.81 768 VAL A CA 1
ATOM 5676 C C . VAL A 1 768 ? 0.615 -4.675 2.035 1.00 94.81 768 VAL A C 1
ATOM 5678 O O . VAL A 1 768 ? 0.319 -5.649 2.715 1.00 94.81 768 VAL A O 1
ATOM 5681 N N . GLY A 1 769 ? 1.435 -3.721 2.486 1.00 93.44 769 GLY A N 1
ATOM 5682 C CA . GLY A 1 769 ? 2.084 -3.769 3.793 1.00 93.44 769 GLY A CA 1
ATOM 5683 C C . GLY A 1 769 ? 1.073 -3.864 4.930 1.00 93.44 769 GLY A C 1
ATOM 5684 O O . GLY A 1 769 ? 1.229 -4.700 5.813 1.00 93.44 769 GLY A O 1
ATOM 5685 N N . LYS A 1 770 ? -0.012 -3.080 4.884 1.00 89.50 770 LYS A N 1
ATOM 5686 C CA . LYS A 1 770 ? -1.124 -3.207 5.834 1.00 89.50 770 LYS A CA 1
ATOM 5687 C C . LYS A 1 770 ? -1.778 -4.591 5.769 1.00 89.50 770 LYS A C 1
ATOM 5689 O O . LYS A 1 770 ? -2.044 -5.148 6.828 1.00 89.50 770 LYS A O 1
ATOM 5694 N N . GLY A 1 771 ? -2.035 -5.127 4.574 1.00 85.00 771 GLY A N 1
ATOM 5695 C CA . GLY A 1 771 ? -2.608 -6.465 4.384 1.00 85.00 771 GLY A CA 1
ATOM 5696 C C . GLY A 1 771 ? -1.731 -7.575 4.970 1.00 85.00 771 GLY A C 1
ATOM 5697 O O . GLY A 1 771 ? -2.215 -8.383 5.749 1.00 85.00 771 GLY A O 1
ATOM 5698 N N . LEU A 1 772 ? -0.427 -7.561 4.682 1.00 80.62 772 LEU A N 1
ATOM 5699 C CA . LEU A 1 772 ? 0.529 -8.533 5.226 1.00 80.62 772 LEU A CA 1
ATOM 5700 C C . LEU A 1 772 ? 0.659 -8.418 6.749 1.00 80.62 772 LEU A C 1
ATOM 5702 O O . LEU A 1 772 ? 0.682 -9.424 7.455 1.00 80.62 772 LEU A O 1
ATOM 5706 N N . LEU A 1 773 ? 0.724 -7.187 7.267 1.00 77.25 773 LEU A N 1
ATOM 5707 C CA . LEU A 1 773 ? 0.924 -6.943 8.693 1.00 77.25 773 LEU A CA 1
ATOM 5708 C C . LEU A 1 773 ? -0.251 -7.406 9.552 1.00 77.25 773 LEU A C 1
ATOM 5710 O O . LEU A 1 773 ? 0.007 -7.818 10.675 1.00 77.25 773 LEU A O 1
ATOM 5714 N N . GLN A 1 774 ? -1.487 -7.442 9.034 1.00 67.50 774 GLN A N 1
ATOM 5715 C CA . GLN A 1 774 ? -2.644 -7.983 9.769 1.00 67.50 774 GLN A CA 1
ATOM 5716 C C . GLN A 1 774 ? -2.391 -9.375 10.371 1.00 67.50 774 GLN A C 1
ATOM 5718 O O . GLN A 1 774 ? -3.005 -9.710 11.376 1.00 67.50 774 GLN A O 1
ATOM 5723 N N . HIS A 1 775 ? -1.474 -10.157 9.796 1.00 53.22 775 HIS A N 1
ATOM 5724 C CA . HIS A 1 775 ? -1.238 -11.549 10.172 1.00 53.22 775 HIS A CA 1
ATOM 5725 C C . HIS A 1 775 ? 0.080 -11.786 10.925 1.00 53.22 775 HIS A C 1
ATOM 5727 O O . HIS A 1 775 ? 0.296 -12.883 11.429 1.00 53.22 775 HIS A O 1
ATOM 5733 N N . VAL A 1 776 ? 0.963 -10.781 11.004 1.00 49.03 776 VAL A N 1
ATOM 5734 C CA . VAL A 1 776 ? 2.311 -10.920 11.597 1.00 49.03 776 VAL A CA 1
ATOM 5735 C C . VAL A 1 776 ? 2.636 -9.868 12.670 1.00 49.03 776 VAL A C 1
ATOM 5737 O O . VAL A 1 776 ? 3.701 -9.928 13.286 1.00 49.03 776 VAL A O 1
ATOM 5740 N N . GLY A 1 777 ? 1.780 -8.861 12.896 1.00 51.91 777 GLY A N 1
ATOM 5741 C CA . GLY A 1 777 ? 2.074 -7.787 13.853 1.00 51.91 777 GLY A CA 1
ATOM 5742 C C . GLY A 1 777 ? 1.071 -6.629 13.887 1.00 51.91 777 GLY A C 1
ATOM 5743 O O . GLY A 1 777 ? 0.280 -6.424 12.976 1.00 51.91 777 GLY A O 1
ATOM 5744 N N . VAL A 1 778 ? 1.166 -5.760 14.899 1.00 65.56 778 VAL A N 1
ATOM 5745 C CA . VAL A 1 778 ? 0.487 -4.452 14.847 1.00 65.56 778 VAL A CA 1
ATOM 5746 C C . VAL A 1 778 ? 1.022 -3.664 13.643 1.00 65.56 778 VAL A C 1
ATOM 5748 O O . VAL A 1 778 ? 2.242 -3.522 13.496 1.00 65.56 778 VAL A O 1
ATOM 5751 N N . ASN A 1 779 ? 0.138 -3.089 12.816 1.00 83.31 779 ASN A N 1
ATOM 5752 C CA . ASN A 1 779 ? 0.546 -2.097 11.819 1.00 83.31 779 ASN A CA 1
ATOM 5753 C C . ASN A 1 779 ? 1.260 -0.935 12.544 1.00 83.31 779 ASN A C 1
ATOM 5755 O O . ASN A 1 779 ? 0.615 -0.201 13.305 1.00 83.31 779 ASN A O 1
ATOM 5759 N N . PRO A 1 780 ? 2.570 -0.728 12.310 1.00 87.50 780 PRO A N 1
ATOM 5760 C CA . PRO A 1 780 ? 3.374 0.174 13.122 1.00 87.50 780 PRO A CA 1
ATOM 5761 C C . PRO A 1 780 ? 2.935 1.634 12.968 1.00 87.50 780 PRO A C 1
ATOM 5763 O O . PRO A 1 780 ? 3.025 2.405 13.921 1.00 87.50 780 PRO A O 1
ATOM 5766 N N . LEU A 1 781 ? 2.401 2.010 11.801 1.00 93.56 781 LEU A N 1
ATOM 5767 C CA . LEU A 1 781 ? 1.899 3.359 11.546 1.00 93.56 781 LEU A CA 1
ATOM 5768 C C . LEU A 1 781 ? 0.570 3.613 12.261 1.00 93.56 781 LEU A C 1
ATOM 5770 O O . LEU A 1 781 ? 0.380 4.682 12.838 1.00 93.56 781 LEU A O 1
ATOM 5774 N N . SER A 1 782 ? -0.323 2.618 12.277 1.00 86.94 782 SER A N 1
ATOM 5775 C CA . SER A 1 782 ? -1.602 2.738 12.989 1.00 86.94 782 SER A CA 1
ATOM 5776 C C . SER A 1 782 ? -1.388 2.848 14.494 1.00 86.94 782 SER A C 1
ATOM 5778 O O . SER A 1 782 ? -1.944 3.749 15.119 1.00 86.94 782 SER A O 1
ATOM 5780 N N . ASN A 1 783 ? -0.492 2.026 15.047 1.00 82.06 783 ASN A N 1
ATOM 5781 C CA . ASN A 1 783 ? -0.062 2.153 16.437 1.00 82.06 783 ASN A CA 1
ATOM 5782 C C . ASN A 1 783 ? 0.524 3.542 16.719 1.00 82.06 783 ASN A C 1
ATOM 5784 O O . ASN A 1 783 ? 0.109 4.222 17.652 1.00 82.06 783 ASN A O 1
ATOM 5788 N N . ALA A 1 784 ? 1.438 4.013 15.865 1.00 89.19 784 ALA A N 1
ATOM 5789 C CA . ALA A 1 784 ? 2.030 5.337 16.001 1.00 89.19 784 ALA A CA 1
ATOM 5790 C C . ALA A 1 784 ? 0.983 6.462 16.019 1.00 89.19 784 ALA A C 1
ATOM 5792 O O . ALA A 1 784 ? 1.117 7.403 16.804 1.00 89.19 784 ALA A O 1
ATOM 5793 N N . ALA A 1 785 ? -0.064 6.365 15.194 1.00 89.50 785 ALA A N 1
ATOM 5794 C CA . ALA A 1 785 ? -1.133 7.360 15.130 1.00 89.50 785 ALA A CA 1
ATOM 5795 C C . ALA A 1 785 ? -1.991 7.393 16.402 1.00 89.50 785 ALA A C 1
ATOM 5797 O O . ALA A 1 785 ? -2.553 8.435 16.741 1.00 89.50 785 ALA A O 1
ATOM 5798 N N . GLU A 1 786 ? -2.090 6.267 17.105 1.00 80.50 786 GLU A N 1
ATOM 5799 C CA . GLU A 1 786 ? -2.840 6.140 18.354 1.00 80.50 786 GLU A CA 1
ATOM 5800 C C . GLU A 1 786 ? -2.008 6.515 19.582 1.00 80.50 786 GLU A C 1
ATOM 5802 O O . GLU A 1 786 ? -2.542 7.093 20.528 1.00 80.50 786 GLU A O 1
ATOM 5807 N N . THR A 1 787 ? -0.703 6.234 19.567 1.00 80.69 787 THR A N 1
ATOM 5808 C CA . THR A 1 787 ? 0.175 6.472 20.720 1.00 80.69 787 THR A CA 1
ATOM 5809 C C . THR A 1 787 ? 0.851 7.841 20.706 1.00 80.69 787 THR A C 1
ATOM 5811 O O . THR A 1 787 ? 1.233 8.340 21.763 1.00 80.69 787 THR A O 1
ATOM 5814 N N . ASN A 1 788 ? 1.035 8.472 19.539 1.00 89.56 788 ASN A N 1
ATOM 5815 C CA . ASN A 1 788 ? 1.564 9.835 19.480 1.00 89.56 788 ASN A CA 1
ATOM 5816 C C . ASN A 1 788 ? 0.495 10.817 19.986 1.00 89.56 788 ASN A C 1
ATOM 5818 O O . ASN A 1 788 ? -0.531 11.011 19.341 1.00 89.56 788 ASN A O 1
ATOM 5822 N N . THR A 1 789 ? 0.732 11.451 21.135 1.00 89.25 789 THR A N 1
ATOM 5823 C CA . THR A 1 789 ? -0.277 12.269 21.832 1.00 89.25 789 THR A CA 1
ATOM 5824 C C . THR A 1 789 ? -0.774 13.463 21.013 1.00 89.25 789 THR A C 1
ATOM 5826 O O . THR A 1 789 ? -1.955 13.804 21.106 1.00 89.25 789 THR A O 1
ATOM 5829 N N . TYR A 1 790 ? 0.086 14.070 20.189 1.00 94.69 790 TYR A N 1
ATOM 5830 C CA . TYR A 1 790 ? -0.266 15.188 19.310 1.00 94.69 790 TYR A CA 1
ATOM 5831 C C . TYR A 1 790 ? -1.273 14.752 18.232 1.00 94.69 790 TYR A C 1
ATOM 5833 O O . TYR A 1 790 ? -2.353 15.335 18.104 1.00 94.69 790 TYR A O 1
ATOM 5841 N N . ILE A 1 791 ? -0.982 13.659 17.519 1.00 95.12 791 ILE A N 1
ATOM 5842 C CA . ILE A 1 791 ? -1.880 13.115 16.490 1.00 95.12 791 ILE A CA 1
ATOM 5843 C C . ILE A 1 791 ? -3.120 12.455 17.098 1.00 95.12 791 ILE A C 1
ATOM 5845 O O . ILE A 1 791 ? -4.225 12.653 16.587 1.00 95.12 791 ILE A O 1
ATOM 5849 N N . ALA A 1 792 ? -2.988 11.741 18.215 1.00 85.12 792 ALA A N 1
ATOM 5850 C CA . ALA A 1 792 ? -4.109 11.110 18.906 1.00 85.12 792 ALA A CA 1
ATOM 5851 C C . ALA A 1 792 ? -5.162 12.143 19.348 1.00 85.12 792 ALA A C 1
ATOM 5853 O O . ALA A 1 792 ? -6.363 11.919 19.177 1.00 85.12 792 ALA A O 1
ATOM 5854 N N . ALA A 1 793 ? -4.731 13.315 19.834 1.00 86.50 793 ALA A N 1
ATOM 5855 C CA . ALA A 1 793 ? -5.629 14.413 20.193 1.00 86.50 793 ALA A CA 1
ATOM 5856 C C . ALA A 1 793 ? -6.381 14.985 18.977 1.00 86.50 793 ALA A C 1
ATOM 5858 O O . ALA A 1 793 ? -7.574 15.292 19.065 1.00 86.50 793 ALA A O 1
ATOM 5859 N N . ALA A 1 794 ? -5.715 15.109 17.827 1.00 93.19 794 ALA A N 1
ATOM 5860 C CA . ALA A 1 794 ? -6.343 15.537 16.577 1.00 93.19 794 ALA A CA 1
ATOM 5861 C C . ALA A 1 794 ? -7.344 14.493 16.061 1.00 93.19 794 ALA A C 1
ATOM 5863 O O . ALA A 1 794 ? -8.478 14.819 15.697 1.00 93.19 794 ALA A O 1
ATOM 5864 N N . ARG A 1 795 ? -6.959 13.215 16.111 1.00 89.88 795 ARG A N 1
ATOM 5865 C CA . ARG A 1 795 ? -7.803 12.079 15.734 1.00 89.88 795 ARG A CA 1
ATOM 5866 C C . ARG A 1 795 ? -9.063 12.004 16.591 1.00 89.88 795 ARG A C 1
ATOM 5868 O O . ARG A 1 795 ? -10.138 11.732 16.059 1.00 89.88 795 ARG A O 1
ATOM 5875 N N . GLN A 1 796 ? -8.970 12.304 17.887 1.00 85.06 796 GLN A N 1
ATOM 5876 C CA . GLN A 1 796 ? -10.134 12.380 18.773 1.00 85.06 796 GLN A CA 1
ATOM 5877 C C . GLN A 1 796 ? -11.135 13.458 18.334 1.00 85.06 796 GLN A C 1
ATOM 5879 O O . GLN A 1 796 ? -12.332 13.276 18.519 1.00 85.06 796 GLN A O 1
ATOM 5884 N N . LYS A 1 797 ? -10.673 14.564 17.739 1.00 88.38 797 LYS A N 1
ATOM 5885 C CA . LYS A 1 797 ? -11.561 15.620 17.225 1.00 88.38 797 LYS A CA 1
ATOM 5886 C C . LYS A 1 797 ? -12.279 15.193 15.955 1.00 88.38 797 LYS A C 1
ATOM 5888 O O . LYS A 1 797 ? -13.434 15.557 15.786 1.00 88.38 797 LYS A O 1
ATOM 5893 N N . ILE A 1 798 ? -11.596 14.463 15.071 1.00 89.50 798 ILE A N 1
ATOM 5894 C CA . ILE A 1 798 ? -12.206 13.903 13.857 1.00 89.50 798 ILE A CA 1
ATOM 5895 C C . ILE A 1 798 ? -13.159 12.766 14.191 1.00 89.50 798 ILE A C 1
ATOM 5897 O O . ILE A 1 798 ? -14.169 12.605 13.519 1.00 89.50 798 ILE A O 1
ATOM 5901 N N . SER A 1 799 ? -12.856 11.979 15.213 1.00 83.06 799 SER A N 1
ATOM 5902 C CA . SER A 1 799 ? -13.804 11.002 15.734 1.00 83.06 799 SER A CA 1
ATOM 5903 C C . SER A 1 799 ? -15.028 11.742 16.281 1.00 83.06 799 SER A C 1
ATOM 5905 O O . SER A 1 799 ? -14.891 12.814 16.872 1.00 83.06 799 SER A O 1
ATOM 5907 N N . ALA A 1 800 ? -16.239 11.213 16.098 1.00 67.50 800 ALA A N 1
ATOM 5908 C CA . ALA A 1 800 ? -17.414 11.841 16.696 1.00 67.50 800 ALA A CA 1
ATOM 5909 C C . ALA A 1 800 ? -17.228 11.999 18.220 1.00 67.50 800 ALA A C 1
ATOM 5911 O O . ALA A 1 800 ? -16.743 11.088 18.888 1.00 67.50 800 ALA A O 1
ATOM 5912 N N . ALA A 1 801 ? -17.675 13.135 18.779 1.00 59.31 801 ALA A N 1
ATOM 5913 C CA . ALA A 1 801 ? -17.614 13.428 20.222 1.00 59.31 801 ALA A CA 1
ATOM 5914 C C . ALA A 1 801 ? -18.323 12.378 21.094 1.00 59.31 801 ALA A C 1
ATOM 5916 O O . ALA A 1 801 ? -18.161 12.358 22.313 1.00 59.31 801 ALA A O 1
ATOM 5917 N N . THR A 1 802 ? -19.146 11.541 20.463 1.00 61.28 802 THR A N 1
ATOM 5918 C CA . THR A 1 802 ? -19.609 10.295 21.046 1.00 61.28 802 THR A CA 1
ATOM 5919 C C . THR A 1 802 ? -19.465 9.182 20.013 1.00 61.28 802 THR A C 1
ATOM 5921 O O . THR A 1 802 ? -20.207 9.157 19.026 1.00 61.28 802 THR A O 1
ATOM 5924 N N . GLN A 1 803 ? -18.524 8.264 20.219 1.00 70.94 803 GLN A N 1
ATOM 5925 C CA . GLN A 1 803 ? -18.369 7.075 19.384 1.00 70.94 803 GLN A CA 1
ATOM 5926 C C . GLN A 1 803 ? -19.327 5.990 19.869 1.00 70.94 803 GLN A C 1
ATOM 5928 O O . GLN A 1 803 ? -18.947 5.045 20.554 1.00 70.94 803 GLN A O 1
ATOM 5933 N N . ASN A 1 804 ? -20.607 6.166 19.548 1.00 75.50 804 ASN A N 1
ATOM 5934 C CA . ASN A 1 804 ? -21.620 5.152 19.801 1.00 75.50 804 ASN A CA 1
ATOM 5935 C C . ASN A 1 804 ? -21.731 4.247 18.582 1.00 75.50 804 ASN A C 1
ATOM 5937 O O . ASN A 1 804 ? -22.288 4.651 17.559 1.00 75.50 804 ASN A O 1
ATOM 5941 N N . LEU A 1 805 ? -21.248 3.020 18.707 1.00 76.06 805 LEU A N 1
ATOM 5942 C CA . LEU A 1 805 ? -21.520 1.984 17.731 1.00 76.06 805 LEU A CA 1
ATOM 5943 C C . LEU A 1 805 ? -22.843 1.319 18.099 1.00 76.06 805 LEU A C 1
ATOM 5945 O O . LEU A 1 805 ? -23.028 0.840 19.214 1.00 76.06 805 LEU A O 1
ATOM 5949 N N . THR A 1 806 ? -23.798 1.326 17.174 1.00 79.50 806 THR A N 1
ATOM 5950 C CA . THR A 1 806 ? -25.043 0.565 17.319 1.00 79.50 806 THR A CA 1
ATOM 5951 C C . THR A 1 806 ? -25.205 -0.343 16.118 1.00 79.50 806 THR A C 1
ATOM 5953 O O . THR A 1 806 ? -25.477 0.123 15.010 1.00 79.50 806 THR A O 1
ATOM 5956 N N . LEU A 1 807 ? -25.052 -1.641 16.346 1.00 70.12 807 LEU A N 1
ATOM 5957 C CA . LEU A 1 807 ? -25.273 -2.674 15.348 1.00 70.12 807 LEU A CA 1
ATOM 5958 C C . LEU A 1 807 ? -26.656 -3.274 15.576 1.00 70.12 807 LEU A C 1
ATOM 5960 O O . LEU A 1 807 ? -26.990 -3.749 16.662 1.00 70.12 807 LEU A O 1
ATOM 5964 N N . SER A 1 808 ? -27.492 -3.194 14.545 1.00 73.44 808 SER A N 1
ATOM 5965 C CA . SER A 1 808 ? -28.815 -3.810 14.528 1.00 73.44 808 SER A CA 1
ATOM 5966 C C . SER A 1 808 ? -29.013 -4.478 13.182 1.00 73.44 808 SER A C 1
ATOM 59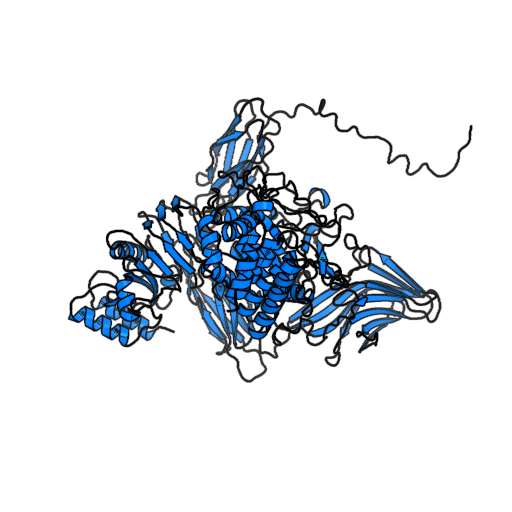68 O O . SER A 1 808 ? -29.191 -3.788 12.177 1.00 73.44 808 SER A O 1
ATOM 5970 N N . ASN A 1 809 ? -28.907 -5.806 13.156 1.00 61.09 809 ASN A N 1
ATOM 5971 C CA . ASN A 1 809 ? -28.906 -6.605 11.927 1.00 61.09 809 ASN A CA 1
ATOM 5972 C C . ASN A 1 809 ? -27.855 -6.142 10.884 1.00 61.09 809 ASN A C 1
ATOM 5974 O O . ASN A 1 809 ? -28.148 -6.054 9.690 1.00 61.09 809 ASN A O 1
ATOM 5978 N N . LYS A 1 810 ? -26.657 -5.749 11.340 1.00 55.44 810 LYS A N 1
ATOM 5979 C CA . LYS A 1 810 ? -25.538 -5.280 10.505 1.00 55.44 810 LYS A CA 1
ATOM 5980 C C . LYS A 1 810 ? -24.224 -5.837 11.036 1.00 55.44 810 LYS A C 1
ATOM 5982 O O . LYS A 1 810 ? -23.996 -5.748 12.238 1.00 55.44 810 LYS A O 1
ATOM 5987 N N . ALA A 1 811 ? -23.365 -6.324 10.145 1.00 65.00 811 ALA A N 1
ATOM 5988 C CA . ALA A 1 811 ? -22.010 -6.732 10.496 1.00 65.00 811 ALA A CA 1
ATOM 5989 C C . ALA A 1 811 ? -21.036 -5.547 10.430 1.00 65.00 811 ALA A C 1
ATOM 5991 O O . ALA A 1 811 ? -21.190 -4.654 9.591 1.00 65.00 811 ALA A O 1
ATOM 5992 N N . ALA A 1 812 ? -20.025 -5.566 11.294 1.00 64.06 812 ALA A N 1
ATOM 5993 C CA . ALA A 1 812 ? -18.887 -4.658 11.239 1.00 64.06 812 ALA A CA 1
ATOM 5994 C C . ALA A 1 812 ? -17.594 -5.443 11.471 1.00 64.06 812 ALA A C 1
ATOM 5996 O O . ALA A 1 812 ? -17.540 -6.305 12.347 1.00 64.06 812 ALA A O 1
ATOM 5997 N N . ILE A 1 813 ? -16.561 -5.126 10.691 1.00 68.31 813 ILE A N 1
ATOM 5998 C CA . ILE A 1 813 ? -15.218 -5.673 10.872 1.00 68.31 813 ILE A CA 1
ATOM 5999 C C . ILE A 1 813 ? -14.320 -4.539 11.342 1.00 68.31 813 ILE A C 1
ATOM 6001 O O . ILE A 1 813 ? -14.192 -3.521 10.664 1.00 68.31 813 ILE A O 1
ATOM 6005 N N . ILE A 1 814 ? -13.702 -4.733 12.499 1.00 70.19 814 ILE A N 1
ATOM 6006 C CA . ILE A 1 814 ? -12.713 -3.825 13.059 1.00 70.19 814 ILE A CA 1
ATOM 6007 C C . ILE A 1 814 ? -11.343 -4.457 12.845 1.00 70.19 814 ILE A C 1
ATOM 6009 O O . ILE A 1 814 ? -11.060 -5.528 13.368 1.00 70.19 814 ILE A O 1
ATOM 6013 N N . ASP A 1 815 ? -10.504 -3.810 12.042 1.00 65.25 815 ASP A N 1
ATOM 6014 C CA . ASP A 1 815 ? -9.211 -4.339 11.592 1.00 65.25 815 ASP A CA 1
ATOM 6015 C C . ASP A 1 815 ? -8.000 -3.624 12.205 1.00 65.25 815 ASP A C 1
ATOM 6017 O O . ASP A 1 815 ? -6.897 -3.701 11.665 1.00 65.25 815 ASP A O 1
ATOM 6021 N N . ALA A 1 816 ? -8.234 -2.886 13.290 1.00 61.78 816 ALA A N 1
ATOM 6022 C CA . ALA A 1 816 ? -7.240 -2.112 14.021 1.00 61.78 816 ALA A CA 1
ATOM 6023 C C . ALA A 1 816 ? -7.753 -1.790 15.445 1.00 61.78 816 ALA A C 1
ATOM 6025 O O . ALA A 1 816 ? -8.967 -1.879 15.667 1.00 61.78 816 ALA A O 1
ATOM 6026 N N . PRO A 1 817 ? -6.910 -1.362 16.406 1.00 69.56 817 PRO A N 1
ATOM 6027 C CA . PRO A 1 817 ? -7.382 -0.985 17.739 1.00 69.56 817 PRO A CA 1
ATOM 6028 C C . PRO A 1 817 ? -8.384 0.179 17.683 1.00 69.56 817 PRO A C 1
ATOM 6030 O O . PRO A 1 817 ? -8.306 1.047 16.808 1.00 69.56 817 PRO A O 1
ATOM 6033 N N . ARG A 1 818 ? -9.372 0.196 18.592 1.00 73.81 818 ARG A N 1
ATOM 6034 C CA . ARG A 1 818 ? -10.477 1.178 18.582 1.00 73.81 818 ARG A CA 1
ATOM 6035 C C . ARG A 1 818 ? -11.005 1.531 19.952 1.00 73.81 818 ARG A C 1
ATOM 6037 O O . ARG A 1 818 ? -11.018 0.695 20.837 1.00 73.81 818 ARG A O 1
ATOM 6044 N N . THR A 1 819 ? -11.554 2.742 20.065 1.00 79.75 819 THR A N 1
ATOM 6045 C CA . THR A 1 819 ? -12.208 3.242 21.279 1.00 79.75 819 THR A CA 1
ATOM 6046 C C . THR A 1 819 ? -13.619 3.735 20.970 1.00 79.75 819 THR A C 1
ATOM 6048 O O . THR A 1 819 ? -13.788 4.584 20.099 1.00 79.75 819 THR A O 1
ATOM 6051 N N . PHE A 1 820 ? -14.612 3.259 21.721 1.00 82.56 820 PHE A N 1
ATOM 6052 C CA . PHE A 1 820 ? -16.018 3.661 21.642 1.00 82.56 820 PHE A CA 1
ATOM 6053 C C . PHE A 1 820 ? -16.504 4.262 22.972 1.00 82.56 820 PHE A C 1
ATOM 6055 O O . PHE A 1 820 ? -16.026 3.911 24.044 1.00 82.56 820 PHE A O 1
ATOM 6062 N N . ASP A 1 821 ? -17.498 5.143 22.945 1.00 83.88 821 ASP A N 1
ATOM 6063 C CA . ASP A 1 821 ? -18.200 5.553 24.170 1.00 83.88 821 ASP A CA 1
ATOM 6064 C C . ASP A 1 821 ? -19.279 4.543 24.549 1.00 83.88 821 ASP A C 1
ATOM 6066 O O . ASP A 1 821 ? -19.460 4.230 25.722 1.00 83.88 821 ASP A O 1
ATOM 6070 N N . SER A 1 822 ? -19.976 3.989 23.557 1.00 86.50 822 SER A N 1
ATOM 6071 C CA . SER A 1 822 ? -20.822 2.824 23.780 1.00 86.50 822 SER A CA 1
ATOM 6072 C C . SER A 1 822 ? -20.831 1.898 22.577 1.00 86.50 822 SER A C 1
ATOM 6074 O O . SER A 1 822 ? -20.789 2.341 21.428 1.00 86.50 822 SER A O 1
ATOM 6076 N N . ILE A 1 823 ? -20.906 0.604 22.850 1.00 88.81 823 ILE A N 1
ATOM 6077 C CA . ILE A 1 823 ? -21.133 -0.445 21.865 1.00 88.81 823 ILE A CA 1
ATOM 6078 C C . ILE A 1 823 ? -22.471 -1.089 22.212 1.00 88.81 823 ILE A C 1
ATOM 6080 O O . ILE A 1 823 ? -22.635 -1.643 23.296 1.00 88.81 823 ILE A O 1
ATOM 6084 N N . ASN A 1 824 ? -23.436 -0.999 21.300 1.00 87.88 824 ASN A N 1
ATOM 6085 C CA . ASN A 1 824 ? -24.768 -1.576 21.447 1.00 87.88 824 ASN A CA 1
ATOM 6086 C C . ASN A 1 824 ? -25.018 -2.567 20.305 1.00 87.88 824 ASN A C 1
ATOM 6088 O O . ASN A 1 824 ? -25.126 -2.161 19.148 1.00 87.88 824 ASN A O 1
ATOM 6092 N N . ILE A 1 825 ? -25.129 -3.856 20.615 1.00 85.75 825 ILE A N 1
ATOM 6093 C CA . ILE A 1 825 ? -25.307 -4.927 19.626 1.00 85.75 825 ILE A CA 1
ATOM 6094 C C . ILE A 1 825 ? -26.676 -5.584 19.823 1.00 85.75 825 ILE A C 1
ATOM 6096 O O . ILE A 1 825 ? -26.995 -6.111 20.893 1.00 85.75 825 ILE A O 1
ATOM 6100 N N . SER A 1 826 ? -27.506 -5.544 18.777 1.00 79.12 826 SER A N 1
ATOM 6101 C CA . SER A 1 826 ? -28.889 -6.032 18.783 1.00 79.12 826 SER A CA 1
ATOM 6102 C C . SER A 1 826 ? -29.283 -6.795 17.509 1.00 79.12 826 SER A C 1
ATOM 6104 O O . SER A 1 826 ? -28.781 -6.509 16.425 1.00 79.12 826 SER A O 1
ATOM 6106 N N . GLY A 1 827 ? -30.232 -7.733 17.617 1.00 61.59 827 GLY A N 1
ATOM 6107 C CA . GLY A 1 827 ? -30.767 -8.493 16.473 1.00 61.59 827 GLY A CA 1
ATOM 6108 C C . GLY A 1 827 ? -30.048 -9.822 16.200 1.00 61.59 827 GLY A C 1
ATOM 6109 O O . GLY A 1 827 ? -29.045 -10.120 16.841 1.00 61.59 827 GLY A O 1
ATOM 6110 N N . ALA A 1 828 ? -30.609 -10.653 15.312 1.00 56.47 828 ALA A N 1
ATOM 6111 C CA . ALA A 1 828 ? -30.174 -12.041 15.074 1.00 56.47 828 ALA A CA 1
ATOM 6112 C C . ALA A 1 828 ? -29.003 -12.171 14.080 1.00 56.47 828 ALA A C 1
ATOM 6114 O O . ALA A 1 828 ? -28.511 -13.269 13.848 1.00 56.47 828 ALA A O 1
ATOM 6115 N N . SER A 1 829 ? -28.566 -11.059 13.489 1.00 53.41 829 SER A N 1
ATOM 6116 C CA . SER A 1 829 ? -27.486 -11.036 12.502 1.00 53.41 829 SER A CA 1
ATOM 6117 C C . SER A 1 829 ? -26.706 -9.723 12.567 1.00 53.41 829 SER A C 1
ATOM 6119 O O . SER A 1 829 ? -26.868 -8.850 11.716 1.00 53.41 829 SER A O 1
ATOM 6121 N N . GLY A 1 830 ? -25.916 -9.535 13.623 1.00 57.50 830 GLY A N 1
ATOM 6122 C CA . GLY A 1 830 ? -25.228 -8.274 13.909 1.00 57.50 830 GLY A CA 1
ATOM 6123 C C . GLY A 1 830 ? -23.820 -8.447 14.466 1.00 57.50 830 GLY A C 1
ATOM 6124 O O . GLY A 1 830 ? -23.483 -7.753 15.421 1.00 57.50 830 GLY A O 1
ATOM 6125 N N . ASP A 1 831 ? -23.043 -9.382 13.914 1.00 69.94 831 ASP A N 1
ATOM 6126 C CA . ASP A 1 831 ? -21.707 -9.713 14.415 1.00 69.94 831 ASP A CA 1
ATOM 6127 C C . ASP A 1 831 ? -20.762 -8.513 14.279 1.00 69.94 831 ASP A C 1
ATOM 6129 O O . ASP A 1 831 ? -20.517 -7.993 13.182 1.00 69.94 831 ASP A O 1
ATOM 6133 N N . MET A 1 832 ? -20.222 -8.079 15.414 1.00 81.81 832 MET A N 1
ATOM 6134 C CA . MET A 1 832 ? -19.029 -7.246 15.447 1.00 81.81 832 MET A CA 1
ATOM 6135 C C . MET A 1 832 ? -17.831 -8.175 15.565 1.00 81.81 832 MET A C 1
ATOM 6137 O O . MET A 1 832 ? -17.728 -8.906 16.546 1.00 81.81 832 MET A O 1
ATOM 6141 N N . ILE A 1 833 ? -16.939 -8.139 14.583 1.00 77.62 833 ILE A N 1
ATOM 6142 C CA . ILE A 1 833 ? -15.736 -8.968 14.574 1.00 77.62 833 ILE A CA 1
ATOM 6143 C C . ILE A 1 833 ? -14.533 -8.045 14.682 1.00 77.62 833 ILE A C 1
ATOM 6145 O O . ILE A 1 833 ? -14.345 -7.164 13.839 1.00 77.62 833 ILE A O 1
ATOM 6149 N N . ILE A 1 834 ? -13.711 -8.253 15.704 1.00 77.75 834 ILE A N 1
ATOM 6150 C CA . ILE A 1 834 ? -12.345 -7.734 15.716 1.00 77.75 834 ILE A CA 1
ATOM 6151 C C . ILE A 1 834 ? -11.504 -8.737 14.935 1.00 77.75 834 ILE A C 1
ATOM 6153 O O . ILE A 1 834 ? -11.521 -9.915 15.280 1.00 77.75 834 ILE A O 1
ATOM 6157 N N . ARG A 1 835 ? -10.846 -8.316 13.847 1.00 68.56 835 ARG A N 1
ATOM 6158 C CA . ARG A 1 835 ? -10.032 -9.231 13.028 1.00 68.56 835 ARG A CA 1
ATOM 6159 C C . ARG A 1 835 ? -8.979 -9.927 13.878 1.00 68.56 835 ARG A C 1
ATOM 6161 O O . ARG A 1 835 ? -8.399 -9.301 14.762 1.00 68.56 835 ARG A O 1
ATOM 6168 N N . ASP A 1 836 ? -8.761 -11.195 13.567 1.00 55.41 836 ASP A N 1
ATOM 6169 C CA . ASP A 1 836 ? -7.682 -12.014 14.101 1.00 55.41 836 ASP A CA 1
ATOM 6170 C C . ASP A 1 836 ? -6.302 -11.376 13.863 1.00 55.41 836 ASP A C 1
ATOM 6172 O O . ASP A 1 836 ? -6.132 -10.524 12.986 1.00 55.41 836 ASP A O 1
ATOM 6176 N N . GLY A 1 837 ? -5.331 -11.757 14.690 1.00 52.72 837 GLY A N 1
ATOM 6177 C CA . GLY A 1 837 ? -3.967 -11.245 14.656 1.00 52.72 837 GLY A CA 1
ATOM 6178 C C . GLY A 1 837 ? -3.387 -10.927 16.032 1.00 52.72 837 GLY A C 1
ATOM 6179 O O . GLY A 1 837 ? -2.204 -10.657 16.104 1.00 52.72 837 GLY A O 1
ATOM 6180 N N . GLY A 1 838 ? -4.152 -10.945 17.125 1.00 53.12 838 GLY A N 1
ATOM 6181 C CA . GLY A 1 838 ? -3.611 -10.905 18.494 1.00 53.12 838 GLY A CA 1
ATOM 6182 C C . GLY A 1 838 ? -3.114 -9.539 18.974 1.00 53.12 838 GLY A C 1
ATOM 6183 O O . GLY A 1 838 ? -2.464 -9.430 20.011 1.00 53.12 838 GLY A O 1
ATOM 6184 N N . PHE A 1 839 ? -3.380 -8.482 18.208 1.00 61.06 839 PHE A N 1
ATOM 6185 C CA . PHE A 1 839 ? -2.696 -7.194 18.355 1.00 61.06 839 PHE A CA 1
ATOM 6186 C C . PHE A 1 839 ? -3.634 -5.993 18.492 1.00 61.06 839 PHE A C 1
ATOM 6188 O O . PHE A 1 839 ? -3.167 -4.870 18.707 1.00 61.06 839 PHE A O 1
ATOM 6195 N N . ASN A 1 840 ? -4.948 -6.186 18.366 1.00 67.56 840 ASN A N 1
ATOM 6196 C CA . ASN A 1 840 ? -5.905 -5.101 18.525 1.00 67.56 840 ASN A CA 1
ATOM 6197 C C . ASN A 1 840 ? -6.376 -5.003 19.976 1.00 67.56 840 ASN A C 1
ATOM 6199 O O . ASN A 1 840 ? -6.498 -5.987 20.696 1.00 67.56 840 ASN A O 1
ATOM 6203 N N . THR A 1 841 ? -6.679 -3.783 20.409 1.00 81.69 841 THR A N 1
ATOM 6204 C CA . THR A 1 841 ? -7.370 -3.550 21.679 1.00 81.69 841 THR A CA 1
ATOM 6205 C C . THR A 1 841 ? -8.639 -2.761 21.417 1.00 81.69 841 THR A C 1
ATOM 6207 O O . THR A 1 841 ? -8.596 -1.646 20.886 1.00 81.69 841 THR A O 1
ATOM 6210 N N . LEU A 1 842 ? -9.776 -3.340 21.793 1.00 88.25 842 LEU A N 1
ATOM 6211 C CA . LEU A 1 842 ? -11.072 -2.680 21.768 1.00 88.25 842 LEU A CA 1
ATOM 6212 C C . LEU A 1 842 ? -11.319 -1.995 23.113 1.00 88.25 842 LEU A C 1
ATOM 6214 O O . LEU A 1 842 ? -11.489 -2.651 24.128 1.00 88.25 842 LEU A O 1
ATOM 6218 N N . ARG A 1 843 ? -11.411 -0.674 23.148 1.00 89.25 843 ARG A N 1
ATOM 6219 C CA . ARG A 1 843 ? -11.811 0.082 24.333 1.00 89.25 843 ARG A CA 1
ATOM 6220 C C . ARG A 1 843 ? -13.252 0.557 24.207 1.00 89.25 843 ARG A C 1
ATOM 6222 O O . ARG A 1 843 ? -13.663 1.048 23.158 1.00 89.25 843 ARG A O 1
ATOM 6229 N N . SER A 1 844 ? -14.036 0.467 25.273 1.00 92.00 844 SER A N 1
ATOM 6230 C CA . SER A 1 844 ? -15.354 1.096 25.344 1.00 92.00 844 SER A CA 1
ATOM 6231 C C . SER A 1 844 ? -15.644 1.663 26.727 1.00 92.00 844 SER A C 1
ATOM 6233 O O . SER A 1 844 ? -15.077 1.175 27.694 1.00 92.00 844 SER A O 1
ATOM 6235 N N . LYS A 1 845 ? -16.545 2.647 26.851 1.00 91.56 845 LYS A N 1
ATOM 6236 C CA . 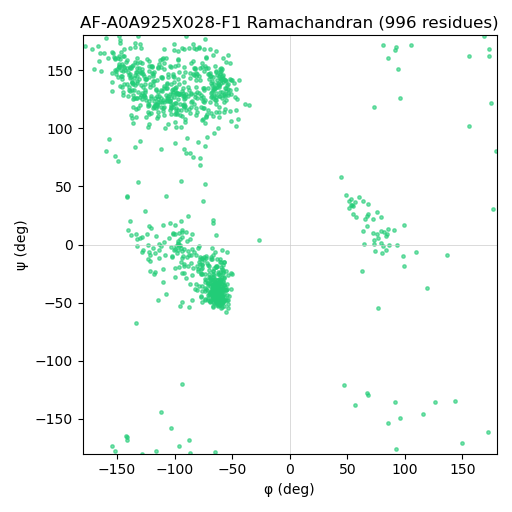LYS A 1 845 ? -17.076 3.059 28.167 1.00 91.56 845 LYS A CA 1
ATOM 6237 C C . LYS A 1 845 ? -18.354 2.334 28.575 1.00 91.56 845 LYS A C 1
ATOM 6239 O O . LYS A 1 845 ? -18.761 2.365 29.736 1.00 91.56 845 LYS A O 1
ATOM 6244 N N . SER A 1 846 ? -19.027 1.705 27.618 1.00 92.50 846 SER A N 1
ATOM 6245 C CA . SER A 1 846 ? -20.269 0.976 27.848 1.00 92.50 846 SER A CA 1
ATOM 6246 C C . SER A 1 846 ? -20.442 -0.107 26.794 1.00 92.50 846 SER A C 1
ATOM 6248 O O . SER A 1 846 ? -20.331 0.157 25.599 1.00 92.50 846 SER A O 1
ATOM 6250 N N . LEU A 1 847 ? -20.765 -1.319 27.231 1.00 94.38 847 LEU A N 1
ATOM 6251 C CA . LEU A 1 847 ? -21.096 -2.431 26.351 1.00 94.38 847 LEU A CA 1
ATOM 6252 C C . LEU A 1 847 ? -22.509 -2.922 26.670 1.00 94.38 847 LEU A C 1
ATOM 6254 O O . LEU A 1 847 ? -22.824 -3.234 27.817 1.00 94.38 847 LEU A O 1
ATOM 6258 N N . SER A 1 848 ? -23.349 -3.024 25.646 1.00 91.81 848 SER A N 1
ATOM 6259 C CA . SER A 1 848 ? -24.653 -3.672 25.713 1.00 91.81 848 SER A CA 1
ATOM 6260 C C . SER A 1 848 ? -24.793 -4.652 24.555 1.00 91.81 848 SER A C 1
ATOM 6262 O O . SER A 1 848 ? -24.738 -4.266 23.389 1.00 91.81 848 SER A O 1
ATOM 6264 N N . ILE A 1 849 ? -24.993 -5.928 24.873 1.00 91.25 849 ILE A N 1
ATOM 6265 C CA . ILE A 1 849 ? -25.248 -6.983 23.893 1.00 91.25 849 ILE A CA 1
ATOM 6266 C C . ILE A 1 849 ? -26.581 -7.631 24.266 1.00 91.25 849 ILE A C 1
ATOM 6268 O O . ILE A 1 849 ? -26.750 -8.129 25.378 1.00 91.25 849 ILE A O 1
ATOM 6272 N N . THR A 1 850 ? -27.562 -7.579 23.362 1.00 83.88 850 THR A N 1
ATOM 6273 C CA . THR A 1 850 ? -28.852 -8.268 23.565 1.00 83.88 850 THR A CA 1
ATOM 6274 C C . THR A 1 850 ? -28.704 -9.782 23.375 1.00 83.88 850 THR A C 1
ATOM 6276 O O . THR A 1 850 ? -27.704 -10.241 22.838 1.00 83.88 850 THR A O 1
ATOM 6279 N N . THR A 1 851 ? -29.713 -10.569 23.759 1.00 71.00 851 THR A N 1
ATOM 6280 C CA . THR A 1 851 ? -29.655 -12.046 23.832 1.00 71.00 851 THR A CA 1
ATOM 6281 C C . THR A 1 851 ? -29.288 -12.766 22.525 1.00 71.00 851 THR A C 1
ATOM 6283 O O . THR A 1 851 ? -28.964 -13.942 22.572 1.00 71.00 851 THR A O 1
ATOM 6286 N N . SER A 1 852 ? -29.335 -12.103 21.368 1.00 79.00 852 SER A N 1
ATOM 6287 C CA . SER A 1 852 ? -28.930 -12.674 20.074 1.00 79.00 852 SER A CA 1
ATOM 6288 C C . SER A 1 852 ? -27.668 -12.042 19.473 1.00 79.00 852 SER A C 1
ATOM 6290 O O . SER A 1 852 ? -27.270 -12.423 18.379 1.00 79.00 852 SER A O 1
ATOM 6292 N N . GLY A 1 853 ? -27.073 -11.046 20.137 1.00 83.88 853 GLY A N 1
ATOM 6293 C CA . GLY A 1 853 ? -25.909 -10.317 19.635 1.00 83.88 853 GLY A CA 1
ATOM 6294 C C . GLY A 1 853 ? -24.589 -11.030 19.925 1.00 83.88 853 GLY A C 1
ATOM 6295 O O . GLY A 1 853 ? -24.459 -11.736 20.928 1.00 83.88 853 GLY A O 1
ATOM 6296 N N . VAL A 1 854 ? -23.599 -10.799 19.063 1.00 86.81 854 VAL A N 1
ATOM 6297 C CA . VAL A 1 854 ? -22.247 -11.350 19.197 1.00 86.81 854 VAL A CA 1
ATOM 6298 C C . VAL A 1 854 ? -21.215 -10.246 18.973 1.00 86.81 854 VAL A C 1
ATOM 6300 O O . VAL A 1 854 ? -21.238 -9.551 17.956 1.00 86.81 854 VAL A O 1
ATOM 6303 N N . LEU A 1 855 ? -20.314 -10.092 19.942 1.00 91.75 855 LEU A N 1
ATOM 6304 C CA . LEU A 1 855 ? -19.034 -9.408 19.778 1.00 91.75 855 LEU A CA 1
ATOM 6305 C C . LEU A 1 855 ? -17.946 -10.474 19.828 1.00 91.75 855 LEU A C 1
ATOM 6307 O O . LEU A 1 855 ? -17.740 -11.078 20.877 1.00 91.75 855 LEU A O 1
ATOM 6311 N N . ASP A 1 856 ? -17.290 -10.712 18.701 1.00 88.62 856 ASP A N 1
ATOM 6312 C CA . ASP A 1 856 ? -16.187 -11.655 18.585 1.00 88.62 856 ASP A CA 1
ATOM 6313 C C . ASP A 1 856 ? -14.856 -10.913 18.653 1.00 88.62 856 ASP A C 1
ATOM 6315 O O . ASP A 1 856 ? -14.523 -10.125 17.763 1.00 88.62 856 ASP A O 1
ATOM 6319 N N . LEU A 1 857 ? -14.109 -11.156 19.729 1.00 89.12 857 LEU A N 1
ATOM 6320 C CA . LEU A 1 857 ? -12.780 -10.586 19.903 1.00 89.12 857 LEU A CA 1
ATOM 6321 C C . LEU A 1 857 ? -11.696 -11.363 19.143 1.00 89.12 857 LEU A C 1
ATOM 6323 O O . LEU A 1 857 ? -10.579 -10.867 19.067 1.00 89.12 857 LEU A O 1
ATOM 6327 N N . ASN A 1 858 ? -11.977 -12.536 18.561 1.00 84.88 858 ASN A N 1
ATOM 6328 C CA . ASN A 1 858 ? -10.941 -13.460 18.085 1.00 84.88 858 ASN A CA 1
ATOM 6329 C C . ASN A 1 858 ? -9.850 -13.640 19.157 1.00 84.88 858 ASN A C 1
ATOM 6331 O O . ASN A 1 858 ? -10.157 -14.066 20.268 1.00 84.88 858 ASN A O 1
ATOM 6335 N N . ASP A 1 859 ? -8.605 -13.315 18.842 1.00 78.69 859 ASP A N 1
ATOM 6336 C CA . ASP A 1 859 ? -7.429 -13.367 19.709 1.00 78.69 859 ASP A CA 1
ATOM 6337 C C . ASP A 1 859 ? -7.056 -11.990 20.291 1.00 78.69 859 ASP A C 1
ATOM 6339 O O . ASP A 1 859 ? -5.944 -11.801 20.768 1.00 78.69 859 ASP A O 1
ATOM 6343 N N . ASN A 1 860 ? -7.971 -11.018 20.250 1.00 86.00 860 ASN A N 1
ATOM 6344 C CA . ASN A 1 860 ? -7.732 -9.641 20.676 1.00 86.00 860 ASN A CA 1
ATOM 6345 C C . ASN A 1 860 ? -8.275 -9.350 22.078 1.00 86.00 860 ASN A C 1
ATOM 6347 O O . ASN A 1 860 ? -9.126 -10.062 22.616 1.00 86.00 860 ASN A O 1
ATOM 6351 N N . ASP A 1 861 ? -7.853 -8.207 22.613 1.00 90.75 861 ASP A N 1
ATOM 6352 C CA . ASP A 1 861 ? -8.170 -7.792 23.974 1.00 90.75 861 ASP A CA 1
ATOM 6353 C C . ASP A 1 861 ? -9.192 -6.651 24.021 1.00 90.75 861 ASP A C 1
ATOM 6355 O O . ASP A 1 861 ? -9.389 -5.898 23.058 1.00 90.75 861 ASP A O 1
ATOM 6359 N N . MET A 1 862 ? -9.834 -6.480 25.179 1.00 95.38 862 MET A N 1
ATOM 6360 C CA . MET A 1 862 ? -10.807 -5.420 25.412 1.00 95.38 862 MET A CA 1
ATOM 6361 C C . MET A 1 862 ? -10.615 -4.704 26.757 1.00 95.38 862 MET A C 1
ATOM 6363 O O . MET A 1 862 ? -10.321 -5.302 27.786 1.00 95.38 862 MET A O 1
ATOM 6367 N N . ILE A 1 863 ? -10.848 -3.391 26.748 1.00 95.50 863 ILE A N 1
ATOM 6368 C CA . ILE A 1 863 ? -10.902 -2.512 27.919 1.00 95.50 863 ILE A CA 1
ATOM 6369 C C . ILE A 1 863 ? -12.324 -1.948 28.026 1.00 95.50 863 ILE A C 1
ATOM 6371 O O . ILE A 1 863 ? -12.783 -1.256 27.115 1.00 95.50 863 ILE A O 1
ATOM 6375 N N . LEU A 1 864 ? -13.021 -2.181 29.137 1.00 97.31 864 LEU A N 1
ATOM 6376 C CA . LEU A 1 864 ? -14.292 -1.520 29.450 1.00 97.31 864 LEU A CA 1
ATOM 6377 C C . LEU A 1 864 ? -14.097 -0.510 30.589 1.00 97.31 864 LEU A C 1
ATOM 6379 O O . LEU A 1 864 ? -14.076 -0.883 31.756 1.00 97.31 864 LEU A O 1
ATOM 6383 N N . ASP A 1 865 ? -13.982 0.762 30.227 1.00 94.56 865 ASP A N 1
ATOM 6384 C CA . ASP A 1 865 ? -13.734 1.920 31.096 1.00 94.56 865 ASP A CA 1
ATOM 6385 C C . ASP A 1 865 ? -15.064 2.555 31.541 1.00 94.56 865 ASP A C 1
ATOM 6387 O O . ASP A 1 865 ? -15.605 3.469 30.909 1.00 94.56 865 ASP A O 1
ATOM 6391 N N . TYR A 1 866 ? -15.673 1.971 32.567 1.00 94.50 866 TYR A N 1
ATOM 6392 C CA . TYR A 1 866 ? -17.047 2.256 32.962 1.00 94.50 866 TYR A CA 1
ATOM 6393 C C . TYR A 1 866 ? -17.151 3.437 33.936 1.00 94.50 866 TYR A C 1
ATOM 6395 O O . TYR A 1 866 ? -16.190 3.913 34.524 1.00 94.50 866 TYR A O 1
ATOM 6403 N N . THR A 1 867 ? -18.379 3.911 34.165 1.00 89.75 867 THR A N 1
ATOM 6404 C CA . THR A 1 867 ? -18.674 4.843 35.265 1.00 89.75 867 THR A CA 1
ATOM 6405 C C . THR A 1 867 ? -19.736 4.247 36.182 1.00 89.75 867 THR A C 1
ATOM 6407 O O . THR A 1 867 ? -20.655 3.568 35.727 1.00 89.75 867 THR A O 1
ATOM 6410 N N . GLY A 1 868 ? -19.629 4.498 37.488 1.00 91.69 868 GLY A N 1
ATOM 6411 C CA . GLY A 1 868 ? -20.556 3.951 38.481 1.00 91.69 868 GLY A CA 1
ATOM 6412 C C . GLY A 1 868 ? -20.087 2.616 39.063 1.00 91.69 868 GLY A C 1
ATOM 6413 O O . GLY A 1 868 ? -18.941 2.501 39.483 1.00 91.69 868 GLY A O 1
ATOM 6414 N N . GLY A 1 869 ? -20.997 1.645 39.180 1.00 92.69 869 GLY A N 1
ATOM 6415 C CA . GLY A 1 869 ? -20.688 0.332 39.756 1.00 92.69 869 GLY A CA 1
ATOM 6416 C C . GLY A 1 869 ? -19.938 -0.580 38.783 1.00 92.69 869 GLY A C 1
ATOM 6417 O O . GLY A 1 869 ? -20.139 -0.470 37.571 1.00 92.69 869 GLY A O 1
ATOM 6418 N N . SER A 1 870 ? -19.132 -1.494 39.338 1.00 95.12 870 SER A N 1
ATOM 6419 C CA . SER A 1 870 ? -18.376 -2.501 38.582 1.00 95.12 870 SER A CA 1
ATOM 6420 C C . SER A 1 870 ? -19.233 -3.200 37.529 1.00 95.12 870 SER A C 1
ATOM 6422 O O . SER A 1 870 ? -20.363 -3.620 37.798 1.00 95.12 870 SER A O 1
ATOM 6424 N N . GLN A 1 871 ? -18.677 -3.310 36.322 1.00 96.50 871 GLN A N 1
ATOM 6425 C CA . GLN A 1 871 ? -19.283 -4.028 35.200 1.00 96.50 871 GLN A CA 1
ATOM 6426 C C . GLN A 1 871 ? -18.736 -5.456 35.054 1.00 96.50 871 GLN A C 1
ATOM 6428 O O . GLN A 1 871 ? -19.180 -6.175 34.158 1.00 96.50 871 GLN A O 1
ATOM 6433 N N . LEU A 1 872 ? -17.818 -5.893 35.927 1.00 95.69 872 LEU A N 1
ATOM 6434 C CA . LEU A 1 872 ? -17.126 -7.180 35.805 1.00 95.69 872 LEU A CA 1
ATOM 6435 C C . LEU A 1 872 ? -18.107 -8.355 35.726 1.00 95.69 872 LEU A C 1
ATOM 6437 O O . LEU A 1 872 ? -18.027 -9.151 34.797 1.00 95.69 872 LEU A O 1
ATOM 6441 N N . ALA A 1 873 ? -19.100 -8.406 36.617 1.00 94.69 873 ALA A N 1
ATOM 6442 C CA . ALA A 1 873 ? -20.100 -9.475 36.623 1.00 94.69 873 ALA A CA 1
ATOM 6443 C C . ALA A 1 873 ? -20.957 -9.509 35.340 1.00 94.69 873 ALA A C 1
ATOM 6445 O O . ALA A 1 873 ? -21.335 -10.579 34.865 1.00 94.69 873 ALA A O 1
ATOM 6446 N N . ALA A 1 874 ? -21.260 -8.345 34.753 1.00 94.94 874 ALA A N 1
ATOM 6447 C CA . ALA A 1 874 ? -21.997 -8.273 33.492 1.00 94.94 874 ALA A CA 1
ATOM 6448 C C . ALA A 1 874 ? -21.143 -8.784 32.322 1.00 94.94 874 ALA A C 1
ATOM 6450 O O . ALA A 1 874 ? -21.634 -9.537 31.482 1.00 94.94 874 ALA A O 1
ATOM 6451 N N . ILE A 1 875 ? -19.857 -8.425 32.301 1.00 96.56 875 ILE A N 1
ATOM 6452 C CA . ILE A 1 875 ? -18.898 -8.896 31.297 1.00 96.56 875 ILE A CA 1
ATOM 6453 C C . ILE A 1 875 ? -18.657 -10.399 31.424 1.00 96.56 875 ILE A C 1
ATOM 6455 O O . ILE A 1 875 ? -18.775 -11.112 30.432 1.00 96.56 875 ILE A O 1
ATOM 6459 N N . GLN A 1 876 ? -18.434 -10.906 32.635 1.00 95.06 876 GLN A N 1
ATOM 6460 C CA . GLN A 1 876 ? -18.321 -12.342 32.899 1.00 95.06 876 GLN A CA 1
ATOM 6461 C C . GLN A 1 876 ? -19.593 -13.089 32.492 1.00 95.06 876 GLN A C 1
ATOM 6463 O O . GLN A 1 876 ? -19.503 -14.155 31.897 1.00 95.06 876 GLN A O 1
ATOM 6468 N N . SER A 1 877 ? -20.784 -12.519 32.703 1.00 94.69 877 SER A N 1
ATOM 6469 C CA . SER A 1 877 ? -22.028 -13.124 32.212 1.00 94.69 877 SER A CA 1
ATOM 6470 C C . SER A 1 877 ? -22.096 -13.186 30.682 1.00 94.69 877 SER A C 1
ATOM 6472 O O . SER A 1 877 ? -22.614 -14.168 30.150 1.00 94.69 877 SER A O 1
ATOM 6474 N N . LEU A 1 878 ? -21.604 -12.166 29.969 1.00 95.69 878 LEU A N 1
ATOM 6475 C CA . LEU A 1 878 ? -21.535 -12.165 28.502 1.00 95.69 878 LEU A CA 1
ATOM 6476 C C . LEU A 1 878 ? -20.521 -13.190 27.986 1.00 95.69 878 LEU A C 1
ATOM 6478 O O . LEU A 1 878 ? -20.822 -13.887 27.016 1.00 95.69 878 LEU A O 1
ATOM 6482 N N . ILE A 1 879 ? -19.365 -13.301 28.646 1.00 96.56 879 ILE A N 1
ATOM 6483 C CA . ILE A 1 879 ? -18.343 -14.309 28.348 1.00 96.56 879 ILE A CA 1
ATOM 6484 C C . ILE A 1 879 ? -18.901 -15.700 28.618 1.00 96.56 879 ILE A C 1
ATOM 6486 O O . ILE A 1 879 ? -18.859 -16.539 27.735 1.00 96.56 879 ILE A O 1
ATOM 6490 N N . ASN A 1 880 ? -19.500 -15.956 29.780 1.00 94.44 880 ASN A N 1
ATOM 6491 C CA . ASN A 1 880 ? -20.026 -17.274 30.141 1.00 94.44 880 ASN A CA 1
ATOM 6492 C C . ASN A 1 880 ? -21.192 -17.717 29.257 1.00 94.44 880 ASN A C 1
ATOM 6494 O O . ASN A 1 880 ? -21.271 -18.892 28.889 1.00 94.44 880 ASN A O 1
ATOM 6498 N N . SER A 1 881 ? -22.056 -16.776 28.869 1.00 93.94 881 SER A N 1
ATOM 6499 C CA . SER A 1 881 ? -23.100 -17.015 27.872 1.00 93.94 881 SER A CA 1
ATOM 6500 C C . SER A 1 881 ? -22.500 -17.479 26.543 1.00 93.94 881 SER A C 1
ATOM 6502 O O . SER A 1 881 ? -22.943 -18.491 26.005 1.00 93.94 881 SER A O 1
ATOM 6504 N N . ALA A 1 882 ? -21.457 -16.806 26.045 1.00 93.88 882 ALA A N 1
ATOM 6505 C CA . ALA A 1 882 ? -20.779 -17.192 24.810 1.00 93.88 882 ALA A CA 1
ATOM 6506 C C . ALA A 1 882 ? -19.995 -18.506 24.959 1.00 93.88 882 ALA A C 1
ATOM 6508 O O . ALA A 1 882 ? -20.162 -19.430 24.159 1.00 93.88 882 ALA A O 1
ATOM 6509 N N . ARG A 1 883 ? -19.199 -18.616 26.027 1.00 93.31 883 ARG A N 1
ATOM 6510 C CA . ARG A 1 883 ? -18.341 -19.748 26.398 1.00 93.31 883 ARG A CA 1
ATOM 6511 C C . ARG A 1 883 ? -19.125 -21.047 26.480 1.00 93.31 883 ARG A C 1
ATOM 6513 O O . ARG A 1 883 ? -18.596 -22.065 26.049 1.00 93.31 883 ARG A O 1
ATOM 6520 N N . SER A 1 884 ? -20.364 -21.036 26.987 1.00 92.06 884 SER A N 1
ATOM 6521 C CA . SER A 1 884 ? -21.286 -22.187 26.972 1.00 92.06 884 SER A CA 1
ATOM 6522 C C . SER A 1 884 ? -20.586 -23.502 27.369 1.00 92.06 884 SER A C 1
ATOM 6524 O O . SER A 1 884 ? -20.458 -24.439 26.575 1.00 92.06 884 SER A O 1
ATOM 6526 N N . GLY A 1 885 ? -20.006 -23.519 28.577 1.00 85.25 885 GLY A N 1
ATOM 6527 C CA . GLY A 1 885 ? -19.265 -24.673 29.110 1.00 85.25 885 GLY A CA 1
ATOM 6528 C C . GLY A 1 885 ? -17.958 -25.007 28.375 1.00 85.25 885 GLY A C 1
ATOM 6529 O O . GLY A 1 885 ? -17.544 -26.159 28.370 1.00 85.25 885 GLY A O 1
ATOM 6530 N N . GLY A 1 886 ? -17.337 -24.029 27.708 1.00 84.19 886 GLY A N 1
ATOM 6531 C CA . GLY A 1 886 ? -16.087 -24.182 26.948 1.00 84.19 886 GLY A CA 1
ATOM 6532 C C . GLY A 1 886 ? -16.279 -24.488 25.457 1.00 84.19 886 GLY A C 1
ATOM 6533 O O . GLY A 1 886 ? -15.304 -24.596 24.716 1.00 84.19 886 GLY A O 1
ATOM 6534 N N . THR A 1 887 ? -17.526 -24.604 24.984 1.00 84.94 887 THR A N 1
ATOM 6535 C CA . THR A 1 887 ? -17.831 -24.842 23.561 1.00 84.94 887 THR A CA 1
ATOM 6536 C C . THR A 1 887 ? -17.785 -23.581 22.698 1.00 84.94 887 THR A C 1
ATOM 6538 O O . THR A 1 887 ? -17.711 -23.696 21.474 1.00 84.94 887 THR A O 1
ATOM 6541 N N . TRP A 1 888 ? -17.865 -22.395 23.314 1.00 89.69 888 TRP A N 1
ATOM 6542 C CA . TRP A 1 888 ? -17.909 -21.089 22.642 1.00 89.69 888 TRP A CA 1
ATOM 6543 C C . TRP A 1 888 ? -18.990 -20.998 21.549 1.00 89.69 888 TRP A C 1
ATOM 6545 O O . TRP A 1 888 ? -18.792 -20.444 20.468 1.00 89.69 888 TRP A O 1
ATOM 6555 N N . SER A 1 889 ? -20.137 -21.629 21.807 1.00 85.62 889 SER A N 1
ATOM 6556 C CA . SER A 1 889 ? -21.263 -21.734 20.871 1.00 85.62 889 SER A CA 1
ATOM 6557 C C . SER A 1 889 ? -22.414 -20.776 21.175 1.00 85.62 889 SER A C 1
ATOM 6559 O O . SER A 1 889 ? -23.344 -20.672 20.375 1.00 85.62 889 SER A O 1
ATOM 6561 N N . GLY A 1 890 ? -22.379 -20.110 22.329 1.00 88.06 890 GLY A N 1
ATOM 6562 C CA . GLY A 1 890 ? -23.420 -19.183 22.740 1.00 88.06 890 GLY A CA 1
ATOM 6563 C C . GLY A 1 890 ? -23.207 -17.769 22.205 1.00 88.06 890 GLY A C 1
ATOM 6564 O O . GLY A 1 890 ? -22.241 -17.462 21.510 1.00 88.06 890 GLY A O 1
ATOM 6565 N N . THR A 1 891 ? -24.125 -16.886 22.572 1.00 90.06 891 THR A N 1
ATOM 6566 C CA . THR A 1 891 ? -24.118 -15.461 22.220 1.00 90.06 891 THR A CA 1
ATOM 6567 C C . THR A 1 891 ? -23.533 -14.617 23.350 1.00 90.06 891 THR A C 1
ATOM 6569 O O . THR A 1 891 ? -23.558 -15.039 24.508 1.00 90.06 891 THR A O 1
ATOM 6572 N N . GLY A 1 892 ? -23.084 -13.397 23.052 1.00 93.19 892 GLY A N 1
ATOM 6573 C CA . GLY A 1 892 ? -22.477 -12.496 24.034 1.00 93.19 892 GLY A CA 1
ATOM 6574 C C . GLY A 1 892 ? -21.101 -12.007 23.596 1.00 93.19 892 GLY A C 1
ATOM 6575 O O . GLY A 1 892 ? -20.922 -11.615 22.442 1.00 93.19 892 GLY A O 1
ATOM 6576 N N . LEU A 1 893 ? -20.150 -12.012 24.530 1.00 95.06 893 LEU A N 1
ATOM 6577 C CA . LEU A 1 893 ? -18.754 -11.658 24.276 1.00 95.06 893 LEU A CA 1
ATOM 6578 C C . LEU A 1 893 ? -17.975 -12.946 24.001 1.00 95.06 893 LEU A C 1
ATOM 6580 O O . LEU A 1 893 ? -17.692 -13.704 24.925 1.00 95.06 893 LEU A O 1
ATOM 6584 N N . THR A 1 894 ? -17.711 -13.225 22.728 1.00 94.06 894 THR A N 1
ATOM 6585 C CA . THR A 1 894 ? -17.128 -14.488 22.265 1.00 94.06 894 THR A CA 1
ATOM 6586 C C . THR A 1 894 ? -15.686 -14.320 21.793 1.00 94.06 894 THR A C 1
ATOM 6588 O O . THR A 1 894 ? -15.199 -13.206 21.595 1.00 94.06 894 THR A O 1
ATOM 6591 N N . SER A 1 895 ? -15.014 -15.449 21.598 1.00 90.62 895 SER A N 1
ATOM 6592 C CA . SER A 1 895 ? -13.714 -15.534 20.947 1.00 90.62 895 SER A CA 1
ATOM 6593 C C . SER A 1 895 ? -13.710 -16.736 20.009 1.00 90.62 895 SER A C 1
ATOM 6595 O O . SER A 1 895 ? -13.732 -17.891 20.451 1.00 90.62 895 SER A O 1
ATOM 6597 N N . THR A 1 896 ? -13.670 -16.477 18.702 1.00 82.69 896 THR A N 1
ATOM 6598 C CA . THR A 1 896 ? -13.476 -17.537 17.705 1.00 82.69 896 THR A CA 1
ATOM 6599 C C . THR A 1 896 ? -12.106 -18.201 17.869 1.00 82.69 896 THR A C 1
ATOM 6601 O O . THR A 1 896 ? -12.011 -19.418 17.727 1.00 82.69 896 THR A O 1
ATOM 6604 N N . SER A 1 897 ? -11.066 -17.479 18.290 1.00 78.69 897 SER A N 1
ATOM 6605 C CA . SER A 1 897 ? -9.755 -18.077 18.586 1.00 78.69 897 SER A CA 1
ATOM 6606 C C . SER A 1 897 ? -9.804 -19.043 19.777 1.00 78.69 897 SER A C 1
ATOM 6608 O O . SER A 1 897 ? -9.291 -20.157 19.678 1.00 78.69 897 SER A O 1
ATOM 6610 N N . ALA A 1 898 ? -10.505 -18.708 20.867 1.00 84.75 898 ALA A N 1
ATOM 6611 C CA . ALA A 1 898 ? -10.705 -19.610 22.009 1.00 84.75 898 ALA A CA 1
ATOM 6612 C C . ALA A 1 898 ? -11.569 -20.818 21.626 1.00 84.75 898 ALA A C 1
ATOM 6614 O O . ALA A 1 898 ? -11.261 -21.965 21.964 1.00 84.75 898 ALA A O 1
ATOM 6615 N N . LYS A 1 899 ? -12.623 -20.580 20.836 1.00 85.81 899 LYS A N 1
ATOM 6616 C CA . LYS A 1 899 ? -13.439 -21.636 20.233 1.00 85.81 899 LYS A CA 1
ATOM 6617 C C . LYS A 1 899 ? -12.605 -22.588 19.385 1.00 85.81 899 LYS A C 1
ATOM 6619 O O . LYS A 1 899 ? -12.904 -23.781 19.369 1.00 85.81 899 LYS A O 1
ATOM 6624 N N . ASN A 1 900 ? -11.573 -22.097 18.708 1.00 79.00 900 ASN A N 1
ATOM 6625 C CA . ASN A 1 900 ? -10.748 -22.870 17.778 1.00 79.00 900 ASN A CA 1
ATOM 6626 C C . ASN A 1 900 ? -9.528 -23.507 18.437 1.00 79.00 900 ASN A C 1
ATOM 6628 O O . ASN A 1 900 ? -9.020 -24.492 17.906 1.00 79.00 900 ASN A O 1
ATOM 6632 N N . ALA A 1 901 ? -9.124 -23.028 19.615 1.00 74.50 901 ALA A N 1
ATOM 6633 C CA . ALA A 1 901 ? -7.973 -23.537 20.345 1.00 74.50 901 ALA A CA 1
ATOM 6634 C C . ALA A 1 901 ? -8.029 -25.063 20.504 1.00 74.50 901 ALA A C 1
ATOM 6636 O O . ALA A 1 901 ? -9.052 -25.641 20.908 1.00 74.50 901 ALA A O 1
ATOM 6637 N N . ASN A 1 902 ? -6.926 -25.712 20.139 1.00 78.25 902 ASN A N 1
ATOM 6638 C CA . ASN A 1 902 ? -6.713 -27.137 20.311 1.00 78.25 902 ASN A CA 1
ATOM 6639 C C . ASN A 1 902 ? -5.283 -27.366 20.832 1.00 78.25 902 ASN A C 1
ATOM 6641 O O . ASN A 1 902 ? -4.342 -27.184 20.059 1.00 78.25 902 ASN A O 1
ATOM 6645 N N . PRO A 1 903 ? -5.103 -27.771 22.100 1.00 80.00 903 PRO A N 1
ATOM 6646 C CA . PRO A 1 903 ? -6.145 -28.142 23.065 1.00 80.00 903 PRO A CA 1
ATOM 6647 C C . PRO A 1 903 ? -6.995 -26.948 23.531 1.00 80.00 903 PRO A C 1
ATOM 6649 O O . PRO A 1 903 ? -6.676 -25.800 23.246 1.00 80.00 903 PRO A O 1
ATOM 6652 N N . LYS A 1 904 ? -8.119 -27.213 24.216 1.00 85.44 904 LYS A N 1
ATOM 6653 C CA . LYS A 1 904 ? -9.077 -26.196 24.709 1.00 85.44 904 LYS A CA 1
ATOM 6654 C C . LYS A 1 904 ? -8.536 -25.414 25.915 1.00 85.44 904 LYS A C 1
ATOM 6656 O O . LYS A 1 904 ? -9.180 -25.331 26.950 1.00 85.44 904 LYS A O 1
ATOM 6661 N N . ASN A 1 905 ? -7.338 -24.863 25.773 1.00 91.31 905 ASN A N 1
ATOM 6662 C CA . ASN A 1 905 ? -6.595 -24.189 26.829 1.00 91.31 905 ASN A CA 1
ATOM 6663 C C . ASN A 1 905 ? -6.680 -22.656 26.772 1.00 91.31 905 ASN A C 1
ATOM 6665 O O . ASN A 1 905 ? -6.168 -22.008 27.677 1.00 91.31 905 ASN A O 1
ATOM 6669 N N . ARG A 1 906 ? -7.318 -22.072 25.748 1.00 92.56 906 ARG A N 1
ATOM 6670 C CA . ARG A 1 906 ? -7.506 -20.618 25.596 1.00 92.56 906 ARG A CA 1
ATOM 6671 C C . ARG A 1 906 ? -8.925 -20.171 25.927 1.00 92.56 906 ARG A C 1
ATOM 6673 O O . ARG A 1 906 ? -9.885 -20.921 25.745 1.00 92.56 906 ARG A O 1
ATOM 6680 N N . THR A 1 907 ? -9.057 -18.918 26.345 1.00 95.31 907 THR A N 1
ATOM 6681 C CA . THR A 1 907 ? -10.313 -18.304 26.784 1.00 95.31 907 THR A CA 1
ATOM 6682 C C . THR A 1 907 ? -10.254 -16.777 26.725 1.00 95.31 907 THR A C 1
ATOM 6684 O O . THR A 1 907 ? -9.219 -16.199 26.401 1.00 95.31 907 THR A O 1
ATOM 6687 N N . LEU A 1 908 ? -11.370 -16.125 27.058 1.00 96.75 908 LEU A N 1
ATOM 6688 C CA . LEU A 1 908 ? -11.374 -14.727 27.477 1.00 96.75 908 LEU A CA 1
ATOM 6689 C C . LEU A 1 908 ? -11.398 -14.679 29.004 1.00 96.75 908 LEU A C 1
ATOM 6691 O O . LEU A 1 908 ? -12.392 -15.075 29.618 1.00 96.75 908 LEU A O 1
ATOM 6695 N N . GLY A 1 909 ? -10.311 -14.207 29.605 1.00 96.00 909 GLY A N 1
ATOM 6696 C CA . GLY A 1 909 ? -10.268 -13.874 31.024 1.00 96.00 909 GLY A CA 1
ATOM 6697 C C . GLY A 1 909 ? -10.810 -12.471 31.253 1.00 96.00 909 GLY A C 1
ATOM 6698 O O . GLY A 1 909 ? -10.629 -11.601 30.402 1.00 96.00 909 GLY A O 1
ATOM 6699 N N . ALA A 1 910 ? -11.461 -12.227 32.393 1.00 97.31 910 ALA A N 1
ATOM 6700 C CA . ALA A 1 910 ? -11.921 -10.890 32.765 1.00 97.31 910 ALA A CA 1
ATOM 6701 C C . ALA A 1 910 ? -11.640 -10.576 34.237 1.00 97.31 910 ALA A C 1
ATOM 6703 O O . ALA A 1 910 ? -12.049 -11.334 35.119 1.00 97.31 910 ALA A O 1
ATOM 6704 N N . MET A 1 911 ? -11.011 -9.429 34.504 1.00 96.25 911 MET A N 1
ATOM 6705 C CA . MET A 1 911 ? -10.779 -8.922 35.862 1.00 96.25 911 MET A CA 1
ATOM 6706 C C . MET A 1 911 ? -10.870 -7.397 35.947 1.00 96.25 911 MET A C 1
ATOM 6708 O O . MET A 1 911 ? -10.798 -6.698 34.936 1.00 96.25 911 MET A O 1
ATOM 6712 N N . GLU A 1 912 ? -11.039 -6.866 37.159 1.00 96.94 912 GLU A N 1
ATOM 6713 C CA . GLU A 1 912 ? -10.944 -5.423 37.389 1.00 96.94 912 GLU A CA 1
ATOM 6714 C C . GLU A 1 912 ? -9.490 -4.957 37.266 1.00 96.94 912 GLU A C 1
ATOM 6716 O O . GLU A 1 912 ? -8.545 -5.635 37.672 1.00 96.94 912 GLU A O 1
ATOM 6721 N N . ALA A 1 913 ? -9.295 -3.741 36.775 1.00 96.38 913 ALA A N 1
ATOM 6722 C CA . ALA A 1 913 ? -7.979 -3.127 36.675 1.00 96.38 913 ALA A CA 1
ATOM 6723 C C . ALA A 1 913 ? -7.293 -2.975 38.039 1.00 96.38 913 ALA A C 1
ATOM 6725 O O . ALA A 1 913 ? -6.066 -2.986 38.096 1.00 96.38 913 ALA A O 1
ATOM 6726 N N . THR A 1 914 ? -8.044 -2.883 39.144 1.00 96.44 914 THR A N 1
ATOM 6727 C CA . THR A 1 914 ? -7.463 -2.890 40.496 1.00 96.44 914 THR A CA 1
ATOM 6728 C C . THR A 1 914 ? -6.767 -4.205 40.831 1.00 96.44 914 THR A C 1
ATOM 6730 O O . THR A 1 914 ? -5.758 -4.181 41.535 1.00 96.44 914 THR A O 1
ATOM 6733 N N . ASP A 1 915 ? -7.271 -5.329 40.318 1.00 96.25 915 ASP A N 1
ATOM 6734 C CA . ASP A 1 915 ? -6.671 -6.649 40.518 1.00 96.25 915 ASP A CA 1
ATOM 6735 C C . ASP A 1 915 ? -5.359 -6.741 39.730 1.00 96.25 915 ASP A C 1
ATOM 6737 O O . ASP A 1 915 ? -4.312 -7.028 40.309 1.00 96.25 915 ASP A O 1
ATOM 6741 N N . TYR A 1 916 ? -5.367 -6.334 38.458 1.00 96.62 916 TYR A N 1
ATOM 6742 C CA . TYR A 1 916 ? -4.159 -6.244 37.627 1.00 96.62 916 TYR A CA 1
ATOM 6743 C C . TYR A 1 916 ? -3.106 -5.278 38.212 1.00 96.62 916 TYR A C 1
ATOM 6745 O O . TYR A 1 916 ? -1.924 -5.605 38.334 1.00 96.62 916 TYR A O 1
ATOM 6753 N N . GLN A 1 917 ? -3.521 -4.091 38.665 1.00 96.12 917 GLN A N 1
ATOM 6754 C CA . GLN A 1 917 ? -2.637 -3.108 39.310 1.00 96.12 917 GLN A CA 1
ATOM 6755 C C . GLN A 1 917 ? -2.103 -3.576 40.669 1.00 96.12 917 GLN A C 1
ATOM 6757 O O . GLN A 1 917 ? -1.062 -3.086 41.112 1.00 96.12 917 GLN A O 1
ATOM 6762 N N . SER A 1 918 ? -2.770 -4.516 41.345 1.00 95.25 918 SER A N 1
ATOM 6763 C CA . SER A 1 918 ? -2.242 -5.106 42.581 1.00 95.25 918 SER A CA 1
ATOM 6764 C C . SER A 1 918 ? -0.979 -5.943 42.335 1.00 95.25 918 SER A C 1
ATOM 6766 O O . SER A 1 918 ? -0.164 -6.096 43.245 1.00 95.25 918 SER A O 1
ATOM 6768 N N . ILE A 1 919 ? -0.792 -6.411 41.096 1.00 94.94 919 ILE A N 1
ATOM 6769 C CA . ILE A 1 919 ? 0.324 -7.251 40.656 1.00 94.94 919 ILE A CA 1
ATOM 6770 C C . ILE A 1 919 ? 1.430 -6.380 40.053 1.00 94.94 919 ILE A C 1
ATOM 6772 O O . ILE A 1 919 ? 2.574 -6.420 40.504 1.00 94.94 919 ILE A O 1
ATOM 6776 N N . TYR A 1 920 ? 1.083 -5.532 39.079 1.00 94.00 920 TYR A N 1
ATOM 6777 C CA . TYR A 1 920 ? 2.051 -4.731 38.308 1.00 94.00 920 TYR A CA 1
ATOM 6778 C C . TYR A 1 920 ? 2.249 -3.301 38.830 1.00 94.00 920 TYR A C 1
ATOM 6780 O O . TYR A 1 920 ? 3.058 -2.535 38.302 1.00 94.00 920 TYR A O 1
ATOM 6788 N N . GLY A 1 921 ? 1.529 -2.928 39.886 1.00 93.12 921 GLY A N 1
ATOM 6789 C CA . GLY A 1 921 ? 1.589 -1.617 40.520 1.00 93.12 921 GLY A CA 1
ATOM 6790 C C . GLY A 1 921 ? 0.575 -0.600 39.970 1.00 93.12 921 GLY A C 1
ATOM 6791 O O . GLY A 1 921 ? -0.020 -0.780 38.908 1.00 93.12 921 GLY A O 1
ATOM 6792 N N . PRO A 1 922 ? 0.396 0.536 40.670 1.00 88.69 922 PRO A N 1
ATOM 6793 C CA . PRO A 1 922 ? -0.661 1.515 40.384 1.00 88.69 922 PRO A CA 1
ATOM 6794 C C . PRO A 1 922 ? -0.493 2.278 39.059 1.00 88.69 922 PRO A C 1
ATOM 6796 O O . PRO A 1 922 ? -1.409 2.977 38.641 1.00 88.69 922 PRO A O 1
ATOM 6799 N N . GLY A 1 923 ? 0.681 2.194 38.423 1.00 83.44 923 GLY A N 1
ATOM 6800 C CA . GLY A 1 923 ? 0.968 2.806 37.121 1.00 83.44 923 GLY A CA 1
ATOM 6801 C C . GLY A 1 923 ? 0.924 1.822 35.952 1.00 83.44 923 GLY A C 1
ATOM 6802 O O . GLY A 1 923 ? 1.378 2.175 34.866 1.00 83.44 923 GLY A O 1
ATOM 6803 N N . ALA A 1 924 ? 0.454 0.591 36.176 1.00 87.31 924 ALA A N 1
ATOM 6804 C CA . ALA A 1 924 ? 0.391 -0.427 35.140 1.00 87.31 924 ALA A CA 1
ATOM 6805 C C . ALA A 1 924 ? -0.494 0.020 33.966 1.00 87.31 924 ALA A C 1
ATOM 6807 O O . ALA A 1 924 ? -1.532 0.658 34.152 1.00 87.31 924 ALA A O 1
ATOM 6808 N N . THR A 1 925 ? -0.071 -0.340 32.757 1.00 87.06 925 THR A N 1
ATOM 6809 C CA . THR A 1 925 ? -0.834 -0.145 31.516 1.00 87.06 925 THR A CA 1
ATOM 6810 C C . THR A 1 925 ? -1.270 -1.498 30.973 1.00 87.06 925 THR A C 1
ATOM 6812 O O . THR A 1 925 ? -0.586 -2.495 31.210 1.00 87.06 925 THR A O 1
ATOM 6815 N N . PHE A 1 926 ? -2.374 -1.526 30.232 1.00 84.50 926 PHE A N 1
ATOM 6816 C CA . PHE A 1 926 ? -2.871 -2.717 29.545 1.00 84.50 926 PHE A CA 1
ATOM 6817 C C . PHE A 1 926 ? -2.817 -2.463 28.037 1.00 84.50 926 PHE A C 1
ATOM 6819 O O . PHE A 1 926 ? -3.390 -1.481 27.562 1.00 84.50 926 PHE A O 1
ATOM 6826 N N . ASN A 1 927 ? -2.046 -3.269 27.302 1.00 76.81 927 ASN A N 1
ATOM 6827 C CA . ASN A 1 927 ? -1.730 -3.064 25.879 1.00 76.81 927 ASN A CA 1
ATOM 6828 C C . ASN A 1 927 ? -1.261 -1.639 25.542 1.00 76.81 927 ASN A C 1
ATOM 6830 O O . ASN A 1 927 ? -1.692 -1.019 24.573 1.00 76.81 927 ASN A O 1
ATOM 6834 N N . GLY A 1 928 ? -0.405 -1.081 26.405 1.00 71.62 928 GLY A N 1
ATOM 6835 C CA . GLY A 1 928 ? 0.112 0.284 26.273 1.00 71.62 928 GLY A CA 1
ATOM 6836 C C . GLY A 1 928 ? -0.900 1.391 26.595 1.00 71.62 928 GLY A C 1
ATOM 6837 O O . GLY A 1 928 ? -0.548 2.568 26.531 1.00 71.62 928 GLY A O 1
ATOM 6838 N N . GLN A 1 929 ? -2.135 1.050 26.978 1.00 78.75 929 GLN A N 1
ATOM 6839 C CA . GLN A 1 929 ? -3.168 2.014 27.346 1.00 78.75 929 GLN A CA 1
ATOM 6840 C C . GLN A 1 929 ? -3.253 2.215 28.862 1.00 78.75 929 GLN A C 1
ATOM 6842 O O . GLN A 1 929 ? -3.148 1.274 29.650 1.00 78.75 929 GLN A O 1
ATOM 6847 N N . ALA A 1 930 ? -3.494 3.460 29.277 1.00 83.38 930 ALA A N 1
ATOM 6848 C CA . ALA A 1 930 ? -3.742 3.790 30.676 1.00 83.38 930 ALA A CA 1
ATOM 6849 C C . ALA A 1 930 ? -5.090 3.223 31.151 1.00 83.38 930 ALA A C 1
ATOM 6851 O O . ALA A 1 930 ? -6.096 3.306 30.436 1.00 83.38 930 ALA A O 1
ATOM 6852 N N . ILE A 1 931 ? -5.102 2.691 32.371 1.00 91.19 931 ILE A N 1
ATOM 6853 C CA . ILE A 1 931 ? -6.261 2.083 33.033 1.00 91.19 931 ILE A CA 1
ATOM 6854 C C . ILE A 1 931 ? -6.434 2.700 34.424 1.00 91.19 931 ILE A C 1
ATOM 6856 O O . ILE A 1 931 ? -5.460 3.146 35.038 1.00 91.19 931 ILE A O 1
ATOM 6860 N N . ASP A 1 932 ? -7.665 2.739 34.918 1.00 91.12 932 ASP A N 1
ATOM 6861 C CA . ASP A 1 932 ? -7.987 3.225 36.259 1.00 91.12 932 ASP A CA 1
ATOM 6862 C C . ASP A 1 932 ? -8.844 2.217 37.033 1.00 91.12 932 ASP A C 1
ATOM 6864 O O . ASP A 1 932 ? -9.163 1.144 36.533 1.00 91.12 932 ASP A O 1
ATOM 6868 N N . ALA A 1 933 ? -9.205 2.547 38.275 1.00 91.62 933 ALA A N 1
ATOM 6869 C CA . ALA A 1 933 ? -9.954 1.642 39.146 1.00 91.62 933 ALA A CA 1
ATOM 6870 C C . ALA A 1 933 ? -11.390 1.337 38.669 1.00 91.62 933 ALA A C 1
ATOM 6872 O O . ALA A 1 933 ? -12.046 0.486 39.261 1.00 91.62 933 ALA A O 1
ATOM 6873 N N . SER A 1 934 ? -11.891 2.036 37.647 1.00 95.12 934 SER A N 1
ATOM 6874 C CA . SER A 1 934 ? -13.209 1.838 37.038 1.00 95.12 934 SER A CA 1
ATOM 6875 C C . SER A 1 934 ? -13.099 1.184 35.659 1.00 95.12 934 SER A C 1
ATOM 6877 O O . SER A 1 934 ? -13.784 1.558 34.712 1.00 95.12 934 SER A O 1
ATOM 6879 N N . THR A 1 935 ? -12.223 0.189 35.537 1.00 97.31 935 THR A N 1
ATOM 6880 C CA . THR A 1 935 ? -11.940 -0.483 34.269 1.00 97.31 935 THR A CA 1
ATOM 6881 C C . THR A 1 935 ? -12.015 -2.002 34.426 1.00 97.31 935 THR A C 1
ATOM 6883 O O . THR A 1 935 ? -11.304 -2.570 35.247 1.00 97.31 935 THR A O 1
ATOM 6886 N N . VAL A 1 936 ? -12.805 -2.675 33.584 1.00 98.19 936 VAL A N 1
ATOM 6887 C CA . VAL A 1 936 ? -12.718 -4.133 33.390 1.00 98.19 936 VAL A CA 1
ATOM 6888 C C . VAL A 1 936 ? -11.764 -4.419 32.237 1.00 98.19 936 VAL A C 1
ATOM 6890 O O . VAL A 1 936 ? -11.916 -3.863 31.146 1.00 98.19 936 VAL A O 1
ATOM 6893 N N . LEU A 1 937 ? -10.801 -5.301 32.472 1.00 98.06 937 LEU A N 1
ATOM 6894 C CA . LEU A 1 937 ? -9.880 -5.818 31.469 1.00 98.06 937 LEU A CA 1
ATOM 6895 C C . LEU A 1 937 ? -10.384 -7.179 31.012 1.00 98.06 937 LEU A C 1
ATOM 6897 O O . LEU A 1 937 ? -10.676 -8.032 31.847 1.00 98.06 937 LEU A O 1
ATOM 6901 N N . VAL A 1 938 ? -10.480 -7.371 29.701 1.00 97.94 938 VAL A N 1
ATOM 6902 C CA . VAL A 1 938 ? -10.754 -8.664 29.078 1.00 97.94 938 VAL A CA 1
ATOM 6903 C C . VAL A 1 938 ? -9.562 -9.013 28.207 1.00 97.94 938 VAL A C 1
ATOM 6905 O O . VAL A 1 938 ? -9.207 -8.232 27.323 1.00 97.94 938 VAL A O 1
ATOM 6908 N N . LYS A 1 939 ? -8.954 -10.169 28.453 1.00 95.00 939 LYS A N 1
ATOM 6909 C CA . LYS A 1 939 ? -7.778 -10.627 27.716 1.00 95.00 939 LYS A CA 1
ATOM 6910 C C . LYS A 1 939 ? -8.052 -11.965 27.055 1.00 95.00 939 LYS A C 1
ATOM 6912 O O . LYS A 1 939 ? -8.604 -12.861 27.698 1.00 95.00 939 LYS A O 1
ATOM 6917 N N . PHE A 1 940 ? -7.648 -12.113 25.799 1.00 93.31 940 PHE A N 1
ATOM 6918 C CA . PHE A 1 940 ? -7.490 -13.434 25.210 1.00 93.31 940 PHE A CA 1
ATOM 6919 C C . PHE A 1 940 ? -6.240 -14.088 25.804 1.00 93.31 940 PHE A C 1
ATOM 6921 O O . PHE A 1 940 ? -5.126 -13.637 25.561 1.00 93.31 940 PHE A O 1
ATOM 6928 N N . THR A 1 941 ? -6.428 -15.116 26.634 1.00 94.12 941 THR A N 1
ATOM 6929 C CA . THR A 1 941 ? -5.338 -15.738 27.401 1.00 94.12 941 THR A CA 1
ATOM 6930 C C . THR A 1 941 ? -5.566 -17.244 27.624 1.00 94.12 941 THR A C 1
ATOM 6932 O O . THR A 1 941 ? -6.548 -17.823 27.147 1.00 94.12 941 THR A O 1
ATOM 6935 N N . TYR A 1 942 ? -4.632 -17.919 28.297 1.00 95.12 942 TYR A N 1
ATOM 6936 C CA . TYR A 1 942 ? -4.789 -19.266 28.826 1.00 95.12 942 TYR A CA 1
ATOM 6937 C C . TYR A 1 942 ? -5.799 -19.314 29.983 1.00 95.12 942 TYR A C 1
ATOM 6939 O O . TYR A 1 942 ? -5.867 -18.416 30.821 1.00 95.12 942 TYR A O 1
ATOM 6947 N N . TYR A 1 943 ? -6.555 -20.409 30.078 1.00 95.00 943 TYR A N 1
ATOM 6948 C CA . TYR A 1 943 ? -7.179 -20.769 31.351 1.00 95.00 943 TYR A CA 1
ATOM 6949 C C . TYR A 1 943 ? -6.085 -20.895 32.407 1.00 95.00 943 TYR A C 1
ATOM 6951 O O . TYR A 1 943 ? -5.118 -21.608 32.176 1.00 95.00 943 TYR A O 1
ATOM 6959 N N . GLY A 1 944 ? -6.209 -20.224 33.546 1.00 94.75 944 GLY A N 1
ATOM 6960 C CA . GLY A 1 944 ? -5.163 -20.295 34.558 1.00 94.75 944 GLY A CA 1
ATOM 6961 C C . GLY A 1 944 ? -4.190 -19.128 34.592 1.00 94.75 944 GLY A C 1
ATOM 6962 O O . GLY A 1 944 ? -3.564 -18.963 35.621 1.00 94.75 944 GLY A O 1
ATOM 6963 N N . ASP A 1 945 ? -4.077 -18.311 33.540 1.00 97.06 945 ASP A N 1
ATOM 6964 C CA . ASP A 1 945 ? -3.229 -17.107 33.568 1.00 97.06 945 ASP A CA 1
ATOM 6965 C C . ASP A 1 945 ? -3.918 -16.040 34.432 1.00 97.06 945 ASP A C 1
ATOM 6967 O O . ASP A 1 945 ? -4.717 -15.226 33.953 1.00 97.06 945 ASP A O 1
ATOM 6971 N N . ALA A 1 946 ? -3.698 -16.118 35.743 1.00 96.75 946 ALA A N 1
ATOM 6972 C CA . ALA A 1 946 ? -4.396 -15.337 36.752 1.00 96.75 946 ALA A CA 1
ATOM 6973 C C . ALA A 1 946 ? -3.899 -13.889 36.796 1.00 96.75 946 ALA A C 1
ATOM 6975 O O . ALA A 1 946 ? -4.590 -13.031 37.355 1.00 96.75 946 ALA A O 1
ATOM 6976 N N . ASP A 1 947 ? -2.728 -13.607 36.218 1.00 94.00 947 ASP A N 1
ATOM 6977 C CA . ASP A 1 947 ? -2.146 -12.272 36.183 1.00 94.00 947 ASP A CA 1
ATOM 6978 C C . ASP A 1 947 ? -2.043 -11.615 34.801 1.00 94.00 947 ASP A C 1
ATOM 6980 O O . ASP A 1 947 ? -1.735 -10.429 34.743 1.00 94.00 947 ASP A O 1
ATOM 6984 N N . PHE A 1 948 ? -2.482 -12.274 33.726 1.00 95.25 948 PHE A N 1
ATOM 6985 C CA . PHE A 1 948 ? -2.493 -11.745 32.354 1.00 95.25 948 PHE A CA 1
ATOM 6986 C C . PHE A 1 948 ? -1.095 -11.544 31.751 1.00 95.25 948 PHE A C 1
ATOM 6988 O O . PHE A 1 948 ? -0.889 -10.616 30.960 1.00 95.25 948 PHE A O 1
ATOM 6995 N N . ASN A 1 949 ? -0.141 -12.414 32.086 1.00 87.38 949 ASN A N 1
ATOM 6996 C CA . ASN A 1 949 ? 1.211 -12.392 31.520 1.00 87.38 949 ASN A CA 1
ATOM 6997 C C . ASN A 1 949 ? 1.407 -13.334 30.311 1.00 87.38 949 ASN A C 1
ATOM 6999 O O . ASN A 1 949 ? 2.523 -13.420 29.795 1.00 87.38 949 ASN A O 1
ATOM 7003 N N . ASP A 1 950 ? 0.332 -13.989 29.849 1.00 88.94 950 ASP A N 1
ATOM 7004 C CA . ASP A 1 950 ? 0.295 -14.980 28.762 1.00 88.94 950 ASP A CA 1
ATOM 7005 C C . ASP A 1 950 ? 1.028 -16.304 29.056 1.00 88.94 950 ASP A C 1
ATOM 7007 O O . ASP A 1 950 ? 1.262 -17.101 28.143 1.00 88.94 950 ASP A O 1
ATOM 7011 N N . VAL A 1 951 ? 1.341 -16.584 30.321 1.00 89.44 951 VAL A N 1
ATOM 7012 C CA . VAL A 1 951 ? 1.989 -17.811 30.798 1.00 89.44 951 VAL A CA 1
ATOM 7013 C C . VAL A 1 951 ? 1.225 -18.335 32.010 1.00 89.44 951 VAL A C 1
ATOM 7015 O O . VAL A 1 951 ? 0.801 -17.572 32.864 1.00 89.44 951 VAL A O 1
ATOM 7018 N N . VAL A 1 952 ? 1.047 -19.653 32.087 1.00 96.44 952 VAL A N 1
ATOM 7019 C CA . VAL A 1 952 ? 0.536 -20.308 33.297 1.00 96.44 952 VAL A CA 1
ATOM 7020 C C . VAL A 1 952 ? 1.718 -20.868 34.071 1.00 96.44 952 VAL A C 1
ATOM 7022 O O . VAL A 1 952 ? 2.417 -21.756 33.577 1.00 96.44 952 VAL A O 1
ATOM 7025 N N . ASP A 1 953 ? 1.965 -20.399 35.284 1.00 93.31 953 ASP A N 1
ATOM 7026 C CA . ASP A 1 953 ? 3.078 -20.883 36.093 1.00 93.31 953 ASP A CA 1
ATOM 7027 C C . ASP A 1 953 ? 2.749 -21.019 37.587 1.00 93.31 953 ASP A C 1
ATOM 7029 O O . ASP A 1 953 ? 1.596 -21.093 38.013 1.00 93.31 953 ASP A O 1
ATOM 7033 N N . PHE A 1 954 ? 3.792 -21.175 38.405 1.00 96.25 954 PHE A N 1
ATOM 7034 C CA . PHE A 1 954 ? 3.643 -21.364 39.843 1.00 96.25 954 PHE A CA 1
ATOM 7035 C C . PHE A 1 954 ? 2.900 -20.206 40.526 1.00 96.25 954 PHE A C 1
ATOM 7037 O O . PHE A 1 954 ? 2.176 -20.441 41.500 1.00 96.25 954 PHE A O 1
ATOM 7044 N N . ASP A 1 955 ? 3.075 -18.976 40.047 1.00 94.62 955 ASP A N 1
ATOM 7045 C CA . ASP A 1 955 ? 2.457 -17.809 40.658 1.00 94.62 955 ASP A CA 1
ATOM 7046 C C . ASP A 1 955 ? 0.929 -17.845 40.470 1.00 94.62 955 ASP A C 1
ATOM 7048 O O . ASP A 1 955 ? 0.187 -17.426 41.363 1.00 94.62 955 ASP A O 1
ATOM 7052 N N . ASP A 1 956 ? 0.428 -18.426 39.380 1.00 97.62 956 ASP A N 1
ATOM 7053 C CA . ASP A 1 956 ? -1.006 -18.629 39.143 1.00 97.62 956 ASP A CA 1
ATOM 7054 C C . ASP A 1 956 ? -1.620 -19.706 40.039 1.00 97.62 956 ASP A C 1
ATOM 7056 O O . ASP A 1 956 ? -2.684 -19.508 40.639 1.00 97.62 956 ASP A O 1
ATOM 7060 N N . TYR A 1 957 ? -0.922 -20.832 40.202 1.00 97.62 957 TYR A N 1
ATOM 7061 C CA . TYR A 1 957 ? -1.336 -21.885 41.134 1.00 97.62 957 TYR A CA 1
ATOM 706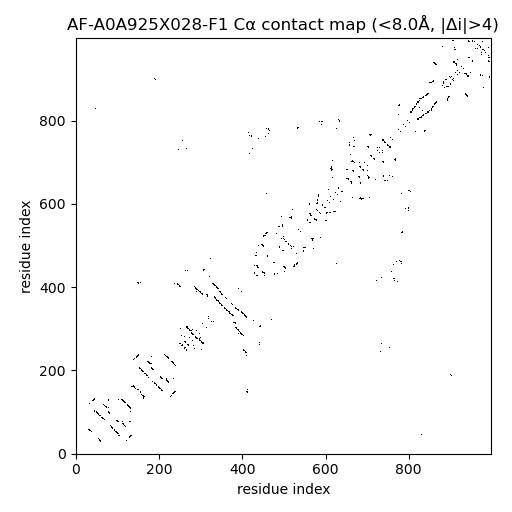2 C C . TYR A 1 957 ? -1.393 -21.367 42.568 1.00 97.62 957 TYR A C 1
ATOM 7064 O O . TYR A 1 957 ? -2.367 -21.605 43.275 1.00 97.62 957 TYR A O 1
ATOM 7072 N N . SER A 1 958 ? -0.386 -20.601 42.991 1.00 97.12 958 SER A N 1
ATOM 7073 C CA . SER A 1 958 ? -0.337 -19.999 44.326 1.00 97.12 958 SER A CA 1
ATOM 7074 C C . SER A 1 958 ? -1.548 -19.092 44.596 1.00 97.12 958 SER A C 1
ATOM 7076 O O . SER A 1 958 ? -2.118 -19.103 45.693 1.00 97.12 958 SER A O 1
ATOM 7078 N N . ARG A 1 959 ? -1.989 -18.329 43.587 1.00 96.31 959 ARG A N 1
ATOM 7079 C CA . ARG A 1 959 ? -3.192 -17.489 43.679 1.00 96.31 959 ARG A CA 1
ATOM 7080 C C . ARG A 1 959 ? -4.474 -18.318 43.729 1.00 96.31 959 ARG A C 1
ATOM 7082 O O . ARG A 1 959 ? -5.329 -18.025 44.564 1.00 96.31 959 ARG A O 1
ATOM 7089 N N . THR A 1 960 ? -4.566 -19.363 42.911 1.00 97.06 960 THR A N 1
ATOM 7090 C CA . THR A 1 960 ? -5.699 -20.306 42.879 1.00 97.06 960 THR A CA 1
ATOM 7091 C C . THR A 1 960 ? -5.851 -21.047 44.213 1.00 97.06 960 THR A C 1
ATOM 7093 O O . THR A 1 960 ? -6.937 -21.084 44.795 1.00 97.06 960 THR A O 1
ATOM 7096 N N . ASP A 1 961 ? -4.745 -21.537 44.779 1.00 97.19 961 ASP A N 1
ATOM 7097 C CA . ASP A 1 961 ? -4.683 -22.151 46.110 1.00 97.19 961 ASP A CA 1
ATOM 7098 C C . ASP A 1 961 ? -5.159 -21.178 47.194 1.00 97.19 961 ASP A C 1
ATOM 7100 O O . ASP A 1 961 ? -5.936 -21.540 48.084 1.00 97.19 961 ASP A O 1
ATOM 7104 N N . GLY A 1 962 ? -4.701 -19.926 47.132 1.00 96.12 962 GLY A N 1
ATOM 7105 C CA . GLY A 1 962 ? -5.147 -18.866 48.032 1.00 96.12 962 GLY A CA 1
ATOM 7106 C C . GLY A 1 962 ? -6.646 -18.596 47.906 1.00 96.12 962 GLY A C 1
ATOM 7107 O O . GLY A 1 962 ? -7.336 -18.476 48.920 1.00 96.12 962 GLY A O 1
ATOM 7108 N N . GLY A 1 963 ? -7.161 -18.545 46.677 1.00 96.25 963 GLY A N 1
ATOM 7109 C CA . GLY A 1 963 ? -8.575 -18.334 46.397 1.00 96.25 963 GLY A CA 1
ATOM 7110 C C . GLY A 1 963 ? -9.459 -19.448 46.941 1.00 96.25 963 GLY A C 1
ATOM 7111 O O . GLY A 1 963 ? -10.417 -19.162 47.659 1.00 96.25 963 GLY A O 1
ATOM 7112 N N . PHE A 1 964 ? -9.082 -20.703 46.703 1.00 96.81 964 PHE A N 1
ATOM 7113 C CA . PHE A 1 964 ? -9.776 -21.876 47.231 1.00 96.81 964 PHE A CA 1
ATOM 7114 C C . PHE A 1 964 ? -9.786 -21.899 48.767 1.00 96.81 964 PHE A C 1
ATOM 7116 O O . PHE A 1 964 ? -10.839 -22.041 49.390 1.00 96.81 964 PHE A O 1
ATOM 7123 N N . ASN A 1 965 ? -8.617 -21.730 49.396 1.00 96.69 965 ASN A N 1
ATOM 7124 C CA . ASN A 1 965 ? -8.478 -21.834 50.852 1.00 96.69 965 ASN A CA 1
ATOM 7125 C C . ASN A 1 965 ? -9.230 -20.729 51.606 1.00 96.69 965 ASN A C 1
ATOM 7127 O O . ASN A 1 965 ? -9.772 -20.980 52.686 1.00 96.69 965 ASN A O 1
ATOM 7131 N N . ASP A 1 966 ? -9.275 -19.523 51.039 1.00 96.31 966 ASP A N 1
ATOM 7132 C CA . ASP A 1 966 ? -9.920 -18.363 51.653 1.00 96.31 966 ASP A CA 1
ATOM 7133 C C . ASP A 1 966 ? -11.374 -18.156 51.185 1.00 96.31 966 ASP A C 1
ATOM 7135 O O . ASP A 1 966 ? -12.046 -17.243 51.673 1.00 96.31 966 ASP A O 1
ATOM 7139 N N . GLY A 1 967 ? -11.873 -18.975 50.250 1.00 93.75 967 GLY A N 1
ATOM 7140 C CA . GLY A 1 967 ? -13.205 -18.825 49.655 1.00 93.75 967 GLY A CA 1
ATOM 7141 C C . GLY A 1 967 ? -13.371 -17.520 48.869 1.00 93.75 967 GLY A C 1
ATOM 7142 O O . GLY A 1 967 ? -14.417 -16.873 48.958 1.00 93.75 967 GLY A O 1
ATOM 7143 N N . ARG A 1 968 ? -12.320 -17.090 48.161 1.00 94.38 968 ARG A N 1
ATOM 7144 C CA . ARG A 1 968 ? -12.350 -15.918 47.269 1.00 94.38 968 ARG A CA 1
ATOM 7145 C C . ARG A 1 968 ? -12.914 -16.312 45.903 1.00 94.38 968 ARG A C 1
ATOM 7147 O O . ARG A 1 968 ? -13.116 -17.484 45.618 1.00 94.38 968 ARG A O 1
ATOM 7154 N N . THR A 1 969 ? -13.199 -15.310 45.078 1.00 92.69 969 THR A N 1
ATOM 7155 C CA . THR A 1 969 ? -13.849 -15.469 43.763 1.00 92.69 969 THR A CA 1
ATOM 7156 C C . THR A 1 969 ? -13.179 -14.555 42.741 1.00 92.69 969 THR A C 1
ATOM 7158 O O . THR A 1 969 ? -12.412 -13.667 43.132 1.00 92.69 969 THR A O 1
ATOM 7161 N N . GLY A 1 970 ? -13.496 -14.725 41.459 1.00 93.38 970 GLY A N 1
ATOM 7162 C CA . GLY A 1 970 ? -12.952 -13.912 40.374 1.00 93.38 970 GLY A CA 1
ATOM 7163 C C . GLY A 1 970 ? -11.606 -14.406 39.840 1.00 93.38 970 GLY A C 1
ATOM 7164 O O . GLY A 1 970 ? -10.873 -15.137 40.508 1.00 93.38 970 GLY A O 1
ATOM 7165 N N . TRP A 1 971 ? -11.290 -13.961 38.623 1.00 96.62 971 TRP A N 1
ATOM 7166 C CA . TRP A 1 971 ? -10.201 -14.484 37.795 1.00 96.62 971 TRP A CA 1
ATOM 7167 C C . TRP A 1 971 ? -8.837 -14.507 38.495 1.00 96.62 971 TRP A C 1
ATOM 7169 O O . TRP A 1 971 ? -8.185 -15.544 38.529 1.00 96.62 971 TRP A O 1
ATOM 7179 N N . LEU A 1 972 ? -8.450 -13.398 39.144 1.00 96.50 972 LEU A N 1
ATOM 7180 C CA . LEU A 1 972 ? -7.179 -13.288 39.875 1.00 96.50 972 LEU A CA 1
ATOM 7181 C C . LEU A 1 972 ? -7.018 -14.360 40.968 1.00 96.50 972 LEU A C 1
ATOM 7183 O O . LEU A 1 972 ? -5.901 -14.715 41.329 1.00 96.50 972 LEU A O 1
ATOM 7187 N N . ASN A 1 973 ? -8.127 -14.837 41.536 1.00 96.62 973 ASN A N 1
ATOM 7188 C CA . ASN A 1 973 ? -8.129 -15.805 42.629 1.00 96.62 973 ASN A CA 1
ATOM 7189 C C . ASN A 1 973 ? -8.337 -17.249 42.147 1.00 96.62 973 ASN A C 1
ATOM 7191 O O . ASN A 1 973 ? -8.417 -18.136 42.989 1.00 96.62 973 ASN A O 1
ATOM 7195 N N . GLY A 1 974 ? -8.435 -17.486 40.837 1.00 95.94 974 GLY A N 1
ATOM 7196 C CA . GLY A 1 974 ? -8.540 -18.829 40.275 1.00 95.94 974 GLY A CA 1
ATOM 7197 C C . GLY A 1 974 ? -9.941 -19.300 39.890 1.00 95.94 974 GLY A C 1
ATOM 7198 O O . GLY A 1 974 ? -10.131 -20.493 39.734 1.00 95.94 974 GLY A O 1
ATOM 7199 N N . ASP A 1 975 ? -10.923 -18.404 39.756 1.00 95.69 975 ASP A N 1
ATOM 7200 C CA . ASP A 1 975 ? -12.271 -18.716 39.235 1.00 95.69 975 ASP A CA 1
ATOM 7201 C C . ASP A 1 975 ? -12.260 -18.526 37.707 1.00 95.69 975 ASP A C 1
ATOM 7203 O O . ASP A 1 975 ? -12.617 -17.466 37.178 1.00 95.69 975 ASP A O 1
ATOM 7207 N N . PHE A 1 976 ? -11.712 -19.517 37.002 1.00 95.94 976 PHE A N 1
ATOM 7208 C CA . PHE A 1 976 ? -11.397 -19.475 35.571 1.00 95.94 976 PHE A CA 1
ATOM 7209 C C . PHE A 1 976 ? -12.582 -19.866 34.686 1.00 95.94 976 PHE A C 1
ATOM 7211 O O . PHE A 1 976 ? -12.586 -19.583 33.481 1.00 95.94 976 PHE A O 1
ATOM 7218 N N . ASP A 1 977 ? -13.604 -20.498 35.257 1.00 89.81 977 ASP A N 1
ATOM 7219 C CA . ASP A 1 977 ? -14.881 -20.718 34.589 1.00 89.81 977 ASP A CA 1
ATOM 7220 C C . ASP A 1 977 ? -15.903 -19.589 34.878 1.00 89.81 977 ASP A C 1
ATOM 7222 O O . ASP A 1 977 ? -16.934 -19.488 34.199 1.00 89.81 977 ASP A O 1
ATOM 7226 N N . GLY A 1 978 ? -15.596 -18.695 35.822 1.00 88.00 978 GLY A N 1
ATOM 7227 C CA . GLY A 1 978 ? -16.378 -17.511 36.154 1.00 88.00 978 GLY A CA 1
ATOM 7228 C C . GLY A 1 978 ? -17.730 -17.830 36.792 1.00 88.00 978 GLY A C 1
ATOM 7229 O O . GLY A 1 978 ? -18.677 -17.056 36.608 1.00 88.00 978 GLY A O 1
ATOM 7230 N N . ASN A 1 979 ? -17.873 -18.979 37.456 1.00 88.75 979 ASN A N 1
ATOM 7231 C CA . ASN A 1 979 ? -19.108 -19.389 38.123 1.00 88.75 979 ASN A CA 1
ATOM 7232 C C . ASN A 1 979 ? -19.262 -18.777 39.534 1.00 88.75 979 ASN A C 1
ATOM 7234 O O . ASN A 1 979 ? -20.342 -18.873 40.130 1.00 88.75 979 ASN A O 1
ATOM 7238 N N . GLY A 1 980 ? -18.230 -18.086 40.032 1.00 91.81 980 GLY A N 1
ATOM 7239 C CA . GLY A 1 980 ? -18.223 -17.423 41.334 1.00 91.81 980 GLY A CA 1
ATOM 7240 C C . GLY A 1 980 ? -17.723 -18.301 42.480 1.00 91.81 980 GLY A C 1
ATOM 7241 O O . GLY A 1 980 ? -17.940 -17.941 43.640 1.00 91.81 980 GLY A O 1
ATOM 7242 N N . ILE A 1 981 ? -17.109 -19.449 42.197 1.00 93.94 981 ILE A N 1
ATOM 7243 C CA . ILE A 1 981 ? -16.557 -20.387 43.175 1.00 93.94 981 ILE A CA 1
ATOM 7244 C C . ILE A 1 981 ? -15.240 -20.910 42.610 1.00 93.94 981 ILE A C 1
ATOM 7246 O O . ILE A 1 981 ? -15.231 -21.426 41.509 1.00 93.94 981 ILE A O 1
ATOM 7250 N N . VAL A 1 982 ? -14.159 -20.822 43.389 1.00 97.06 982 VAL A N 1
ATOM 7251 C CA . VAL A 1 982 ? -12.917 -21.537 43.068 1.00 97.06 982 VAL A CA 1
ATOM 7252 C C . VAL A 1 982 ? -13.071 -22.970 43.557 1.00 97.06 982 VAL A C 1
ATOM 7254 O O . VAL A 1 982 ? -13.137 -23.200 44.772 1.00 97.06 982 VAL A O 1
ATOM 7257 N N . ASP A 1 983 ? -13.153 -23.934 42.649 1.00 95.44 983 ASP A N 1
ATOM 7258 C CA . ASP A 1 983 ? -13.262 -25.348 42.997 1.00 95.44 983 ASP A CA 1
ATOM 7259 C C . ASP A 1 983 ? -12.474 -26.274 42.057 1.00 95.44 983 ASP A C 1
ATOM 7261 O O . ASP A 1 983 ? -11.537 -25.868 41.374 1.00 95.44 983 ASP A O 1
ATOM 7265 N N . PHE A 1 984 ? -12.779 -27.572 42.116 1.00 96.31 984 PHE A N 1
ATOM 7266 C CA . PHE A 1 984 ? -12.084 -28.586 41.330 1.00 96.31 984 PHE A CA 1
ATOM 7267 C C . PHE A 1 984 ? -12.152 -28.327 39.817 1.00 96.31 984 PHE A C 1
ATOM 7269 O O . PHE A 1 984 ? -11.202 -28.672 39.111 1.00 96.31 984 PHE A O 1
ATOM 7276 N N . ASP A 1 985 ? -13.241 -27.737 39.322 1.00 95.00 985 ASP A N 1
ATOM 7277 C CA . ASP A 1 985 ? -13.413 -27.478 37.896 1.00 95.00 985 ASP A CA 1
ATOM 7278 C C . ASP A 1 985 ? -12.400 -26.425 37.412 1.00 95.00 985 ASP A C 1
ATOM 7280 O O . ASP A 1 985 ? -11.824 -26.585 36.332 1.00 95.00 985 ASP A O 1
ATOM 7284 N N . ASP A 1 986 ? -12.060 -25.436 38.242 1.00 96.75 986 ASP A N 1
ATOM 7285 C CA . ASP A 1 986 ? -11.014 -24.456 37.934 1.00 96.75 986 ASP A CA 1
ATOM 7286 C C . ASP A 1 986 ? -9.611 -25.060 37.938 1.00 96.75 986 ASP A C 1
ATOM 7288 O O . ASP A 1 986 ? -8.830 -24.797 37.020 1.00 96.75 986 ASP A O 1
ATOM 7292 N N . TYR A 1 987 ? -9.301 -25.925 38.915 1.00 97.31 987 TYR A N 1
ATOM 7293 C CA . TYR A 1 987 ? -8.031 -26.667 38.925 1.00 97.31 987 TYR A CA 1
ATOM 7294 C C . TYR A 1 987 ? -7.871 -27.501 37.653 1.00 97.31 987 TYR A C 1
ATOM 7296 O O . TYR A 1 987 ? -6.788 -27.558 37.075 1.00 97.31 987 TYR A O 1
ATOM 7304 N N . SER A 1 988 ? -8.959 -28.101 37.161 1.00 95.69 988 SER A N 1
ATOM 7305 C CA . SER A 1 988 ? -8.920 -28.846 35.903 1.00 95.69 988 SER A CA 1
ATOM 7306 C C . SER A 1 988 ? -8.602 -27.957 34.694 1.00 95.69 988 SER A C 1
ATOM 7308 O O . SER A 1 988 ? -7.984 -28.444 33.744 1.00 95.69 988 SER A O 1
ATOM 7310 N N . LEU A 1 989 ? -9.033 -26.692 34.694 1.00 95.88 989 LEU A N 1
ATOM 7311 C CA . LEU A 1 989 ? -8.781 -25.742 33.607 1.00 95.88 989 LEU A CA 1
ATOM 7312 C C . LEU A 1 989 ? -7.323 -25.257 33.604 1.00 95.88 989 LEU A C 1
ATOM 7314 O O . LEU A 1 989 ? -6.670 -25.321 32.558 1.00 95.88 989 LEU A O 1
ATOM 7318 N N . ILE A 1 990 ? -6.794 -24.843 34.762 1.00 97.38 990 ILE A N 1
ATOM 7319 C CA . ILE A 1 990 ? -5.387 -24.423 34.895 1.00 97.38 990 ILE A CA 1
ATOM 7320 C C . ILE A 1 990 ? -4.423 -25.589 34.646 1.00 97.38 990 ILE A C 1
ATOM 7322 O O . ILE A 1 990 ? -3.452 -25.420 33.913 1.00 97.38 990 ILE A O 1
ATOM 7326 N N . ASP A 1 991 ? -4.722 -26.799 35.131 1.00 97.00 991 ASP A N 1
ATOM 7327 C CA . ASP A 1 991 ? -3.901 -27.988 34.870 1.00 97.00 991 ASP A CA 1
ATOM 7328 C C . ASP A 1 991 ? -3.837 -28.318 33.378 1.00 97.00 991 ASP A C 1
ATOM 7330 O O . ASP A 1 991 ? -2.777 -28.672 32.852 1.00 97.00 991 ASP A O 1
ATOM 7334 N N . GLN A 1 992 ? -4.964 -28.213 32.668 1.00 93.69 992 GLN A N 1
ATOM 7335 C CA . GLN A 1 992 ? -4.978 -28.445 31.229 1.00 93.69 992 GLN A CA 1
ATOM 7336 C C . GLN A 1 992 ? -4.102 -27.423 30.508 1.00 93.69 992 GLN A C 1
ATOM 7338 O O . GLN A 1 992 ? -3.296 -27.812 29.659 1.00 93.69 992 GLN A O 1
ATOM 7343 N N . ALA A 1 993 ? -4.245 -26.140 30.829 1.00 94.06 993 ALA A N 1
ATOM 7344 C CA . ALA A 1 993 ? -3.471 -25.095 30.184 1.00 94.06 993 ALA A CA 1
ATOM 7345 C C . ALA A 1 993 ? -1.983 -25.179 30.519 1.00 94.06 993 ALA A C 1
ATOM 7347 O O . ALA A 1 993 ? -1.173 -25.174 29.597 1.00 94.06 993 ALA A O 1
ATOM 7348 N N . PHE A 1 994 ? -1.617 -25.390 31.784 1.00 95.81 994 PHE A N 1
ATOM 7349 C CA . PHE A 1 994 ? -0.226 -25.532 32.206 1.00 95.81 994 PHE A CA 1
ATOM 7350 C C . PHE A 1 994 ? 0.507 -26.630 31.426 1.00 95.81 994 PHE A C 1
ATOM 7352 O O . PHE A 1 994 ? 1.632 -26.440 30.970 1.00 95.81 994 PHE A O 1
ATOM 7359 N N . ASN A 1 995 ? -0.154 -27.775 31.233 1.00 91.56 995 ASN A N 1
ATOM 7360 C CA . ASN A 1 995 ? 0.423 -28.925 30.538 1.00 91.56 995 ASN A CA 1
ATOM 7361 C C . ASN A 1 995 ? 0.473 -28.774 29.010 1.00 91.56 995 ASN A C 1
ATOM 7363 O O . ASN A 1 995 ? 1.069 -29.621 28.342 1.00 91.56 995 ASN A O 1
ATOM 7367 N N . THR A 1 996 ? -0.202 -27.773 28.445 1.00 84.44 996 THR A N 1
ATOM 7368 C CA . THR A 1 996 ? -0.408 -27.668 26.993 1.00 84.44 996 THR A CA 1
ATOM 7369 C C . THR A 1 996 ? -0.127 -26.296 26.397 1.00 84.44 996 THR A C 1
ATOM 7371 O O . THR A 1 996 ? -0.271 -26.125 25.187 1.00 84.44 996 THR A O 1
ATOM 7374 N N . GLN A 1 997 ? 0.252 -25.324 27.221 1.00 83.12 997 GLN A N 1
ATOM 7375 C CA . GLN A 1 997 ? 0.778 -24.050 26.760 1.00 83.12 997 GLN A CA 1
ATOM 7376 C C . GLN A 1 997 ? 2.073 -24.264 25.968 1.00 83.12 997 GLN A C 1
ATOM 7378 O O . GLN A 1 997 ? 2.858 -25.171 26.265 1.00 83.12 997 GLN A O 1
ATOM 7383 N N . SER A 1 998 ? 2.265 -23.434 24.949 1.00 68.75 998 SER A N 1
ATOM 7384 C CA . SER A 1 998 ? 3.400 -23.449 24.022 1.00 68.75 998 SER A CA 1
ATOM 7385 C C . SER A 1 998 ? 4.028 -22.077 23.911 1.00 68.75 998 SER A C 1
ATOM 7387 O O . SER A 1 998 ? 3.221 -21.115 23.837 1.00 68.75 998 SER A O 1
#

Radius of gyration: 31.09 Å; Cα contacts (8 Å, |Δi|>4): 2536; chains: 1; bounding box: 80×70×114 Å

Solvent-accessible surface area (backbone atoms only — not comparable to full-atom values): 50542 Å² total; per-residue (Å²): 135,86,79,88,90,90,89,78,83,84,67,64,88,78,68,81,71,83,71,70,74,77,58,85,86,66,61,71,77,60,66,69,34,77,41,58,83,57,56,61,44,77,21,44,45,33,96,81,35,65,35,72,48,44,36,35,39,65,32,70,44,97,53,75,42,58,36,38,40,44,72,78,48,65,36,79,47,50,42,66,73,49,44,60,49,81,40,27,66,92,47,18,85,50,76,39,78,33,42,32,37,17,50,64,83,87,58,73,64,62,46,45,21,34,35,34,40,38,35,91,97,37,72,68,46,71,29,39,39,31,39,42,64,43,53,50,78,66,34,70,45,62,76,51,60,58,47,53,18,38,54,69,31,70,34,71,49,32,38,29,37,68,17,52,42,98,51,74,45,56,39,37,48,44,78,73,46,66,34,84,48,50,42,72,71,38,56,40,37,45,64,31,35,66,86,47,17,80,47,75,43,70,32,31,36,28,27,49,71,77,91,79,66,70,54,45,44,23,36,29,36,40,36,38,94,93,35,70,70,42,62,30,39,43,29,34,34,34,99,64,41,88,54,41,78,44,62,32,57,46,34,44,48,50,50,43,74,98,54,42,74,39,43,40,45,50,29,5,35,34,44,80,42,63,38,80,49,28,42,64,47,83,39,87,46,23,36,43,21,32,20,72,31,70,84,19,32,11,26,38,41,34,29,74,51,30,40,67,90,70,52,53,59,35,33,35,68,36,58,51,50,86,67,46,41,78,81,76,33,30,23,53,43,27,46,33,36,38,30,60,29,28,33,34,35,42,34,42,34,36,18,24,73,84,73,43,77,70,43,72,50,74,47,78,39,86,56,54,66,45,81,46,80,43,80,45,62,90,83,41,49,64,31,22,35,43,34,40,36,33,34,45,55,52,73,18,28,35,30,37,36,34,37,31,39,34,32,34,23,66,60,61,65,81,50,50,69,28,49,27,43,44,34,53,43,53,67,35,42,37,85,90,66,34,46,14,27,37,29,33,71,47,55,89,45,65,40,24,21,37,40,22,32,10,30,48,25,36,38,35,46,48,33,31,75,70,60,47,28,47,66,68,58,34,49,52,53,42,52,40,30,52,55,36,54,54,48,37,36,76,75,41,35,61,66,39,28,29,37,38,36,27,23,61,49,99,88,45,63,33,60,40,86,87,42,37,24,21,40,53,34,34,36,41,26,44,51,31,36,30,24,23,23,46,53,67,77,43,88,37,67,72,42,56,50,47,53,51,56,29,48,59,74,78,37,44,40,98,83,42,17,44,24,50,29,22,40,64,87,68,50,70,42,91,56,47,40,33,49,40,38,26,60,35,50,45,37,34,35,48,45,15,47,53,67,75,44,79,60,39,56,81,55,58,46,57,92,66,70,40,30,60,42,18,27,39,54,39,71,41,57,50,54,53,47,27,58,63,65,35,41,29,62,85,54,42,40,45,52,60,46,48,53,54,51,52,51,50,35,48,63,72,27,72,83,48,86,47,68,54,38,29,31,24,62,37,48,55,36,45,89,52,98,80,63,83,44,57,45,73,19,3,57,74,19,73,42,78,62,37,39,50,35,95,80,66,78,39,56,43,25,13,52,33,40,30,21,51,39,19,72,80,39,48,69,60,25,48,51,29,50,52,50,30,42,77,68,50,42,39,40,81,67,29,37,52,32,15,29,32,57,43,77,54,97,90,39,82,46,77,39,56,24,61,50,42,41,21,48,57,31,28,46,16,24,30,9,30,40,46,34,58,25,46,74,77,41,65,49,51,34,32,50,20,38,63,67,37,65,65,51,29,56,12,49,54,60,48,19,23,97,65,32,65,48,74,29,64,58,37,73,46,73,40,87,50,53,45,76,31,51,26,40,38,28,29,46,88,51,12,45,36,34,36,54,61,52,58,60,37,43,43,34,26,36,37,82,46,65,41,94,56,4,36,41,30,32,23,42,23,31,37,40,40,49,44,78,87,74,87,57,52,70,61,52,48,49,26,30,46,42,2,27,49,94,75,59,44,77,43,42,24,45,35,32,60,44,28,48,25,36,79,70,81,28,39,36,77,48,59,43,47,36,53,63,51,24,71,74,69,33,92,82,42,58,60,96,85,37,86,68,51,83,52,20,33,39,35,39,53,35,45,32,39,32,36,77,74,79,76,56,56,51,71,72,28,52,55,31,25,53,50,9,42,77,70,70,38,51,42,30,58,22,32,11,64,76,63,81,65,56,34,49,71,72,26,53,55,40,27,54,50,14,52,76,64,66,129

pLDDT: mean 84.88, std 15.65, range [23.41, 98.88]

Sequence (998 aa):
METRTLLASAVKSALGQVRPTPNLSTLNAVALALDVAQTTVLITEGVGAVQTIRLRLTASPPSPVTINLSRISGDTDISVLDTSVVINSSNWRAEKYIRLQAASDADATNGVATIRATASGLSPLDIIATEKDDDGAQGIELSSAAVSIPEDRTTTFRARLTARPASNVTIQTARAGGDSDLEVEAHSAITFSPTNWDRWQWISIASKSDADTANGSATFNVTSPGMATQTVTGTEADSTSTPAIHNVLVDDYQVLASSGFGLDRLGANRGQIASAGATVDFLRGSVNAQITSAGGFAGVFSSLNHDSSEHLQLNAQAILPSQIRPEYQYRITAVTADILDGQGTFQLELKNAANAIVWSGSVALTGGPTAIRLTVPNTVGNVELLNWVVTGPAGSFAKVDSVKLEVAGPQIGYLEEFLWPYASLLANYNAATGLVRDSSSFVTGAFDGINGTGALAAATAMAEKLGVISTASAQQIVSKITTTLLDLQANASFNGVLPHFLKNTANGPRIIPGSEFSSIDTSIAFLFTLLSSQALSLPTAPLEQAIDNVNWQALKLPNGQVSHGYTDTGTRLPQGWDYFGGESLLTALTYAAAEGSLPSIPNINVANPATFNGSGFIDEMLWLVMSPVGKDAYGPDWDVFRTVASNRQVQYYDTQPAPLFGASAGEAPILAQTTSGYDAFGVGGAIANNDGSAVFVAPVQTPHYAGMVWSLQPDSSERMFDYLTQNGMLTPLNNVESSVAQTWSGQIENSWNSLRGSWNLGLQVLGVGKGLLQHVGVNPLSNAAETNTYIAAARQKISAATQNLTLSNKAAIIDAPRTFDSINISGASGDMIIRDGGFNTLRSKSLSITTSGVLDLNDNDMILDYTGGSQLAAIQSLINSARSGGTWSGTGLTSTSAKNANPKNRTLGAMEATDYQSIYGPGATFNGQAIDASTVLVKFTYYGDADFNDVVDFDDYSRTDGGFNDGRTGWLNGDFDGNGIVDFDDYSLIDQAFNTQS

Mean predicted aligned error: 13.95 Å